Protein AF-A0AAE1IEG6-F1 (afdb_monomer)

Structure (mmCIF, N/CA/C/O backbone):
data_AF-A0AAE1IEG6-F1
#
_entry.id   AF-A0AAE1IEG6-F1
#
loop_
_atom_site.group_PDB
_atom_site.id
_atom_site.type_symbol
_atom_site.label_atom_id
_atom_site.label_alt_id
_atom_site.label_comp_id
_atom_site.label_asym_id
_atom_site.label_entity_id
_atom_site.label_seq_id
_atom_site.pdbx_PDB_ins_code
_atom_site.Cartn_x
_atom_site.Cartn_y
_atom_site.Cartn_z
_atom_site.occupancy
_atom_site.B_iso_or_equiv
_atom_site.auth_seq_id
_atom_site.auth_comp_id
_atom_site.auth_asym_id
_atom_site.auth_atom_id
_atom_site.pdbx_PDB_model_num
ATOM 1 N N . MET A 1 1 ? 1.706 -19.273 -23.062 1.00 29.86 1 MET A N 1
ATOM 2 C CA . MET A 1 1 ? 1.154 -17.900 -23.143 1.00 29.86 1 MET A CA 1
ATOM 3 C C . MET A 1 1 ? 0.291 -17.670 -21.914 1.00 29.86 1 MET A C 1
ATOM 5 O O . MET A 1 1 ? -0.529 -18.532 -21.633 1.00 29.86 1 MET A O 1
ATOM 9 N N . ALA A 1 2 ? 0.470 -16.570 -21.180 1.00 29.22 2 ALA A N 1
ATOM 10 C CA . ALA A 1 2 ? -0.435 -16.214 -20.084 1.00 29.22 2 ALA A CA 1
ATOM 11 C C . ALA A 1 2 ? -1.690 -15.516 -20.638 1.00 29.22 2 ALA A C 1
ATOM 13 O O . ALA A 1 2 ? -1.585 -14.702 -21.557 1.00 29.22 2 ALA A O 1
ATOM 14 N N . SER A 1 3 ? -2.866 -15.821 -20.089 1.00 35.81 3 SER A N 1
ATOM 15 C CA . SER A 1 3 ? -4.126 -15.178 -20.478 1.00 35.81 3 SER A CA 1
ATOM 16 C C . SER A 1 3 ? -4.113 -13.690 -20.125 1.00 35.81 3 SER A C 1
ATOM 18 O O . SER A 1 3 ? -3.861 -13.324 -18.975 1.00 35.81 3 SER A O 1
ATOM 20 N N . VAL A 1 4 ? -4.424 -12.825 -21.092 1.00 52.47 4 VAL A N 1
ATOM 21 C CA . VAL A 1 4 ? -4.579 -11.386 -20.839 1.00 52.47 4 VAL A CA 1
ATOM 22 C C . VAL A 1 4 ? -5.872 -11.174 -20.045 1.00 52.47 4 VAL A C 1
ATOM 24 O O . VAL A 1 4 ? -6.937 -11.530 -20.551 1.00 52.47 4 VAL A O 1
ATOM 27 N N . PRO A 1 5 ? -5.823 -10.617 -18.819 1.00 53.06 5 PRO A N 1
ATOM 28 C CA . PRO A 1 5 ? -7.037 -10.371 -18.054 1.00 53.06 5 PRO A CA 1
ATOM 29 C C . PRO A 1 5 ? -7.931 -9.381 -18.809 1.00 53.06 5 PRO A C 1
ATOM 31 O O . PRO A 1 5 ? -7.462 -8.340 -19.271 1.00 53.06 5 PRO A O 1
ATOM 34 N N . ASN A 1 6 ? -9.220 -9.708 -18.899 1.00 66.62 6 ASN A N 1
ATOM 35 C CA . ASN A 1 6 ? -10.271 -8.899 -19.524 1.00 66.62 6 ASN A CA 1
ATOM 36 C C . ASN A 1 6 ? -10.152 -8.726 -21.058 1.00 66.62 6 ASN A C 1
ATOM 38 O O . ASN A 1 6 ? -10.526 -7.683 -21.597 1.00 66.62 6 ASN A O 1
ATOM 42 N N . LEU A 1 7 ? -9.676 -9.745 -21.785 1.00 83.25 7 LEU A N 1
ATOM 43 C CA . LEU A 1 7 ? -9.949 -9.901 -23.223 1.00 83.25 7 LEU A CA 1
ATOM 44 C C . LEU A 1 7 ? -10.845 -11.143 -23.443 1.00 83.25 7 LEU A C 1
ATOM 46 O O . LEU A 1 7 ? -10.491 -12.210 -22.941 1.00 83.25 7 LEU A O 1
ATOM 50 N N . PRO A 1 8 ? -11.986 -11.047 -24.160 1.00 87.00 8 PRO A N 1
ATOM 51 C CA . PRO A 1 8 ? -12.824 -12.213 -24.461 1.00 87.00 8 PRO A CA 1
ATOM 52 C C . PRO A 1 8 ? -12.090 -13.260 -25.312 1.00 87.00 8 PRO A C 1
ATOM 54 O O . PRO A 1 8 ? -11.322 -12.901 -26.200 1.00 87.00 8 PRO A O 1
ATOM 57 N N . SER A 1 9 ? -12.376 -14.548 -25.091 1.00 87.56 9 SER A N 1
ATOM 58 C CA . SER A 1 9 ? -11.694 -15.705 -25.712 1.00 87.56 9 SER A CA 1
ATOM 59 C C . SER A 1 9 ? -11.723 -15.749 -27.247 1.00 87.56 9 SER A C 1
ATOM 61 O O . SER A 1 9 ? -10.818 -16.332 -27.854 1.00 87.56 9 SER A O 1
ATOM 63 N N . ARG A 1 10 ? -12.736 -15.109 -27.846 1.00 93.44 10 ARG A N 1
ATOM 64 C CA . ARG A 1 10 ? -12.896 -14.848 -29.286 1.00 93.44 10 ARG A CA 1
ATOM 65 C C . ARG A 1 10 ? -11.737 -14.042 -29.884 1.00 93.44 10 ARG A C 1
ATOM 67 O O . ARG A 1 10 ? -11.406 -14.219 -31.051 1.00 93.44 10 ARG A O 1
ATOM 74 N N . TYR A 1 11 ? -11.103 -13.170 -29.101 1.00 95.06 11 TYR A N 1
ATOM 75 C CA . TYR A 1 11 ? -10.057 -12.266 -29.577 1.00 95.06 11 TYR A CA 1
ATOM 76 C C . TYR A 1 11 ? -8.661 -12.706 -29.127 1.00 95.06 11 TYR A C 1
ATOM 78 O O . TYR A 1 11 ? -8.469 -13.214 -28.022 1.00 95.06 11 TYR A O 1
ATOM 86 N N . GLU A 1 12 ? -7.655 -12.452 -29.961 1.00 95.19 12 GLU A N 1
ATOM 87 C CA . GLU A 1 12 ? -6.259 -12.798 -29.687 1.00 95.19 12 GLU A CA 1
ATOM 88 C C . GLU A 1 12 ? -5.316 -11.633 -29.997 1.00 95.19 12 GLU A C 1
ATOM 90 O O . GLU A 1 12 ? -5.406 -11.030 -31.063 1.00 95.19 12 GLU A O 1
ATOM 95 N N . ILE A 1 13 ? -4.386 -11.333 -29.086 1.00 95.88 13 ILE A N 1
ATOM 96 C CA . ILE A 1 13 ? -3.317 -10.353 -29.321 1.00 95.88 13 ILE A CA 1
ATOM 97 C C . ILE A 1 13 ? -2.107 -11.069 -29.927 1.00 95.88 13 ILE A C 1
ATOM 99 O O . ILE A 1 13 ? -1.586 -12.010 -29.330 1.00 95.88 13 ILE A O 1
ATOM 103 N N . ARG A 1 14 ? -1.642 -10.596 -31.087 1.00 94.56 14 ARG A N 1
ATOM 104 C CA . ARG A 1 14 ? -0.445 -11.087 -31.793 1.00 94.56 14 ARG A CA 1
ATOM 105 C C . ARG A 1 14 ? 0.434 -9.912 -32.247 1.00 94.56 14 ARG A C 1
ATOM 107 O O . ARG A 1 14 ? -0.078 -8.800 -32.388 1.00 94.56 14 ARG A O 1
ATOM 114 N N . PRO A 1 15 ? 1.733 -10.124 -32.520 1.00 96.31 15 PRO A N 1
ATOM 115 C CA . PRO A 1 15 ? 2.526 -9.181 -33.305 1.00 96.31 15 PRO A CA 1
ATOM 116 C C . PRO A 1 15 ? 1.891 -8.909 -34.673 1.00 96.31 15 PRO A C 1
ATOM 118 O O . PRO A 1 15 ? 1.233 -9.781 -35.246 1.00 96.31 15 PRO A O 1
ATOM 121 N N . LEU A 1 16 ? 2.103 -7.707 -35.206 1.00 96.81 16 LEU A N 1
ATOM 122 C CA . LEU A 1 16 ? 1.866 -7.444 -36.624 1.00 96.81 16 LEU A CA 1
ATOM 123 C C . LEU A 1 16 ? 3.064 -7.915 -37.464 1.00 96.81 16 LEU A C 1
ATOM 125 O O . LEU A 1 16 ? 4.169 -8.101 -36.965 1.00 96.81 16 LEU A O 1
ATOM 129 N N . GLU A 1 17 ? 2.815 -8.123 -38.753 1.00 95.19 17 GLU A N 1
ATOM 130 C CA . GLU A 1 17 ? 3.762 -8.631 -39.749 1.00 95.19 17 GLU A CA 1
ATOM 131 C C . GLU A 1 17 ? 3.598 -7.781 -41.020 1.00 95.19 17 GLU A C 1
ATOM 133 O O . GLU A 1 17 ? 2.505 -7.237 -41.211 1.00 95.19 17 GLU A O 1
ATOM 138 N N . PRO A 1 18 ? 4.589 -7.696 -41.929 1.00 95.00 18 PRO A N 1
ATOM 139 C CA . PRO A 1 18 ? 4.486 -6.871 -43.141 1.00 95.00 18 PRO A CA 1
ATOM 140 C C . PRO A 1 18 ? 3.245 -7.148 -44.011 1.00 95.00 18 PRO A C 1
ATOM 142 O O . PRO A 1 18 ? 2.694 -6.238 -44.627 1.00 95.00 18 PRO A O 1
ATOM 145 N N . LYS A 1 19 ? 2.724 -8.384 -44.001 1.00 93.88 19 LYS A N 1
ATOM 146 C CA . LYS A 1 19 ? 1.475 -8.756 -44.697 1.00 93.88 19 LYS A CA 1
ATOM 147 C C . LYS A 1 19 ? 0.211 -8.068 -44.146 1.00 93.88 19 LYS A C 1
ATOM 149 O O . LYS A 1 19 ? -0.809 -8.060 -44.821 1.00 93.88 19 LYS A O 1
ATOM 154 N N . HIS A 1 20 ? 0.269 -7.504 -42.936 1.00 96.12 20 HIS A N 1
ATOM 155 C CA . HIS A 1 20 ? -0.834 -6.798 -42.275 1.00 96.12 20 HIS A CA 1
ATOM 156 C C . HIS A 1 20 ? -0.795 -5.270 -42.495 1.00 96.12 20 HIS A C 1
ATOM 158 O O . HIS A 1 20 ? -1.678 -4.565 -42.000 1.00 96.12 20 HIS A O 1
ATOM 164 N N . CYS A 1 21 ? 0.210 -4.730 -43.201 1.00 95.81 21 CYS A N 1
ATOM 165 C CA . CYS A 1 21 ? 0.416 -3.282 -43.323 1.00 95.81 21 CYS A CA 1
ATOM 166 C C . CYS A 1 21 ? -0.772 -2.549 -43.961 1.00 95.81 21 CYS A C 1
ATOM 168 O O . CYS A 1 21 ? -1.201 -1.527 -43.434 1.00 95.81 21 CYS A O 1
ATOM 170 N N . ASN A 1 22 ? -1.359 -3.083 -45.035 1.00 95.12 22 ASN A N 1
ATOM 171 C CA . ASN A 1 22 ? -2.544 -2.500 -45.681 1.00 95.12 22 ASN A CA 1
ATOM 172 C C . ASN A 1 22 ? -3.789 -2.515 -44.769 1.00 95.12 22 ASN A C 1
ATOM 174 O O . ASN A 1 22 ? -4.547 -1.548 -44.742 1.00 95.12 22 ASN A O 1
ATOM 178 N N . TRP A 1 23 ? -3.983 -3.569 -43.970 1.00 96.75 23 TRP A N 1
ATOM 179 C CA . TRP A 1 23 ? -5.069 -3.645 -42.987 1.00 96.75 23 TRP A CA 1
ATOM 180 C C . TRP A 1 23 ? -4.882 -2.599 -41.879 1.00 96.75 23 TRP A C 1
ATOM 182 O O . TRP A 1 23 ? -5.824 -1.887 -41.533 1.00 96.75 23 TRP A O 1
ATOM 192 N N . ALA A 1 24 ? -3.660 -2.457 -41.354 1.00 96.88 24 ALA A N 1
ATOM 193 C CA . ALA A 1 24 ? -3.331 -1.458 -40.339 1.00 96.88 24 ALA A CA 1
ATOM 194 C C . ALA A 1 24 ? -3.448 -0.015 -40.873 1.00 96.88 24 ALA A C 1
ATOM 196 O O . ALA A 1 24 ? -4.012 0.837 -40.186 1.00 96.88 24 ALA A O 1
ATOM 197 N N . GLN A 1 25 ? -2.999 0.247 -42.109 1.00 95.62 25 GLN A N 1
ATOM 198 C CA . GLN A 1 25 ? -3.192 1.529 -42.801 1.00 95.62 25 GLN A CA 1
ATOM 199 C C . GLN A 1 25 ? -4.682 1.885 -42.895 1.00 95.62 25 GLN A C 1
ATOM 201 O O . GLN A 1 25 ? -5.059 2.978 -42.480 1.00 95.62 25 GLN A O 1
ATOM 206 N N . ALA A 1 26 ? -5.535 0.960 -43.351 1.00 95.94 26 ALA A N 1
ATOM 207 C CA . ALA A 1 26 ? -6.974 1.192 -43.488 1.00 95.94 26 ALA A CA 1
ATOM 208 C C . ALA A 1 26 ? -7.667 1.478 -42.140 1.00 95.94 26 ALA A C 1
ATOM 210 O O . ALA A 1 26 ? -8.420 2.447 -42.028 1.00 95.94 26 ALA A O 1
ATOM 211 N N . ILE A 1 27 ? -7.375 0.689 -41.093 1.00 96.12 27 ILE A N 1
ATOM 212 C CA . ILE A 1 27 ? -7.939 0.902 -39.746 1.00 96.12 27 ILE A CA 1
ATOM 213 C C . ILE A 1 27 ? -7.546 2.289 -39.205 1.00 96.12 27 ILE A C 1
ATOM 215 O O . ILE A 1 27 ? -8.402 3.024 -38.712 1.00 96.12 27 ILE A O 1
ATOM 219 N N . VAL A 1 28 ? -6.267 2.669 -39.301 1.00 94.31 28 VAL A N 1
ATOM 220 C CA . VAL A 1 28 ? -5.771 3.950 -38.764 1.00 94.31 28 VAL A CA 1
ATOM 221 C C . VAL A 1 28 ? -6.214 5.141 -39.631 1.00 94.31 28 VAL A C 1
ATOM 223 O O . VAL A 1 28 ? -6.480 6.216 -39.094 1.00 94.31 28 VAL A O 1
ATOM 226 N N . ALA A 1 29 ? -6.376 4.961 -40.947 1.00 93.56 29 ALA A N 1
ATOM 227 C CA . ALA A 1 29 ? -6.903 5.987 -41.846 1.00 93.56 29 ALA A CA 1
ATOM 228 C C . ALA A 1 29 ? -8.386 6.294 -41.577 1.00 93.56 29 ALA A C 1
ATOM 230 O O . ALA A 1 29 ? -8.730 7.463 -41.411 1.00 93.56 29 ALA A O 1
ATOM 231 N N . LEU A 1 30 ? -9.254 5.278 -41.437 1.00 93.25 30 LEU A N 1
ATOM 232 C CA . LEU A 1 30 ? -10.647 5.513 -41.022 1.00 93.25 30 LEU A CA 1
ATOM 233 C C . LEU A 1 30 ? -10.712 6.203 -39.657 1.00 93.25 30 LEU A C 1
ATOM 235 O O . LEU A 1 30 ? -11.498 7.128 -39.471 1.00 93.25 30 LEU A O 1
ATOM 239 N N . SER A 1 31 ? -9.864 5.797 -38.714 1.00 90.38 31 SER A N 1
ATOM 240 C CA . SER A 1 31 ? -9.868 6.369 -37.369 1.00 90.38 31 SER A CA 1
ATOM 241 C C . SER A 1 31 ? -9.497 7.856 -37.356 1.00 90.38 31 SER A C 1
ATOM 243 O O . SER A 1 31 ? -10.182 8.664 -36.729 1.00 90.38 31 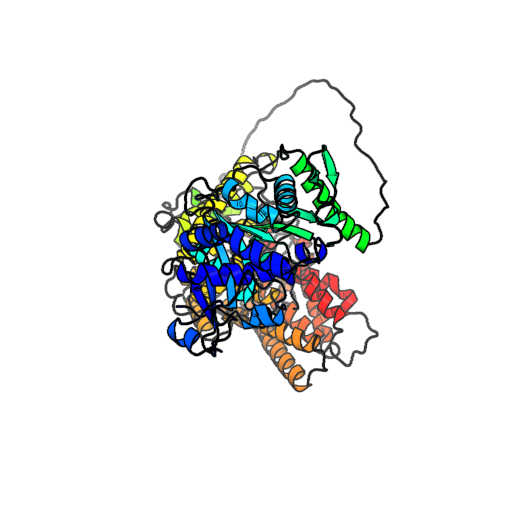SER A O 1
ATOM 245 N N . ASN A 1 32 ? -8.480 8.248 -38.128 1.00 88.25 32 ASN A N 1
ATOM 246 C CA . ASN A 1 32 ? -8.034 9.640 -38.223 1.00 88.25 32 ASN A CA 1
ATOM 247 C C . ASN A 1 32 ? -8.845 10.519 -39.191 1.00 88.25 32 ASN A C 1
ATOM 249 O O . ASN A 1 32 ? -8.627 11.728 -39.196 1.00 88.25 32 ASN A O 1
ATOM 253 N N . VAL A 1 33 ? -9.763 9.965 -39.993 1.00 90.38 33 VAL A N 1
ATOM 254 C CA . VAL A 1 33 ? -10.585 10.751 -40.940 1.00 90.38 33 VAL A CA 1
ATOM 255 C C . VAL A 1 33 ? -12.078 10.742 -40.597 1.00 90.38 33 VAL A C 1
ATOM 257 O O . VAL A 1 33 ? -12.733 11.763 -40.789 1.00 90.38 33 VAL A O 1
ATOM 260 N N . TYR A 1 34 ? -12.615 9.664 -40.016 1.00 88.50 34 TYR A N 1
ATOM 261 C CA . TYR A 1 34 ? -14.043 9.529 -39.677 1.00 88.50 34 TYR A CA 1
ATOM 262 C C . TYR A 1 34 ? -14.365 9.494 -38.175 1.00 88.50 34 TYR A C 1
ATOM 264 O O . TYR A 1 34 ? -15.471 9.875 -37.801 1.00 88.50 34 TYR A O 1
ATOM 272 N N . GLN A 1 35 ? -13.461 9.001 -37.318 1.00 82.12 35 GLN A N 1
ATOM 273 C CA . GLN A 1 35 ? -13.770 8.734 -35.897 1.00 82.12 35 GLN A CA 1
ATOM 274 C C . GLN A 1 35 ? -13.221 9.793 -34.925 1.00 82.12 35 GLN A C 1
ATOM 276 O O . GLN A 1 35 ? -13.626 9.842 -33.765 1.00 82.12 35 GLN A O 1
ATOM 281 N N . THR A 1 36 ? -12.263 10.613 -35.359 1.00 80.19 36 THR A N 1
ATOM 282 C CA . THR A 1 36 ? -11.552 11.558 -34.489 1.00 80.19 36 THR A CA 1
ATOM 283 C C . THR A 1 36 ? -12.326 12.860 -34.279 1.00 80.19 36 THR A C 1
ATOM 285 O O . THR A 1 36 ? -12.831 13.477 -35.212 1.00 80.19 36 THR A O 1
ATOM 288 N N . THR A 1 37 ? -12.337 13.353 -33.042 1.00 80.06 37 THR A N 1
ATOM 289 C CA . THR A 1 37 ? -12.859 14.684 -32.687 1.00 80.06 37 THR A CA 1
ATOM 290 C C . THR A 1 37 ? -11.991 15.836 -33.208 1.00 80.06 37 THR A C 1
ATOM 292 O O . THR A 1 37 ? -12.409 16.990 -33.119 1.00 80.06 37 THR A O 1
ATOM 295 N N . VAL A 1 38 ? -10.799 15.542 -33.750 1.00 84.00 38 VAL A N 1
ATOM 296 C CA . VAL A 1 38 ? -9.866 16.518 -34.334 1.00 84.00 38 VAL A CA 1
ATOM 297 C C . VAL A 1 38 ? -10.085 16.632 -35.847 1.00 84.00 38 VAL A C 1
ATOM 299 O O . VAL A 1 38 ? -10.897 17.438 -36.292 1.00 84.00 38 VAL A O 1
ATOM 302 N N . TRP A 1 39 ? -9.406 15.810 -36.654 1.00 84.38 39 TRP A N 1
ATOM 303 C CA . TRP A 1 39 ? -9.286 15.992 -38.109 1.00 84.38 39 TRP A CA 1
ATOM 304 C C . TRP A 1 39 ? -10.575 15.784 -38.919 1.00 84.38 39 TRP A C 1
ATOM 306 O O . TRP A 1 39 ? -10.620 16.203 -40.076 1.00 84.38 39 TRP A O 1
ATOM 316 N N . THR A 1 40 ? -11.618 15.192 -38.330 1.00 84.69 40 THR A N 1
ATOM 317 C CA . THR A 1 40 ? -12.973 15.132 -38.907 1.00 84.69 40 THR A CA 1
ATOM 318 C C . THR A 1 40 ? -13.751 16.428 -38.652 1.00 84.69 40 THR A C 1
ATOM 320 O O . THR A 1 40 ? -14.535 16.853 -39.492 1.00 84.69 40 THR A O 1
ATOM 323 N N . ALA A 1 41 ? -13.519 17.097 -37.517 1.00 83.38 41 ALA A N 1
ATOM 324 C CA . ALA A 1 41 ? -14.168 18.366 -37.186 1.00 83.38 41 ALA A CA 1
ATOM 325 C C . ALA A 1 41 ? -13.464 19.567 -37.838 1.00 83.38 41 ALA A C 1
ATOM 327 O O . ALA A 1 41 ? -14.136 20.474 -38.317 1.00 83.38 41 ALA A O 1
ATOM 328 N N . SER A 1 42 ? -12.127 19.567 -37.887 1.00 82.50 42 SER A N 1
ATOM 329 C CA . SER A 1 42 ? -11.319 20.611 -38.546 1.00 82.50 42 SER A CA 1
ATOM 330 C C . SER A 1 42 ? -11.430 20.588 -40.076 1.00 82.50 42 SER A C 1
ATOM 332 O O . SER A 1 42 ? -11.177 21.590 -40.734 1.00 82.50 42 SER A O 1
ATOM 334 N N . CYS A 1 43 ? -11.777 19.434 -40.649 1.00 85.00 43 CYS A N 1
ATOM 335 C CA . CYS A 1 43 ? -11.998 19.251 -42.077 1.00 85.00 43 CYS A CA 1
ATOM 336 C C . CYS A 1 43 ? -13.074 18.160 -42.256 1.00 85.00 43 CYS A C 1
ATOM 338 O O . CYS A 1 43 ? -12.745 16.972 -42.206 1.00 85.00 43 CYS A O 1
ATOM 340 N N . PRO A 1 44 ? -14.359 18.533 -42.410 1.00 83.38 44 PRO A N 1
ATOM 341 C CA . PRO A 1 44 ? -15.464 17.580 -42.559 1.00 83.38 44 PRO A CA 1
ATOM 342 C C . PRO A 1 44 ? -15.687 17.120 -44.011 1.00 83.38 44 PRO A C 1
ATOM 344 O O . PRO A 1 44 ? -16.543 16.276 -44.269 1.00 83.38 44 PRO A O 1
ATOM 347 N N . GLU A 1 45 ? -14.940 17.680 -44.962 1.00 86.00 45 GLU A N 1
ATOM 348 C CA . GLU A 1 45 ? -15.123 17.491 -46.402 1.00 86.00 45 GLU A CA 1
ATOM 349 C C . GLU A 1 45 ? -14.248 16.356 -46.969 1.00 86.00 45 GLU A C 1
ATOM 351 O O . GLU A 1 45 ? -13.232 15.964 -46.381 1.00 86.00 45 GLU A O 1
ATOM 356 N N . GLU A 1 46 ? -14.682 15.822 -48.119 1.00 87.56 46 GLU A N 1
ATOM 357 C CA . GLU A 1 46 ? -14.005 14.789 -48.924 1.00 87.56 46 GLU A CA 1
ATOM 358 C C . GLU A 1 46 ? -13.491 13.569 -48.121 1.00 87.56 46 GLU A C 1
ATOM 360 O O . GLU A 1 46 ? -12.412 13.037 -48.387 1.00 87.56 46 GLU A O 1
ATOM 365 N N . LEU A 1 47 ? -14.251 13.109 -47.116 1.00 90.25 47 LEU A N 1
ATOM 366 C CA . LEU A 1 47 ? -13.785 12.110 -46.139 1.00 90.25 47 LEU A CA 1
ATOM 367 C C . LEU A 1 47 ? -13.321 10.778 -46.764 1.00 90.25 47 LEU A C 1
ATOM 369 O O . LEU A 1 47 ? -12.309 10.236 -46.324 1.00 90.25 47 LEU A O 1
ATOM 373 N N . THR A 1 48 ? -13.988 10.266 -47.805 1.00 92.50 48 THR A N 1
ATOM 374 C CA . THR A 1 48 ? -13.591 9.015 -48.488 1.00 92.50 48 THR A CA 1
ATOM 375 C C . THR A 1 48 ? -12.257 9.182 -49.219 1.00 92.50 48 THR A C 1
ATOM 377 O O . THR A 1 48 ? -11.292 8.474 -48.922 1.00 92.50 48 THR A O 1
ATOM 380 N N . ARG A 1 49 ? -12.150 10.201 -50.084 1.00 91.69 49 ARG A N 1
ATOM 381 C CA . ARG A 1 49 ? -10.897 10.608 -50.744 1.00 91.69 49 ARG A CA 1
ATOM 382 C C . ARG A 1 49 ? -9.764 10.810 -49.738 1.00 91.69 49 ARG A C 1
ATOM 384 O O . ARG A 1 49 ? -8.650 10.327 -49.946 1.00 91.69 49 ARG A O 1
ATOM 391 N N . ARG A 1 50 ? -10.022 11.513 -48.631 1.00 90.81 50 ARG A N 1
ATOM 392 C CA . ARG A 1 50 ? -9.021 11.738 -47.580 1.00 90.81 50 ARG A CA 1
ATOM 393 C C . ARG A 1 50 ? -8.642 10.453 -46.857 1.00 90.81 50 ARG A C 1
ATOM 395 O O . ARG A 1 50 ? -7.458 10.279 -46.592 1.00 90.81 50 ARG A O 1
ATOM 402 N N . ALA A 1 51 ? -9.566 9.527 -46.607 1.00 92.75 51 ALA A N 1
ATOM 403 C CA . ALA A 1 51 ? -9.229 8.212 -46.064 1.00 92.75 51 ALA A CA 1
ATOM 404 C C . ALA A 1 51 ? -8.281 7.443 -47.003 1.00 92.75 51 ALA A C 1
ATOM 406 O O . ALA A 1 51 ? -7.278 6.905 -46.532 1.00 92.75 51 ALA A O 1
ATOM 407 N N . TYR A 1 52 ? -8.506 7.475 -48.322 1.00 94.69 52 TYR A N 1
ATOM 408 C CA . TYR A 1 52 ? -7.581 6.894 -49.305 1.00 94.69 52 TYR A CA 1
ATOM 409 C C . TYR A 1 52 ? -6.224 7.620 -49.347 1.00 94.69 52 TYR A C 1
ATOM 411 O O . TYR A 1 52 ? -5.179 6.967 -49.272 1.00 94.69 52 TYR A O 1
ATOM 419 N N . LYS A 1 53 ? -6.209 8.963 -49.378 1.00 92.44 53 LYS A N 1
ATOM 420 C CA . LYS A 1 53 ? -4.974 9.773 -49.350 1.00 92.44 53 LYS A CA 1
ATOM 421 C C . LYS A 1 53 ? -4.147 9.497 -48.087 1.00 92.44 53 LYS A C 1
ATOM 423 O O . LYS A 1 53 ? -2.942 9.264 -48.181 1.00 92.44 53 LYS A O 1
ATOM 428 N N . VAL A 1 54 ? -4.781 9.464 -46.913 1.00 91.25 54 VAL A N 1
ATOM 429 C CA . VAL A 1 54 ? -4.139 9.126 -45.630 1.00 91.25 54 VAL A CA 1
ATOM 430 C C . VAL A 1 54 ? -3.621 7.687 -45.652 1.00 91.25 54 VAL A C 1
ATOM 432 O O . VAL A 1 54 ? -2.447 7.472 -45.376 1.00 91.25 54 VAL A O 1
ATOM 435 N N . CYS A 1 55 ? -4.436 6.708 -46.053 1.00 93.81 55 CYS A N 1
ATOM 436 C CA . CYS A 1 55 ? -4.033 5.300 -46.138 1.00 93.81 55 CYS A CA 1
ATOM 437 C C . CYS A 1 55 ? -2.784 5.090 -47.013 1.00 93.81 55 CYS A C 1
ATOM 439 O O . CYS A 1 55 ? -1.863 4.384 -46.606 1.00 93.81 55 CYS A O 1
ATOM 441 N N . LYS A 1 56 ? -2.727 5.744 -48.183 1.00 93.19 56 LYS A N 1
ATOM 442 C CA . LYS A 1 56 ? -1.594 5.681 -49.120 1.00 93.19 56 LYS A CA 1
ATOM 443 C C . LYS A 1 56 ? -0.350 6.404 -48.587 1.00 93.19 56 LYS A C 1
ATOM 445 O O . LYS A 1 56 ? 0.735 5.831 -48.574 1.00 93.19 56 LYS A O 1
ATOM 450 N N . SER A 1 57 ? -0.502 7.648 -48.132 1.00 91.94 57 SER A N 1
ATOM 451 C CA . SER A 1 57 ? 0.606 8.486 -47.630 1.00 91.94 57 SER A CA 1
ATOM 452 C C . SER A 1 57 ? 1.257 7.943 -46.349 1.00 91.94 57 SER A C 1
ATOM 454 O O . SER A 1 57 ? 2.466 8.047 -46.162 1.00 91.94 57 SER A O 1
ATOM 456 N N . MET A 1 58 ? 0.478 7.292 -45.485 1.00 90.56 58 MET A N 1
ATOM 457 C CA . MET A 1 58 ? 0.929 6.724 -44.211 1.00 90.56 58 MET A CA 1
ATOM 458 C C . MET A 1 58 ? 1.633 5.359 -44.365 1.00 90.56 58 MET A C 1
ATOM 460 O O . MET A 1 58 ? 2.006 4.737 -43.367 1.00 90.56 58 MET A O 1
ATOM 464 N N . ALA A 1 59 ? 1.838 4.876 -45.597 1.00 92.31 59 ALA A N 1
ATOM 465 C CA . ALA A 1 59 ? 2.433 3.569 -45.858 1.00 92.31 59 ALA A CA 1
ATOM 466 C C . ALA A 1 59 ? 3.837 3.411 -45.252 1.00 92.31 59 ALA A C 1
ATOM 468 O O . ALA A 1 59 ? 4.110 2.375 -44.646 1.00 92.31 59 ALA A O 1
ATOM 469 N N . TYR A 1 60 ? 4.695 4.440 -45.336 1.00 94.44 60 TYR A N 1
ATOM 470 C CA . TYR A 1 60 ? 6.017 4.416 -44.696 1.00 94.44 60 TYR A CA 1
ATOM 471 C C . TYR A 1 60 ? 5.914 4.275 -43.171 1.00 94.44 60 TYR A C 1
ATOM 473 O O . TYR A 1 60 ? 6.556 3.394 -42.604 1.00 94.44 60 TYR A O 1
ATOM 481 N N . LEU A 1 61 ? 5.076 5.093 -42.522 1.00 94.31 61 LEU A N 1
ATOM 482 C CA . LEU A 1 61 ? 4.894 5.066 -41.069 1.00 94.31 61 LEU A CA 1
ATOM 483 C C . LEU A 1 61 ? 4.468 3.671 -40.590 1.00 94.31 61 LEU A C 1
ATOM 485 O O . LEU A 1 61 ? 5.110 3.095 -39.716 1.00 94.31 61 LEU A O 1
ATOM 489 N N . ILE A 1 62 ? 3.425 3.096 -41.195 1.00 95.69 62 ILE A N 1
ATOM 490 C CA . ILE A 1 62 ? 2.917 1.776 -40.793 1.00 95.69 62 ILE A CA 1
ATOM 491 C C . ILE A 1 62 ? 3.941 0.663 -41.062 1.00 95.69 62 ILE A C 1
ATOM 493 O O . ILE A 1 62 ? 4.085 -0.226 -40.223 1.00 95.69 62 ILE A O 1
ATOM 497 N N . GLN A 1 63 ? 4.677 0.726 -42.179 1.00 96.12 63 GLN A N 1
ATOM 498 C CA . GLN A 1 63 ? 5.732 -0.238 -42.500 1.00 96.12 63 GLN A CA 1
ATOM 499 C C . GLN A 1 63 ? 6.859 -0.193 -41.453 1.00 96.12 63 GLN A C 1
ATOM 501 O O . GLN A 1 63 ? 7.128 -1.211 -40.820 1.00 96.12 63 GLN A O 1
ATOM 506 N N . HIS A 1 64 ? 7.428 0.991 -41.189 1.00 95.69 64 HIS A N 1
ATOM 507 C CA . HIS A 1 64 ? 8.510 1.208 -40.212 1.00 95.69 64 HIS A CA 1
ATOM 508 C C . HIS A 1 64 ? 8.122 0.702 -38.815 1.00 95.69 64 HIS A C 1
ATOM 510 O O . HIS A 1 64 ? 8.892 0.027 -38.136 1.00 95.69 64 HIS A O 1
ATOM 516 N N . GLN A 1 65 ? 6.881 0.958 -38.391 1.00 96.62 65 GLN A N 1
ATOM 517 C CA . GLN A 1 65 ? 6.372 0.498 -37.095 1.00 96.62 65 GLN A CA 1
ATOM 518 C C . GLN A 1 65 ? 6.161 -1.022 -37.006 1.00 96.62 65 GLN A C 1
ATOM 520 O O . GLN A 1 65 ? 6.226 -1.591 -35.913 1.00 96.62 65 GLN A O 1
ATOM 525 N N . ILE A 1 66 ? 5.898 -1.700 -38.122 1.00 96.38 66 ILE A N 1
ATOM 526 C CA . ILE A 1 66 ? 5.763 -3.161 -38.158 1.00 96.38 66 ILE A CA 1
ATOM 527 C C . ILE A 1 66 ? 7.139 -3.827 -38.246 1.00 96.38 66 ILE A C 1
ATOM 529 O O . ILE A 1 66 ? 7.403 -4.759 -37.489 1.00 96.38 66 ILE A O 1
ATOM 533 N N . GLU A 1 67 ? 8.037 -3.307 -39.084 1.00 95.38 67 GLU A N 1
ATOM 534 C CA . GLU A 1 67 ? 9.419 -3.788 -39.232 1.00 95.38 67 GLU A CA 1
ATOM 535 C C . GLU A 1 67 ? 10.237 -3.630 -37.944 1.00 95.38 67 GLU A C 1
ATOM 537 O O . GLU A 1 67 ? 11.018 -4.516 -37.605 1.00 95.38 67 GLU A O 1
ATOM 542 N N . SER A 1 68 ? 9.967 -2.587 -37.150 1.00 93.38 68 SER A N 1
ATOM 543 C CA . SER A 1 68 ? 10.539 -2.416 -35.808 1.00 93.38 68 SER A CA 1
ATOM 544 C C . SER A 1 68 ? 10.163 -3.555 -34.830 1.00 93.38 68 SER A C 1
ATOM 546 O O . SER A 1 68 ? 10.793 -3.711 -33.790 1.00 93.38 68 SER A O 1
ATOM 548 N N . GLY A 1 69 ? 9.162 -4.397 -35.126 1.00 93.62 69 GLY A N 1
ATOM 549 C CA . GLY A 1 69 ? 8.878 -5.613 -34.345 1.00 93.62 69 GLY A CA 1
ATOM 550 C C . GLY A 1 69 ? 8.226 -5.375 -32.974 1.00 93.62 69 GLY A C 1
ATOM 551 O O . GLY A 1 69 ? 8.262 -6.249 -32.094 1.00 93.62 69 GLY A O 1
ATOM 552 N N . HIS A 1 70 ? 7.629 -4.196 -32.773 1.00 94.31 70 HIS A N 1
ATOM 553 C CA . HIS A 1 70 ? 6.936 -3.804 -31.538 1.00 94.31 70 HIS A CA 1
ATOM 554 C C . HIS A 1 70 ? 5.436 -3.528 -31.712 1.00 94.31 70 HIS A C 1
ATOM 556 O O . HIS A 1 70 ? 4.721 -3.461 -30.711 1.00 94.31 70 HIS A O 1
ATOM 562 N N . SER A 1 71 ? 4.941 -3.415 -32.947 1.00 97.31 71 SER A N 1
ATOM 563 C CA . SER A 1 71 ? 3.512 -3.226 -33.217 1.00 97.31 71 SER A CA 1
ATOM 564 C C . SER A 1 71 ? 2.692 -4.497 -32.969 1.00 97.31 71 SER A C 1
ATOM 566 O O . SER A 1 71 ? 3.089 -5.600 -33.351 1.00 97.31 71 SER A O 1
ATOM 568 N N . LEU A 1 72 ? 1.520 -4.333 -32.353 1.00 97.56 72 LEU A N 1
ATOM 569 C CA . LEU A 1 72 ? 0.610 -5.419 -31.974 1.00 97.56 72 LEU A CA 1
ATOM 570 C C . LEU A 1 72 ? -0.774 -5.240 -32.609 1.00 97.56 72 LEU A C 1
ATOM 572 O O . LEU A 1 72 ? -1.255 -4.118 -32.772 1.00 97.56 72 LEU A O 1
ATOM 576 N N . GLY A 1 73 ? -1.437 -6.354 -32.913 1.00 97.06 73 GLY A N 1
ATOM 577 C CA . GLY A 1 73 ? -2.807 -6.404 -33.412 1.00 97.06 73 GLY A CA 1
ATOM 578 C C . GLY A 1 73 ? -3.693 -7.316 -32.568 1.00 97.06 73 GLY A C 1
ATOM 579 O O . GLY A 1 73 ? -3.226 -8.317 -32.026 1.00 97.06 73 GLY A O 1
ATOM 580 N N . VAL A 1 74 ? -4.980 -6.981 -32.478 1.00 97.69 74 VAL A N 1
ATOM 581 C CA . VAL A 1 74 ? -6.032 -7.879 -31.987 1.00 97.69 74 VAL A CA 1
ATOM 582 C C . VAL A 1 74 ? -6.725 -8.498 -33.189 1.00 97.69 74 VAL A C 1
ATOM 584 O O . VAL A 1 74 ? -7.223 -7.773 -34.050 1.00 97.69 74 VAL A O 1
ATOM 587 N N . PHE A 1 75 ? -6.790 -9.821 -33.218 1.00 97.12 75 PHE A N 1
ATOM 588 C CA . PHE A 1 75 ? -7.451 -10.604 -34.253 1.00 97.12 75 PHE A CA 1
ATOM 589 C C . PHE A 1 75 ? -8.708 -11.264 -33.688 1.00 97.12 75 PHE A C 1
ATOM 591 O O . PHE A 1 75 ? -8.684 -11.773 -32.567 1.00 97.12 75 PHE A O 1
ATOM 598 N N . ASP A 1 76 ? -9.790 -11.270 -34.460 1.00 96.38 76 ASP A N 1
ATOM 599 C CA . ASP A 1 76 ? -10.977 -12.078 -34.191 1.00 96.38 76 ASP A CA 1
ATOM 600 C C . ASP A 1 76 ? -10.759 -13.506 -34.726 1.00 96.38 76 ASP A C 1
ATOM 602 O O . ASP A 1 76 ? -10.394 -13.698 -35.887 1.00 96.38 76 ASP A O 1
ATOM 606 N N . ARG A 1 77 ? -10.928 -14.511 -33.859 1.00 94.31 77 ARG A N 1
ATOM 607 C CA . ARG A 1 77 ? -10.796 -15.943 -34.184 1.00 94.31 77 ARG A CA 1
ATOM 608 C C . ARG A 1 77 ? -12.053 -16.525 -34.826 1.00 94.31 77 ARG A C 1
ATOM 610 O O . ARG A 1 77 ? -11.980 -17.577 -35.448 1.00 94.31 77 ARG A O 1
ATOM 617 N N . GLU A 1 78 ? -13.181 -15.848 -34.661 1.00 95.19 78 GLU A N 1
ATOM 618 C CA . GLU A 1 78 ? -14.510 -16.224 -35.144 1.00 95.19 78 GLU A CA 1
ATOM 619 C C . GLU A 1 78 ? -14.945 -15.242 -36.253 1.00 95.19 78 GLU A C 1
ATOM 621 O O . GLU A 1 78 ? -16.105 -14.827 -36.332 1.00 95.19 78 GLU A O 1
ATOM 626 N N . TYR A 1 79 ? -13.984 -14.796 -37.073 1.00 95.25 79 TYR A N 1
ATOM 627 C CA . TYR A 1 79 ? -14.232 -13.886 -38.186 1.00 95.25 79 TYR A CA 1
ATOM 628 C C . TYR A 1 79 ? -14.796 -14.638 -39.395 1.00 95.25 79 TYR A C 1
ATOM 630 O O . TYR A 1 79 ? -14.109 -15.455 -40.010 1.00 95.25 79 TYR A O 1
ATOM 638 N N . GLU A 1 80 ? -16.034 -14.326 -39.760 1.00 95.44 80 GLU A N 1
ATOM 639 C CA . GLU A 1 80 ? -16.672 -14.841 -40.969 1.00 95.44 80 GLU A CA 1
ATOM 640 C C . GLU A 1 80 ? -16.286 -13.963 -42.167 1.00 95.44 80 GLU A C 1
ATOM 642 O O . GLU A 1 80 ? -16.644 -12.785 -42.237 1.00 95.44 80 GLU A O 1
ATOM 647 N N . PHE A 1 81 ? -15.530 -14.534 -43.109 1.00 96.19 81 PHE A N 1
ATOM 648 C CA . PHE A 1 81 ? -15.167 -13.855 -44.353 1.00 96.19 81 PHE A CA 1
ATOM 649 C C . PHE A 1 81 ? -16.393 -13.650 -45.242 1.00 96.19 81 PHE A C 1
ATOM 651 O O . PHE A 1 81 ? -17.158 -14.579 -45.500 1.00 96.19 81 PHE A O 1
ATOM 658 N N . LYS A 1 82 ? -16.542 -12.437 -45.770 1.00 94.56 82 LYS A N 1
ATOM 659 C CA . LYS A 1 82 ? -17.699 -12.036 -46.582 1.00 94.56 82 LYS A CA 1
ATOM 660 C C . LYS A 1 82 ? -17.595 -12.479 -48.035 1.00 94.56 82 LYS A C 1
ATOM 662 O O . LYS A 1 82 ? -18.613 -12.565 -48.719 1.00 94.56 82 LYS A O 1
ATOM 667 N N . ARG A 1 83 ? -16.372 -12.686 -48.530 1.00 94.62 83 ARG A N 1
ATOM 668 C CA . ARG A 1 83 ? -16.088 -13.042 -49.926 1.00 94.62 83 ARG A CA 1
ATOM 669 C C . ARG A 1 83 ? -15.251 -14.325 -50.012 1.00 94.62 83 ARG A C 1
ATOM 671 O O . ARG A 1 83 ? -14.291 -14.452 -49.246 1.00 94.62 83 ARG A O 1
ATOM 678 N N . PRO A 1 84 ? -15.544 -15.255 -50.943 1.00 92.75 84 PRO A N 1
ATOM 679 C CA . PRO A 1 84 ? -14.765 -16.484 -51.117 1.00 92.75 84 PRO A CA 1
ATOM 680 C C . PRO A 1 84 ? -13.268 -16.236 -51.340 1.00 92.75 84 PRO A C 1
ATOM 682 O O . PRO A 1 84 ? -12.429 -16.961 -50.811 1.00 92.75 84 PRO A O 1
ATOM 685 N N . GLU A 1 85 ? -12.915 -15.176 -52.066 1.00 93.25 85 GLU A N 1
ATOM 686 C CA . GLU A 1 85 ? -11.532 -14.788 -52.338 1.00 93.25 85 GLU A CA 1
ATOM 687 C C . GLU A 1 85 ? -10.779 -14.453 -51.043 1.00 93.25 85 GLU A C 1
ATOM 689 O O . GLU A 1 85 ? -9.620 -14.839 -50.887 1.00 93.25 85 GLU A O 1
ATOM 694 N N . SER A 1 86 ? -11.444 -13.813 -50.078 1.00 94.06 86 SER A N 1
ATOM 695 C CA . SER A 1 86 ? -10.860 -13.476 -48.774 1.00 94.06 86 SER A CA 1
ATOM 696 C C . SER A 1 86 ? -10.532 -14.717 -47.950 1.00 94.06 86 SER A C 1
ATOM 698 O O . SER A 1 86 ? -9.527 -14.716 -47.245 1.00 94.06 86 SER A O 1
ATOM 700 N N . VAL A 1 87 ? -11.317 -15.796 -48.074 1.00 90.94 87 VAL A N 1
ATOM 701 C CA . VAL A 1 87 ? -10.996 -17.089 -47.444 1.00 90.94 87 VAL A CA 1
ATOM 702 C C . VAL A 1 87 ? -9.655 -17.605 -47.974 1.00 90.94 87 VAL A C 1
ATOM 704 O O . VAL A 1 87 ? -8.803 -18.020 -47.193 1.00 90.94 87 VAL A O 1
ATOM 707 N N . THR A 1 88 ? -9.428 -17.518 -49.291 1.00 88.19 88 THR A N 1
ATOM 708 C CA . THR A 1 88 ? -8.185 -18.008 -49.921 1.00 88.19 88 THR A CA 1
ATOM 709 C C . THR A 1 88 ? -6.939 -17.209 -49.531 1.00 88.19 88 THR A C 1
ATOM 711 O O . THR A 1 88 ? -5.846 -17.771 -49.497 1.00 88.19 88 THR A O 1
ATOM 714 N N . THR A 1 89 ? -7.084 -15.923 -49.189 1.00 87.69 89 THR A N 1
ATOM 715 C CA . THR A 1 89 ? -5.976 -15.057 -48.746 1.00 87.69 89 THR A CA 1
ATOM 716 C C . THR A 1 89 ? -5.896 -14.878 -47.225 1.00 87.69 89 THR A C 1
ATOM 718 O O . THR A 1 89 ? -5.045 -14.127 -46.751 1.00 87.69 89 THR A O 1
ATOM 721 N N . SER A 1 90 ? -6.759 -15.545 -46.448 1.00 89.88 90 SER A N 1
ATOM 722 C CA . SER A 1 90 ? -6.954 -15.315 -45.002 1.00 89.88 90 SER A CA 1
ATOM 723 C C . SER A 1 90 ? -7.285 -13.853 -44.634 1.00 89.88 90 SER A C 1
ATOM 725 O O . SER A 1 90 ? -6.944 -13.373 -43.551 1.00 89.88 90 SER A O 1
ATOM 727 N N . GLY A 1 91 ? -7.968 -13.148 -45.538 1.00 94.38 91 GLY A N 1
ATOM 728 C CA . GLY A 1 91 ? -8.407 -11.758 -45.419 1.00 94.38 91 GLY A CA 1
ATOM 729 C C . GLY A 1 91 ? -7.888 -10.863 -46.544 1.00 94.38 91 GLY A C 1
ATOM 730 O O . GLY A 1 91 ? -6.814 -11.100 -47.102 1.00 94.38 91 GLY A O 1
ATOM 731 N N . ARG A 1 92 ? -8.647 -9.821 -46.900 1.00 95.25 92 ARG A N 1
ATOM 732 C CA . ARG A 1 92 ? -8.280 -8.859 -47.950 1.00 95.25 92 ARG A CA 1
ATOM 733 C C . ARG A 1 92 ? -8.967 -7.502 -47.765 1.00 95.25 92 ARG A C 1
ATOM 735 O O . ARG A 1 92 ? -10.119 -7.412 -47.354 1.00 95.25 92 ARG A O 1
ATOM 742 N N . LEU A 1 93 ? -8.236 -6.436 -48.092 1.00 95.88 93 LEU A N 1
ATOM 743 C CA . LEU A 1 93 ? -8.778 -5.085 -48.240 1.00 95.88 93 LEU A CA 1
ATOM 744 C C . LEU A 1 93 ? -9.256 -4.899 -49.690 1.00 95.88 93 LEU A C 1
ATOM 746 O O . LEU A 1 93 ? -8.496 -5.174 -50.619 1.00 95.88 93 LEU A O 1
ATOM 750 N N . TYR A 1 94 ? -10.489 -4.426 -49.869 1.00 95.44 94 TYR A N 1
ATOM 751 C CA . TYR A 1 94 ? -11.114 -4.154 -51.174 1.00 95.44 94 TYR A CA 1
ATOM 752 C C . TYR A 1 94 ? -11.457 -2.670 -51.358 1.00 95.44 94 TYR A C 1
ATOM 754 O O . TYR A 1 94 ? -12.501 -2.342 -51.920 1.00 95.44 94 TYR A O 1
ATOM 762 N N . TRP A 1 95 ? -10.623 -1.779 -50.822 1.00 94.88 95 TRP A N 1
ATOM 763 C CA . TRP A 1 95 ? -10.710 -0.354 -51.132 1.00 94.88 95 TRP A CA 1
ATOM 764 C C . TRP A 1 95 ? -10.210 -0.116 -52.552 1.00 94.88 95 TRP A C 1
ATOM 766 O O . TRP A 1 95 ? -9.139 -0.599 -52.919 1.00 94.88 95 TRP A O 1
ATOM 776 N N . ASP A 1 96 ? -10.992 0.640 -53.310 1.00 92.38 96 ASP A N 1
ATOM 777 C CA . ASP A 1 96 ? -10.629 1.168 -54.615 1.00 92.38 96 ASP A CA 1
ATOM 778 C C . ASP A 1 96 ? -10.422 2.674 -54.447 1.00 92.38 96 ASP A C 1
ATOM 780 O O . ASP A 1 96 ? -11.282 3.339 -53.878 1.00 92.38 96 ASP A O 1
ATOM 784 N N . ALA A 1 97 ? -9.269 3.199 -54.857 1.00 88.44 97 ALA A N 1
ATOM 785 C CA . ALA A 1 97 ? -8.950 4.611 -54.656 1.00 88.44 97 ALA A CA 1
ATOM 786 C C . ALA A 1 97 ? -9.647 5.529 -55.674 1.00 88.44 97 ALA A C 1
ATOM 788 O O . ALA A 1 97 ? -9.709 6.734 -55.435 1.00 88.44 97 ALA A O 1
ATOM 789 N N . ASP A 1 98 ? -10.163 4.961 -56.770 1.00 90.38 98 ASP A N 1
ATOM 790 C CA . ASP A 1 98 ? -10.771 5.710 -57.870 1.00 90.38 98 ASP A CA 1
ATOM 791 C C . ASP A 1 98 ? -12.291 5.930 -57.664 1.00 90.38 98 ASP A C 1
ATOM 793 O O . ASP A 1 98 ? -12.883 6.795 -58.311 1.00 90.38 98 ASP A O 1
ATOM 797 N N . ASP A 1 99 ? -12.927 5.218 -56.719 1.00 91.25 99 ASP A N 1
ATOM 798 C CA . ASP A 1 99 ? -14.315 5.458 -56.283 1.00 91.25 99 ASP A CA 1
ATOM 799 C C . ASP A 1 99 ? -14.364 6.298 -54.994 1.00 91.25 99 ASP A C 1
ATOM 801 O O . ASP A 1 99 ? -14.550 5.807 -53.880 1.00 91.25 99 ASP A O 1
ATOM 805 N N . GLU A 1 100 ? -14.238 7.616 -55.138 1.00 90.75 100 GLU A N 1
ATOM 806 C CA . GLU A 1 100 ? -14.364 8.553 -54.013 1.00 90.75 100 GLU A CA 1
ATOM 807 C C . GLU A 1 100 ? -15.802 8.644 -53.439 1.00 90.75 100 GLU A C 1
ATOM 809 O O . GLU A 1 100 ? -16.014 9.331 -52.437 1.00 90.75 100 GLU A O 1
ATOM 814 N N . THR A 1 101 ? -16.799 7.961 -54.028 1.00 89.56 101 THR A N 1
ATOM 815 C CA . THR A 1 101 ? -18.218 8.044 -53.619 1.00 89.56 101 THR A CA 1
ATOM 816 C C . THR A 1 101 ? -18.618 7.035 -52.535 1.00 89.56 101 THR A C 1
ATOM 818 O O . THR A 1 101 ? -19.698 7.148 -51.945 1.00 89.56 101 THR A O 1
ATOM 821 N N . VAL A 1 102 ? -17.750 6.062 -52.230 1.00 92.25 102 VAL A N 1
ATOM 822 C CA . VAL A 1 102 ? -18.009 4.980 -51.266 1.00 92.25 102 VAL A CA 1
ATOM 823 C C . VAL A 1 102 ? -18.340 5.533 -49.874 1.00 92.25 102 VAL A C 1
ATOM 825 O O . VAL A 1 102 ? -17.573 6.291 -49.282 1.00 92.25 102 VAL A O 1
ATOM 828 N N . SER A 1 103 ? -19.470 5.107 -49.300 1.00 91.75 103 SER A N 1
ATOM 829 C CA . SER A 1 103 ? -19.886 5.501 -47.947 1.00 91.75 103 SER A CA 1
ATOM 830 C C . SER A 1 103 ? -19.046 4.833 -46.849 1.00 91.75 103 SER A C 1
ATOM 832 O O . SER A 1 103 ? -18.538 3.726 -47.023 1.00 91.75 103 SER A O 1
ATOM 834 N N . PHE A 1 104 ? -18.964 5.448 -45.662 1.00 90.81 104 PHE A N 1
ATOM 835 C CA . PHE A 1 104 ? -18.211 4.913 -44.513 1.00 90.81 104 PHE A CA 1
ATOM 836 C C . PHE A 1 104 ? -18.564 3.453 -44.169 1.00 90.81 104 PHE A C 1
ATOM 838 O O . PHE A 1 104 ? -17.682 2.619 -43.969 1.00 90.81 104 PHE A O 1
ATOM 845 N N . THR A 1 105 ? -19.856 3.109 -44.176 1.00 91.06 105 THR A N 1
ATOM 846 C CA . THR A 1 105 ? -20.327 1.732 -43.961 1.00 91.06 105 THR A CA 1
ATOM 847 C C . THR A 1 105 ? -19.811 0.775 -45.036 1.00 91.06 105 THR A C 1
ATOM 849 O O . THR A 1 105 ? -19.509 -0.376 -44.730 1.00 91.06 105 THR A O 1
ATOM 852 N N . LYS A 1 106 ? -19.661 1.233 -46.286 1.00 92.62 106 LYS A N 1
ATOM 853 C CA . LYS A 1 106 ? -19.140 0.421 -47.390 1.00 92.62 106 LYS A CA 1
ATOM 854 C C . LYS A 1 106 ? -17.603 0.341 -47.397 1.00 92.62 106 LYS A C 1
ATOM 856 O O . LYS A 1 106 ? -17.076 -0.711 -47.754 1.00 92.62 106 LYS A O 1
ATOM 861 N N . LEU A 1 107 ? -16.895 1.353 -46.884 1.00 94.12 107 LEU A N 1
ATOM 862 C CA . LEU A 1 107 ? -15.456 1.273 -46.581 1.00 94.12 107 LEU A CA 1
ATOM 863 C C . LEU A 1 107 ? -15.164 0.214 -45.508 1.00 94.12 107 LEU A C 1
ATOM 865 O O . LEU A 1 107 ? -14.268 -0.610 -45.689 1.00 94.12 107 LEU A O 1
ATOM 869 N N . LEU A 1 108 ? -15.947 0.193 -44.422 1.00 93.44 108 LEU A N 1
ATOM 870 C CA . LEU A 1 108 ? -15.902 -0.872 -43.409 1.00 93.44 108 LEU A CA 1
ATOM 871 C C . LEU A 1 108 ? -16.329 -2.228 -43.992 1.00 93.44 108 LEU A C 1
ATOM 873 O O . LEU A 1 108 ? -15.812 -3.274 -43.591 1.00 93.44 108 LEU A O 1
ATOM 877 N N . ASP A 1 109 ? -17.247 -2.233 -44.964 1.00 92.19 109 ASP A N 1
ATOM 878 C CA . ASP A 1 109 ? -17.663 -3.465 -45.622 1.00 92.19 109 ASP A CA 1
ATOM 879 C C . ASP A 1 109 ? -16.521 -4.117 -46.420 1.00 92.19 109 ASP A C 1
ATOM 881 O O . ASP A 1 109 ? -16.282 -5.317 -46.290 1.00 92.19 109 ASP A O 1
ATOM 885 N N . GLN A 1 110 ? -15.776 -3.302 -47.173 1.00 95.19 110 GLN A N 1
ATOM 886 C CA . GLN A 1 110 ? -14.592 -3.670 -47.957 1.00 95.19 110 GLN A CA 1
ATOM 887 C C . GLN A 1 110 ? -13.371 -4.100 -47.109 1.00 95.19 110 GLN A C 1
ATOM 889 O O . GLN A 1 110 ? -12.381 -4.575 -47.670 1.00 95.19 110 GLN A O 1
ATOM 894 N N . MET A 1 111 ? -13.412 -3.954 -45.780 1.00 96.44 111 MET A N 1
ATOM 895 C CA . MET A 1 111 ? -12.387 -4.448 -44.851 1.00 96.44 111 MET A CA 1
ATOM 896 C C . MET A 1 111 ? -12.722 -5.882 -44.406 1.00 96.44 111 MET A C 1
ATOM 898 O O . MET A 1 111 ? -13.203 -6.107 -43.292 1.00 96.44 111 MET A O 1
ATOM 902 N N . ASP A 1 112 ? -12.496 -6.852 -45.291 1.00 97.12 112 ASP A N 1
ATOM 903 C CA . ASP A 1 112 ? -12.862 -8.265 -45.111 1.00 97.12 112 ASP A CA 1
ATOM 904 C C . ASP A 1 112 ? -11.664 -9.080 -44.585 1.00 97.12 112 ASP A C 1
ATOM 906 O O . ASP A 1 112 ? -11.014 -9.833 -45.313 1.00 97.12 112 ASP A O 1
ATOM 910 N N . PHE A 1 113 ? -11.293 -8.836 -43.324 1.00 97.38 113 PHE A N 1
ATOM 911 C CA . PHE A 1 113 ? -10.132 -9.433 -42.653 1.00 97.38 113 PHE A CA 1
ATOM 912 C C . PHE A 1 113 ? -10.279 -9.450 -41.116 1.00 97.38 113 PHE A C 1
ATOM 914 O O . PHE A 1 113 ? -10.909 -8.548 -40.555 1.00 97.38 113 PHE A O 1
ATOM 921 N N . PRO A 1 114 ? -9.636 -10.408 -40.413 1.00 97.00 114 PRO A N 1
ATOM 922 C CA . PRO A 1 114 ? -9.833 -10.641 -38.975 1.00 97.00 114 PRO A CA 1
ATOM 923 C C . PRO A 1 114 ? -9.159 -9.632 -38.029 1.00 97.00 114 PRO A C 1
ATOM 925 O O . PRO A 1 114 ? -9.343 -9.729 -36.819 1.00 97.00 114 PRO A O 1
ATOM 928 N N . LEU A 1 115 ? -8.353 -8.683 -38.519 1.00 97.62 115 LEU A N 1
ATOM 929 C CA . LEU A 1 115 ? -7.699 -7.671 -37.676 1.00 97.62 115 LEU A CA 1
ATOM 930 C C . LEU A 1 115 ? -8.710 -6.599 -37.217 1.00 97.62 115 LEU A C 1
ATOM 932 O O . LEU A 1 115 ? -9.255 -5.870 -38.047 1.00 97.62 115 LEU A O 1
ATOM 936 N N . VAL A 1 116 ? -8.940 -6.484 -35.901 1.00 95.81 116 VAL A N 1
ATOM 937 C CA . VAL A 1 116 ? -9.978 -5.606 -35.311 1.00 95.81 116 VAL A CA 1
ATOM 938 C C . VAL A 1 116 ? -9.448 -4.377 -34.576 1.00 95.81 116 VAL A C 1
ATOM 940 O O . VAL A 1 116 ? -10.149 -3.371 -34.478 1.00 95.81 116 VAL A O 1
ATOM 943 N N . SER A 1 117 ? -8.221 -4.428 -34.062 1.00 96.44 117 SER A N 1
ATOM 944 C CA . SER A 1 117 ? -7.587 -3.313 -33.348 1.00 96.44 117 SER A CA 1
ATOM 945 C C . SER A 1 117 ? -6.077 -3.364 -33.538 1.00 96.44 117 SER A C 1
ATOM 947 O O . SER A 1 117 ? -5.509 -4.453 -33.612 1.00 96.44 117 SER A O 1
ATOM 949 N N . VAL A 1 118 ? -5.424 -2.207 -33.616 1.00 97.25 118 VAL A N 1
ATOM 950 C CA . VAL A 1 118 ? -3.969 -2.091 -33.802 1.00 97.25 118 VAL A CA 1
ATOM 951 C C . VAL A 1 118 ? -3.357 -1.149 -32.779 1.00 97.25 118 VAL A C 1
ATOM 953 O O . VAL A 1 118 ? -3.946 -0.124 -32.448 1.00 97.25 118 VAL A O 1
ATOM 956 N N . ALA A 1 119 ? -2.154 -1.472 -32.311 1.00 96.50 119 ALA A N 1
ATOM 957 C CA . ALA A 1 119 ? -1.301 -0.605 -31.512 1.00 96.50 119 ALA A CA 1
ATOM 958 C C . ALA A 1 119 ? 0.066 -0.522 -32.196 1.00 96.50 119 ALA A C 1
ATOM 960 O O . ALA A 1 119 ? 0.883 -1.439 -32.102 1.00 96.50 119 ALA A O 1
ATOM 961 N N . MET A 1 120 ? 0.274 0.576 -32.920 1.00 96.75 120 MET A N 1
ATOM 962 C CA . MET A 1 120 ? 1.449 0.800 -33.754 1.00 96.75 120 MET A CA 1
ATOM 963 C C . MET A 1 120 ? 2.556 1.444 -32.919 1.00 96.75 120 MET A C 1
ATOM 965 O O . MET A 1 120 ? 2.356 2.528 -32.354 1.00 96.75 120 MET A O 1
ATOM 969 N N . ALA A 1 121 ? 3.719 0.798 -32.854 1.00 96.12 121 ALA A N 1
ATOM 970 C CA . ALA A 1 121 ? 4.847 1.220 -32.032 1.00 96.12 121 ALA A CA 1
ATOM 971 C C . ALA A 1 121 ? 6.206 0.883 -32.671 1.00 96.12 121 ALA A C 1
ATOM 973 O O . ALA A 1 121 ? 6.339 -0.156 -33.311 1.00 96.12 121 ALA A O 1
ATOM 974 N N . TYR A 1 122 ? 7.203 1.747 -32.469 1.00 95.62 122 TYR A N 1
ATOM 975 C CA . TYR A 1 122 ? 8.580 1.587 -32.960 1.00 95.62 122 TYR A CA 1
ATOM 976 C C . TYR A 1 122 ? 9.608 2.002 -31.900 1.00 95.62 122 TYR A C 1
ATOM 978 O O . TYR A 1 122 ? 9.286 2.777 -31.000 1.00 95.62 122 TYR A O 1
ATOM 986 N N . ASP A 1 123 ? 10.835 1.493 -31.983 1.00 95.12 123 ASP A N 1
ATOM 987 C CA . ASP A 1 123 ? 11.956 1.958 -31.156 1.00 95.12 123 ASP A CA 1
ATOM 988 C C . ASP A 1 123 ? 12.389 3.367 -31.590 1.00 95.12 123 ASP A C 1
ATOM 990 O O . ASP A 1 123 ? 12.720 3.591 -32.750 1.00 95.12 123 ASP A O 1
ATOM 994 N N . SER A 1 124 ? 12.417 4.329 -30.665 1.00 93.50 124 SER A N 1
ATOM 995 C CA . SER A 1 124 ? 12.778 5.718 -30.966 1.00 93.50 124 SER A CA 1
ATOM 996 C C . SER A 1 124 ? 14.262 5.930 -31.266 1.00 93.50 124 SER A C 1
ATOM 998 O O . SER A 1 124 ? 14.648 7.064 -31.555 1.00 93.50 124 SER A O 1
ATOM 1000 N N . PHE A 1 125 ? 15.101 4.903 -31.124 1.00 92.56 125 PHE A N 1
ATOM 1001 C CA . PHE A 1 125 ? 16.474 4.939 -31.617 1.00 92.56 125 PHE A CA 1
ATOM 1002 C C . PHE A 1 125 ? 16.530 4.813 -33.149 1.00 92.56 125 PHE A C 1
ATOM 1004 O O . PHE A 1 125 ? 17.351 5.473 -33.782 1.00 92.56 125 PHE A O 1
ATOM 1011 N N . ASP A 1 126 ? 15.612 4.045 -33.743 1.00 92.50 126 ASP A N 1
ATOM 1012 C CA . ASP A 1 126 ? 15.397 3.971 -35.191 1.00 92.50 126 ASP A CA 1
ATOM 1013 C C . ASP A 1 126 ? 14.311 4.982 -35.600 1.00 92.50 126 ASP A C 1
ATOM 1015 O O . ASP A 1 126 ? 13.125 4.671 -35.755 1.00 92.50 126 ASP A O 1
ATOM 1019 N N . ALA A 1 127 ? 14.715 6.251 -35.648 1.00 89.62 127 ALA A N 1
ATOM 1020 C CA . ALA A 1 127 ? 13.809 7.378 -35.824 1.00 89.62 127 ALA A CA 1
ATOM 1021 C C . ALA A 1 127 ? 13.221 7.466 -37.246 1.00 89.62 127 ALA A C 1
ATOM 1023 O O . ALA A 1 127 ? 13.908 7.270 -38.246 1.00 89.62 127 ALA A O 1
ATOM 1024 N N . LEU A 1 128 ? 11.946 7.858 -37.330 1.00 90.88 128 LEU A N 1
ATOM 1025 C CA . LEU A 1 128 ? 11.260 8.106 -38.600 1.00 90.88 128 LEU A CA 1
ATOM 1026 C C . LEU A 1 128 ? 11.942 9.229 -39.400 1.00 90.88 128 LEU A C 1
ATOM 1028 O O . LEU A 1 128 ? 12.210 10.300 -38.854 1.00 90.88 128 LEU A O 1
ATOM 1032 N N . ASN A 1 129 ? 12.125 9.027 -40.708 1.00 89.88 129 ASN A N 1
ATOM 1033 C CA . ASN A 1 129 ? 12.543 10.090 -41.626 1.00 89.88 129 ASN A CA 1
ATOM 1034 C C . ASN A 1 129 ? 11.385 11.110 -41.812 1.00 89.88 129 ASN A C 1
ATOM 1036 O O . ASN A 1 129 ? 10.332 10.714 -42.322 1.00 89.88 129 ASN A O 1
ATOM 1040 N N . PRO A 1 130 ? 11.558 12.406 -41.465 1.00 85.62 130 PRO A N 1
ATOM 1041 C CA . PRO A 1 130 ? 10.505 13.419 -41.593 1.00 85.62 130 PRO A CA 1
ATOM 1042 C C . PRO A 1 130 ? 10.069 13.718 -43.034 1.00 85.62 130 PRO A C 1
ATOM 1044 O O . PRO A 1 130 ? 8.888 13.959 -43.273 1.00 85.62 130 PRO A O 1
ATOM 1047 N N . GLU A 1 131 ? 10.986 13.669 -44.005 1.00 88.62 131 GLU A N 1
ATOM 1048 C CA . GLU A 1 131 ? 10.702 13.931 -45.426 1.00 88.62 131 GLU A CA 1
ATOM 1049 C C . GLU A 1 131 ? 9.676 12.924 -45.958 1.00 88.62 131 GLU A C 1
ATOM 1051 O O . GLU A 1 131 ? 8.725 13.278 -46.652 1.00 88.62 131 GLU A O 1
ATOM 1056 N N . ARG A 1 132 ? 9.802 11.661 -45.530 1.00 90.75 132 ARG A N 1
ATOM 1057 C CA . ARG A 1 132 ? 8.884 10.564 -45.873 1.00 90.75 132 ARG A CA 1
ATOM 1058 C C . ARG A 1 132 ? 7.535 10.624 -45.137 1.00 90.75 132 ARG A C 1
ATOM 1060 O O . ARG A 1 132 ? 6.715 9.726 -45.319 1.00 90.75 132 ARG A O 1
ATOM 1067 N N . LEU A 1 133 ? 7.296 11.647 -44.311 1.00 88.25 133 LEU A N 1
ATOM 1068 C CA . LEU A 1 133 ? 6.017 11.912 -43.637 1.00 88.25 133 LEU A CA 1
ATOM 1069 C C . LEU A 1 133 ? 5.287 13.150 -44.193 1.00 88.25 133 LEU A C 1
ATOM 1071 O O . LEU A 1 133 ? 4.141 13.388 -43.806 1.00 88.25 133 LEU A O 1
ATOM 1075 N N . MET A 1 134 ? 5.906 13.911 -45.105 1.00 86.81 134 MET A N 1
ATOM 1076 C CA . MET A 1 134 ? 5.350 15.141 -45.695 1.00 86.81 134 MET A CA 1
ATOM 1077 C C . MET A 1 134 ? 3.946 14.922 -46.281 1.00 86.81 134 MET A C 1
ATOM 1079 O O . MET A 1 134 ? 3.000 15.612 -45.897 1.00 86.81 134 MET A O 1
ATOM 1083 N N . ASP A 1 135 ? 3.778 13.897 -47.123 1.00 86.88 135 ASP A N 1
ATOM 1084 C CA . ASP A 1 135 ? 2.490 13.553 -47.747 1.00 86.88 135 ASP A CA 1
ATOM 1085 C C . ASP A 1 135 ? 1.394 13.235 -46.719 1.00 86.88 135 ASP A C 1
ATOM 1087 O O . ASP A 1 135 ? 0.224 13.557 -46.933 1.00 86.88 135 ASP A O 1
ATOM 1091 N N . MET A 1 136 ? 1.765 12.619 -45.590 1.00 86.38 136 MET A N 1
ATOM 1092 C CA . MET A 1 136 ? 0.836 12.269 -44.514 1.00 86.38 136 MET A CA 1
ATOM 1093 C C . MET A 1 136 ? 0.413 13.515 -43.728 1.00 86.38 136 MET A C 1
ATOM 1095 O O . MET A 1 136 ? -0.770 13.686 -43.432 1.00 86.38 136 MET A O 1
ATOM 1099 N N . MET A 1 137 ? 1.348 14.430 -43.448 1.00 84.56 137 MET A N 1
ATOM 1100 C CA . MET A 1 137 ? 1.026 15.727 -42.841 1.00 84.56 137 MET A CA 1
ATOM 1101 C C . MET A 1 137 ? 0.137 16.580 -43.762 1.00 84.56 137 MET A C 1
ATOM 1103 O O . MET A 1 137 ? -0.777 17.242 -43.279 1.00 84.56 137 MET A O 1
ATOM 1107 N N . ALA A 1 138 ? 0.328 16.494 -45.083 1.00 83.94 138 ALA A N 1
ATOM 1108 C CA . ALA A 1 138 ? -0.533 17.118 -46.091 1.00 83.94 138 ALA A CA 1
ATOM 1109 C C . ALA A 1 138 ? -1.861 16.363 -46.352 1.00 83.94 138 ALA A C 1
ATOM 1111 O O . ALA A 1 138 ? -2.720 16.843 -47.101 1.00 83.94 138 ALA A O 1
ATOM 1112 N N . ALA A 1 139 ? -2.050 15.170 -45.779 1.00 86.12 139 ALA A N 1
ATOM 1113 C CA . ALA A 1 139 ? -3.305 14.412 -45.813 1.00 86.12 139 ALA A CA 1
ATOM 1114 C C . ALA A 1 139 ? -4.144 14.586 -44.528 1.00 86.12 139 ALA A C 1
ATOM 1116 O O . ALA A 1 139 ? -5.366 14.425 -44.565 1.00 86.12 139 ALA A O 1
ATOM 1117 N N . LEU A 1 140 ? -3.507 14.979 -43.418 1.00 85.69 140 LEU A N 1
ATOM 1118 C CA . LEU A 1 140 ? -4.136 15.331 -42.141 1.00 85.69 140 LEU A CA 1
ATOM 1119 C C . LEU A 1 140 ? -3.870 16.815 -41.798 1.00 85.69 140 LEU A C 1
ATOM 1121 O O . LEU A 1 140 ? -2.945 17.106 -41.034 1.00 85.69 140 LEU A O 1
ATOM 1125 N N . PRO A 1 141 ? -4.664 17.767 -42.335 1.00 80.56 141 PRO A N 1
ATOM 1126 C CA . PRO A 1 141 ? -4.488 19.198 -42.084 1.00 80.56 141 PRO A CA 1
ATOM 1127 C C . PRO A 1 141 ? -4.342 19.528 -40.594 1.00 80.56 141 PRO A C 1
ATOM 1129 O O . PRO A 1 141 ? -5.102 19.051 -39.754 1.00 80.56 141 PRO A O 1
ATOM 1132 N N . GLY A 1 142 ? -3.325 20.316 -40.249 1.00 85.50 142 GLY A N 1
ATOM 1133 C CA . GLY A 1 142 ? -3.025 20.656 -38.858 1.00 85.50 142 GLY A CA 1
ATOM 1134 C C . GLY A 1 142 ? -2.335 19.562 -38.032 1.00 85.50 142 GLY A C 1
ATOM 1135 O O . GLY A 1 142 ? -1.974 19.851 -36.896 1.00 85.50 142 GLY A O 1
ATOM 1136 N N . PHE A 1 143 ? -2.076 18.352 -38.552 1.00 87.31 143 PHE A N 1
ATOM 1137 C CA . PHE A 1 143 ? -1.291 17.326 -37.839 1.00 87.31 143 PHE A CA 1
ATOM 1138 C C . PHE A 1 143 ? 0.121 17.823 -37.495 1.00 87.31 143 PHE A C 1
ATOM 1140 O O . PHE A 1 143 ? 0.531 17.748 -36.338 1.00 87.31 143 PHE A O 1
ATOM 1147 N N . GLY A 1 144 ? 0.843 18.378 -38.476 1.00 87.88 144 GLY A N 1
ATOM 1148 C CA . GLY A 1 144 ? 2.175 18.963 -38.271 1.00 87.88 144 GLY A CA 1
ATOM 1149 C C . GLY A 1 144 ? 2.170 20.052 -37.186 1.00 87.88 144 GLY A C 1
ATOM 1150 O O . GLY A 1 144 ? 2.860 19.889 -36.180 1.00 87.88 144 GLY A O 1
ATOM 1151 N N . PRO A 1 145 ? 1.331 21.100 -37.312 1.00 90.25 145 PRO A N 1
ATOM 1152 C CA . PRO A 1 145 ? 1.118 22.105 -36.268 1.00 90.25 145 PRO A CA 1
ATOM 1153 C C . PRO A 1 145 ? 0.719 21.538 -34.896 1.00 90.25 145 PRO A C 1
ATOM 1155 O O . PRO A 1 145 ? 1.226 22.008 -33.882 1.00 90.25 145 PRO A O 1
ATOM 1158 N N . ALA A 1 146 ? -0.124 20.500 -34.828 1.00 88.81 146 ALA A N 1
ATOM 1159 C CA . ALA A 1 146 ? -0.504 19.855 -33.568 1.00 88.81 146 ALA A CA 1
ATOM 1160 C C . ALA A 1 146 ? 0.689 19.171 -32.881 1.00 88.81 146 ALA A C 1
ATOM 1162 O O . ALA A 1 146 ? 0.913 19.367 -31.686 1.00 88.81 146 ALA A O 1
ATOM 1163 N N . MET A 1 147 ? 1.475 18.392 -33.631 1.00 88.62 147 MET A N 1
ATOM 1164 C CA . MET A 1 147 ? 2.672 17.727 -33.106 1.00 88.62 147 MET A CA 1
ATOM 1165 C C . MET A 1 147 ? 3.769 18.740 -32.757 1.00 88.62 147 MET A C 1
ATOM 1167 O O . MET A 1 147 ? 4.423 18.605 -31.723 1.00 88.62 147 MET A O 1
ATOM 1171 N N . GLY A 1 148 ? 3.922 19.796 -33.562 1.00 89.12 148 GLY A N 1
ATOM 1172 C CA . GLY A 1 148 ? 4.805 20.928 -33.288 1.00 89.12 148 GLY A CA 1
ATOM 1173 C C . GLY A 1 148 ? 4.429 21.653 -31.995 1.00 89.12 148 GLY A C 1
ATOM 1174 O O . GLY A 1 148 ? 5.288 21.856 -31.141 1.00 89.12 148 GLY A O 1
ATOM 1175 N N . ALA A 1 149 ? 3.145 21.951 -31.786 1.00 90.62 149 ALA A N 1
ATOM 1176 C CA . ALA A 1 149 ? 2.643 22.563 -30.557 1.00 90.62 149 ALA A CA 1
ATOM 1177 C C . ALA A 1 149 ? 2.809 21.644 -29.330 1.00 90.62 149 ALA A C 1
ATOM 1179 O O . ALA A 1 149 ? 3.269 22.106 -28.285 1.00 90.62 149 ALA A O 1
ATOM 1180 N N . LEU A 1 150 ? 2.538 20.336 -29.451 1.00 88.81 150 LEU A N 1
ATOM 1181 C CA . LEU A 1 150 ? 2.830 19.360 -28.389 1.00 88.81 150 LEU A CA 1
ATOM 1182 C C . LEU A 1 150 ? 4.332 19.290 -28.068 1.00 88.81 150 LEU A C 1
ATOM 1184 O O . LEU A 1 150 ? 4.699 19.107 -26.906 1.00 88.81 150 LEU A O 1
ATOM 1188 N N . GLN A 1 151 ? 5.208 19.439 -29.065 1.00 88.19 151 GLN A N 1
ATOM 1189 C CA . GLN A 1 151 ? 6.661 19.420 -28.885 1.00 88.19 151 GLN A CA 1
ATOM 1190 C C . GLN A 1 151 ? 7.222 20.753 -28.358 1.00 88.19 151 GLN A C 1
ATOM 1192 O O . GLN A 1 151 ? 8.188 20.729 -27.600 1.00 88.19 151 GLN A O 1
ATOM 1197 N N . ALA A 1 152 ? 6.614 21.894 -28.681 1.00 88.81 152 ALA A N 1
ATOM 1198 C CA . ALA A 1 152 ? 6.949 23.195 -28.097 1.00 88.81 152 ALA A CA 1
ATOM 1199 C C . ALA A 1 152 ? 6.481 23.304 -26.631 1.00 88.81 152 ALA A C 1
ATOM 1201 O O . ALA A 1 152 ? 7.159 23.899 -25.793 1.00 88.81 152 ALA A O 1
ATOM 1202 N N . ALA A 1 153 ? 5.352 22.672 -26.298 1.00 88.62 153 ALA A N 1
ATOM 1203 C CA . ALA A 1 153 ? 4.860 22.549 -24.928 1.00 88.62 153 ALA A CA 1
ATOM 1204 C C . ALA A 1 153 ? 5.647 21.528 -24.073 1.00 88.62 153 ALA A C 1
ATOM 1206 O O . ALA A 1 153 ? 5.566 21.588 -22.847 1.00 88.62 153 ALA A O 1
ATOM 1207 N N . ASP A 1 154 ? 6.444 20.634 -24.674 1.00 87.25 154 ASP A N 1
ATOM 1208 C CA . ASP A 1 154 ? 7.247 19.625 -23.961 1.00 87.25 154 ASP A CA 1
ATOM 1209 C C . ASP A 1 154 ? 8.458 20.276 -23.270 1.00 87.25 154 ASP A C 1
ATOM 1211 O O . ASP A 1 154 ? 9.534 20.420 -23.845 1.00 87.25 154 ASP A O 1
ATOM 1215 N N . GLN A 1 155 ? 8.281 20.674 -22.008 1.00 85.56 155 GLN A N 1
ATOM 1216 C CA . GLN A 1 155 ? 9.314 21.344 -21.206 1.00 85.56 155 GLN A CA 1
ATOM 1217 C C . GLN A 1 155 ? 10.413 20.397 -20.670 1.00 85.56 155 GLN A C 1
ATOM 1219 O O . GLN A 1 155 ? 11.174 20.786 -19.779 1.00 85.56 155 GLN A O 1
ATOM 1224 N N . ARG A 1 156 ? 10.504 19.140 -21.134 1.00 84.88 156 ARG A N 1
ATOM 1225 C CA . ARG A 1 156 ? 11.569 18.217 -20.704 1.00 84.88 156 ARG A CA 1
ATOM 1226 C C . ARG A 1 156 ? 12.884 18.529 -21.415 1.00 84.88 156 ARG A C 1
ATOM 1228 O O . ARG A 1 156 ? 12.924 18.746 -22.622 1.00 84.88 156 ARG A O 1
ATOM 1235 N N . ASN A 1 157 ? 13.994 18.431 -20.683 1.00 83.94 157 ASN A N 1
ATOM 1236 C CA . ASN A 1 157 ? 15.320 18.378 -21.302 1.00 83.94 157 ASN A CA 1
ATOM 1237 C C . ASN A 1 157 ? 15.494 17.080 -22.128 1.00 83.94 157 ASN A C 1
ATOM 1239 O O . ASN A 1 157 ? 14.717 16.136 -21.999 1.00 83.94 157 ASN A O 1
ATOM 1243 N N . ASN A 1 158 ? 16.532 16.998 -22.963 1.00 83.62 158 ASN A N 1
ATOM 1244 C CA . ASN A 1 158 ? 16.721 15.866 -23.882 1.00 83.62 158 ASN A CA 1
ATOM 1245 C C . ASN A 1 158 ? 17.037 14.504 -23.213 1.00 83.62 158 ASN A C 1
ATOM 1247 O O . ASN A 1 158 ? 17.103 13.509 -23.929 1.00 83.62 158 ASN A O 1
ATOM 1251 N N . SER A 1 159 ? 17.218 14.419 -21.885 1.00 77.69 159 SER A N 1
ATOM 1252 C CA . SER A 1 159 ? 17.706 13.199 -21.204 1.00 77.69 159 SER A CA 1
ATOM 1253 C C . SER A 1 159 ? 16.787 11.976 -21.307 1.00 77.69 159 SER A C 1
ATOM 1255 O O . SER A 1 159 ? 17.255 10.850 -21.156 1.00 77.69 159 SER A O 1
ATOM 1257 N N . TRP A 1 160 ? 15.493 12.167 -21.587 1.00 81.94 160 TRP A N 1
ATOM 1258 C CA . TRP A 1 160 ? 14.553 11.051 -21.723 1.00 81.94 160 TRP A CA 1
ATOM 1259 C C . TRP A 1 160 ? 14.734 10.267 -23.029 1.00 81.94 160 TRP A C 1
ATOM 1261 O O . TRP A 1 160 ? 14.416 9.077 -23.051 1.00 81.94 160 TRP A O 1
ATOM 1271 N N . LYS A 1 161 ? 15.250 10.902 -24.093 1.00 87.06 161 LYS A N 1
ATOM 1272 C CA . LYS A 1 161 ? 15.372 10.336 -25.450 1.00 87.06 161 LYS A CA 1
ATOM 1273 C C . LYS A 1 161 ? 16.284 9.102 -25.486 1.00 87.06 161 LYS A C 1
ATOM 1275 O O . LYS A 1 161 ? 17.190 8.961 -24.665 1.00 87.06 161 LYS A O 1
ATOM 1280 N N . ALA A 1 162 ? 16.047 8.202 -26.439 1.00 87.94 162 ALA A N 1
ATOM 1281 C CA . ALA A 1 162 ? 16.906 7.038 -26.642 1.00 87.94 162 ALA A CA 1
ATOM 1282 C C . ALA A 1 162 ? 18.324 7.460 -27.074 1.00 87.94 162 ALA A C 1
ATOM 1284 O O . ALA A 1 162 ? 18.489 8.271 -27.982 1.00 87.94 162 ALA A O 1
ATOM 1285 N N . THR A 1 163 ? 19.343 6.885 -26.433 1.00 89.88 163 THR A N 1
ATOM 1286 C CA . THR A 1 163 ? 20.766 6.985 -26.823 1.00 89.88 163 THR A CA 1
ATOM 1287 C C . THR A 1 163 ? 21.308 5.675 -27.407 1.00 89.88 163 THR A C 1
ATOM 1289 O O . THR A 1 163 ? 22.491 5.569 -27.716 1.00 89.88 163 THR A O 1
ATOM 1292 N N . GLY A 1 164 ? 20.442 4.671 -27.532 1.00 88.25 164 GLY A N 1
ATOM 1293 C CA . GLY A 1 164 ? 20.707 3.322 -28.020 1.00 88.25 164 GLY A CA 1
ATOM 1294 C C . GLY A 1 164 ? 19.386 2.562 -28.150 1.00 88.25 164 GLY A C 1
ATOM 1295 O O . GLY A 1 164 ? 18.382 2.979 -27.564 1.00 88.25 164 GLY A O 1
ATOM 1296 N N . ALA A 1 165 ? 19.394 1.462 -28.901 1.00 89.62 165 ALA A N 1
ATOM 1297 C CA . ALA A 1 165 ? 18.221 0.611 -29.102 1.00 89.62 165 ALA A CA 1
ATOM 1298 C C . ALA A 1 165 ? 17.690 0.009 -27.785 1.00 89.62 165 ALA A C 1
ATOM 1300 O O . ALA A 1 165 ? 18.411 -0.106 -26.790 1.00 89.62 165 ALA A O 1
ATOM 1301 N N . GLY A 1 166 ? 16.414 -0.372 -27.780 1.00 84.81 166 GLY A N 1
ATOM 1302 C CA . GLY A 1 166 ? 15.709 -0.960 -26.642 1.00 84.81 166 GLY A CA 1
ATOM 1303 C C . GLY A 1 166 ? 15.367 0.025 -25.520 1.00 84.81 166 GLY A C 1
ATOM 1304 O O . GLY A 1 166 ? 14.890 -0.400 -24.474 1.00 84.81 166 GLY A O 1
ATOM 1305 N N . GLN A 1 167 ? 15.624 1.330 -25.683 1.00 86.62 167 GLN A N 1
ATOM 1306 C CA . GLN A 1 167 ? 15.480 2.298 -24.589 1.00 86.62 167 GLN A CA 1
ATOM 1307 C C . GLN A 1 167 ? 14.083 2.921 -24.496 1.00 86.62 167 GLN A C 1
ATOM 1309 O O . GLN A 1 167 ? 13.475 2.900 -23.423 1.00 86.62 167 GLN A O 1
ATOM 1314 N N . VAL A 1 168 ? 13.580 3.518 -25.581 1.00 90.06 168 VAL A N 1
ATOM 1315 C CA . VAL A 1 168 ? 12.313 4.269 -25.578 1.00 90.06 168 VAL A CA 1
ATOM 1316 C C . VAL A 1 168 ? 11.476 3.858 -26.774 1.00 90.06 168 VAL A C 1
ATOM 1318 O O . VAL A 1 168 ? 11.918 3.963 -27.909 1.00 90.06 168 VAL A O 1
ATOM 1321 N N . LEU A 1 169 ? 10.254 3.407 -26.520 1.00 94.31 169 LEU A N 1
ATOM 1322 C CA . LEU A 1 169 ? 9.311 3.020 -27.559 1.00 94.31 169 LEU A CA 1
ATOM 1323 C C . LEU A 1 169 ? 8.426 4.225 -27.894 1.00 94.31 169 LEU A C 1
ATOM 1325 O O . LEU A 1 169 ? 7.924 4.879 -26.987 1.00 94.31 169 LEU A O 1
ATOM 1329 N N . PHE A 1 170 ? 8.200 4.541 -29.162 1.00 94.12 170 PHE A N 1
ATOM 1330 C CA . PHE A 1 170 ? 7.219 5.546 -29.575 1.00 94.12 170 PHE A CA 1
ATOM 1331 C C . PHE A 1 170 ? 5.970 4.831 -30.088 1.00 94.12 170 PHE A C 1
ATOM 1333 O O . PHE A 1 170 ? 6.014 4.085 -31.067 1.00 94.12 170 PHE A O 1
ATOM 1340 N N . ARG A 1 171 ? 4.834 5.059 -29.425 1.00 90.81 171 ARG A N 1
ATOM 1341 C CA . ARG A 1 171 ? 3.512 4.613 -29.870 1.00 90.81 171 ARG A CA 1
ATOM 1342 C C . ARG A 1 171 ? 2.924 5.752 -30.713 1.00 90.81 171 ARG A C 1
ATOM 1344 O O . ARG A 1 171 ? 2.449 6.743 -30.166 1.00 90.81 171 ARG A O 1
ATOM 1351 N N . ALA A 1 172 ? 2.877 5.584 -32.036 1.00 80.12 172 ALA A N 1
ATOM 1352 C CA . ALA A 1 172 ? 2.309 6.604 -32.931 1.00 80.12 172 ALA A CA 1
ATOM 1353 C C . ALA A 1 172 ? 0.787 6.471 -33.144 1.00 80.12 172 ALA A C 1
ATOM 1355 O O . ALA A 1 172 ? 0.107 7.482 -33.281 1.00 80.12 172 ALA A O 1
ATOM 1356 N N . ALA A 1 173 ? 0.220 5.254 -33.130 1.00 81.69 173 ALA A N 1
ATOM 1357 C CA . ALA A 1 173 ? -1.215 5.060 -33.376 1.00 81.69 173 ALA A CA 1
ATOM 1358 C C . ALA A 1 173 ? -1.850 3.939 -32.537 1.00 81.69 173 ALA A C 1
ATOM 1360 O O . ALA A 1 173 ? -1.236 2.914 -32.233 1.00 81.69 173 ALA A O 1
ATOM 1361 N N . THR A 1 174 ? -3.127 4.113 -32.192 1.00 86.88 174 THR A N 1
ATOM 1362 C CA . THR A 1 174 ? -4.020 3.016 -31.792 1.00 86.88 174 THR A CA 1
ATOM 1363 C C . THR A 1 174 ? -5.405 3.304 -32.324 1.00 86.88 174 THR A C 1
ATOM 1365 O O . THR A 1 174 ? -5.943 4.378 -32.063 1.00 86.88 174 THR A O 1
ATOM 1368 N N . SER A 1 175 ? -5.974 2.329 -33.018 1.00 93.12 175 SER A N 1
ATOM 1369 C CA . SER A 1 175 ? -7.274 2.443 -33.670 1.00 93.12 175 SER A CA 1
ATOM 1370 C C . SER A 1 175 ? -7.988 1.100 -33.589 1.00 93.12 175 SER A C 1
ATOM 1372 O O . SER A 1 175 ? -7.356 0.047 -33.690 1.00 93.12 175 SER A O 1
ATOM 1374 N N . THR A 1 176 ? -9.300 1.135 -33.375 1.00 93.50 176 THR A N 1
ATOM 1375 C CA . THR A 1 176 ? -10.165 -0.051 -33.330 1.00 93.50 176 THR A CA 1
ATOM 1376 C C . THR A 1 176 ? -11.248 0.125 -34.384 1.00 93.50 176 THR A C 1
ATOM 1378 O O . THR A 1 176 ? -11.771 1.226 -34.553 1.00 93.50 176 THR A O 1
ATOM 1381 N N . ARG A 1 177 ? -11.567 -0.944 -35.117 1.00 92.56 177 ARG A N 1
ATOM 1382 C CA . ARG A 1 177 ? -12.684 -0.955 -36.068 1.00 92.56 177 ARG A CA 1
ATOM 1383 C C . ARG A 1 177 ? -13.979 -0.584 -35.338 1.00 92.56 177 ARG A C 1
ATOM 1385 O O . ARG A 1 177 ? -14.202 -1.061 -34.227 1.00 92.56 177 ARG A O 1
ATOM 1392 N N . HIS A 1 178 ? -14.801 0.267 -35.947 1.00 86.88 178 HIS A N 1
ATOM 1393 C CA . HIS A 1 178 ? -15.951 0.914 -35.301 1.00 86.88 178 HIS A CA 1
ATOM 1394 C C . HIS A 1 178 ? -16.912 -0.092 -34.643 1.00 86.88 178 HIS A C 1
ATOM 1396 O O . HIS A 1 178 ? -17.295 0.027 -33.482 1.00 86.88 178 HIS A O 1
ATOM 1402 N N . GLU A 1 179 ? -17.201 -1.175 -35.357 1.00 88.44 179 GLU A N 1
ATOM 1403 C CA . GLU A 1 179 ? -18.050 -2.290 -34.947 1.00 88.44 179 GLU A CA 1
ATOM 1404 C C . GLU A 1 179 ? -17.449 -3.167 -33.818 1.00 88.44 179 GLU A C 1
ATOM 1406 O O . GLU A 1 179 ? -18.088 -4.103 -33.327 1.00 88.44 179 GLU A O 1
ATOM 1411 N N . TYR A 1 180 ? -16.239 -2.844 -33.345 1.00 89.94 180 TYR A N 1
ATOM 1412 C CA . TYR A 1 180 ? -15.550 -3.455 -32.201 1.00 89.94 180 TYR A CA 1
ATOM 1413 C C . TYR A 1 180 ? -15.270 -2.472 -31.046 1.00 89.94 180 TYR A C 1
ATOM 1415 O O . TYR A 1 180 ? -14.684 -2.867 -30.033 1.00 89.94 180 TYR A O 1
ATOM 1423 N N . GLU A 1 181 ? -15.711 -1.216 -31.147 1.00 88.31 181 GLU A N 1
ATOM 1424 C CA . GLU A 1 181 ? -15.588 -0.224 -30.074 1.00 88.31 181 GLU A CA 1
ATOM 1425 C C . GLU A 1 181 ? -16.495 -0.547 -28.867 1.00 88.31 181 GLU A C 1
ATOM 1427 O O . GLU A 1 181 ? -17.313 -1.467 -28.892 1.00 88.31 181 GLU A O 1
ATOM 1432 N N . GLY A 1 182 ? -16.279 0.136 -27.737 1.00 85.44 182 GLY A N 1
ATOM 1433 C CA . GLY A 1 182 ? -16.969 -0.124 -26.460 1.00 85.44 182 GLY A CA 1
ATOM 1434 C C . GLY A 1 182 ? -16.564 -1.425 -25.741 1.00 85.44 182 GLY A C 1
ATOM 1435 O O . GLY A 1 182 ? -16.547 -1.466 -24.514 1.00 85.44 182 GLY A O 1
ATOM 1436 N N . LYS A 1 183 ? -16.131 -2.463 -26.469 1.00 88.00 183 LYS A N 1
ATOM 1437 C CA . LYS A 1 183 ? -15.806 -3.820 -25.971 1.00 88.00 183 LYS A CA 1
ATOM 1438 C C . LYS A 1 183 ? -14.512 -3.927 -25.131 1.00 88.00 183 LYS A C 1
ATOM 1440 O O . LYS A 1 183 ? -13.993 -5.021 -24.936 1.00 88.00 183 LYS A O 1
ATOM 1445 N N . GLY A 1 184 ? -13.926 -2.811 -24.689 1.00 88.88 184 GLY A N 1
ATOM 1446 C CA . GLY A 1 184 ? -12.686 -2.770 -23.890 1.00 88.88 184 GLY A CA 1
ATOM 1447 C C . GLY A 1 184 ? -11.384 -3.162 -24.616 1.00 88.88 184 GLY A C 1
ATOM 1448 O O . GLY A 1 184 ? -10.303 -2.961 -24.064 1.00 88.88 184 GLY A O 1
ATOM 1449 N N . ILE A 1 185 ? -11.463 -3.654 -25.859 1.00 92.62 185 ILE A N 1
ATOM 1450 C CA . ILE A 1 185 ? -10.355 -4.236 -26.641 1.00 92.62 185 ILE A CA 1
ATOM 1451 C C . ILE A 1 185 ? -9.106 -3.337 -26.671 1.00 92.62 185 ILE A C 1
ATOM 1453 O O . ILE A 1 185 ? -8.003 -3.808 -26.393 1.00 92.62 185 ILE A O 1
ATOM 1457 N N . MET A 1 186 ? -9.278 -2.034 -26.927 1.00 92.31 186 MET A N 1
ATOM 1458 C CA . MET A 1 186 ? -8.186 -1.050 -26.956 1.00 92.31 186 MET A CA 1
ATOM 1459 C C . MET A 1 186 ? -7.402 -0.987 -25.633 1.00 92.31 186 MET A C 1
ATOM 1461 O O . MET A 1 186 ? -6.172 -0.935 -25.646 1.00 92.31 186 MET A O 1
ATOM 1465 N N . LYS A 1 187 ? -8.097 -1.061 -24.488 1.00 92.50 187 LYS A N 1
ATOM 1466 C CA . LYS A 1 187 ? -7.478 -1.046 -23.154 1.00 92.50 187 LYS A CA 1
ATOM 1467 C C . LYS A 1 187 ? -6.649 -2.308 -22.923 1.00 92.50 187 LYS A C 1
ATOM 1469 O O . LYS A 1 187 ? -5.493 -2.214 -22.517 1.00 92.50 187 LYS A O 1
ATOM 1474 N N . SER A 1 188 ? -7.202 -3.476 -23.245 1.00 92.38 188 SER A N 1
ATOM 1475 C CA . SER A 1 188 ? -6.508 -4.762 -23.099 1.00 92.38 188 SER A CA 1
ATOM 1476 C C . SER A 1 188 ? -5.285 -4.870 -24.023 1.00 92.38 188 SER A C 1
ATOM 1478 O O . SER A 1 188 ? -4.245 -5.374 -23.597 1.00 92.38 188 SER A O 1
ATOM 1480 N N . LEU A 1 189 ? -5.356 -4.319 -25.243 1.00 94.31 189 LEU A N 1
ATOM 1481 C CA . LEU A 1 189 ? -4.217 -4.212 -26.163 1.00 94.31 189 LEU A CA 1
ATOM 1482 C C . LEU A 1 189 ? -3.128 -3.260 -25.637 1.00 94.31 189 LEU A C 1
ATOM 1484 O O . LEU A 1 189 ? -1.956 -3.633 -25.615 1.00 94.31 189 LEU A O 1
ATOM 1488 N N . ALA A 1 190 ? -3.499 -2.067 -25.158 1.00 92.38 190 ALA A N 1
ATOM 1489 C CA . ALA A 1 190 ? -2.554 -1.107 -24.583 1.00 92.38 190 ALA A CA 1
ATOM 1490 C C . ALA A 1 190 ? -1.841 -1.678 -23.342 1.00 92.38 190 ALA A C 1
ATOM 1492 O O . ALA A 1 190 ? -0.615 -1.632 -23.253 1.00 92.38 190 ALA A O 1
ATOM 1493 N N . HIS A 1 191 ? -2.587 -2.305 -22.426 1.00 92.56 191 HIS A N 1
ATOM 1494 C CA . HIS A 1 191 ? -2.033 -2.966 -21.239 1.00 92.56 191 HIS A CA 1
ATOM 1495 C C . HIS A 1 191 ? -1.082 -4.124 -21.600 1.00 92.56 191 HIS A C 1
ATOM 1497 O O . HIS A 1 191 ? -0.105 -4.366 -20.888 1.00 92.56 191 HIS A O 1
ATOM 1503 N N . HIS A 1 192 ? -1.347 -4.847 -22.695 1.00 92.44 192 HIS A N 1
ATOM 1504 C CA . HIS A 1 192 ? -0.441 -5.880 -23.198 1.00 92.44 192 HIS A CA 1
ATOM 1505 C C . HIS A 1 192 ? 0.835 -5.263 -23.791 1.00 92.44 192 HIS A C 1
ATOM 1507 O O . HIS A 1 192 ? 1.928 -5.708 -23.447 1.00 92.44 192 HIS A O 1
ATOM 1513 N N . LEU A 1 193 ? 0.723 -4.210 -24.61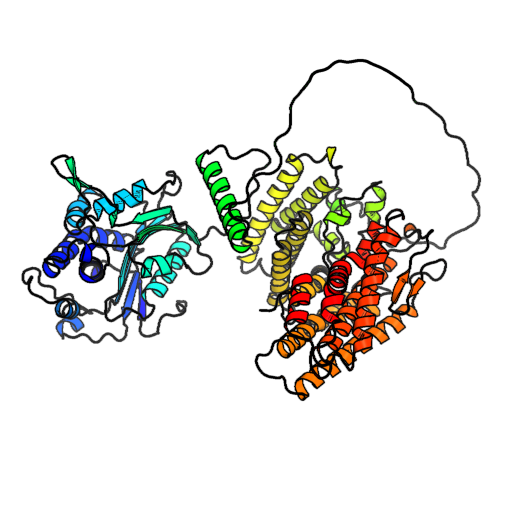4 1.00 93.00 193 LEU A N 1
ATOM 1514 C CA . LEU A 1 193 ? 1.878 -3.495 -25.173 1.00 93.00 193 LEU A CA 1
ATOM 1515 C C . LEU A 1 193 ? 2.812 -2.983 -24.066 1.00 93.00 193 LEU A C 1
ATOM 1517 O O . LEU A 1 193 ? 4.016 -3.207 -24.143 1.00 93.00 193 LEU A O 1
ATOM 1521 N N . MET A 1 194 ? 2.257 -2.369 -23.014 1.00 91.19 194 MET A N 1
ATOM 1522 C CA . MET A 1 194 ? 3.011 -1.891 -21.846 1.00 91.19 194 MET A CA 1
ATOM 1523 C C . MET A 1 194 ? 3.870 -3.002 -21.222 1.00 91.19 194 MET A C 1
ATOM 1525 O O . MET A 1 194 ? 5.075 -2.832 -21.028 1.00 91.19 194 MET A O 1
ATOM 1529 N N . ARG A 1 195 ? 3.267 -4.170 -20.965 1.00 87.75 195 ARG A N 1
ATOM 1530 C CA . ARG A 1 195 ? 3.945 -5.341 -20.382 1.00 87.75 195 ARG A CA 1
ATOM 1531 C C . ARG A 1 195 ? 5.011 -5.919 -21.311 1.00 87.75 195 ARG A C 1
ATOM 1533 O O . ARG A 1 195 ? 6.113 -6.208 -20.856 1.00 87.75 195 ARG A O 1
ATOM 1540 N N . THR A 1 196 ? 4.712 -6.045 -22.601 1.00 89.25 196 THR A N 1
ATOM 1541 C CA . THR A 1 196 ? 5.640 -6.609 -23.591 1.00 89.25 196 THR A CA 1
ATOM 1542 C C . THR A 1 196 ? 6.814 -5.670 -23.885 1.00 89.25 196 THR A C 1
ATOM 1544 O O . THR A 1 196 ? 7.932 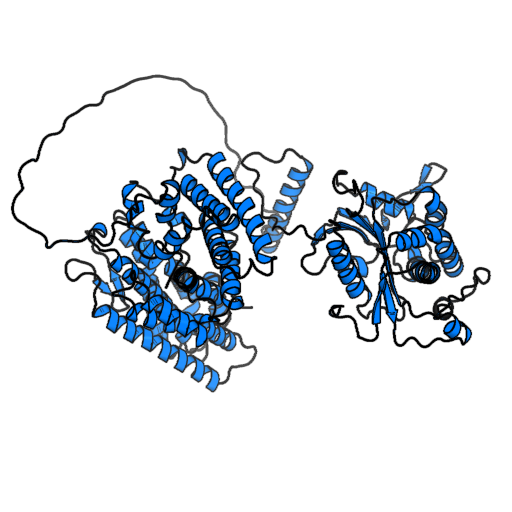-6.143 -24.064 1.00 89.25 196 THR A O 1
ATOM 1547 N N . ALA A 1 197 ? 6.611 -4.350 -23.869 1.00 87.94 197 ALA A N 1
ATOM 1548 C CA . ALA A 1 197 ? 7.693 -3.370 -23.974 1.00 87.94 197 ALA A CA 1
ATOM 1549 C C . ALA A 1 197 ? 8.622 -3.416 -22.748 1.00 87.94 197 ALA A C 1
ATOM 1551 O O . ALA A 1 197 ? 9.838 -3.510 -22.911 1.00 87.94 197 ALA A O 1
ATOM 1552 N N . ALA A 1 198 ? 8.059 -3.450 -21.534 1.00 83.69 198 ALA A N 1
ATOM 1553 C CA . ALA A 1 198 ? 8.832 -3.602 -20.299 1.00 83.69 198 ALA A CA 1
ATOM 1554 C C . ALA A 1 198 ? 9.656 -4.904 -20.291 1.00 83.69 198 ALA A C 1
ATOM 1556 O O . ALA A 1 198 ? 10.847 -4.883 -19.993 1.00 83.69 198 ALA A O 1
ATOM 1557 N N . ALA A 1 199 ? 9.052 -6.028 -20.698 1.00 81.94 199 ALA A N 1
ATOM 1558 C CA . ALA A 1 199 ? 9.734 -7.320 -20.809 1.00 81.94 199 ALA A CA 1
ATOM 1559 C C . ALA A 1 199 ? 10.828 -7.353 -21.899 1.00 81.94 199 ALA A C 1
ATOM 1561 O O . ALA A 1 199 ? 11.756 -8.152 -21.804 1.00 81.94 199 ALA A O 1
ATOM 1562 N N . LYS A 1 200 ? 10.748 -6.478 -22.913 1.00 83.50 200 LYS A N 1
ATOM 1563 C CA . LYS A 1 200 ? 11.807 -6.250 -23.913 1.00 83.50 200 LYS A CA 1
ATOM 1564 C C . LYS A 1 200 ? 12.860 -5.207 -23.476 1.00 83.50 200 LYS A C 1
ATOM 1566 O O . LYS A 1 200 ? 13.743 -4.897 -24.266 1.00 83.50 200 LYS A O 1
ATOM 1571 N N . GLY A 1 201 ? 12.789 -4.676 -22.250 1.00 81.38 201 GLY A N 1
ATOM 1572 C CA . GLY A 1 201 ? 13.796 -3.771 -21.672 1.00 81.38 201 GLY A CA 1
ATOM 1573 C C . GLY A 1 201 ? 13.538 -2.266 -21.834 1.00 81.38 201 GLY A C 1
ATOM 1574 O O . GLY A 1 201 ? 14.331 -1.465 -21.339 1.00 81.38 201 GLY A O 1
ATOM 1575 N N . PHE A 1 202 ? 12.431 -1.857 -22.464 1.00 84.38 202 PHE A N 1
ATOM 1576 C CA . PHE A 1 202 ? 12.125 -0.439 -22.684 1.00 84.38 202 PHE A CA 1
ATOM 1577 C C . PHE A 1 202 ? 11.799 0.275 -21.371 1.00 84.38 202 PHE A C 1
ATOM 1579 O O . PHE A 1 202 ? 10.820 -0.063 -20.704 1.00 84.38 202 PHE A O 1
ATOM 1586 N N . ARG A 1 203 ? 12.572 1.318 -21.032 1.00 84.88 203 ARG A N 1
ATOM 1587 C CA . ARG A 1 203 ? 12.341 2.142 -19.828 1.00 84.88 203 ARG A CA 1
ATOM 1588 C C . ARG A 1 203 ? 11.107 3.043 -19.949 1.00 84.88 203 ARG A C 1
ATOM 1590 O O . ARG A 1 203 ? 10.490 3.386 -18.944 1.00 84.88 203 ARG A O 1
ATOM 1597 N N . ALA A 1 204 ? 10.728 3.429 -21.167 1.00 86.62 204 ALA A N 1
ATOM 1598 C CA . ALA A 1 204 ? 9.587 4.306 -21.412 1.00 86.62 204 ALA A CA 1
ATOM 1599 C C . ALA A 1 204 ? 8.897 4.021 -22.751 1.00 86.62 204 ALA A C 1
ATOM 1601 O O . ALA A 1 204 ? 9.531 3.586 -23.713 1.00 86.62 204 ALA A O 1
ATOM 1602 N N . ILE A 1 205 ? 7.604 4.339 -22.810 1.00 92.75 205 ILE A N 1
ATOM 1603 C CA . ILE A 1 205 ? 6.795 4.415 -24.024 1.00 92.75 205 ILE A CA 1
ATOM 1604 C C . ILE A 1 205 ? 6.279 5.855 -24.143 1.00 92.75 205 ILE A C 1
ATOM 1606 O O . ILE A 1 205 ? 5.537 6.323 -23.285 1.00 92.75 205 ILE A O 1
ATOM 1610 N N . GLN A 1 206 ? 6.671 6.574 -25.188 1.00 92.25 206 GLN A N 1
ATOM 1611 C CA . GLN A 1 206 ? 6.156 7.902 -25.515 1.00 92.25 206 GLN A CA 1
ATOM 1612 C C . GLN A 1 206 ? 4.873 7.757 -26.346 1.00 92.25 206 GLN A C 1
ATOM 1614 O O . GLN A 1 206 ? 4.841 6.971 -27.295 1.00 92.25 206 GLN A O 1
ATOM 1619 N N . ILE A 1 207 ? 3.820 8.490 -25.979 1.00 92.62 207 ILE A N 1
ATOM 1620 C CA . ILE A 1 207 ? 2.545 8.530 -26.699 1.00 92.62 207 ILE A CA 1
ATOM 1621 C C . ILE A 1 207 ? 1.992 9.959 -26.781 1.00 92.62 207 ILE A C 1
ATOM 1623 O O . ILE A 1 207 ? 1.991 10.726 -25.813 1.00 92.62 207 ILE A O 1
ATOM 1627 N N . GLU A 1 208 ? 1.446 10.279 -27.949 1.00 90.81 208 GLU A N 1
ATOM 1628 C CA . GLU A 1 208 ? 0.598 11.435 -28.195 1.00 90.81 208 GLU A CA 1
ATOM 1629 C C . GLU A 1 208 ? -0.876 10.977 -28.231 1.00 90.81 208 GLU A C 1
ATOM 1631 O O . GLU A 1 208 ? -1.278 10.102 -29.011 1.00 90.81 208 GLU A O 1
ATOM 1636 N N . CYS A 1 209 ? -1.690 11.535 -27.332 1.00 89.44 209 CYS A N 1
ATOM 1637 C CA . CYS A 1 209 ? -3.098 11.191 -27.141 1.00 89.44 209 CYS A CA 1
ATOM 1638 C C . CYS A 1 209 ? -3.981 12.305 -27.717 1.00 89.44 209 CYS A C 1
ATOM 1640 O O . CYS A 1 209 ? -3.951 13.441 -27.241 1.00 89.44 209 CYS A O 1
ATOM 1642 N N . VAL A 1 210 ? -4.780 11.968 -28.732 1.00 86.62 210 VAL A N 1
ATOM 1643 C CA . VAL A 1 210 ? -5.642 12.914 -29.472 1.00 86.62 210 VAL A CA 1
ATOM 1644 C C . VAL A 1 210 ? -7.142 12.639 -29.309 1.00 86.62 210 VAL A C 1
ATOM 1646 O O . VAL A 1 210 ? -7.955 13.286 -29.958 1.00 86.62 210 VAL A O 1
ATOM 1649 N N . SER A 1 211 ? -7.522 11.688 -28.450 1.00 87.38 211 SER A N 1
ATOM 1650 C CA . SER A 1 211 ? -8.920 11.374 -28.134 1.00 87.38 211 SER A CA 1
ATOM 1651 C C . SER A 1 211 ? -9.084 10.968 -26.670 1.00 87.38 211 SER A C 1
ATOM 1653 O O . SER A 1 211 ? -8.226 10.288 -26.099 1.00 87.38 211 SER A O 1
ATOM 1655 N N . ASP A 1 212 ? -10.206 11.357 -26.063 1.00 88.50 212 ASP A N 1
ATOM 1656 C CA . ASP A 1 212 ? -10.451 11.200 -24.622 1.00 88.50 212 ASP A CA 1
ATOM 1657 C C . ASP A 1 212 ? -10.395 9.742 -24.149 1.00 88.50 212 ASP A C 1
ATOM 1659 O O . ASP A 1 212 ? -9.915 9.468 -23.051 1.00 88.50 212 ASP A O 1
ATOM 1663 N N . ALA A 1 213 ? -10.809 8.785 -24.986 1.00 87.50 213 ALA A N 1
ATOM 1664 C CA . ALA A 1 213 ? -10.730 7.360 -24.667 1.00 87.50 213 ALA A CA 1
ATOM 1665 C C . ALA A 1 213 ? -9.276 6.869 -24.531 1.00 87.50 213 ALA A C 1
ATOM 1667 O O . ALA A 1 213 ? -8.958 6.118 -23.605 1.00 87.50 213 ALA A O 1
ATOM 1668 N N . VAL A 1 214 ? -8.379 7.313 -25.422 1.00 88.50 214 VAL A N 1
ATOM 1669 C CA . VAL A 1 214 ? -6.943 7.000 -25.345 1.00 88.50 214 VAL A CA 1
ATOM 1670 C C . VAL A 1 214 ? -6.323 7.723 -24.151 1.00 88.50 214 VAL A C 1
ATOM 1672 O O . VAL A 1 214 ? -5.662 7.080 -23.338 1.00 88.50 214 VAL A O 1
ATOM 1675 N N . THR A 1 215 ? -6.607 9.019 -23.985 1.00 89.88 215 THR A N 1
ATOM 1676 C CA . THR A 1 215 ? -6.161 9.811 -22.828 1.00 89.88 215 THR A CA 1
ATOM 1677 C C . THR A 1 215 ? -6.565 9.149 -21.511 1.00 89.88 215 THR A C 1
ATOM 1679 O O . THR A 1 215 ? -5.724 8.995 -20.631 1.00 89.88 215 THR A O 1
ATOM 1682 N N . HIS A 1 216 ? -7.813 8.690 -21.376 1.00 89.81 216 HIS A N 1
ATOM 1683 C CA . HIS A 1 216 ? -8.305 8.022 -20.172 1.00 89.81 216 HIS A CA 1
ATOM 1684 C C . HIS A 1 216 ? -7.561 6.712 -19.884 1.00 89.81 216 HIS A C 1
ATOM 1686 O O . HIS A 1 216 ? -7.157 6.496 -18.743 1.00 89.81 216 HIS A O 1
ATOM 1692 N N . VAL A 1 217 ? -7.355 5.849 -20.888 1.00 89.25 217 VAL A N 1
ATOM 1693 C CA . VAL A 1 217 ? -6.641 4.572 -20.703 1.00 89.25 217 VAL A CA 1
ATOM 1694 C C . VAL A 1 217 ? -5.187 4.795 -20.294 1.00 89.25 217 VAL A C 1
ATOM 1696 O O . VAL A 1 217 ? -4.730 4.171 -19.341 1.00 89.25 217 VAL A O 1
ATOM 1699 N N . TRP A 1 218 ? -4.474 5.697 -20.968 1.00 89.56 218 TRP A N 1
ATOM 1700 C CA . TRP A 1 218 ? -3.053 5.933 -20.698 1.00 89.56 218 TRP A CA 1
ATOM 1701 C C . TRP A 1 218 ? -2.823 6.802 -19.447 1.00 89.56 218 TRP A C 1
ATOM 1703 O O . TRP A 1 218 ? -1.789 6.666 -18.805 1.00 89.56 218 TRP A O 1
ATOM 1713 N N . SER A 1 219 ? -3.821 7.587 -19.016 1.00 85.38 219 SER A N 1
ATOM 1714 C CA . SER A 1 219 ? -3.839 8.258 -17.700 1.00 85.38 219 SER A CA 1
ATOM 1715 C C . SER A 1 219 ? -4.088 7.309 -16.520 1.00 85.38 219 SER A C 1
ATOM 1717 O O . SER A 1 219 ? -3.759 7.657 -15.390 1.00 85.38 219 SER A O 1
ATOM 1719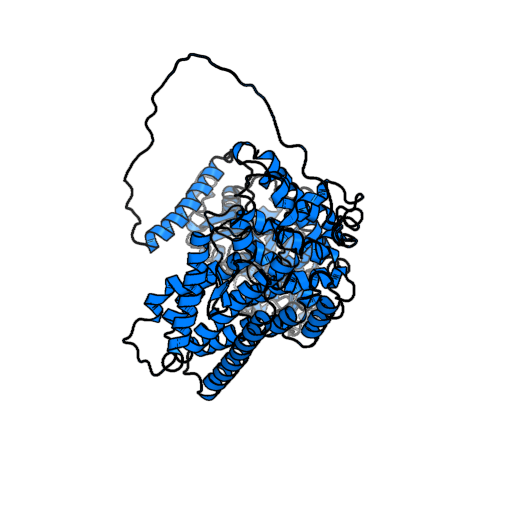 N N . HIS A 1 220 ? -4.667 6.124 -16.756 1.00 85.00 220 HIS A N 1
ATOM 1720 C CA . HIS A 1 220 ? -4.999 5.139 -15.714 1.00 85.00 220 HIS A CA 1
ATOM 1721 C C . HIS A 1 220 ? -4.393 3.758 -16.033 1.00 85.00 220 HIS A C 1
ATOM 1723 O O . HIS A 1 220 ? -5.133 2.778 -16.211 1.00 85.00 220 HIS A O 1
ATOM 1729 N N . PRO A 1 221 ? -3.054 3.669 -16.136 1.00 84.12 221 PRO A N 1
ATOM 1730 C CA . PRO A 1 221 ? -2.361 2.435 -16.475 1.00 84.12 221 PRO A CA 1
ATOM 1731 C C . PRO A 1 221 ? -2.453 1.399 -15.339 1.00 84.12 221 PRO A C 1
ATOM 1733 O O . PRO A 1 221 ? -2.693 1.755 -14.183 1.00 84.12 221 PRO A O 1
ATOM 1736 N N . PRO A 1 222 ? -2.254 0.102 -15.629 1.00 80.38 222 PRO A N 1
ATOM 1737 C CA . PRO A 1 222 ? -2.212 -0.930 -14.600 1.00 80.38 222 PRO A CA 1
ATOM 1738 C C . PRO A 1 222 ? -0.886 -0.874 -13.828 1.00 80.38 222 PRO A C 1
ATOM 1740 O O . PRO A 1 222 ? 0.154 -0.568 -14.406 1.00 80.38 222 PRO A O 1
ATOM 1743 N N . GLU A 1 223 ? -0.874 -1.286 -12.560 1.00 67.50 223 GLU A N 1
ATOM 1744 C CA . GLU A 1 223 ? 0.387 -1.512 -11.838 1.00 67.50 223 GLU A CA 1
ATOM 1745 C C . GLU A 1 223 ? 1.299 -2.512 -12.600 1.00 67.50 223 GLU A C 1
ATOM 1747 O O . GLU A 1 223 ? 0.795 -3.476 -13.195 1.00 67.50 223 GLU A O 1
ATOM 1752 N N . PRO A 1 224 ? 2.634 -2.304 -12.620 1.00 68.81 224 PRO A N 1
ATOM 1753 C CA . PRO A 1 224 ? 3.384 -1.255 -11.916 1.00 68.81 224 PRO A CA 1
ATOM 1754 C C . PRO A 1 224 ? 3.448 0.108 -12.635 1.00 68.81 224 PRO A C 1
ATOM 1756 O O . PRO A 1 224 ? 4.034 1.047 -12.101 1.00 68.81 224 PRO A O 1
ATOM 1759 N N . PHE A 1 225 ? 2.916 0.232 -13.850 1.00 77.31 225 PHE A N 1
ATOM 1760 C CA . PHE A 1 225 ? 3.144 1.368 -14.750 1.00 77.31 225 PHE A CA 1
ATOM 1761 C C . PHE A 1 225 ? 2.634 2.705 -14.181 1.00 77.31 225 PHE A C 1
ATOM 1763 O O . PHE A 1 225 ? 1.678 2.745 -13.412 1.00 77.31 225 PHE A O 1
ATOM 1770 N N . HIS A 1 226 ? 3.271 3.811 -14.574 1.00 76.00 226 HIS A N 1
ATOM 1771 C CA . HIS A 1 226 ? 2.812 5.174 -14.279 1.00 76.00 226 HIS A CA 1
ATOM 1772 C C . HIS A 1 226 ? 2.997 6.076 -15.507 1.00 76.00 226 HIS A C 1
ATOM 1774 O O . HIS A 1 226 ? 3.765 5.741 -16.414 1.00 76.00 226 HIS A O 1
ATOM 1780 N N . THR A 1 227 ? 2.283 7.200 -15.553 1.00 79.19 227 THR A N 1
ATOM 1781 C CA . THR A 1 227 ? 2.435 8.218 -16.601 1.00 79.19 227 THR A CA 1
ATOM 1782 C C . THR A 1 227 ? 2.565 9.601 -15.985 1.00 79.19 227 THR A C 1
ATOM 1784 O O . THR A 1 227 ? 1.935 9.888 -14.968 1.00 79.19 227 THR A O 1
ATOM 1787 N N . ASP A 1 228 ? 3.315 10.468 -16.656 1.00 74.81 228 ASP A N 1
ATOM 1788 C CA . ASP A 1 228 ? 3.300 11.909 -16.414 1.00 74.81 228 ASP A CA 1
ATOM 1789 C C . ASP A 1 228 ? 2.531 12.617 -17.533 1.00 74.81 228 ASP A C 1
ATOM 1791 O O . ASP A 1 228 ? 2.528 12.169 -18.682 1.00 74.81 228 ASP A O 1
ATOM 1795 N N . LEU A 1 229 ? 1.916 13.757 -17.220 1.00 81.81 229 LEU A N 1
ATOM 1796 C CA . LEU A 1 229 ? 1.453 14.698 -18.236 1.00 81.81 229 LEU A CA 1
ATOM 1797 C C . LEU A 1 229 ? 2.592 15.673 -18.560 1.00 81.81 229 LEU A C 1
ATOM 1799 O O . LEU A 1 229 ? 2.993 16.467 -17.710 1.00 81.81 229 LEU A O 1
ATOM 1803 N N . VAL A 1 230 ? 3.108 15.606 -19.788 1.00 83.94 230 VAL A N 1
ATOM 1804 C CA . VAL A 1 230 ? 4.256 16.405 -20.242 1.00 83.94 230 VAL A CA 1
ATOM 1805 C C . VAL A 1 230 ? 3.836 17.629 -21.048 1.00 83.94 230 VAL A C 1
ATOM 1807 O O . VAL A 1 230 ? 4.340 18.719 -20.786 1.00 83.94 230 VAL A O 1
ATOM 1810 N N . SER A 1 231 ? 2.909 17.455 -21.992 1.00 89.00 231 SER A N 1
ATOM 1811 C CA . SER A 1 231 ? 2.352 18.550 -22.792 1.00 89.00 231 SER A CA 1
ATOM 1812 C C . SER A 1 231 ? 0.835 18.445 -22.812 1.00 89.00 231 SER A C 1
ATOM 1814 O O . SER A 1 231 ? 0.299 17.366 -23.056 1.00 89.00 231 SER A O 1
ATOM 1816 N N . GLU A 1 232 ? 0.148 19.565 -22.621 1.00 92.62 232 GLU A N 1
ATOM 1817 C CA . GLU A 1 232 ? -1.289 19.717 -22.858 1.00 92.62 232 GLU A CA 1
ATOM 1818 C C . GLU A 1 232 ? -1.483 20.916 -23.786 1.00 92.62 232 GLU A C 1
ATOM 1820 O O . GLU A 1 232 ? -0.960 21.997 -23.513 1.00 92.62 232 GLU A O 1
ATOM 1825 N N . ILE A 1 233 ? -2.232 20.728 -24.873 1.00 92.81 233 ILE A N 1
ATOM 1826 C CA . ILE A 1 233 ? -2.678 21.812 -25.755 1.00 92.81 233 ILE A CA 1
ATOM 1827 C C . ILE A 1 233 ? -4.174 21.668 -26.048 1.00 92.81 233 ILE A C 1
ATOM 1829 O O . ILE A 1 233 ? -4.732 20.571 -26.053 1.00 92.81 233 ILE A O 1
ATOM 1833 N N . ASN A 1 234 ? -4.824 22.791 -26.323 1.00 91.50 234 ASN A N 1
ATOM 1834 C CA . ASN A 1 234 ? -6.190 22.858 -26.831 1.00 91.50 234 ASN A CA 1
ATOM 1835 C C . ASN A 1 234 ? -6.131 23.009 -28.355 1.00 91.50 234 ASN A C 1
ATOM 1837 O O . ASN A 1 234 ? -5.449 23.908 -28.847 1.00 91.50 234 ASN A O 1
ATOM 1841 N N . SER A 1 235 ? -6.844 22.172 -29.112 1.00 90.31 235 SER A N 1
ATOM 1842 C CA . SER A 1 235 ? -6.842 22.250 -30.580 1.00 90.31 235 SER A CA 1
ATOM 1843 C C . SER A 1 235 ? -7.290 23.617 -31.107 1.00 90.31 235 SER A C 1
ATOM 1845 O O . SER A 1 235 ? -6.745 24.092 -32.098 1.00 90.31 235 SER A O 1
ATOM 1847 N N . MET A 1 236 ? -8.207 24.304 -30.415 1.00 91.56 236 MET A N 1
ATOM 1848 C CA . MET A 1 236 ? -8.661 25.652 -30.797 1.00 91.56 236 MET A CA 1
ATOM 1849 C C . MET A 1 236 ? -7.552 26.717 -30.778 1.00 91.56 236 MET A C 1
ATOM 1851 O O . MET A 1 236 ? -7.723 27.768 -31.403 1.00 91.56 236 MET A O 1
ATOM 1855 N N . ASP A 1 237 ? -6.446 26.461 -30.077 1.00 91.56 237 ASP A N 1
ATOM 1856 C CA . ASP A 1 237 ? -5.364 27.420 -29.837 1.00 91.56 237 ASP A CA 1
ATOM 1857 C C . ASP A 1 237 ? -4.088 27.079 -30.633 1.00 91.56 237 ASP A C 1
ATOM 1859 O O . ASP A 1 237 ? -3.110 27.821 -30.580 1.00 91.56 237 ASP A O 1
ATOM 1863 N N . VAL A 1 238 ? -4.096 25.982 -31.405 1.00 91.00 238 VAL A N 1
ATOM 1864 C CA . VAL A 1 238 ? -2.999 25.627 -32.319 1.00 91.00 238 VAL A CA 1
ATOM 1865 C C . VAL A 1 238 ? -2.968 26.607 -33.486 1.00 91.00 238 VAL A C 1
ATOM 1867 O O . VAL A 1 238 ? -3.946 26.733 -34.222 1.00 91.00 238 VAL A O 1
ATOM 1870 N N . MET A 1 239 ? -1.825 27.268 -33.651 1.00 90.88 239 MET A N 1
ATOM 1871 C CA . MET A 1 239 ? -1.547 28.248 -34.700 1.00 90.88 239 MET A CA 1
ATOM 1872 C C . MET A 1 239 ? -0.592 27.655 -35.742 1.00 90.88 239 MET A C 1
ATOM 1874 O O . MET A 1 239 ? 0.253 26.820 -35.418 1.00 90.88 239 MET A O 1
ATOM 1878 N N . ALA A 1 240 ? -0.736 28.089 -36.989 1.00 87.81 240 ALA A N 1
ATOM 1879 C CA . ALA A 1 240 ? 0.188 27.831 -38.087 1.00 87.81 240 ALA A CA 1
ATOM 1880 C C . ALA A 1 240 ? 0.295 29.083 -38.963 1.00 87.81 240 ALA A C 1
ATOM 1882 O O . ALA A 1 240 ? -0.625 29.896 -38.985 1.00 87.81 240 ALA A O 1
ATOM 1883 N N . GLU A 1 241 ? 1.400 29.230 -39.683 1.00 88.31 241 GLU A N 1
ATOM 1884 C CA . GLU A 1 241 ? 1.599 30.287 -40.677 1.00 88.31 241 GLU A CA 1
ATOM 1885 C C . GLU A 1 241 ? 1.431 29.692 -42.080 1.00 88.31 241 GLU A C 1
ATOM 1887 O O . GLU A 1 241 ? 1.724 28.512 -42.297 1.00 88.31 241 GLU A O 1
ATOM 1892 N N . ASP A 1 242 ? 0.891 30.477 -43.010 1.00 83.06 242 ASP A N 1
ATOM 1893 C CA . ASP A 1 242 ? 0.846 30.131 -44.433 1.00 83.06 242 ASP A CA 1
ATOM 1894 C C . ASP A 1 242 ? 2.077 30.670 -45.190 1.00 83.06 242 ASP A C 1
ATOM 1896 O O . ASP A 1 242 ? 2.968 31.290 -44.609 1.00 83.06 242 ASP A O 1
ATOM 1900 N N . GLU A 1 243 ? 2.135 30.447 -46.505 1.00 80.69 243 GLU A N 1
ATOM 1901 C CA . GLU A 1 243 ? 3.247 30.893 -47.362 1.00 80.69 243 GLU A CA 1
ATOM 1902 C C . GLU A 1 243 ? 3.404 32.429 -47.432 1.00 80.69 243 GLU A C 1
ATOM 1904 O O . GLU A 1 243 ? 4.438 32.917 -47.885 1.00 80.69 243 GLU A O 1
ATOM 1909 N N . SER A 1 244 ? 2.416 33.202 -46.958 1.00 80.94 244 SER A N 1
ATOM 1910 C CA . SER A 1 244 ? 2.496 34.665 -46.821 1.00 80.94 244 SER A CA 1
ATOM 1911 C C . SER A 1 244 ? 2.975 35.128 -45.436 1.00 80.94 244 SER A C 1
ATOM 1913 O O . SER A 1 244 ? 3.157 36.327 -45.222 1.00 80.94 244 SER A O 1
ATOM 1915 N N . GLY A 1 245 ? 3.164 34.201 -44.489 1.00 79.19 245 GLY A N 1
ATOM 1916 C CA . GLY A 1 245 ? 3.405 34.498 -43.074 1.00 79.19 245 GLY A CA 1
ATOM 1917 C C . GLY A 1 245 ? 2.135 34.870 -42.296 1.00 79.19 245 GLY A C 1
ATOM 1918 O O . GLY A 1 245 ? 2.225 35.329 -41.156 1.00 79.19 245 GLY A O 1
ATOM 1919 N N . SER A 1 246 ? 0.945 34.689 -42.879 1.00 87.38 246 SER A N 1
ATOM 1920 C CA . SER A 1 246 ? -0.320 34.990 -42.203 1.00 87.38 246 SER A CA 1
ATOM 1921 C C . SER A 1 246 ? -0.692 33.858 -41.248 1.00 87.38 246 SER A C 1
ATOM 1923 O O . SER A 1 246 ? -0.742 32.687 -41.630 1.00 87.38 246 SER A O 1
ATOM 1925 N N . THR A 1 247 ? -0.957 34.189 -39.982 1.00 90.31 247 THR A N 1
ATOM 1926 C CA . THR A 1 247 ? -1.240 33.176 -38.958 1.00 90.31 247 THR A CA 1
ATOM 1927 C C . THR A 1 247 ? -2.712 32.757 -38.940 1.00 90.31 247 THR A C 1
ATOM 1929 O O . THR A 1 247 ? -3.610 33.580 -38.759 1.00 90.31 247 THR A O 1
ATOM 1932 N N . TYR A 1 248 ? -2.961 31.454 -39.048 1.00 90.19 248 TYR A N 1
ATOM 1933 C CA . TYR A 1 248 ? -4.281 30.827 -39.010 1.00 90.19 248 TYR A CA 1
ATOM 1934 C C . TYR A 1 248 ? -4.334 29.685 -37.980 1.00 90.19 248 TYR A C 1
ATOM 1936 O O . TYR A 1 248 ? -3.331 29.323 -37.363 1.00 90.19 248 TYR A O 1
ATOM 1944 N N . TYR A 1 249 ? -5.527 29.126 -37.755 1.00 91.88 249 TYR A N 1
ATOM 1945 C CA . TYR A 1 249 ? -5.778 28.113 -36.722 1.00 91.88 249 TYR A CA 1
ATOM 1946 C C . TYR A 1 249 ? -6.267 26.791 -37.345 1.00 91.88 249 TYR A C 1
ATOM 1948 O O . TYR A 1 249 ? -7.480 26.559 -37.389 1.00 91.88 249 TYR A O 1
ATOM 1956 N N . PRO A 1 250 ? -5.362 25.913 -37.827 1.00 88.44 250 PRO A N 1
ATOM 1957 C CA . PRO A 1 250 ? -5.685 24.774 -38.702 1.00 88.44 250 PRO A CA 1
ATOM 1958 C C . PRO A 1 250 ? -6.613 23.705 -38.110 1.00 88.44 250 PRO A C 1
ATOM 1960 O O . PRO A 1 250 ? -7.056 22.825 -38.841 1.00 88.44 250 PRO A O 1
ATOM 1963 N N . LEU A 1 251 ? -6.880 23.730 -36.799 1.00 89.62 251 LEU A N 1
ATOM 1964 C CA . LEU A 1 251 ? -7.712 22.725 -36.134 1.00 89.62 251 LEU A CA 1
ATOM 1965 C C . LEU A 1 251 ? -9.115 23.220 -35.746 1.00 89.62 251 LEU A C 1
ATOM 1967 O O . LEU A 1 251 ? -9.938 22.412 -35.312 1.00 89.62 251 LEU A O 1
ATOM 1971 N N . ARG A 1 252 ? -9.436 24.513 -35.884 1.00 91.19 252 ARG A N 1
ATOM 1972 C CA . ARG A 1 252 ? -10.792 25.007 -35.569 1.00 91.19 252 ARG A CA 1
ATOM 1973 C C . ARG A 1 252 ? -11.814 24.398 -36.546 1.00 91.19 252 ARG A C 1
ATOM 1975 O O . ARG A 1 252 ? -11.476 24.234 -37.712 1.00 91.19 252 ARG A O 1
ATOM 1982 N N . PRO A 1 253 ? -13.051 24.078 -36.116 1.00 89.50 253 PRO A N 1
ATOM 1983 C CA . PRO A 1 253 ? -13.659 24.303 -34.800 1.00 89.50 253 PRO A CA 1
ATOM 1984 C C . PRO A 1 253 ? -13.499 23.140 -33.793 1.00 89.50 253 PRO A C 1
ATOM 1986 O O . PRO A 1 253 ? -14.271 23.076 -32.834 1.00 89.50 253 PRO A O 1
ATOM 1989 N N . ALA A 1 254 ? -12.552 22.210 -33.981 1.00 86.75 254 ALA A N 1
ATOM 1990 C CA . ALA A 1 254 ? -12.370 21.075 -33.072 1.00 86.75 254 ALA A CA 1
ATOM 1991 C C . ALA A 1 254 ? -12.052 21.539 -31.639 1.00 86.75 254 ALA A C 1
ATOM 1993 O O . ALA A 1 254 ? -11.111 22.305 -31.422 1.00 86.75 254 ALA A O 1
ATOM 1994 N N . LYS A 1 255 ? -12.805 21.038 -30.651 1.00 87.44 255 LYS A N 1
ATOM 1995 C CA . LYS A 1 255 ? -12.663 21.362 -29.216 1.00 87.44 255 LYS A CA 1
ATOM 1996 C C . LYS A 1 255 ? -12.101 20.174 -28.431 1.00 87.44 255 LYS A C 1
ATOM 1998 O O . LYS A 1 255 ? -12.738 19.679 -27.507 1.00 87.44 255 LYS A O 1
ATOM 2003 N N . GLN A 1 256 ? -10.921 19.708 -28.824 1.00 88.38 256 GLN A N 1
ATOM 2004 C CA . GLN A 1 256 ? -10.240 18.568 -28.221 1.00 88.38 256 GLN A CA 1
ATOM 2005 C C . GLN A 1 256 ? -9.026 19.043 -27.414 1.00 88.38 256 GLN A C 1
ATOM 2007 O O . GLN A 1 256 ? -8.293 19.943 -27.830 1.00 88.38 256 GLN A O 1
ATOM 2012 N N . ARG A 1 257 ? -8.775 18.408 -26.266 1.00 90.31 257 ARG A N 1
ATOM 2013 C CA . ARG A 1 257 ? -7.476 18.518 -25.592 1.00 90.31 257 ARG A CA 1
ATOM 2014 C C . ARG A 1 257 ? -6.556 17.421 -26.111 1.00 90.31 257 ARG A C 1
ATOM 2016 O O . ARG A 1 257 ? -6.938 16.250 -26.123 1.00 90.31 257 ARG A O 1
ATOM 2023 N N . LEU A 1 258 ? -5.381 17.817 -26.584 1.00 87.50 258 LEU A N 1
ATOM 2024 C CA . LEU A 1 258 ? -4.341 16.919 -27.070 1.00 87.50 258 LEU A CA 1
ATOM 2025 C C . LEU A 1 258 ? -3.239 16.858 -26.017 1.00 87.50 258 LEU A C 1
ATOM 2027 O O . LEU A 1 258 ? -2.863 17.877 -25.431 1.00 87.50 258 LEU A O 1
ATOM 2031 N N . TYR A 1 259 ? -2.713 15.658 -25.802 1.00 87.81 259 TYR A N 1
ATOM 2032 C CA . TYR A 1 259 ? -1.799 15.370 -24.707 1.00 87.81 259 TYR A CA 1
ATOM 2033 C C . TYR A 1 259 ? -0.537 14.661 -25.184 1.00 87.81 259 TYR A C 1
ATOM 2035 O O . TYR A 1 259 ? -0.587 13.812 -26.072 1.00 87.81 259 TYR A O 1
ATOM 2043 N N . LYS A 1 260 ? 0.586 14.956 -24.529 1.00 86.19 260 LYS A N 1
ATOM 2044 C CA . LYS A 1 260 ? 1.844 14.220 -24.661 1.00 86.19 260 LYS A CA 1
ATOM 2045 C C . LYS A 1 260 ? 2.177 13.556 -23.331 1.00 86.19 260 LYS A C 1
ATOM 2047 O O . LYS A 1 260 ? 2.262 14.240 -22.309 1.00 86.19 260 LYS A O 1
ATOM 2052 N N . MET A 1 261 ? 2.358 12.238 -23.347 1.00 80.12 261 MET A N 1
ATOM 2053 C CA . MET A 1 261 ? 2.485 11.414 -22.142 1.00 80.12 261 MET A CA 1
ATOM 2054 C C . MET A 1 261 ? 3.610 10.374 -22.305 1.00 80.12 261 MET A C 1
ATOM 2056 O O . MET A 1 261 ? 3.538 9.534 -23.200 1.00 80.12 261 MET A O 1
ATOM 2060 N N . PRO A 1 262 ? 4.669 10.396 -21.477 1.00 72.50 262 PRO A N 1
ATOM 2061 C CA . PRO A 1 262 ? 5.533 9.242 -21.278 1.00 72.50 262 PRO A CA 1
ATOM 2062 C C . PRO A 1 262 ? 4.870 8.253 -20.313 1.00 72.50 262 PRO A C 1
ATOM 2064 O O . PRO A 1 262 ? 4.798 8.482 -19.106 1.00 72.50 262 PRO A O 1
ATOM 2067 N N . GLN A 1 263 ? 4.458 7.110 -20.843 1.00 61.66 263 GLN A N 1
ATOM 2068 C CA . GLN A 1 263 ? 4.112 5.936 -20.059 1.00 61.66 263 GLN A CA 1
ATOM 2069 C C . GLN A 1 263 ? 5.396 5.202 -19.682 1.00 61.66 263 GLN A C 1
ATOM 2071 O O . GLN A 1 263 ? 6.023 4.550 -20.518 1.00 61.66 263 GLN A O 1
ATOM 2076 N N . GLN A 1 264 ? 5.803 5.283 -18.423 1.00 57.56 264 GLN A N 1
ATOM 2077 C CA . GLN A 1 264 ? 7.028 4.631 -17.979 1.00 57.56 264 GLN A CA 1
ATOM 2078 C C . GLN A 1 264 ? 6.722 3.200 -17.528 1.00 57.56 264 GLN A C 1
ATOM 2080 O O . GLN A 1 264 ? 5.840 2.955 -16.694 1.00 57.56 264 GLN A O 1
ATOM 2085 N N . ALA A 1 265 ? 7.468 2.245 -18.094 1.00 36.28 265 ALA A N 1
ATOM 2086 C CA . ALA A 1 265 ? 7.613 0.917 -17.520 1.00 36.28 265 ALA A CA 1
ATOM 2087 C C . ALA A 1 265 ? 8.322 1.123 -16.190 1.00 36.28 265 ALA A C 1
ATOM 2089 O O . ALA A 1 265 ? 9.513 1.422 -16.154 1.00 36.28 265 ALA A O 1
ATOM 2090 N N . SER A 1 266 ? 7.537 1.140 -15.115 1.00 34.72 266 SER A N 1
ATOM 2091 C CA . SER A 1 266 ? 7.932 1.928 -13.960 1.00 34.72 266 SER A CA 1
ATOM 2092 C C . SER A 1 266 ? 9.236 1.420 -13.366 1.00 34.72 266 SER A C 1
ATOM 2094 O O . SER A 1 266 ? 9.280 0.327 -12.801 1.00 34.72 266 SER A O 1
ATOM 2096 N N . THR A 1 267 ? 10.249 2.287 -13.346 1.00 32.47 267 THR A N 1
ATOM 2097 C CA . THR A 1 267 ? 11.390 2.209 -12.428 1.00 32.47 267 THR A CA 1
ATOM 2098 C C . THR A 1 267 ? 10.921 2.506 -10.997 1.00 32.47 267 THR A C 1
ATOM 2100 O O . THR A 1 267 ? 11.470 3.356 -10.303 1.00 32.47 267 THR A O 1
ATOM 2103 N N . LYS A 1 268 ? 9.877 1.785 -10.554 1.00 29.14 268 LYS A N 1
ATOM 2104 C CA . LYS A 1 268 ? 9.328 1.736 -9.196 1.00 29.14 268 LYS A CA 1
ATOM 2105 C C . LYS A 1 268 ? 10.276 0.910 -8.318 1.00 29.14 268 LYS A C 1
ATOM 2107 O O . LYS A 1 268 ? 9.887 -0.060 -7.681 1.00 29.14 268 LYS A O 1
ATOM 2112 N N . SER A 1 269 ? 11.530 1.342 -8.220 1.00 27.41 269 SER A N 1
ATOM 2113 C CA . SER A 1 269 ? 11.994 1.640 -6.869 1.00 27.41 269 SER A CA 1
ATOM 2114 C C . SER A 1 269 ? 11.107 2.777 -6.372 1.00 27.41 269 SER A C 1
ATOM 2116 O O . SER A 1 269 ? 10.977 3.771 -7.086 1.00 27.41 269 SER A O 1
ATOM 2118 N N . PHE A 1 270 ? 10.457 2.621 -5.218 1.00 25.72 270 PHE A N 1
ATOM 2119 C CA . PHE A 1 270 ? 9.583 3.652 -4.648 1.00 25.72 270 PHE A CA 1
ATOM 2120 C C . PHE A 1 270 ? 10.274 5.024 -4.691 1.00 25.72 270 PHE A C 1
ATOM 2122 O O . PHE A 1 270 ? 11.310 5.219 -4.052 1.00 25.72 270 PHE A O 1
ATOM 2129 N N . SER A 1 271 ? 9.705 5.976 -5.434 1.00 23.88 271 SER A N 1
ATOM 2130 C CA . SER A 1 271 ? 10.141 7.370 -5.398 1.00 23.88 271 SER A CA 1
ATOM 2131 C C . SER A 1 271 ? 9.550 8.031 -4.155 1.00 23.88 271 SER A C 1
ATOM 2133 O O . SER A 1 271 ? 8.511 8.689 -4.218 1.00 23.88 271 SER A O 1
ATOM 2135 N N . PHE A 1 272 ? 10.214 7.802 -3.023 1.00 26.36 272 PHE A N 1
ATOM 2136 C CA . PHE A 1 272 ? 10.041 8.580 -1.798 1.00 26.36 272 PHE A CA 1
ATOM 2137 C C . PHE A 1 272 ? 10.145 10.087 -2.076 1.00 26.36 272 PHE A C 1
ATOM 2139 O O . PHE A 1 272 ? 10.784 10.514 -3.044 1.00 26.36 272 PHE A O 1
ATOM 2146 N N . VAL A 1 273 ? 9.607 10.901 -1.165 1.00 24.55 273 VAL A N 1
ATOM 2147 C CA . VAL A 1 273 ? 9.964 12.323 -1.078 1.00 24.55 273 VAL A CA 1
ATOM 2148 C C . VAL A 1 273 ? 11.459 12.423 -0.760 1.00 24.55 273 VAL A C 1
ATOM 2150 O O . VAL A 1 273 ? 11.876 12.260 0.385 1.00 24.55 273 VAL A O 1
ATOM 2153 N N . ASN A 1 274 ? 12.287 12.662 -1.780 1.00 25.09 274 ASN A N 1
ATOM 2154 C CA . ASN A 1 274 ? 13.727 12.808 -1.591 1.00 25.09 274 ASN A CA 1
ATOM 2155 C C . ASN A 1 274 ? 14.033 14.235 -1.113 1.00 25.09 274 ASN A C 1
ATOM 2157 O O . ASN A 1 274 ? 14.071 15.184 -1.895 1.00 25.09 274 ASN A O 1
ATOM 2161 N N . TYR A 1 275 ? 14.213 14.390 0.197 1.00 31.03 275 TYR A N 1
ATOM 2162 C CA . TYR A 1 275 ? 14.718 15.622 0.792 1.00 31.03 275 TYR A CA 1
ATOM 2163 C C . TYR A 1 275 ? 16.227 15.736 0.518 1.00 31.03 275 TYR A C 1
ATOM 2165 O O . TYR A 1 275 ? 17.046 15.183 1.251 1.00 31.03 275 TYR A O 1
ATOM 2173 N N . ASP A 1 276 ? 16.602 16.471 -0.533 1.00 26.66 276 ASP A N 1
ATOM 2174 C CA . ASP A 1 276 ? 17.999 16.705 -0.954 1.00 26.66 276 ASP A CA 1
ATOM 2175 C C . ASP A 1 276 ? 18.781 17.671 -0.023 1.00 26.66 276 ASP A C 1
ATOM 2177 O O . ASP A 1 276 ? 19.687 18.396 -0.442 1.00 26.66 276 ASP A O 1
ATOM 2181 N N . GLY A 1 277 ? 18.454 17.683 1.272 1.00 37.22 277 GLY A N 1
ATOM 2182 C CA . GLY A 1 277 ? 19.124 18.493 2.284 1.00 37.22 277 GLY A CA 1
ATOM 2183 C C . GLY A 1 277 ? 18.697 19.973 2.318 1.00 37.22 277 GLY A C 1
ATOM 2184 O O . GLY A 1 277 ? 17.661 20.358 1.776 1.00 37.22 277 GLY A O 1
ATOM 2185 N N . PRO A 1 278 ? 19.477 20.835 2.999 1.00 34.66 278 PRO A N 1
ATOM 2186 C CA . PRO A 1 278 ? 19.009 22.149 3.455 1.00 34.66 278 PRO A CA 1
ATOM 2187 C C . PRO A 1 278 ? 19.004 23.268 2.398 1.00 34.66 278 PRO A C 1
ATOM 2189 O O . PRO A 1 278 ? 18.648 24.398 2.727 1.00 34.66 278 PRO A O 1
ATOM 2192 N N . ASN A 1 279 ? 19.393 23.002 1.146 1.00 38.34 279 ASN A N 1
ATOM 2193 C CA . ASN A 1 279 ? 19.529 24.035 0.113 1.00 38.34 279 ASN A CA 1
ATOM 2194 C C . ASN A 1 279 ? 18.385 23.985 -0.910 1.00 38.34 279 ASN A C 1
ATOM 2196 O O . ASN A 1 279 ? 18.149 22.970 -1.558 1.00 38.34 279 ASN A O 1
ATOM 2200 N N . LEU A 1 280 ? 17.695 25.117 -1.090 1.00 40.62 280 LEU A N 1
ATOM 2201 C CA . LEU A 1 280 ? 16.585 25.251 -2.038 1.00 40.62 280 LEU A CA 1
ATOM 2202 C C . LEU A 1 280 ? 17.019 24.977 -3.486 1.00 40.62 280 LEU A C 1
ATOM 2204 O O . LEU A 1 280 ? 17.998 25.549 -3.965 1.00 40.62 280 LEU A O 1
ATOM 2208 N N . ALA A 1 281 ? 16.214 24.183 -4.203 1.00 40.81 281 ALA A N 1
ATOM 2209 C CA . ALA A 1 281 ? 16.419 23.847 -5.612 1.00 40.81 281 ALA A CA 1
ATOM 2210 C C . ALA A 1 281 ? 16.744 25.086 -6.469 1.00 40.81 281 ALA A C 1
ATOM 2212 O O . ALA A 1 281 ? 16.054 26.109 -6.395 1.00 40.81 281 ALA A O 1
ATOM 2213 N N . THR A 1 282 ? 17.792 24.984 -7.289 1.00 39.09 282 THR A N 1
ATOM 2214 C CA . THR A 1 282 ? 18.381 26.090 -8.069 1.00 39.09 282 THR A CA 1
ATOM 2215 C C . THR A 1 282 ? 17.485 26.587 -9.207 1.00 39.09 282 THR A C 1
ATOM 2217 O O . THR A 1 282 ? 17.511 27.779 -9.524 1.00 39.09 282 THR A O 1
ATOM 2220 N N . ASP A 1 283 ? 16.635 25.721 -9.754 1.00 42.69 283 ASP A N 1
ATOM 2221 C CA . ASP A 1 283 ? 15.708 26.016 -10.848 1.00 42.69 283 ASP A CA 1
ATOM 2222 C C . ASP A 1 283 ? 14.531 26.922 -10.404 1.00 42.69 283 ASP A C 1
ATOM 2224 O O . ASP A 1 283 ? 13.809 26.659 -9.435 1.00 42.69 283 ASP A O 1
ATOM 2228 N N . ALA A 1 284 ? 14.319 28.019 -11.140 1.00 39.84 284 ALA A N 1
ATOM 2229 C CA . ALA A 1 284 ? 13.266 28.994 -10.862 1.00 39.84 284 ALA A CA 1
ATOM 2230 C C . ALA A 1 284 ? 11.846 28.508 -11.220 1.00 39.84 284 ALA A C 1
ATOM 2232 O O . ALA A 1 284 ? 10.897 28.880 -10.524 1.00 39.84 284 ALA A O 1
ATOM 2233 N N . GLN A 1 285 ? 11.679 27.673 -12.253 1.00 40.91 285 GLN A N 1
ATOM 2234 C CA . GLN A 1 285 ? 10.407 27.013 -12.557 1.00 40.91 285 GLN A CA 1
ATOM 2235 C C . GLN A 1 285 ? 10.066 25.950 -11.511 1.00 40.91 285 GLN A C 1
ATOM 2237 O O . GLN A 1 285 ? 8.910 25.880 -11.102 1.00 40.91 285 GLN A O 1
ATOM 2242 N N . VAL A 1 286 ? 11.037 25.173 -11.024 1.00 41.31 286 VAL A N 1
ATOM 2243 C CA . VAL A 1 286 ? 10.819 24.200 -9.936 1.00 41.31 286 VAL A CA 1
ATOM 2244 C C . VAL A 1 286 ? 10.356 24.926 -8.674 1.00 41.31 286 VAL A C 1
ATOM 2246 O O . VAL A 1 286 ? 9.307 24.587 -8.127 1.00 41.31 286 VAL A O 1
ATOM 2249 N N . ARG A 1 287 ? 11.024 26.020 -8.275 1.00 47.22 287 ARG A N 1
ATOM 2250 C CA . ARG A 1 287 ? 10.540 26.882 -7.176 1.00 47.22 287 ARG A CA 1
ATOM 2251 C C . ARG A 1 287 ? 9.147 27.471 -7.449 1.00 47.22 287 ARG A C 1
ATOM 2253 O O . ARG A 1 287 ? 8.372 27.637 -6.506 1.00 47.22 287 ARG A O 1
ATOM 2260 N N . ARG A 1 288 ? 8.795 27.772 -8.707 1.00 40.59 288 ARG A N 1
ATOM 2261 C CA . ARG A 1 288 ? 7.453 28.254 -9.094 1.00 40.59 288 ARG A CA 1
ATOM 2262 C C . ARG A 1 288 ? 6.394 27.150 -8.988 1.00 40.59 288 ARG A C 1
ATOM 2264 O O . ARG A 1 288 ? 5.347 27.420 -8.409 1.00 40.59 288 ARG A O 1
ATOM 2271 N N . ARG A 1 289 ? 6.677 25.921 -9.441 1.00 40.84 289 ARG A N 1
ATOM 2272 C CA . ARG A 1 289 ? 5.779 24.754 -9.324 1.00 40.84 289 ARG A CA 1
ATOM 2273 C C . ARG A 1 289 ? 5.592 24.318 -7.875 1.00 40.84 289 ARG A C 1
ATOM 2275 O O . ARG A 1 289 ? 4.453 24.135 -7.472 1.00 40.84 289 ARG A O 1
ATOM 2282 N N . ILE A 1 290 ? 6.659 24.243 -7.073 1.00 42.53 290 ILE A N 1
ATOM 2283 C CA . ILE A 1 290 ? 6.570 23.941 -5.631 1.00 42.53 290 ILE A CA 1
ATOM 2284 C C . ILE A 1 290 ? 5.656 24.960 -4.938 1.00 42.53 290 ILE A C 1
ATOM 2286 O O . ILE A 1 290 ? 4.721 24.577 -4.236 1.00 42.53 290 ILE A O 1
ATOM 2290 N N . ARG A 1 291 ? 5.852 26.263 -5.199 1.00 43.12 291 ARG A N 1
ATOM 2291 C CA . ARG A 1 291 ? 4.966 27.317 -4.677 1.00 43.12 291 ARG A CA 1
ATOM 2292 C C . ARG A 1 291 ? 3.537 27.187 -5.201 1.00 43.12 291 ARG A C 1
ATOM 2294 O O . ARG A 1 291 ? 2.615 27.319 -4.409 1.00 43.12 291 ARG A O 1
ATOM 2301 N N . GLN A 1 292 ? 3.331 26.924 -6.492 1.00 43.34 292 GLN A N 1
ATOM 2302 C CA . GLN A 1 292 ? 1.995 26.786 -7.082 1.00 43.34 292 GLN A CA 1
ATOM 2303 C C . GLN A 1 292 ? 1.242 25.557 -6.565 1.00 43.34 292 GLN A C 1
ATOM 2305 O O . GLN A 1 292 ? 0.058 25.684 -6.280 1.00 43.34 292 GLN A O 1
ATOM 2310 N N . GLN A 1 293 ? 1.898 24.409 -6.386 1.00 40.97 293 GLN A N 1
ATOM 2311 C CA . GLN A 1 293 ? 1.271 23.194 -5.863 1.00 40.97 293 GLN A CA 1
ATOM 2312 C C . GLN A 1 293 ? 0.953 23.342 -4.368 1.00 40.97 293 GLN A C 1
ATOM 2314 O O . GLN A 1 293 ? -0.205 23.207 -3.979 1.00 40.97 293 GLN A O 1
ATOM 2319 N N . ALA A 1 294 ? 1.918 23.783 -3.550 1.00 38.81 294 ALA A N 1
ATOM 2320 C CA . ALA A 1 294 ? 1.670 24.087 -2.138 1.00 38.81 294 ALA A CA 1
ATOM 2321 C C . ALA A 1 294 ? 0.563 25.148 -1.957 1.00 38.81 294 ALA A C 1
ATOM 2323 O O . ALA A 1 294 ? -0.280 25.030 -1.064 1.00 38.81 294 ALA A O 1
ATOM 2324 N N . MET A 1 295 ? 0.509 26.162 -2.831 1.00 38.59 295 MET A N 1
ATOM 2325 C CA . MET A 1 295 ? -0.576 27.147 -2.847 1.00 38.59 295 MET A CA 1
ATOM 2326 C C . MET A 1 295 ? -1.904 26.577 -3.345 1.00 38.59 295 MET A C 1
ATOM 2328 O O . MET A 1 295 ? -2.929 26.999 -2.828 1.00 38.59 295 MET A O 1
ATOM 2332 N N . LYS A 1 296 ? -1.923 25.642 -4.302 1.00 45.72 296 LYS A N 1
ATOM 2333 C CA . LYS A 1 296 ? -3.137 25.010 -4.851 1.00 45.72 296 LYS A CA 1
ATOM 2334 C C . LYS A 1 296 ? -3.848 24.167 -3.798 1.00 45.72 296 LYS A C 1
ATOM 2336 O O . LYS A 1 296 ? -5.057 24.321 -3.611 1.00 45.72 296 LYS A O 1
ATOM 2341 N N . ASP A 1 297 ? -3.107 23.349 -3.063 1.00 43.78 297 ASP A N 1
ATOM 2342 C CA . ASP A 1 297 ? -3.687 22.470 -2.045 1.00 43.78 297 ASP A CA 1
ATOM 2343 C C . ASP A 1 297 ? -4.117 23.290 -0.819 1.00 43.78 297 ASP A C 1
ATOM 2345 O O . ASP A 1 297 ? -5.246 23.166 -0.338 1.00 43.78 297 ASP A O 1
ATOM 2349 N N . THR A 1 298 ? -3.296 24.267 -0.414 1.00 40.81 298 THR A N 1
ATOM 2350 C CA . THR A 1 298 ? -3.652 25.246 0.628 1.00 40.81 298 THR A CA 1
ATOM 2351 C C . THR A 1 298 ? -4.852 26.119 0.225 1.00 40.81 298 THR A C 1
ATOM 2353 O O . THR A 1 298 ? -5.708 26.417 1.057 1.00 40.81 298 THR A O 1
ATOM 2356 N N . ALA A 1 299 ? -4.965 26.528 -1.043 1.00 44.75 299 ALA A N 1
ATOM 2357 C CA . ALA A 1 299 ? -6.112 27.271 -1.569 1.00 44.75 299 ALA A CA 1
ATOM 2358 C C . ALA A 1 299 ? -7.386 26.424 -1.557 1.00 44.75 299 ALA A C 1
ATOM 2360 O O . ALA A 1 299 ? -8.439 26.918 -1.157 1.00 44.75 299 ALA A O 1
ATOM 2361 N N . THR A 1 300 ? -7.286 25.155 -1.951 1.00 48.22 300 THR A N 1
ATOM 2362 C CA . THR A 1 300 ? -8.406 24.208 -1.959 1.00 48.22 300 THR A CA 1
ATOM 2363 C C . THR A 1 300 ? -8.907 23.962 -0.535 1.00 48.22 300 THR A C 1
ATOM 2365 O O . THR A 1 300 ? -10.094 24.151 -0.269 1.00 48.22 300 THR A O 1
ATOM 2368 N N . ALA A 1 301 ? -8.001 23.706 0.415 1.00 44.47 301 ALA A N 1
ATOM 2369 C CA . ALA A 1 301 ? -8.333 23.582 1.834 1.00 44.47 301 ALA A CA 1
ATOM 2370 C C . ALA A 1 301 ? -8.940 24.873 2.425 1.00 44.47 301 ALA A C 1
ATOM 2372 O O . ALA A 1 301 ? -9.881 24.809 3.214 1.00 44.47 301 ALA A O 1
ATOM 2373 N N . ARG A 1 302 ? -8.458 26.061 2.030 1.00 48.28 302 ARG A N 1
ATOM 2374 C CA . ARG A 1 302 ? -9.033 27.353 2.463 1.00 48.28 302 ARG A CA 1
ATOM 2375 C C . ARG A 1 302 ? -10.415 27.625 1.862 1.00 48.28 302 ARG A C 1
ATOM 2377 O O . ARG A 1 302 ? -11.245 28.221 2.542 1.00 48.28 302 ARG A O 1
ATOM 2384 N N . ARG A 1 303 ? -10.690 27.175 0.631 1.00 56.59 303 ARG A N 1
ATOM 2385 C CA . ARG A 1 303 ? -12.036 27.234 0.024 1.00 56.59 303 ARG A CA 1
ATOM 2386 C C . ARG A 1 303 ? -13.003 26.301 0.749 1.00 56.59 303 ARG A C 1
ATOM 2388 O O . ARG A 1 303 ? -14.088 26.737 1.108 1.00 56.59 303 ARG A O 1
ATOM 2395 N N . GLN A 1 304 ? -12.575 25.076 1.055 1.00 54.78 304 GLN A N 1
ATOM 2396 C CA . GLN A 1 304 ? -13.357 24.101 1.831 1.00 54.78 304 GLN A CA 1
ATOM 2397 C C . GLN A 1 304 ? -13.676 24.566 3.266 1.00 54.78 304 GLN A C 1
ATOM 2399 O O . GLN A 1 304 ? -14.664 24.117 3.836 1.00 54.78 304 GLN A O 1
ATOM 2404 N N . ARG A 1 305 ? -12.870 25.469 3.847 1.00 57.28 305 ARG A N 1
ATOM 2405 C CA . ARG A 1 305 ? -13.081 26.046 5.193 1.00 57.28 305 ARG A CA 1
ATOM 2406 C C . ARG A 1 305 ? -13.766 27.423 5.203 1.00 57.28 305 ARG A C 1
ATOM 2408 O O . ARG A 1 305 ? -14.041 27.940 6.276 1.00 57.28 305 ARG A O 1
ATOM 2415 N N . GLY A 1 306 ? -14.026 28.038 4.045 1.00 50.06 306 GLY A N 1
ATOM 2416 C CA . GLY A 1 306 ? -14.640 29.375 3.958 1.00 50.06 306 GLY A CA 1
ATOM 2417 C C . GLY A 1 306 ? -13.708 30.566 4.260 1.00 50.06 306 GLY A C 1
ATOM 2418 O O . GLY A 1 306 ? -14.175 31.698 4.378 1.00 50.06 306 GLY A O 1
ATOM 2419 N N . ASP A 1 307 ? -12.391 30.348 4.351 1.00 45.53 307 ASP A N 1
ATOM 2420 C CA . ASP A 1 307 ? -11.387 31.385 4.667 1.00 45.53 307 ASP A CA 1
ATOM 2421 C C . ASP A 1 307 ? -10.594 31.881 3.443 1.00 45.53 307 ASP A C 1
ATOM 2423 O O . ASP A 1 307 ? -9.651 32.671 3.558 1.00 45.53 307 ASP A O 1
ATOM 2427 N N . TYR A 1 308 ? -10.958 31.428 2.243 1.00 45.91 308 TYR A N 1
ATOM 2428 C CA . TYR A 1 308 ? -10.296 31.828 1.003 1.00 45.91 308 TYR A CA 1
ATOM 2429 C C . TYR A 1 308 ? -10.506 33.324 0.704 1.00 45.91 308 TYR A C 1
ATOM 2431 O O . TYR A 1 308 ? -11.586 33.741 0.299 1.00 45.91 308 TYR A O 1
ATOM 2439 N N . GLY A 1 309 ? -9.448 34.120 0.891 1.00 48.06 309 GLY A N 1
ATOM 2440 C CA . GLY A 1 309 ? -9.435 35.576 0.689 1.00 48.06 309 GLY A CA 1
ATOM 2441 C C . GLY A 1 309 ? -9.039 36.378 1.934 1.00 48.06 309 GLY A C 1
ATOM 2442 O O . GLY A 1 309 ? -8.579 37.510 1.810 1.00 48.06 309 GLY A O 1
ATOM 2443 N N . LYS A 1 310 ? -9.125 35.792 3.137 1.00 46.84 310 LYS A N 1
ATOM 2444 C CA . LYS A 1 310 ? -8.749 36.459 4.396 1.00 46.84 310 LYS A CA 1
ATOM 2445 C C . LYS A 1 310 ? -7.225 36.448 4.582 1.00 46.84 310 LYS A C 1
ATOM 2447 O O . LYS A 1 310 ? -6.691 35.540 5.217 1.00 46.84 310 LYS A O 1
ATOM 2452 N N . HIS A 1 311 ? -6.499 37.401 3.994 1.00 33.22 311 HIS A N 1
ATOM 2453 C CA . HIS A 1 311 ? -5.034 37.525 4.123 1.00 33.22 311 HIS A CA 1
ATOM 2454 C C . HIS A 1 311 ? -4.600 38.936 4.537 1.00 33.22 311 HIS A C 1
ATOM 2456 O O . HIS A 1 311 ? -4.289 39.760 3.685 1.00 33.22 311 HIS A O 1
ATOM 2462 N N . ASN A 1 312 ? -4.544 39.181 5.852 1.00 34.34 312 ASN A N 1
ATOM 2463 C CA . ASN A 1 312 ? -3.465 39.937 6.505 1.00 34.34 312 ASN A CA 1
ATOM 2464 C C . ASN A 1 312 ? -3.682 40.017 8.024 1.00 34.34 312 ASN A C 1
ATOM 2466 O O . ASN A 1 312 ? -4.569 40.727 8.485 1.00 34.34 312 ASN A O 1
ATOM 2470 N N . MET A 1 313 ? -2.808 39.375 8.803 1.00 31.97 313 MET A N 1
ATOM 2471 C CA . MET A 1 313 ? -2.409 39.875 10.122 1.00 31.97 313 MET A CA 1
ATOM 2472 C C . MET A 1 313 ? -0.983 39.414 10.458 1.00 31.97 313 MET A C 1
ATOM 2474 O O . MET A 1 313 ? -0.726 38.221 10.569 1.00 31.97 313 MET A O 1
ATOM 2478 N N . ARG A 1 314 ? -0.109 40.406 10.693 1.00 28.80 314 ARG A N 1
ATOM 2479 C CA . ARG A 1 314 ? 1.141 40.343 11.482 1.00 28.80 314 ARG A CA 1
ATOM 2480 C C . ARG A 1 314 ? 2.368 39.639 10.863 1.00 28.80 314 ARG A C 1
ATOM 2482 O O . ARG A 1 314 ? 2.844 38.634 11.363 1.00 28.80 314 ARG A O 1
ATOM 2489 N N . GLN A 1 315 ? 2.908 40.326 9.849 1.00 28.69 315 GLN A N 1
ATOM 2490 C CA . GLN A 1 315 ? 4.268 40.920 9.822 1.00 28.69 315 GLN A CA 1
ATOM 2491 C C . GLN A 1 315 ? 5.548 40.048 9.819 1.00 28.69 315 GLN A C 1
ATOM 2493 O O . GLN A 1 315 ? 5.630 38.956 10.363 1.00 28.69 315 GLN A O 1
ATOM 2498 N N . TYR A 1 316 ? 6.581 40.633 9.199 1.00 26.47 316 TYR A N 1
ATOM 2499 C CA . TYR A 1 316 ? 7.978 40.183 9.150 1.00 26.47 316 TYR A CA 1
ATOM 2500 C C . TYR A 1 316 ? 8.818 40.805 10.291 1.00 26.47 316 TYR A C 1
ATOM 2502 O O . TYR A 1 316 ? 8.404 41.824 10.849 1.00 26.47 316 TYR A O 1
ATOM 2510 N N . PRO A 1 317 ? 9.996 40.240 10.632 1.00 26.03 317 PRO A N 1
ATOM 2511 C CA . PRO A 1 317 ? 10.866 40.766 11.686 1.00 26.03 317 PRO A CA 1
ATOM 2512 C C . PRO A 1 317 ? 11.583 42.069 11.293 1.00 26.03 317 PRO A C 1
ATOM 2514 O O . PRO A 1 317 ? 11.932 42.281 10.132 1.00 26.03 317 PRO A O 1
ATOM 2517 N N . MET A 1 318 ? 11.863 42.905 12.295 1.00 29.02 318 MET A N 1
ATOM 2518 C CA . MET A 1 318 ? 12.722 44.090 12.183 1.00 29.02 318 MET A CA 1
ATOM 2519 C C . MET A 1 318 ? 14.182 43.720 12.478 1.00 29.02 318 MET A C 1
ATOM 2521 O O . MET A 1 318 ? 14.459 43.084 13.493 1.00 29.02 318 MET A O 1
ATOM 2525 N N . PHE A 1 319 ? 15.117 44.157 11.631 1.00 28.97 319 PHE A N 1
ATOM 2526 C CA . PHE A 1 319 ? 16.562 44.036 11.870 1.00 28.97 319 PHE A CA 1
ATOM 2527 C C . PHE A 1 319 ? 17.134 45.327 12.470 1.00 28.97 319 PHE A C 1
ATOM 2529 O O . PHE A 1 319 ? 16.930 46.401 11.907 1.00 28.97 319 PHE A O 1
ATOM 2536 N N . VAL A 1 320 ? 17.923 45.204 13.544 1.00 26.89 320 VAL A N 1
ATOM 2537 C CA . VAL A 1 320 ? 18.856 46.229 14.055 1.00 26.89 320 VAL A CA 1
ATOM 2538 C C . VAL A 1 320 ? 20.097 45.524 14.636 1.00 26.89 320 VAL A C 1
ATOM 2540 O O . VAL A 1 320 ? 19.994 44.418 15.160 1.00 26.89 320 VAL A O 1
ATOM 2543 N N . GLY A 1 321 ? 21.265 46.164 14.556 1.00 24.58 321 GLY A N 1
ATOM 2544 C CA . GLY A 1 321 ? 22.515 45.825 15.261 1.00 24.58 321 GLY A CA 1
ATOM 2545 C C . GLY A 1 321 ? 23.454 47.049 15.239 1.00 24.58 321 GLY A C 1
ATOM 2546 O O . GLY A 1 321 ? 22.965 48.122 14.875 1.00 24.58 321 GLY A O 1
ATOM 2547 N N . PRO A 1 322 ? 24.780 46.935 15.495 1.00 34.06 322 PRO A N 1
ATOM 2548 C CA . PRO A 1 322 ? 25.528 45.768 16.004 1.00 34.06 322 PRO A CA 1
ATOM 2549 C C . PRO A 1 322 ? 26.646 46.065 17.063 1.00 34.06 322 PRO A C 1
ATOM 2551 O O . PRO A 1 322 ? 27.370 47.046 16.926 1.00 34.06 322 PRO A O 1
ATOM 2554 N N . LYS A 1 323 ? 26.940 45.098 17.968 1.00 29.00 323 LYS A N 1
ATOM 2555 C CA . LYS A 1 323 ? 28.210 44.960 18.766 1.00 29.00 323 LYS A CA 1
ATOM 2556 C C . LYS A 1 323 ? 28.545 46.109 19.778 1.00 29.00 323 LYS A C 1
ATOM 2558 O O . LYS A 1 323 ? 27.775 47.065 19.806 1.00 29.00 323 LYS A O 1
ATOM 2563 N N . PRO A 1 324 ? 29.637 46.070 20.607 1.00 35.19 324 PRO A N 1
ATOM 2564 C CA . PRO A 1 324 ? 30.690 45.036 20.831 1.00 35.19 324 PRO A CA 1
ATOM 2565 C C . PRO A 1 324 ? 31.100 44.667 22.309 1.00 35.19 324 PRO A C 1
ATOM 2567 O O . PRO A 1 324 ? 31.060 45.518 23.183 1.00 35.19 324 PRO A O 1
ATOM 2570 N N . LEU A 1 325 ? 31.682 43.456 22.478 1.00 24.41 325 LEU A N 1
ATOM 2571 C CA . LEU A 1 325 ? 32.889 43.056 23.280 1.00 24.41 325 LEU A CA 1
ATOM 2572 C C . LEU A 1 325 ? 32.999 43.114 24.843 1.00 24.41 325 LEU A C 1
ATOM 2574 O O . LEU A 1 325 ? 32.406 43.963 25.494 1.00 24.41 325 LEU A O 1
ATOM 2578 N N . LEU A 1 326 ? 33.924 42.252 25.336 1.00 24.55 326 LEU A N 1
ATOM 2579 C CA . LEU A 1 326 ? 34.624 42.134 26.650 1.00 24.55 326 LEU A CA 1
ATOM 2580 C C . LEU A 1 326 ? 33.841 41.533 27.852 1.00 24.55 326 LEU A C 1
ATOM 2582 O O . LEU A 1 326 ? 32.646 41.793 27.960 1.00 24.55 326 LEU A O 1
ATOM 2586 N N . ASP A 1 327 ? 34.410 40.761 28.805 1.00 24.44 327 ASP A N 1
ATOM 2587 C CA . ASP A 1 327 ? 35.688 39.986 28.932 1.00 24.44 327 ASP A CA 1
ATOM 2588 C C . ASP A 1 327 ? 35.562 38.928 30.092 1.00 24.44 327 ASP A C 1
ATOM 2590 O O . ASP A 1 327 ? 34.442 38.693 30.549 1.00 24.44 327 ASP A O 1
ATOM 2594 N N . ASP A 1 328 ? 36.674 38.283 30.507 1.00 25.48 328 ASP A N 1
ATOM 2595 C CA . ASP A 1 328 ? 36.912 37.239 31.558 1.00 25.48 328 ASP A CA 1
ATOM 2596 C C . ASP A 1 328 ? 36.187 37.426 32.936 1.00 25.48 328 ASP A C 1
ATOM 2598 O O . ASP A 1 328 ? 35.636 38.490 33.211 1.00 25.48 328 ASP A O 1
ATOM 2602 N N . ASP A 1 329 ? 36.129 36.496 33.914 1.00 25.55 329 ASP A N 1
ATOM 2603 C CA . ASP A 1 329 ? 36.817 35.206 34.225 1.00 25.55 329 ASP A CA 1
ATOM 2604 C C . ASP A 1 329 ? 35.860 34.323 35.130 1.00 25.55 329 ASP A C 1
ATOM 2606 O O . ASP A 1 329 ? 34.666 34.631 35.157 1.00 25.55 329 ASP A O 1
ATOM 2610 N N . SER A 1 330 ? 36.158 33.252 35.905 1.00 25.95 330 SER A N 1
ATOM 2611 C CA . SER A 1 330 ? 37.383 32.520 36.313 1.00 25.95 330 SER A CA 1
ATOM 2612 C C . SER A 1 330 ? 37.138 31.051 36.764 1.00 25.95 330 SER A C 1
ATOM 2614 O O . SER A 1 330 ? 36.012 30.648 37.048 1.00 25.95 330 SER A O 1
ATOM 2616 N N . GLU A 1 331 ? 38.249 30.304 36.902 1.00 26.72 331 GLU A N 1
ATOM 2617 C CA . GLU A 1 331 ? 38.539 29.209 37.870 1.00 26.72 331 GLU A CA 1
ATOM 2618 C C . GLU A 1 331 ? 37.777 27.853 37.892 1.00 26.72 331 GLU A C 1
ATOM 2620 O O . GLU A 1 331 ? 36.705 27.636 37.331 1.00 26.72 331 GLU A O 1
ATOM 2625 N N . ALA A 1 332 ? 38.447 26.878 38.526 1.00 25.34 332 ALA A N 1
ATOM 2626 C CA . ALA A 1 332 ? 38.090 25.468 38.714 1.00 25.34 332 ALA A CA 1
ATOM 2627 C C . ALA A 1 332 ? 38.859 24.911 39.942 1.00 25.34 332 ALA A C 1
ATOM 2629 O O . ALA A 1 332 ? 39.601 25.667 40.566 1.00 25.34 332 ALA A O 1
ATOM 2630 N N . LEU A 1 333 ? 38.782 23.590 40.199 1.00 25.66 333 LEU A N 1
ATOM 2631 C CA . LEU A 1 333 ? 39.467 22.862 41.297 1.00 25.66 333 LEU A CA 1
ATOM 2632 C C . LEU A 1 333 ? 38.820 23.116 42.695 1.00 25.66 333 LEU A C 1
ATOM 2634 O O . LEU A 1 333 ? 38.235 24.166 42.926 1.00 25.66 333 LEU A O 1
ATOM 2638 N N . ASP A 1 334 ? 38.840 22.201 43.674 1.00 25.08 334 ASP A N 1
ATOM 2639 C CA . ASP A 1 334 ? 39.139 20.762 43.603 1.00 25.08 334 ASP A CA 1
ATOM 2640 C C . ASP A 1 334 ? 38.552 19.950 44.782 1.00 25.08 334 ASP A C 1
ATOM 2642 O O . ASP A 1 334 ? 37.992 20.497 45.733 1.00 25.08 334 ASP A O 1
ATOM 2646 N N . ASP A 1 335 ? 38.841 18.647 44.715 1.00 24.19 335 ASP A N 1
ATOM 2647 C CA . ASP A 1 335 ? 39.187 17.742 45.827 1.00 24.19 335 ASP A CA 1
ATOM 2648 C C . ASP A 1 335 ? 38.125 16.749 46.339 1.00 24.19 335 ASP A C 1
ATOM 2650 O O . ASP A 1 335 ? 36.914 16.979 46.358 1.00 24.19 335 ASP A O 1
ATOM 2654 N N . ALA A 1 336 ? 38.625 15.570 46.719 1.00 26.28 336 ALA A N 1
ATOM 2655 C CA . ALA A 1 336 ? 37.865 14.363 46.982 1.00 26.28 336 ALA A CA 1
ATOM 2656 C C . ALA A 1 336 ? 38.385 13.616 48.220 1.00 26.28 336 ALA A C 1
ATOM 2658 O O . ALA A 1 336 ? 39.334 12.833 48.170 1.00 26.28 336 ALA A O 1
ATOM 2659 N N . SER A 1 337 ? 37.659 13.751 49.328 1.00 24.67 337 SER A N 1
ATOM 2660 C CA . SER A 1 337 ? 37.687 12.798 50.439 1.00 24.67 337 SER A CA 1
ATOM 2661 C C . SER A 1 337 ? 36.296 12.772 51.096 1.00 24.67 337 SER A C 1
ATOM 2663 O O . SER A 1 337 ? 35.585 13.770 51.078 1.00 24.67 337 SER A O 1
ATOM 2665 N N . SER A 1 338 ? 35.786 11.669 51.641 1.00 24.59 338 SER A N 1
ATOM 2666 C CA . SER A 1 338 ? 36.336 10.319 51.830 1.00 24.59 338 SER A CA 1
ATOM 2667 C C . SER A 1 338 ? 35.184 9.301 51.867 1.00 24.59 338 SER A C 1
ATOM 2669 O O . SER A 1 338 ? 34.034 9.708 52.012 1.00 24.59 338 SER A O 1
ATOM 2671 N N . LEU A 1 339 ? 35.489 7.999 51.753 1.00 24.98 339 LEU A N 1
ATOM 2672 C CA . LEU A 1 339 ? 34.844 6.889 52.488 1.00 24.98 339 LEU A CA 1
ATOM 2673 C C . LEU A 1 339 ? 35.414 5.543 52.007 1.00 24.98 339 LEU A C 1
ATOM 2675 O O . LEU A 1 339 ? 34.818 4.831 51.200 1.00 24.98 339 LEU A O 1
ATOM 2679 N N . ASP A 1 340 ? 36.594 5.201 52.521 1.00 27.77 340 ASP A N 1
ATOM 2680 C CA . ASP A 1 340 ? 37.007 3.798 52.624 1.00 27.77 340 ASP A CA 1
ATOM 2681 C C . ASP A 1 340 ? 36.414 3.202 53.924 1.00 27.77 340 ASP A C 1
ATOM 2683 O O . ASP A 1 340 ? 35.933 3.939 54.784 1.00 27.77 340 ASP A O 1
ATOM 2687 N N . GLN A 1 341 ? 36.482 1.880 54.089 1.00 29.27 341 GLN A N 1
ATOM 2688 C CA . GLN A 1 341 ? 35.972 1.094 55.223 1.00 29.27 341 GLN A CA 1
ATOM 2689 C C . GLN A 1 341 ? 34.441 0.952 55.342 1.00 29.27 341 GLN A C 1
ATOM 2691 O O . GLN A 1 341 ? 33.811 1.479 56.257 1.00 29.27 341 GLN A O 1
ATOM 2696 N N . LEU A 1 342 ? 33.866 0.036 54.552 1.00 27.14 342 LEU A N 1
ATOM 2697 C CA . LEU A 1 342 ? 32.852 -0.887 55.097 1.00 27.14 342 LEU A CA 1
ATOM 2698 C C . LEU A 1 342 ? 32.836 -2.242 54.364 1.00 27.14 342 LEU A C 1
ATOM 2700 O O . LEU A 1 342 ? 31.859 -2.652 53.742 1.00 27.14 342 LEU A O 1
ATOM 2704 N N . GLN A 1 343 ? 33.961 -2.959 54.433 1.00 29.89 343 GLN A N 1
ATOM 2705 C CA . GLN A 1 343 ? 34.128 -4.274 53.812 1.00 29.89 343 GLN A CA 1
ATOM 2706 C C . GLN A 1 343 ? 34.219 -5.387 54.867 1.00 29.89 343 GLN A C 1
ATOM 2708 O O . GLN A 1 343 ? 35.291 -5.593 55.436 1.00 29.89 343 GLN A O 1
ATOM 2713 N N . ARG A 1 344 ? 33.130 -6.154 55.070 1.00 25.81 344 ARG A N 1
ATOM 2714 C CA . ARG A 1 344 ? 33.156 -7.597 55.419 1.00 25.81 344 ARG A CA 1
ATOM 2715 C C . ARG A 1 344 ? 31.760 -8.239 55.494 1.00 25.81 344 ARG A C 1
ATOM 2717 O O . ARG A 1 344 ? 30.808 -7.632 55.958 1.00 25.81 344 ARG A O 1
ATOM 2724 N N . PHE A 1 345 ? 31.708 -9.509 55.084 1.00 29.25 345 PHE A N 1
ATOM 2725 C CA . PHE A 1 345 ? 30.645 -10.498 55.327 1.00 29.25 345 PHE A CA 1
ATOM 2726 C C . PHE A 1 345 ? 29.207 -10.187 54.873 1.00 29.25 345 PHE A C 1
ATOM 2728 O O . PHE A 1 345 ? 28.275 -10.177 55.667 1.00 29.25 345 PHE A O 1
ATOM 2735 N N . TYR A 1 346 ? 29.011 -10.191 53.553 1.00 25.48 346 TYR A N 1
ATOM 2736 C CA . TYR A 1 346 ? 28.047 -11.126 52.959 1.00 25.48 346 TYR A CA 1
ATOM 2737 C C . TYR A 1 346 ? 28.736 -11.872 51.810 1.00 25.48 346 TYR A C 1
ATOM 2739 O O . TYR A 1 346 ? 29.323 -11.240 50.935 1.00 25.48 346 TYR A O 1
ATOM 2747 N N . GLN A 1 347 ? 28.679 -13.207 51.807 1.00 27.97 347 GLN A N 1
ATOM 2748 C CA . GLN A 1 347 ? 28.923 -13.997 50.598 1.00 27.97 347 GLN A CA 1
ATOM 2749 C C . GLN A 1 347 ? 27.575 -14.184 49.894 1.00 27.97 347 GLN A C 1
ATOM 2751 O O . GLN A 1 347 ? 26.694 -14.829 50.466 1.00 27.97 347 GLN A O 1
ATOM 2756 N N . PRO A 1 348 ? 27.379 -13.661 48.673 1.00 25.52 348 PRO A N 1
ATOM 2757 C CA . PRO A 1 348 ? 26.293 -14.124 47.826 1.00 25.52 348 PRO A CA 1
ATOM 2758 C C . PRO A 1 348 ? 26.528 -15.601 47.461 1.00 25.52 348 PRO A C 1
ATOM 2760 O O . PRO A 1 348 ? 27.688 -16.016 47.348 1.00 25.52 348 PRO A O 1
ATOM 2763 N N . PRO A 1 349 ? 25.474 -16.395 47.195 1.00 26.39 349 PRO A N 1
ATOM 2764 C CA . PRO A 1 349 ? 25.648 -17.615 46.412 1.00 26.39 349 PRO A CA 1
ATOM 2765 C C . PRO A 1 349 ? 26.274 -17.259 45.056 1.00 26.39 349 PRO A C 1
ATOM 2767 O O . PRO A 1 349 ? 26.157 -16.123 44.588 1.00 26.39 349 PRO A O 1
ATOM 2770 N N . SER A 1 350 ? 26.929 -18.222 44.406 1.00 28.25 350 SER A N 1
ATOM 2771 C CA . SER A 1 350 ? 27.593 -18.018 43.117 1.00 28.25 350 SER A CA 1
ATOM 2772 C C . SER A 1 350 ? 26.592 -17.691 42.003 1.00 28.25 350 SER A C 1
ATOM 2774 O O . SER A 1 350 ? 26.156 -18.557 41.243 1.00 28.25 350 SER A O 1
ATOM 2776 N N . LEU A 1 351 ? 26.276 -16.397 41.878 1.00 27.30 351 LEU A N 1
ATOM 2777 C CA . LEU A 1 351 ? 25.623 -15.785 40.728 1.00 27.30 351 LEU A CA 1
ATOM 2778 C C . LEU A 1 351 ? 26.533 -15.936 39.506 1.00 27.30 351 LEU A C 1
ATOM 2780 O O . LEU A 1 351 ? 27.270 -15.035 39.107 1.00 27.30 351 LEU A O 1
ATOM 2784 N N . SER A 1 352 ? 26.443 -17.117 38.908 1.00 27.08 352 SER A N 1
ATOM 2785 C CA . SER A 1 352 ? 26.802 -17.406 37.529 1.00 27.08 352 SER A CA 1
ATOM 2786 C C . SER A 1 352 ? 25.904 -16.553 36.633 1.00 27.08 352 SER A C 1
ATOM 2788 O O . SER A 1 352 ? 24.856 -16.996 36.180 1.00 27.08 352 SER A O 1
ATOM 2790 N N . MET A 1 353 ? 26.293 -15.285 36.461 1.00 25.41 353 MET A N 1
ATOM 2791 C CA . MET A 1 353 ? 25.587 -14.254 35.697 1.00 25.41 353 MET A CA 1
ATOM 2792 C C . MET A 1 353 ? 25.161 -14.786 34.316 1.00 25.41 353 MET A C 1
ATOM 2794 O O . MET A 1 353 ? 26.005 -14.854 33.422 1.00 25.41 353 MET A O 1
ATOM 2798 N N . PRO A 1 354 ? 23.867 -15.093 34.080 1.00 27.70 354 PRO A N 1
ATOM 2799 C CA . PRO A 1 354 ? 23.421 -15.631 32.790 1.00 27.70 354 PRO A CA 1
ATOM 2800 C C . PRO A 1 354 ? 23.392 -14.565 31.683 1.00 27.70 354 PRO A C 1
ATOM 2802 O O . PRO A 1 354 ? 23.138 -14.868 30.523 1.00 27.70 354 PRO A O 1
ATOM 2805 N N . PHE A 1 355 ? 23.632 -13.302 32.051 1.00 32.91 355 PHE A N 1
ATOM 2806 C CA . PHE A 1 355 ? 23.455 -12.117 31.213 1.00 32.91 355 PHE A CA 1
ATOM 2807 C C . PHE A 1 355 ? 24.774 -11.376 30.957 1.00 32.91 355 PHE A C 1
ATOM 2809 O O . PHE A 1 355 ? 24.820 -10.151 30.882 1.00 32.91 355 PHE A O 1
ATOM 2816 N N . ALA A 1 356 ? 25.855 -12.134 30.766 1.00 28.72 356 ALA A N 1
ATOM 2817 C CA . ALA A 1 356 ? 27.112 -11.635 30.216 1.00 28.72 356 ALA A CA 1
ATOM 2818 C C . ALA A 1 356 ? 27.106 -11.646 28.670 1.00 28.72 356 ALA A C 1
ATOM 2820 O O . ALA A 1 356 ? 28.051 -12.110 28.046 1.00 28.72 356 ALA A O 1
ATOM 2821 N N . PHE A 1 357 ? 26.059 -11.095 28.036 1.00 37.88 357 PHE A N 1
ATOM 2822 C CA . PHE A 1 357 ? 26.022 -10.864 26.579 1.00 37.88 357 PHE A CA 1
ATOM 2823 C C . PHE A 1 357 ? 26.634 -9.510 26.169 1.00 37.88 357 PHE A C 1
ATOM 2825 O O . PHE A 1 357 ? 26.226 -8.870 25.201 1.00 37.88 357 PHE A O 1
ATOM 2832 N N . GLN A 1 358 ? 27.714 -9.125 26.854 1.00 38.03 358 GLN A N 1
ATOM 2833 C CA . GLN A 1 358 ? 28.899 -8.734 26.098 1.00 38.03 358 GLN A CA 1
ATOM 2834 C C . GLN A 1 358 ? 29.535 -10.028 25.579 1.00 38.03 358 GLN A C 1
ATOM 2836 O O . GLN A 1 358 ? 30.437 -10.569 26.212 1.00 38.03 358 GLN A O 1
ATOM 2841 N N . ASP A 1 359 ? 29.069 -10.522 24.431 1.00 39.41 359 ASP A N 1
ATOM 2842 C CA . ASP A 1 359 ? 29.930 -11.391 23.631 1.00 39.41 359 ASP A CA 1
ATOM 2843 C C . ASP A 1 359 ? 31.162 -10.545 23.254 1.00 39.41 359 ASP A C 1
ATOM 2845 O O . ASP A 1 359 ? 30.994 -9.539 22.553 1.00 39.41 359 ASP A O 1
ATOM 2849 N N . PRO A 1 360 ? 32.384 -10.883 23.713 1.00 41.81 360 PRO A N 1
ATOM 2850 C CA . PRO A 1 360 ? 33.575 -10.104 23.387 1.00 41.81 360 PRO A CA 1
ATOM 2851 C C . PRO A 1 360 ? 33.889 -10.126 21.883 1.00 41.81 360 PRO A C 1
ATOM 2853 O O . PRO A 1 360 ? 34.682 -9.304 21.423 1.00 41.81 360 PRO A O 1
ATOM 2856 N N . MET A 1 361 ? 33.278 -11.040 21.118 1.00 42.88 361 MET A N 1
ATOM 2857 C CA . MET A 1 361 ? 33.372 -11.108 19.662 1.00 42.88 361 MET A CA 1
ATOM 2858 C C . MET A 1 361 ? 32.328 -10.241 18.943 1.00 42.88 361 MET A C 1
ATOM 2860 O O . MET A 1 361 ? 32.535 -9.961 17.762 1.00 42.88 361 MET A O 1
ATOM 2864 N N . MET A 1 362 ? 31.252 -9.764 19.596 1.00 48.38 362 MET A N 1
ATOM 2865 C CA . MET A 1 362 ? 30.263 -8.891 18.944 1.00 48.38 362 MET A CA 1
ATOM 2866 C C . MET A 1 362 ? 30.935 -7.564 18.545 1.00 48.38 362 MET A C 1
ATOM 2868 O O . MET A 1 362 ? 31.305 -6.773 19.420 1.00 48.38 362 MET A O 1
ATOM 2872 N N . PRO A 1 363 ? 31.073 -7.248 17.240 1.00 60.25 363 PRO A N 1
ATOM 2873 C CA . PRO A 1 363 ? 31.820 -6.062 16.839 1.00 60.25 363 PRO A CA 1
ATOM 2874 C C . PRO A 1 363 ? 31.135 -4.784 17.333 1.00 60.25 363 PRO A C 1
ATOM 2876 O O . PRO A 1 363 ? 29.926 -4.619 17.168 1.00 60.25 363 PRO A O 1
ATOM 2879 N N . LYS A 1 364 ? 31.913 -3.847 17.897 1.00 64.25 364 LYS A N 1
ATOM 2880 C CA . LYS A 1 364 ? 31.410 -2.647 18.606 1.00 64.25 364 LYS A CA 1
ATOM 2881 C C . LYS A 1 364 ? 30.351 -1.839 17.840 1.00 64.25 364 LYS A C 1
ATOM 2883 O O . LYS A 1 364 ? 29.532 -1.185 18.468 1.00 64.25 364 LYS A O 1
ATOM 2888 N N . GLN A 1 365 ? 30.342 -1.890 16.508 1.00 65.25 365 GLN A N 1
ATOM 2889 C CA . GLN A 1 365 ? 29.329 -1.247 15.664 1.00 65.25 365 GLN A CA 1
ATOM 2890 C C . GLN A 1 365 ? 27.893 -1.762 15.890 1.00 65.25 365 GLN A C 1
ATOM 2892 O O . GLN A 1 365 ? 26.955 -0.978 15.776 1.00 65.25 365 GLN A O 1
ATOM 2897 N N . PHE A 1 366 ? 27.707 -3.043 16.231 1.00 69.25 366 PHE A N 1
ATOM 2898 C CA . PHE A 1 366 ? 26.382 -3.648 16.421 1.00 69.25 366 PHE A CA 1
ATOM 2899 C C . PHE A 1 366 ? 25.784 -3.371 17.802 1.00 69.25 366 PHE A C 1
ATOM 2901 O O . PHE A 1 366 ? 24.570 -3.469 17.953 1.00 69.25 366 PHE A O 1
ATOM 2908 N N . SER A 1 367 ? 26.588 -2.973 18.796 1.00 65.25 367 SER A N 1
ATOM 2909 C CA . SER A 1 367 ? 26.086 -2.701 20.152 1.00 65.25 367 SER A CA 1
ATOM 2910 C C . SER A 1 367 ? 25.040 -1.583 20.180 1.00 65.25 367 SER A C 1
ATOM 2912 O O . SER A 1 367 ? 24.166 -1.590 21.041 1.00 65.25 367 SER A O 1
ATOM 2914 N N . VAL A 1 368 ? 25.053 -0.668 19.199 1.00 65.56 368 VAL A N 1
ATOM 2915 C CA . VAL A 1 368 ? 24.031 0.380 19.075 1.00 65.56 368 VAL A CA 1
ATOM 2916 C C . VAL A 1 368 ? 22.636 -0.183 18.767 1.00 65.56 368 VAL A C 1
ATOM 2918 O O . VAL A 1 368 ? 21.647 0.442 19.140 1.00 65.56 368 VAL A O 1
ATOM 2921 N N . LEU A 1 369 ? 22.537 -1.370 18.151 1.00 66.88 369 LEU A N 1
ATOM 2922 C CA . LEU A 1 369 ? 21.260 -2.060 17.925 1.00 66.88 369 LEU A CA 1
ATOM 2923 C C . LEU A 1 369 ? 20.621 -2.507 19.245 1.00 66.88 369 LEU A C 1
ATOM 2925 O O . LEU A 1 369 ? 19.403 -2.579 19.324 1.00 66.88 369 LEU A O 1
ATOM 2929 N N . LEU A 1 370 ? 21.413 -2.729 20.301 1.00 60.25 370 LEU A N 1
ATOM 2930 C CA . LEU A 1 370 ? 20.909 -3.027 21.647 1.00 60.25 370 LEU A CA 1
ATOM 2931 C C . LEU A 1 370 ? 20.287 -1.802 22.344 1.00 60.25 370 LEU A C 1
ATOM 2933 O O . LEU A 1 370 ? 19.841 -1.929 23.476 1.00 60.25 370 LEU A O 1
ATOM 2937 N N . ASN A 1 371 ? 20.240 -0.634 21.686 1.00 54.03 371 ASN A N 1
ATOM 2938 C CA . ASN A 1 371 ? 19.409 0.503 22.100 1.00 54.03 371 ASN A CA 1
ATOM 2939 C C . ASN A 1 371 ? 18.002 0.463 21.468 1.00 54.03 371 ASN A C 1
ATOM 2941 O O . ASN A 1 371 ? 17.157 1.290 21.808 1.00 54.03 371 ASN A O 1
ATOM 2945 N N . LEU A 1 372 ? 17.741 -0.448 20.520 1.00 57.56 372 LEU A N 1
ATOM 2946 C CA . LEU A 1 372 ? 16.414 -0.615 19.934 1.00 57.56 372 LEU A CA 1
ATOM 2947 C C . LEU A 1 372 ? 15.469 -1.243 20.944 1.00 57.56 372 LEU A C 1
ATOM 2949 O O . LEU A 1 372 ? 15.763 -2.288 21.528 1.00 57.56 372 LEU A O 1
ATOM 2953 N N . MET A 1 373 ? 14.276 -0.666 21.052 1.00 50.91 373 MET A N 1
ATOM 2954 C CA . MET A 1 373 ? 13.169 -1.365 21.685 1.00 50.91 373 MET A CA 1
ATOM 2955 C C . MET A 1 373 ? 12.996 -2.778 21.131 1.00 50.91 373 MET A C 1
ATOM 2957 O O . MET A 1 373 ? 13.219 -3.014 19.940 1.00 50.91 373 MET A O 1
ATOM 2961 N N . PRO A 1 374 ? 12.432 -3.683 21.940 1.00 50.19 374 PRO A N 1
ATOM 2962 C CA . PRO A 1 374 ? 11.634 -4.764 21.413 1.00 50.19 374 PRO A CA 1
ATOM 2963 C C . PRO A 1 374 ? 10.451 -4.172 20.625 1.00 50.19 374 PRO A C 1
ATOM 2965 O O . PRO A 1 374 ? 9.349 -3.998 21.147 1.00 50.19 374 PRO A O 1
ATOM 2968 N N . LEU A 1 375 ? 10.664 -3.955 19.323 1.00 42.41 375 LEU A N 1
ATOM 2969 C CA . LEU A 1 375 ? 9.616 -3.973 18.289 1.00 42.41 375 LEU A CA 1
ATOM 2970 C C . LEU A 1 375 ? 9.023 -5.389 18.120 1.00 42.41 375 LEU A C 1
ATOM 2972 O O . LEU A 1 375 ? 8.313 -5.673 17.162 1.00 42.41 375 LEU A O 1
ATOM 2976 N N . THR A 1 376 ? 9.388 -6.293 19.031 1.00 48.03 376 THR A N 1
ATOM 2977 C CA . THR A 1 376 ? 9.491 -7.720 18.824 1.00 48.03 376 THR A CA 1
ATOM 2978 C C . THR A 1 376 ? 8.825 -8.457 19.991 1.00 48.03 376 THR A C 1
ATOM 2980 O O . THR A 1 376 ? 9.420 -8.589 21.062 1.00 48.03 376 THR A O 1
ATOM 2983 N N . GLY A 1 377 ? 7.578 -8.908 19.816 1.00 57.62 377 GLY A N 1
ATOM 2984 C CA . GLY A 1 377 ? 6.864 -9.704 20.826 1.00 57.62 377 GLY A CA 1
ATOM 2985 C C . GLY A 1 377 ? 5.383 -9.357 21.009 1.00 57.62 377 GLY A C 1
ATOM 2986 O O . GLY A 1 377 ? 4.668 -9.028 20.066 1.00 57.62 377 GLY A O 1
ATOM 2987 N N . LEU A 1 378 ? 4.921 -9.430 22.264 1.00 51.09 378 LEU A N 1
ATOM 2988 C CA . LEU A 1 378 ? 3.521 -9.315 22.728 1.00 51.09 378 LEU A CA 1
ATOM 2989 C C . LEU A 1 378 ? 2.841 -7.944 22.520 1.00 51.09 378 LEU A C 1
ATOM 2991 O O . LEU A 1 378 ? 1.798 -7.677 23.103 1.00 51.09 378 LEU A O 1
ATOM 2995 N N . ARG A 1 379 ? 3.444 -7.060 21.729 1.00 60.34 379 ARG A N 1
ATOM 2996 C CA . ARG A 1 379 ? 3.302 -5.605 21.811 1.00 60.34 379 ARG A CA 1
ATOM 2997 C C . ARG A 1 379 ? 2.465 -5.041 20.663 1.00 60.34 379 ARG A C 1
ATOM 2999 O O . ARG A 1 379 ? 2.875 -5.122 19.513 1.00 60.34 379 ARG A O 1
ATOM 3006 N N . LEU A 1 380 ? 1.309 -4.454 20.969 1.00 49.31 380 LEU A N 1
ATOM 3007 C CA . LEU A 1 380 ? 0.421 -3.862 19.957 1.00 49.31 380 LEU A CA 1
ATOM 3008 C C . LEU A 1 380 ? 0.955 -2.554 19.374 1.00 49.31 380 LEU A C 1
ATOM 3010 O O . LEU A 1 380 ? 0.806 -2.304 18.185 1.00 49.31 380 LEU A O 1
ATOM 3014 N N . GLY A 1 381 ? 1.500 -1.682 20.215 1.00 48.66 381 GLY A N 1
ATOM 3015 C CA . GLY A 1 381 ? 1.849 -0.329 19.797 1.00 48.66 381 GLY A CA 1
ATOM 3016 C C . GLY A 1 381 ? 3.302 -0.216 19.364 1.00 48.66 381 GLY A C 1
ATOM 3017 O O . GLY A 1 381 ? 4.202 -0.615 20.105 1.00 48.66 381 GLY A O 1
ATOM 3018 N N . VAL A 1 382 ? 3.535 0.450 18.234 1.00 45.06 382 VAL A N 1
ATOM 3019 C CA . VAL A 1 382 ? 4.785 1.191 18.062 1.00 45.06 382 VAL A CA 1
ATOM 3020 C C . VAL A 1 382 ? 4.687 2.424 18.951 1.00 45.06 382 VAL A C 1
ATOM 3022 O O . VAL A 1 382 ? 4.015 3.395 18.617 1.00 45.06 382 VAL A O 1
ATOM 3025 N N . GLY A 1 383 ? 5.354 2.371 20.104 1.00 44.94 383 GLY A N 1
ATOM 3026 C CA . GLY A 1 383 ? 5.787 3.600 20.755 1.00 44.94 383 GLY A CA 1
ATOM 3027 C C . GLY A 1 383 ? 6.772 4.275 19.809 1.00 44.94 383 GLY A C 1
ATOM 3028 O O . GLY A 1 383 ? 7.779 3.657 19.457 1.00 44.94 383 GLY A O 1
ATOM 3029 N N . THR A 1 384 ? 6.450 5.483 19.342 1.00 43.59 384 THR A N 1
ATOM 3030 C CA . THR A 1 384 ? 7.240 6.210 18.340 1.00 43.59 384 THR A CA 1
ATOM 3031 C C . THR A 1 384 ? 8.699 6.239 18.780 1.00 43.59 384 THR A C 1
ATOM 3033 O O . THR A 1 384 ? 8.994 6.721 19.875 1.00 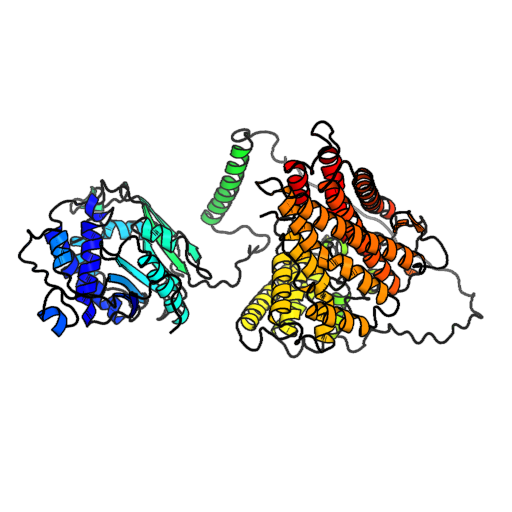43.59 384 THR A O 1
ATOM 3036 N N . LEU A 1 385 ? 9.618 5.691 17.972 1.00 42.12 385 LEU A N 1
ATOM 3037 C CA . LEU A 1 385 ? 10.986 5.437 18.447 1.00 42.12 385 LEU A CA 1
ATOM 3038 C C . LEU A 1 385 ? 11.723 6.736 18.819 1.00 42.12 385 LEU A C 1
ATOM 3040 O O . LEU A 1 385 ? 12.632 6.700 19.645 1.00 42.12 385 LEU A O 1
ATOM 3044 N N . SER A 1 386 ? 11.267 7.885 18.306 1.00 37.66 386 SER A N 1
ATOM 3045 C CA . SER A 1 386 ? 11.627 9.230 18.772 1.00 37.66 386 SER A CA 1
ATOM 3046 C C . SER A 1 386 ? 11.592 9.385 20.302 1.00 37.66 386 SER A C 1
ATOM 3048 O O . SER A 1 386 ? 12.543 9.915 20.870 1.00 37.66 386 SER A O 1
ATOM 3050 N N . HIS A 1 387 ? 10.594 8.850 21.012 1.00 40.31 387 HIS A N 1
ATOM 3051 C CA . HIS A 1 387 ? 10.500 8.969 22.478 1.00 40.31 387 HIS A CA 1
ATOM 3052 C C . HIS A 1 387 ? 11.621 8.256 23.267 1.00 40.31 387 HIS A C 1
ATOM 3054 O O . HIS A 1 387 ? 11.704 8.420 24.480 1.00 40.31 387 HIS A O 1
ATOM 3060 N N . TYR A 1 388 ? 12.511 7.508 22.607 1.00 44.47 388 TYR A N 1
ATOM 3061 C CA . TYR A 1 388 ? 13.705 6.887 23.206 1.00 44.47 388 TYR A CA 1
ATOM 3062 C C . TYR A 1 388 ? 15.007 7.631 22.850 1.00 44.47 388 TYR A C 1
ATOM 3064 O O . TYR A 1 388 ? 16.101 7.200 23.214 1.00 44.47 388 TYR A O 1
ATOM 3072 N N . LEU A 1 389 ? 14.899 8.724 22.089 1.00 42.94 389 LEU A N 1
ATOM 3073 C CA . LEU A 1 389 ? 16.013 9.427 21.441 1.00 42.94 389 LEU A CA 1
ATOM 3074 C C . LEU A 1 389 ? 16.094 10.913 21.823 1.00 42.94 389 LEU A C 1
ATOM 3076 O O . LEU A 1 389 ? 17.082 11.572 21.498 1.00 42.94 389 LEU A O 1
ATOM 3080 N N . TYR A 1 390 ? 15.060 11.421 22.497 1.00 36.84 390 TYR A N 1
ATOM 3081 C CA . TYR A 1 390 ? 14.937 12.811 22.943 1.00 36.84 390 TYR A CA 1
ATOM 3082 C C . TYR A 1 390 ? 15.144 13.003 24.458 1.00 36.84 390 TYR A C 1
ATOM 3084 O O . TYR A 1 390 ? 15.286 14.137 24.897 1.00 36.84 390 TYR A O 1
ATOM 3092 N N . GLU A 1 391 ? 15.252 11.931 25.256 1.00 44.19 391 GLU A N 1
ATOM 3093 C CA . GLU A 1 391 ? 15.547 12.024 26.700 1.00 44.19 391 GLU A CA 1
ATOM 3094 C C . GLU A 1 391 ? 16.806 11.228 27.111 1.00 44.19 391 GLU A C 1
ATOM 3096 O O . GLU A 1 391 ? 16.720 10.045 27.450 1.00 44.19 391 GLU A O 1
ATOM 3101 N N . PRO A 1 392 ? 17.999 11.858 27.097 1.00 45.66 392 PRO A N 1
ATOM 3102 C CA . PRO A 1 392 ? 19.214 11.280 27.668 1.00 45.66 392 PRO A CA 1
ATOM 3103 C C . PRO A 1 392 ? 19.909 12.213 28.679 1.00 45.66 392 PRO A C 1
ATOM 3105 O O . PRO A 1 392 ? 20.308 13.324 28.338 1.00 45.66 392 PRO A O 1
ATOM 3108 N N . THR A 1 393 ? 20.198 11.724 29.893 1.00 39.47 393 THR A N 1
ATOM 3109 C CA . THR A 1 393 ? 21.186 12.382 30.780 1.00 39.47 393 THR A CA 1
ATOM 3110 C C . THR A 1 393 ? 22.534 11.658 30.827 1.00 39.47 393 THR A C 1
ATOM 3112 O O . THR A 1 393 ? 23.558 12.336 30.885 1.00 39.47 393 THR A O 1
ATOM 3115 N N . GLN A 1 394 ? 22.592 10.316 30.743 1.00 40.34 394 GLN A N 1
ATOM 3116 C CA . GLN A 1 394 ? 23.867 9.573 30.695 1.00 40.34 394 GLN A CA 1
ATOM 3117 C C . GLN A 1 394 ? 23.863 8.328 29.775 1.00 40.34 394 GLN A C 1
ATOM 3119 O O . GLN A 1 394 ? 22.827 7.687 29.602 1.00 40.34 394 GLN A O 1
ATOM 3124 N N . PRO A 1 395 ? 25.022 7.912 29.207 1.00 37.78 395 PRO A N 1
ATOM 3125 C CA . PRO A 1 395 ? 25.067 6.820 28.223 1.00 37.78 395 PRO A CA 1
ATOM 3126 C C . PRO A 1 395 ? 24.900 5.397 28.774 1.00 37.78 395 PRO A C 1
ATOM 3128 O O . PRO A 1 395 ? 24.624 4.489 27.994 1.00 37.78 395 PRO A O 1
ATOM 3131 N N . LYS A 1 396 ? 25.103 5.171 30.080 1.00 39.25 396 LYS A N 1
ATOM 3132 C CA . LYS A 1 396 ? 25.066 3.820 30.678 1.00 39.25 396 LYS A CA 1
ATOM 3133 C C . LYS A 1 396 ? 23.647 3.249 30.741 1.00 39.25 396 LYS A C 1
ATOM 3135 O O . LYS A 1 396 ? 23.458 2.058 30.512 1.00 39.25 396 LYS A O 1
ATOM 3140 N N . ASP A 1 397 ? 22.662 4.109 30.973 1.00 42.34 397 ASP A N 1
ATOM 3141 C CA . ASP A 1 397 ? 21.268 3.714 31.200 1.00 42.34 397 ASP A CA 1
ATOM 3142 C C . ASP A 1 397 ? 20.599 3.189 29.912 1.00 42.34 397 ASP A C 1
ATOM 3144 O O . ASP A 1 397 ? 19.741 2.305 29.956 1.00 42.34 397 ASP A O 1
ATOM 3148 N N . ARG A 1 398 ? 21.116 3.612 28.745 1.00 44.38 398 ARG A N 1
ATOM 3149 C CA . ARG A 1 398 ? 20.754 3.103 27.407 1.00 44.38 398 ARG A CA 1
ATOM 3150 C C . ARG A 1 398 ? 20.886 1.577 27.297 1.00 44.38 398 ARG A C 1
ATOM 3152 O O . ARG A 1 398 ? 20.078 0.930 26.640 1.00 44.38 398 ARG A O 1
ATOM 3159 N N . ILE A 1 399 ? 21.913 1.009 27.939 1.00 41.56 399 ILE A N 1
ATOM 3160 C CA . ILE A 1 399 ? 22.385 -0.361 27.688 1.00 41.56 399 ILE A CA 1
ATOM 3161 C C . ILE A 1 399 ? 21.485 -1.419 28.335 1.00 41.56 399 ILE A C 1
ATOM 3163 O O . ILE A 1 399 ? 21.428 -2.534 27.828 1.00 41.56 399 ILE A O 1
ATOM 3167 N N . ILE A 1 400 ? 20.793 -1.102 29.436 1.00 43.06 400 ILE A N 1
ATOM 3168 C CA . ILE A 1 400 ? 19.966 -2.060 30.199 1.00 43.06 400 ILE A CA 1
ATOM 3169 C C . ILE A 1 400 ? 18.529 -2.108 29.647 1.00 43.06 400 ILE A C 1
ATOM 3171 O O . ILE A 1 400 ? 17.929 -3.177 29.528 1.00 43.06 400 ILE A O 1
ATOM 3175 N N . ALA A 1 401 ? 18.001 -0.946 29.256 1.00 41.84 401 ALA A N 1
ATOM 3176 C CA . ALA A 1 401 ? 16.618 -0.708 28.836 1.00 41.84 401 ALA A CA 1
ATOM 3177 C C . ALA A 1 401 ? 16.089 -1.614 27.707 1.00 41.84 401 ALA A C 1
ATOM 3179 O O . ALA A 1 401 ? 14.896 -1.927 27.657 1.00 41.84 401 ALA A O 1
ATOM 3180 N N . ALA A 1 402 ? 16.965 -1.984 26.775 1.00 44.91 402 ALA A N 1
ATOM 3181 C CA . ALA A 1 402 ? 16.619 -2.545 25.471 1.00 44.91 402 ALA A CA 1
ATOM 3182 C C . ALA A 1 402 ? 17.214 -3.951 25.243 1.00 44.91 402 ALA A C 1
ATOM 3184 O O . ALA A 1 402 ? 17.346 -4.414 24.114 1.00 44.91 402 ALA A O 1
ATOM 3185 N N . GLN A 1 403 ? 17.546 -4.664 26.325 1.00 46.44 403 GLN A N 1
ATOM 3186 C CA . GLN A 1 403 ? 18.135 -6.004 26.244 1.00 46.44 403 GLN A CA 1
ATOM 3187 C C . GLN A 1 403 ? 17.099 -7.101 25.946 1.00 46.44 403 GLN A C 1
ATOM 3189 O O . GLN A 1 403 ? 17.248 -7.866 25.000 1.00 46.44 403 GLN A O 1
ATOM 3194 N N . VAL A 1 404 ? 16.037 -7.189 26.748 1.00 46.34 404 VAL A N 1
ATOM 3195 C CA . VAL A 1 404 ? 15.442 -8.494 27.106 1.00 46.34 404 VAL A CA 1
ATOM 3196 C C . VAL A 1 404 ? 14.819 -9.286 25.951 1.00 46.34 404 VAL A C 1
ATOM 3198 O O . VAL A 1 404 ? 14.954 -10.500 25.933 1.00 46.34 404 VAL A O 1
ATOM 3201 N N . SER A 1 405 ? 14.135 -8.638 25.001 1.00 44.91 405 SER A N 1
ATOM 3202 C CA . SER A 1 405 ? 13.386 -9.329 23.923 1.00 44.91 405 SER A CA 1
ATOM 3203 C C . SER A 1 405 ? 13.848 -8.984 22.504 1.00 44.91 405 SER A C 1
ATOM 3205 O O . SER A 1 405 ? 13.612 -9.763 21.584 1.00 44.91 405 SER A O 1
ATOM 3207 N N . SER A 1 406 ? 14.555 -7.870 22.309 1.00 51.34 406 SER A N 1
ATOM 3208 C CA . SER A 1 406 ? 15.233 -7.548 21.047 1.00 51.34 406 SER A CA 1
ATOM 3209 C C . SER A 1 406 ? 16.545 -8.337 20.886 1.00 51.34 406 SER A C 1
ATOM 3211 O O . SER A 1 406 ? 16.912 -8.664 19.757 1.00 51.34 406 SER A O 1
ATOM 3213 N N . GLN A 1 407 ? 17.220 -8.734 21.980 1.00 56.44 407 GLN A N 1
ATOM 3214 C CA . GLN A 1 407 ? 18.470 -9.514 21.929 1.00 56.44 407 GLN A CA 1
ATOM 3215 C C . GLN A 1 407 ? 18.377 -10.789 21.083 1.00 56.44 407 GLN A C 1
ATOM 3217 O O . GLN A 1 407 ? 19.274 -11.013 20.273 1.00 56.44 407 GLN A O 1
ATOM 3222 N N . ARG A 1 408 ? 17.326 -11.615 21.234 1.00 66.44 408 ARG A N 1
ATOM 3223 C CA . ARG A 1 408 ? 17.265 -12.925 20.553 1.00 66.44 408 ARG A CA 1
ATOM 3224 C C . ARG A 1 408 ? 17.186 -12.799 19.032 1.00 66.44 408 ARG A C 1
ATOM 3226 O O . ARG A 1 408 ? 17.749 -13.635 18.343 1.00 66.44 408 ARG A O 1
ATOM 3233 N N . LEU A 1 409 ? 16.543 -11.759 18.495 1.00 70.62 409 LEU A N 1
ATOM 3234 C CA . LEU A 1 409 ? 16.571 -11.504 17.052 1.00 70.62 409 LEU A CA 1
ATOM 3235 C C . LEU A 1 409 ? 17.905 -10.872 16.620 1.00 70.62 409 LEU A C 1
ATOM 3237 O O . LEU A 1 409 ? 18.506 -11.294 15.632 1.00 70.62 409 LEU A O 1
ATOM 3241 N N . LEU A 1 410 ? 18.380 -9.867 17.360 1.00 70.25 410 LEU A N 1
ATOM 3242 C CA . LEU A 1 410 ? 19.573 -9.103 16.988 1.00 70.25 410 LEU A CA 1
ATOM 3243 C C . LEU A 1 410 ? 20.871 -9.927 17.070 1.00 70.25 410 LEU A C 1
ATOM 3245 O O . LEU A 1 410 ? 21.793 -9.670 16.297 1.00 70.25 410 LEU A O 1
ATOM 3249 N N . SER A 1 411 ? 20.950 -10.943 17.937 1.00 72.94 411 SER A N 1
ATOM 3250 C CA . SER A 1 411 ? 22.115 -11.837 18.052 1.00 72.94 411 SER A CA 1
ATOM 3251 C C . SER A 1 411 ? 22.361 -12.688 16.799 1.00 72.94 411 SER A C 1
ATOM 3253 O O . SER A 1 411 ? 23.503 -13.051 16.519 1.00 72.94 411 SER A O 1
ATOM 3255 N N . PHE A 1 412 ? 21.330 -12.955 15.991 1.00 78.81 412 PHE A N 1
ATOM 3256 C CA . PHE A 1 412 ? 21.462 -13.688 14.728 1.00 78.81 412 PHE A CA 1
ATOM 3257 C C . PHE A 1 412 ? 21.998 -12.839 13.562 1.00 78.81 412 PHE A C 1
ATOM 3259 O O . PHE A 1 412 ? 22.336 -13.404 12.518 1.00 78.81 412 PHE A O 1
ATOM 3266 N N . ILE A 1 413 ? 22.085 -11.509 13.712 1.00 82.19 413 ILE A N 1
ATOM 3267 C CA . ILE A 1 413 ? 22.487 -10.589 12.636 1.00 82.19 413 ILE A CA 1
ATOM 3268 C C . ILE A 1 413 ? 24.007 -10.600 12.369 1.00 82.19 413 ILE A C 1
ATOM 3270 O O . ILE A 1 413 ? 24.374 -10.741 11.198 1.00 82.19 413 ILE A O 1
ATOM 3274 N N . PRO A 1 414 ? 24.920 -10.493 13.364 1.00 81.44 414 PRO A N 1
ATOM 3275 C CA . PRO A 1 414 ? 26.364 -10.429 13.103 1.00 81.44 414 PRO A CA 1
ATOM 3276 C C . PRO A 1 414 ? 26.906 -11.618 12.298 1.00 81.44 414 PRO A C 1
ATOM 3278 O O . PRO A 1 414 ? 27.689 -11.419 11.370 1.00 81.44 414 PRO A O 1
ATOM 3281 N N . SER A 1 415 ? 26.425 -12.835 12.576 1.00 79.69 415 SER A N 1
ATOM 3282 C CA . SER A 1 415 ? 26.812 -14.064 11.863 1.00 79.69 415 SER A CA 1
ATOM 3283 C C . SER A 1 415 ? 26.330 -14.128 10.407 1.00 79.69 415 SER A C 1
ATOM 3285 O O . SER A 1 415 ? 26.797 -14.966 9.642 1.00 79.69 415 SER A O 1
ATOM 3287 N N . ARG A 1 416 ? 25.427 -13.229 9.993 1.00 84.31 416 ARG A N 1
ATOM 3288 C CA . ARG A 1 416 ? 24.856 -13.157 8.635 1.00 84.31 416 ARG A CA 1
ATOM 3289 C C . ARG A 1 416 ? 25.252 -11.893 7.876 1.00 84.31 416 ARG A C 1
ATOM 3291 O O . ARG A 1 416 ? 25.341 -11.923 6.650 1.00 84.31 416 ARG A O 1
ATOM 3298 N N . TYR A 1 417 ? 25.560 -10.808 8.584 1.00 80.44 417 TYR A N 1
ATOM 3299 C CA . TYR A 1 417 ? 26.027 -9.525 8.041 1.00 80.44 417 TYR A CA 1
ATOM 3300 C C . TYR A 1 417 ? 27.246 -9.671 7.106 1.00 80.44 417 TYR A C 1
ATOM 3302 O O . TYR A 1 417 ? 27.365 -8.973 6.093 1.00 80.44 417 TYR A O 1
ATOM 3310 N N . GLY A 1 418 ? 28.140 -10.619 7.408 1.00 74.44 418 GLY A N 1
ATOM 3311 C CA . GLY A 1 418 ? 29.277 -10.965 6.551 1.00 74.44 418 GLY A CA 1
ATOM 3312 C C . GLY A 1 418 ? 28.879 -11.574 5.199 1.00 74.44 418 GLY A C 1
ATOM 3313 O O . GLY A 1 418 ? 29.569 -11.337 4.211 1.00 74.44 418 GLY A O 1
ATOM 3314 N N . HIS A 1 419 ? 27.745 -12.273 5.121 1.00 80.44 419 HIS A N 1
ATOM 3315 C CA . HIS A 1 419 ? 27.415 -13.180 4.015 1.00 80.44 419 HIS A CA 1
ATOM 3316 C C . HIS A 1 419 ? 26.217 -12.732 3.164 1.00 80.44 419 HIS A C 1
ATOM 3318 O O . HIS A 1 419 ? 26.179 -13.041 1.977 1.00 80.44 419 HIS A O 1
ATOM 3324 N N . VAL A 1 420 ? 25.267 -11.972 3.725 1.00 87.00 420 VAL A N 1
ATOM 3325 C CA . VAL A 1 420 ? 24.055 -11.526 3.014 1.00 87.00 420 VAL A CA 1
ATOM 3326 C C . VAL A 1 420 ? 24.055 -10.006 2.839 1.00 87.00 420 VAL A C 1
ATOM 3328 O O . VAL A 1 420 ? 23.909 -9.248 3.798 1.00 87.00 420 VAL A O 1
ATOM 3331 N N . SER A 1 421 ? 24.204 -9.553 1.591 1.00 86.62 421 SER A N 1
ATOM 3332 C CA . SER A 1 421 ? 24.321 -8.135 1.208 1.00 86.62 421 SER A CA 1
ATOM 3333 C C . SER A 1 421 ? 23.099 -7.293 1.593 1.00 86.62 421 SER A C 1
ATOM 3335 O O . SER A 1 421 ? 23.252 -6.194 2.122 1.00 86.62 421 SER A O 1
ATOM 3337 N N . LEU A 1 422 ? 21.894 -7.833 1.391 1.00 88.25 422 LEU A N 1
ATOM 3338 C CA . LEU A 1 422 ? 20.629 -7.232 1.818 1.00 88.25 422 LEU A CA 1
ATOM 3339 C C . LEU A 1 422 ? 20.620 -6.961 3.329 1.00 88.25 422 LEU A C 1
ATOM 3341 O O . LEU A 1 422 ? 20.471 -5.813 3.753 1.00 88.25 422 LEU A O 1
ATOM 3345 N N . LEU A 1 423 ? 20.845 -8.001 4.138 1.00 86.88 423 LEU A N 1
ATOM 3346 C CA . LEU A 1 423 ? 20.853 -7.874 5.593 1.00 86.88 423 LEU A CA 1
ATOM 3347 C C . LEU A 1 423 ? 21.944 -6.905 6.060 1.00 86.88 423 LEU A C 1
ATOM 3349 O O . LEU A 1 423 ? 21.694 -6.100 6.955 1.00 86.88 423 LEU A O 1
ATOM 3353 N N . ARG A 1 424 ? 23.120 -6.917 5.416 1.00 87.56 424 ARG A N 1
ATOM 3354 C CA . ARG A 1 424 ? 24.198 -5.955 5.676 1.00 87.56 424 ARG A CA 1
ATOM 3355 C C . ARG A 1 424 ? 23.720 -4.514 5.500 1.00 87.56 424 ARG A C 1
ATOM 3357 O O . ARG A 1 424 ? 23.838 -3.725 6.429 1.00 87.56 424 ARG A O 1
ATOM 3364 N N . HIS A 1 425 ? 23.127 -4.183 4.352 1.00 86.94 425 HIS A N 1
ATOM 3365 C CA . HIS A 1 425 ? 22.666 -2.822 4.065 1.00 86.94 425 HIS A CA 1
ATOM 3366 C C . HIS A 1 425 ? 21.522 -2.368 4.980 1.00 86.94 425 HIS A C 1
ATOM 3368 O O . HIS A 1 425 ? 21.545 -1.229 5.448 1.00 86.94 425 HIS A O 1
ATOM 3374 N N . ALA A 1 426 ? 20.557 -3.245 5.278 1.00 88.62 426 ALA A N 1
ATOM 3375 C CA . ALA A 1 426 ? 19.490 -2.949 6.236 1.00 88.62 426 ALA A CA 1
ATOM 3376 C C . ALA A 1 426 ? 20.047 -2.722 7.655 1.00 88.62 426 ALA A C 1
ATOM 3378 O O . ALA A 1 426 ? 19.623 -1.806 8.357 1.00 88.62 426 ALA A O 1
ATOM 3379 N N . THR A 1 427 ? 21.063 -3.493 8.049 1.00 86.94 427 THR A N 1
ATOM 3380 C CA . THR A 1 427 ? 21.744 -3.329 9.341 1.00 86.94 427 THR A CA 1
ATOM 3381 C C . THR A 1 427 ? 22.544 -2.026 9.403 1.00 86.94 427 THR A C 1
ATOM 3383 O O . THR A 1 427 ? 22.397 -1.272 10.363 1.00 86.94 427 THR A O 1
ATOM 3386 N N . ASP A 1 428 ? 23.341 -1.713 8.373 1.00 86.12 428 ASP A N 1
ATOM 3387 C CA . ASP A 1 428 ? 24.108 -0.460 8.287 1.00 86.12 428 ASP A CA 1
ATOM 3388 C C . ASP A 1 428 ? 23.201 0.774 8.404 1.00 86.12 428 ASP A C 1
ATOM 3390 O O . ASP A 1 428 ? 23.555 1.764 9.043 1.00 86.12 428 ASP A O 1
ATOM 3394 N N . CYS A 1 429 ? 22.031 0.707 7.764 1.00 86.06 429 CYS A N 1
ATOM 3395 C CA . CYS A 1 429 ? 21.016 1.750 7.735 1.00 86.06 429 CYS A CA 1
ATOM 3396 C C . CYS A 1 429 ? 20.494 2.073 9.143 1.00 86.06 429 CYS A C 1
ATOM 3398 O O . CYS A 1 429 ? 20.562 3.227 9.578 1.00 86.06 429 CYS A O 1
ATOM 3400 N N . VAL A 1 430 ? 20.062 1.049 9.885 1.00 82.31 430 VAL A N 1
ATOM 3401 C CA . VAL A 1 430 ? 19.579 1.201 11.264 1.00 82.31 430 VAL A CA 1
ATOM 3402 C C . VAL A 1 430 ? 20.713 1.631 12.204 1.00 82.31 430 VAL A C 1
ATOM 3404 O O . VAL A 1 430 ? 20.526 2.561 12.987 1.00 82.31 430 VAL A O 1
ATOM 3407 N N . ILE A 1 431 ? 21.915 1.047 12.083 1.00 82.00 431 ILE A N 1
ATOM 3408 C CA . ILE A 1 431 ? 23.106 1.456 12.854 1.00 82.00 431 ILE A CA 1
ATOM 3409 C C . ILE A 1 431 ? 23.418 2.943 12.638 1.00 82.00 431 ILE A C 1
ATOM 3411 O O . ILE A 1 431 ? 23.594 3.675 13.611 1.00 82.00 431 ILE A O 1
ATOM 3415 N N . ALA A 1 432 ? 23.466 3.409 11.388 1.00 83.56 432 ALA A N 1
ATOM 3416 C CA . ALA A 1 432 ? 23.785 4.798 11.066 1.00 83.56 432 ALA A CA 1
ATOM 3417 C C . ALA A 1 432 ? 22.721 5.777 11.591 1.00 83.56 432 ALA A C 1
ATOM 3419 O O . ALA A 1 432 ? 23.079 6.815 12.150 1.00 83.56 432 ALA A O 1
ATOM 3420 N N . LYS A 1 433 ? 21.428 5.438 11.470 1.00 80.38 433 LYS A N 1
ATOM 3421 C CA . LYS A 1 433 ? 20.335 6.283 11.976 1.00 80.38 433 LYS A CA 1
ATOM 3422 C C . LYS A 1 433 ? 20.364 6.380 13.501 1.00 80.38 433 LYS A C 1
ATOM 3424 O O . LYS A 1 433 ? 20.296 7.481 14.041 1.00 80.38 433 LYS A O 1
ATOM 3429 N N . LEU A 1 434 ? 20.560 5.256 14.197 1.00 75.31 434 LEU A N 1
ATOM 3430 C CA . LEU A 1 434 ? 20.717 5.238 15.654 1.00 75.31 434 LEU A CA 1
ATOM 3431 C C . LEU A 1 434 ? 21.959 6.005 16.116 1.00 75.31 434 LEU A C 1
ATOM 3433 O O . LEU A 1 434 ? 21.885 6.704 17.121 1.00 75.31 434 LEU A O 1
ATOM 3437 N N . GLN A 1 435 ? 23.085 5.911 15.402 1.00 76.50 435 GLN A N 1
ATOM 3438 C CA . GLN A 1 435 ? 24.300 6.676 15.710 1.00 76.50 435 GLN A CA 1
ATOM 3439 C C . GLN A 1 435 ? 24.077 8.188 15.578 1.00 76.50 435 GLN A C 1
ATOM 3441 O O . GLN A 1 435 ? 24.492 8.926 16.466 1.00 76.50 435 GLN A O 1
ATOM 3446 N N . TYR A 1 436 ? 23.386 8.639 14.525 1.00 76.31 436 TYR A N 1
ATOM 3447 C CA . TYR A 1 436 ? 23.006 10.044 14.343 1.00 76.31 436 TYR A CA 1
ATOM 3448 C C . TYR A 1 436 ? 22.080 10.535 15.469 1.00 76.31 436 TYR A C 1
ATOM 3450 O O . TYR A 1 436 ? 22.390 11.501 16.160 1.00 76.31 436 TYR A O 1
ATOM 3458 N N . LEU A 1 437 ? 20.988 9.815 15.734 1.00 71.06 437 LEU A N 1
ATOM 3459 C CA . LEU A 1 437 ? 20.028 10.173 16.786 1.00 71.06 437 LEU A CA 1
ATOM 3460 C C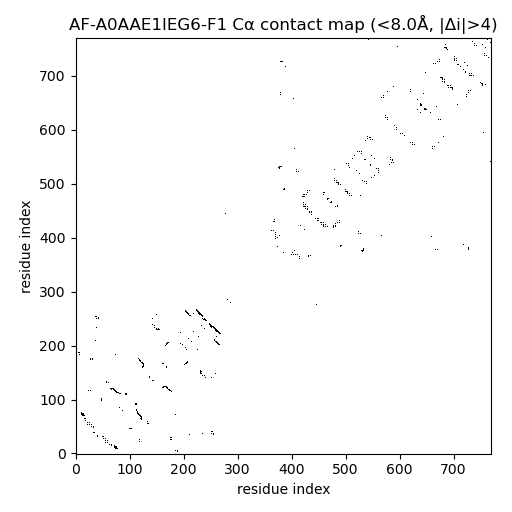 . LEU A 1 437 ? 20.629 10.067 18.202 1.00 71.06 437 LEU A C 1
ATOM 3462 O O . LEU A 1 437 ? 20.134 10.695 19.135 1.00 71.06 437 LEU A O 1
ATOM 3466 N N . SER A 1 438 ? 21.717 9.307 18.371 1.00 70.00 438 SER A N 1
ATOM 3467 C CA . SER A 1 438 ? 22.442 9.175 19.641 1.00 70.00 438 SER A CA 1
ATOM 3468 C C . SER A 1 438 ? 23.300 10.383 20.020 1.00 70.00 438 SER A C 1
ATOM 3470 O O . SER A 1 438 ? 23.776 10.412 21.158 1.00 70.00 438 SER A O 1
ATOM 3472 N N . GLN A 1 439 ? 23.501 11.328 19.097 1.00 70.62 439 GLN A N 1
ATOM 3473 C CA . GLN A 1 439 ? 24.174 12.613 19.311 1.00 70.62 439 GLN A CA 1
ATOM 3474 C C . GLN A 1 439 ? 23.209 13.631 19.940 1.00 70.62 439 GLN A C 1
ATOM 3476 O O . GLN A 1 439 ? 21.992 13.525 19.743 1.00 70.62 439 GLN A O 1
ATOM 3481 N N . ARG A 1 440 ? 23.745 14.624 20.669 1.00 67.88 440 ARG A N 1
ATOM 3482 C CA . ARG A 1 440 ? 22.955 15.777 21.132 1.00 67.88 440 ARG A CA 1
ATOM 3483 C C . ARG A 1 440 ? 22.441 16.582 19.942 1.00 67.88 440 ARG A C 1
ATOM 3485 O O . ARG A 1 440 ? 22.997 16.493 18.850 1.00 67.88 440 ARG A O 1
ATOM 3492 N N . GLU A 1 441 ? 21.401 17.382 20.140 1.00 65.69 441 GLU A N 1
ATOM 3493 C CA . GLU A 1 441 ? 20.810 18.161 19.047 1.00 65.69 441 GLU A CA 1
ATOM 3494 C C . GLU A 1 441 ? 21.763 19.204 18.458 1.00 65.69 441 GLU A C 1
ATOM 3496 O O . GLU A 1 441 ? 21.744 19.404 17.246 1.00 65.69 441 GLU A O 1
ATOM 3501 N N . GLU A 1 442 ? 22.669 19.773 19.257 1.00 71.44 442 GLU A N 1
ATOM 3502 C CA . GLU A 1 442 ? 23.711 20.680 18.762 1.00 71.44 442 GLU A CA 1
ATOM 3503 C C . GLU A 1 442 ? 24.771 19.949 17.911 1.00 71.44 442 GLU A C 1
ATOM 3505 O O . GLU A 1 442 ? 25.318 20.519 16.967 1.00 71.44 442 GLU A O 1
ATOM 3510 N N . ASP A 1 443 ? 25.028 18.667 18.204 1.00 70.25 443 ASP A N 1
ATOM 3511 C CA . ASP A 1 443 ? 26.031 17.825 17.533 1.00 70.25 443 ASP A CA 1
ATOM 3512 C C . ASP A 1 443 ? 25.510 17.162 16.233 1.00 70.25 443 ASP A C 1
ATOM 3514 O O . ASP A 1 443 ? 26.296 16.645 15.426 1.00 70.25 443 ASP A O 1
ATOM 3518 N N . ARG A 1 444 ? 24.184 17.133 16.017 1.00 76.69 444 ARG A N 1
ATOM 3519 C CA . ARG A 1 444 ? 23.495 16.390 14.938 1.00 76.69 444 ARG A CA 1
ATOM 3520 C C . ARG A 1 444 ? 23.739 16.989 13.543 1.00 76.69 444 ARG A C 1
ATOM 3522 O O . ARG A 1 444 ? 22.872 17.616 12.936 1.00 76.69 444 ARG A O 1
ATOM 3529 N N . SER A 1 445 ? 24.907 16.720 12.958 1.00 75.94 445 SER A N 1
ATOM 3530 C CA . SER A 1 445 ? 25.237 17.197 11.605 1.00 75.94 445 SER A CA 1
ATOM 3531 C C . SER A 1 445 ? 24.355 16.566 10.498 1.00 75.94 445 SER A C 1
ATOM 3533 O O . SER A 1 445 ? 24.182 15.342 10.482 1.00 75.94 445 SER A O 1
ATOM 3535 N N . PRO A 1 446 ? 23.900 17.329 9.477 1.00 73.12 446 PRO A N 1
ATOM 3536 C CA . PRO A 1 446 ? 23.135 16.786 8.340 1.00 73.12 446 PRO A CA 1
ATOM 3537 C C . PRO A 1 446 ? 23.860 15.692 7.536 1.00 73.12 446 PRO A C 1
ATOM 3539 O O . PRO A 1 446 ? 23.232 14.885 6.854 1.00 73.12 446 PRO A O 1
ATOM 3542 N N . LYS A 1 447 ? 25.197 15.632 7.626 1.00 68.25 447 LYS A N 1
ATOM 3543 C CA . LYS A 1 447 ? 26.019 14.580 7.002 1.00 68.25 447 LYS A CA 1
ATOM 3544 C C . LYS A 1 447 ? 25.792 13.203 7.644 1.00 68.25 447 LYS A C 1
ATOM 3546 O O . LYS A 1 447 ? 25.935 12.194 6.957 1.00 68.25 447 LYS A O 1
ATOM 3551 N N . GLY A 1 448 ? 25.451 13.160 8.935 1.00 65.06 448 GLY A N 1
ATOM 3552 C CA . GLY A 1 448 ? 25.144 11.921 9.654 1.00 65.06 448 GLY A CA 1
ATOM 3553 C C . GLY A 1 448 ? 23.852 11.278 9.155 1.00 65.06 448 GLY A C 1
ATOM 3554 O O . GLY A 1 448 ? 23.845 10.097 8.808 1.00 65.06 448 GLY A O 1
ATOM 3555 N N . ASP A 1 449 ? 22.791 12.075 9.025 1.00 74.75 449 ASP A N 1
ATOM 3556 C CA . ASP A 1 449 ? 21.490 11.584 8.566 1.00 74.75 449 ASP A CA 1
ATOM 3557 C C . ASP A 1 449 ? 21.499 11.207 7.076 1.00 74.75 449 ASP A C 1
ATOM 3559 O O . ASP A 1 449 ? 21.026 10.135 6.691 1.00 74.75 449 ASP A O 1
ATOM 3563 N N . LEU A 1 450 ? 22.172 12.009 6.237 1.00 74.44 450 LEU A N 1
ATOM 3564 C CA . LEU A 1 450 ? 22.395 11.681 4.825 1.00 74.44 450 LEU A CA 1
ATOM 3565 C C . LEU A 1 450 ? 23.103 10.326 4.653 1.00 74.44 450 LEU A C 1
ATOM 3567 O O . LEU A 1 450 ? 22.733 9.546 3.774 1.00 74.44 450 LEU A O 1
ATOM 3571 N N . LYS A 1 451 ? 24.080 9.994 5.510 1.00 76.31 451 LYS A N 1
ATOM 3572 C CA . LYS A 1 451 ? 24.728 8.673 5.498 1.00 76.31 451 LYS A CA 1
ATOM 3573 C C . LYS A 1 451 ? 23.713 7.557 5.774 1.00 76.31 451 LYS A C 1
ATOM 3575 O O . LYS A 1 451 ? 23.730 6.544 5.076 1.00 76.31 451 LYS A O 1
ATOM 3580 N N . ALA A 1 452 ? 22.823 7.733 6.751 1.00 77.00 452 ALA A N 1
ATOM 3581 C CA . ALA A 1 452 ? 21.794 6.745 7.074 1.00 77.00 452 ALA A CA 1
ATOM 3582 C C . ALA A 1 452 ? 20.812 6.533 5.904 1.00 77.00 452 ALA A C 1
ATOM 3584 O O . ALA A 1 452 ? 20.550 5.388 5.525 1.00 77.00 452 ALA A O 1
ATOM 3585 N N . LEU A 1 453 ? 20.379 7.617 5.249 1.00 78.56 453 LEU A N 1
ATOM 3586 C CA . LEU A 1 453 ? 19.561 7.585 4.028 1.00 78.56 453 LEU A CA 1
ATOM 3587 C C . LEU A 1 453 ? 20.281 6.908 2.843 1.00 78.56 453 LEU A C 1
ATOM 3589 O O . LEU A 1 453 ? 19.668 6.142 2.098 1.00 78.56 453 LEU A O 1
ATOM 3593 N N . MET A 1 454 ? 21.596 7.100 2.683 1.00 77.44 454 MET A N 1
ATOM 3594 C CA . MET A 1 454 ? 22.383 6.393 1.659 1.00 77.44 454 MET A CA 1
ATOM 3595 C C . MET A 1 454 ? 22.455 4.877 1.898 1.00 77.44 454 MET A C 1
ATOM 3597 O O . MET A 1 454 ? 22.482 4.111 0.932 1.00 77.44 454 MET A O 1
ATOM 3601 N N . HIS A 1 455 ? 22.489 4.420 3.154 1.00 78.44 455 HIS A N 1
ATOM 3602 C CA . HIS A 1 455 ? 22.381 2.990 3.465 1.00 78.44 455 HIS A CA 1
ATOM 3603 C C . HIS A 1 455 ? 20.940 2.482 3.281 1.00 78.44 455 HIS A C 1
ATOM 3605 O O . HIS A 1 455 ? 20.764 1.404 2.714 1.00 78.44 455 HIS A O 1
ATOM 3611 N N . TYR A 1 456 ? 19.921 3.276 3.637 1.00 82.25 456 TYR A N 1
ATOM 3612 C CA . TYR A 1 456 ? 18.507 2.961 3.384 1.00 82.25 456 TYR A CA 1
ATOM 3613 C C . TYR A 1 456 ? 18.228 2.717 1.898 1.00 82.25 456 TYR A C 1
ATOM 3615 O O . TYR A 1 456 ? 17.694 1.675 1.525 1.00 82.25 456 TYR A O 1
ATOM 3623 N N . GLN A 1 457 ? 18.687 3.616 1.022 1.00 78.75 457 GLN A N 1
ATOM 3624 C CA . GLN A 1 457 ? 18.491 3.480 -0.423 1.00 78.75 457 GLN A CA 1
ATOM 3625 C C . GLN A 1 457 ? 19.154 2.208 -0.990 1.00 78.75 457 GLN A C 1
ATOM 3627 O O . GLN A 1 457 ? 18.619 1.590 -1.912 1.00 78.75 457 GLN A O 1
ATOM 3632 N N . LYS A 1 458 ? 20.306 1.787 -0.444 1.00 78.81 458 LYS A N 1
ATOM 3633 C CA . LYS A 1 458 ? 20.960 0.517 -0.812 1.00 78.81 458 LYS A CA 1
ATOM 3634 C C . LYS A 1 458 ? 20.175 -0.692 -0.307 1.00 78.81 458 LYS A C 1
ATOM 3636 O O . LYS A 1 458 ? 20.037 -1.667 -1.041 1.00 78.81 458 LYS A O 1
ATOM 3641 N N . ALA A 1 459 ? 19.650 -0.620 0.913 1.00 81.19 459 ALA A N 1
ATOM 3642 C CA . ALA A 1 459 ? 18.868 -1.685 1.524 1.00 81.19 459 ALA A CA 1
ATOM 3643 C C . ALA A 1 459 ? 17.524 -1.899 0.813 1.00 81.19 459 ALA A C 1
ATOM 3645 O O . ALA A 1 459 ? 17.215 -3.032 0.463 1.00 81.19 459 ALA A O 1
ATOM 3646 N N . LEU A 1 460 ? 16.785 -0.826 0.498 1.00 78.81 460 LEU A N 1
ATOM 3647 C CA . LEU A 1 460 ? 15.568 -0.884 -0.321 1.00 78.81 460 LEU A CA 1
ATOM 3648 C C . LEU A 1 460 ? 15.833 -1.510 -1.694 1.00 78.81 460 LEU A C 1
ATOM 3650 O O . LEU A 1 460 ? 15.104 -2.406 -2.112 1.00 78.81 460 LEU A O 1
ATOM 3654 N N . LYS A 1 461 ? 16.901 -1.081 -2.385 1.00 75.81 461 LYS A N 1
ATOM 3655 C CA . LYS A 1 461 ? 17.294 -1.661 -3.679 1.00 75.81 461 LYS A CA 1
ATOM 3656 C C . LYS A 1 461 ? 17.604 -3.153 -3.547 1.00 75.81 461 LYS A C 1
ATOM 3658 O O . LYS A 1 461 ? 17.094 -3.939 -4.339 1.00 75.81 461 LYS A O 1
ATOM 3663 N N . ALA A 1 462 ? 18.389 -3.560 -2.549 1.00 79.75 462 ALA A N 1
ATOM 3664 C CA . ALA A 1 462 ? 18.700 -4.971 -2.315 1.00 79.75 462 ALA A CA 1
ATOM 3665 C C . ALA A 1 462 ? 17.452 -5.796 -1.940 1.00 79.75 462 ALA A C 1
ATOM 3667 O O . ALA A 1 462 ? 17.303 -6.917 -2.423 1.00 79.75 462 ALA A O 1
ATOM 3668 N N . LEU A 1 463 ? 16.532 -5.232 -1.148 1.00 82.50 463 LEU A N 1
ATOM 3669 C CA . LEU A 1 463 ? 15.285 -5.894 -0.765 1.00 82.50 463 LEU A CA 1
ATOM 3670 C C . LEU A 1 463 ? 14.393 -6.101 -1.988 1.00 82.50 463 LEU A C 1
ATOM 3672 O O . LEU A 1 463 ? 13.873 -7.191 -2.186 1.00 82.50 463 LEU A O 1
ATOM 3676 N N . GLN A 1 464 ? 14.269 -5.089 -2.848 1.00 77.06 464 GLN A N 1
ATOM 3677 C CA . GLN A 1 464 ? 13.501 -5.196 -4.083 1.00 77.06 464 GLN A CA 1
ATOM 3678 C C . GLN A 1 464 ? 14.020 -6.307 -5.007 1.00 77.06 464 GLN A C 1
ATOM 3680 O O . GLN A 1 464 ? 13.210 -7.010 -5.599 1.00 77.06 464 GLN A O 1
ATOM 3685 N N . HIS A 1 465 ? 15.339 -6.502 -5.109 1.00 70.69 465 HIS A N 1
ATOM 3686 C CA . HIS A 1 465 ? 15.893 -7.619 -5.884 1.00 70.69 465 HIS A CA 1
ATOM 3687 C C . HIS A 1 465 ? 15.576 -8.967 -5.218 1.00 70.69 465 HIS A C 1
ATOM 3689 O O . HIS A 1 465 ? 15.107 -9.877 -5.893 1.00 70.69 465 HIS A O 1
ATOM 3695 N N . ALA A 1 466 ? 15.751 -9.084 -3.896 1.00 77.50 466 ALA A N 1
ATOM 3696 C CA . ALA A 1 466 ? 15.449 -10.317 -3.168 1.00 77.50 466 ALA A CA 1
ATOM 3697 C C . ALA A 1 466 ? 13.958 -10.700 -3.212 1.00 77.50 466 ALA A C 1
ATOM 3699 O O . ALA A 1 466 ? 13.636 -11.878 -3.270 1.00 77.50 466 ALA A O 1
ATOM 3700 N N . LEU A 1 467 ? 13.042 -9.727 -3.224 1.00 72.12 467 LEU A N 1
ATOM 3701 C CA . LEU A 1 467 ? 11.595 -9.961 -3.335 1.00 72.12 467 LEU A CA 1
ATOM 3702 C C . LEU A 1 467 ? 11.127 -10.345 -4.749 1.00 72.12 467 LEU A C 1
ATOM 3704 O O . LEU A 1 467 ? 9.987 -10.778 -4.904 1.00 72.12 467 LEU A O 1
ATOM 3708 N N . LEU A 1 468 ? 11.970 -10.161 -5.769 1.00 72.38 468 LEU A N 1
ATOM 3709 C CA . LEU A 1 468 ? 11.688 -10.527 -7.162 1.00 72.38 468 LEU A CA 1
ATOM 3710 C C . LEU A 1 468 ? 12.377 -11.834 -7.591 1.00 72.38 468 LEU A C 1
ATOM 3712 O O . LEU A 1 468 ? 12.045 -12.370 -8.645 1.00 72.38 468 LEU A O 1
ATOM 3716 N N . ASP A 1 469 ? 13.314 -12.347 -6.792 1.00 75.00 469 ASP A N 1
ATOM 3717 C CA . ASP A 1 469 ? 13.974 -13.633 -7.014 1.00 75.00 469 ASP A CA 1
ATOM 3718 C C . ASP A 1 469 ? 13.196 -14.765 -6.320 1.00 75.00 469 ASP A C 1
ATOM 3720 O O . ASP A 1 469 ? 12.931 -14.710 -5.117 1.00 75.00 469 ASP A O 1
ATOM 3724 N N . GLU A 1 470 ? 12.859 -15.815 -7.078 1.00 73.94 470 GLU A N 1
ATOM 3725 C CA . GLU A 1 470 ? 12.042 -16.962 -6.642 1.00 73.94 470 GLU A CA 1
ATOM 3726 C C . GLU A 1 470 ? 12.616 -17.742 -5.441 1.00 73.94 470 GLU A C 1
ATOM 3728 O O . GLU A 1 470 ? 11.886 -18.502 -4.801 1.00 73.94 470 GLU A O 1
ATOM 3733 N N . ARG A 1 471 ? 13.905 -17.567 -5.122 1.00 78.56 471 ARG A N 1
ATOM 3734 C CA . ARG A 1 471 ? 14.641 -18.271 -4.060 1.00 78.56 471 ARG A CA 1
ATOM 3735 C C . ARG A 1 471 ? 15.033 -17.357 -2.903 1.00 78.56 471 ARG A C 1
ATOM 3737 O O . ARG A 1 471 ? 15.131 -17.834 -1.773 1.00 78.56 471 ARG A O 1
ATOM 3744 N N . GLU A 1 472 ? 15.273 -16.071 -3.153 1.00 81.56 472 GLU A N 1
ATOM 3745 C CA . GLU A 1 472 ? 15.626 -15.112 -2.098 1.00 81.56 472 GLU A CA 1
ATOM 3746 C C . GLU A 1 472 ? 14.399 -14.582 -1.331 1.00 81.56 472 GLU A C 1
ATOM 3748 O O . GLU A 1 472 ? 14.519 -14.322 -0.130 1.00 81.56 472 GLU A O 1
ATOM 3753 N N . TRP A 1 473 ? 13.216 -14.462 -1.957 1.00 84.62 473 TRP A N 1
ATOM 3754 C CA . TRP A 1 473 ? 12.047 -13.816 -1.323 1.00 84.62 473 TRP A CA 1
ATOM 3755 C C . TRP A 1 473 ? 11.609 -14.513 -0.029 1.00 84.62 473 TRP A C 1
ATOM 3757 O O . TRP A 1 473 ? 11.241 -13.862 0.950 1.00 84.62 473 TRP A O 1
ATOM 3767 N N . ALA A 1 474 ? 11.690 -15.846 -0.018 1.00 81.31 474 ALA A N 1
ATOM 3768 C CA . ALA A 1 474 ? 11.248 -16.690 1.082 1.00 81.31 474 ALA A CA 1
ATOM 3769 C C . ALA A 1 474 ? 12.256 -16.761 2.239 1.00 81.31 474 ALA A C 1
ATOM 3771 O O . ALA A 1 474 ? 11.913 -17.300 3.289 1.00 81.31 474 ALA A O 1
ATOM 3772 N N . LYS A 1 475 ? 13.491 -16.255 2.093 1.00 90.50 475 LYS A N 1
ATOM 3773 C CA . LYS A 1 475 ? 14.557 -16.440 3.096 1.00 90.50 475 LYS A CA 1
ATOM 3774 C C . LYS A 1 475 ? 14.325 -15.648 4.386 1.00 90.50 475 LYS A C 1
ATOM 3776 O O . LYS A 1 475 ? 13.780 -14.541 4.345 1.00 90.50 475 LYS A O 1
ATOM 3781 N N . PRO A 1 476 ? 14.771 -16.166 5.548 1.00 91.06 476 PRO A N 1
ATOM 3782 C CA . PRO A 1 476 ? 14.615 -15.456 6.813 1.00 91.06 476 PRO A CA 1
ATOM 3783 C C . PRO A 1 476 ? 15.425 -14.156 6.858 1.00 91.06 476 PRO A C 1
ATOM 3785 O O . PRO A 1 476 ? 14.989 -13.194 7.479 1.00 91.06 476 PRO A O 1
ATOM 3788 N N . GLU A 1 477 ? 16.538 -14.054 6.130 1.00 92.88 477 GLU A N 1
ATOM 3789 C CA . GLU A 1 477 ? 17.293 -12.805 5.998 1.00 92.88 477 GLU A CA 1
ATOM 3790 C C . GLU A 1 477 ? 16.528 -11.719 5.221 1.00 92.88 477 GLU A C 1
ATOM 3792 O O . GLU A 1 477 ? 16.676 -10.538 5.534 1.00 92.88 477 GLU A O 1
ATOM 3797 N N . THR A 1 478 ? 15.667 -12.098 4.270 1.00 90.31 478 THR A N 1
ATOM 3798 C CA . THR A 1 478 ? 14.795 -11.174 3.522 1.00 90.31 478 THR A CA 1
ATOM 3799 C C . THR A 1 478 ? 13.663 -10.650 4.409 1.00 90.31 478 THR A C 1
ATOM 3801 O O . THR A 1 478 ? 13.401 -9.443 4.437 1.00 90.31 478 THR A O 1
ATOM 3804 N N . LEU A 1 479 ? 13.050 -11.522 5.220 1.00 89.06 479 LEU A N 1
ATOM 3805 C CA . LEU A 1 479 ? 12.093 -11.117 6.258 1.00 89.06 479 LEU A CA 1
ATOM 3806 C C . LEU A 1 479 ? 12.757 -10.211 7.312 1.00 89.06 479 LEU A C 1
ATOM 3808 O O . LEU A 1 479 ? 12.227 -9.146 7.624 1.00 89.06 479 LEU A O 1
ATOM 3812 N N . CYS A 1 480 ? 13.945 -10.584 7.796 1.00 89.00 480 CYS A N 1
ATOM 3813 C CA . CYS A 1 480 ? 14.725 -9.810 8.762 1.00 89.00 480 CYS A CA 1
ATOM 3814 C C . CYS A 1 480 ? 15.053 -8.407 8.236 1.00 89.00 480 CYS A C 1
ATOM 3816 O O . CYS A 1 480 ? 14.800 -7.415 8.915 1.00 89.00 480 CYS A O 1
ATOM 3818 N N . ALA A 1 481 ? 15.543 -8.299 6.999 1.00 90.19 481 ALA A N 1
ATOM 3819 C CA . ALA A 1 481 ? 15.818 -7.008 6.380 1.00 90.19 481 ALA A CA 1
ATOM 3820 C C . ALA A 1 481 ? 14.546 -6.169 6.171 1.00 90.19 481 ALA A C 1
ATOM 3822 O O . ALA A 1 481 ? 14.583 -4.960 6.385 1.00 90.19 481 ALA A O 1
ATOM 3823 N N . THR A 1 482 ? 13.411 -6.791 5.828 1.00 87.81 482 THR A N 1
ATOM 3824 C CA . THR A 1 482 ? 12.115 -6.090 5.735 1.00 87.81 482 THR A CA 1
ATOM 3825 C C . THR A 1 482 ? 11.692 -5.517 7.090 1.00 87.81 482 THR A C 1
ATOM 3827 O O . THR A 1 482 ? 11.267 -4.365 7.163 1.00 87.81 482 THR A O 1
ATOM 3830 N N . GLN A 1 483 ? 11.855 -6.283 8.174 1.00 83.75 483 GLN A N 1
ATOM 3831 C CA . GLN A 1 483 ? 11.593 -5.806 9.534 1.00 83.75 483 GLN A CA 1
ATOM 3832 C C . GLN A 1 483 ? 12.535 -4.656 9.917 1.00 83.75 483 GLN A C 1
ATOM 3834 O O . GLN A 1 483 ? 12.050 -3.609 10.338 1.00 83.75 483 GLN A O 1
ATOM 3839 N N . LEU A 1 484 ? 13.852 -4.804 9.707 1.00 82.81 484 LEU A N 1
ATOM 3840 C CA . LEU A 1 484 ? 14.861 -3.769 9.987 1.00 82.81 484 LEU A CA 1
ATOM 3841 C C . LEU A 1 484 ? 14.566 -2.436 9.277 1.00 82.81 484 LEU A C 1
ATOM 3843 O O . LEU A 1 484 ? 14.798 -1.376 9.853 1.00 82.81 484 LEU A O 1
ATOM 3847 N N . LEU A 1 485 ? 14.032 -2.459 8.054 1.00 83.56 485 LEU A N 1
ATOM 3848 C CA . LEU A 1 485 ? 13.688 -1.228 7.337 1.00 83.56 485 LEU A CA 1
ATOM 3849 C C . LEU A 1 485 ? 12.428 -0.549 7.897 1.00 83.56 485 LEU A C 1
ATOM 3851 O O . LEU A 1 485 ? 12.406 0.676 8.001 1.00 83.56 485 LEU A O 1
ATOM 3855 N N . GLY A 1 486 ? 11.456 -1.316 8.401 1.00 77.06 486 GLY A N 1
ATOM 3856 C CA . GLY A 1 486 ? 10.358 -0.767 9.207 1.00 77.06 486 GLY A CA 1
ATOM 3857 C C . GLY A 1 486 ? 10.836 -0.087 10.501 1.00 77.06 486 GLY A C 1
ATOM 3858 O O . GLY A 1 486 ? 10.265 0.924 10.908 1.00 77.06 486 GLY A O 1
ATOM 3859 N N . ILE A 1 487 ? 11.929 -0.574 11.113 1.00 76.25 487 ILE A N 1
ATOM 3860 C CA . ILE A 1 487 ? 12.587 0.114 12.241 1.00 76.25 487 ILE A CA 1
ATOM 3861 C C . ILE A 1 487 ? 13.140 1.469 11.791 1.00 76.25 487 ILE A C 1
ATOM 3863 O O . ILE A 1 487 ? 12.931 2.470 12.470 1.00 76.25 487 ILE A O 1
ATOM 3867 N N . PHE A 1 488 ? 13.841 1.520 10.653 1.00 77.81 488 PHE A N 1
ATOM 3868 C CA . PHE A 1 488 ? 14.414 2.764 10.135 1.00 77.81 488 PHE A CA 1
ATOM 3869 C C . PHE A 1 488 ? 13.344 3.826 9.841 1.00 77.81 488 PHE A C 1
ATOM 3871 O O . PHE A 1 488 ? 13.528 4.985 10.203 1.00 77.81 488 PHE A O 1
ATOM 3878 N N . GLU A 1 489 ? 12.205 3.446 9.258 1.00 75.44 489 GLU A N 1
ATOM 3879 C CA . GLU A 1 489 ? 11.083 4.370 9.044 1.00 75.44 489 GLU A CA 1
ATOM 3880 C C . GLU A 1 489 ? 10.495 4.881 10.369 1.00 75.44 489 GLU A C 1
ATOM 3882 O O . GLU A 1 489 ? 10.333 6.090 10.547 1.00 75.44 489 GLU A O 1
ATOM 3887 N N . ALA A 1 490 ? 10.292 3.997 11.353 1.00 71.50 490 ALA A N 1
ATOM 3888 C CA . ALA A 1 490 ? 9.847 4.382 12.696 1.00 71.50 490 ALA A CA 1
ATOM 3889 C C . ALA A 1 490 ? 10.876 5.241 13.475 1.00 71.50 490 ALA A C 1
ATOM 3891 O O . ALA A 1 490 ? 10.494 5.948 14.409 1.00 71.50 490 ALA A O 1
ATOM 3892 N N . LEU A 1 491 ? 12.162 5.213 13.091 1.00 71.19 491 LEU A N 1
ATOM 3893 C CA . LEU A 1 491 ? 13.226 6.109 13.577 1.00 71.19 491 LEU A CA 1
ATOM 3894 C C . LEU A 1 491 ? 13.284 7.459 12.833 1.00 71.19 491 LEU A C 1
ATOM 3896 O O . LEU A 1 491 ? 13.961 8.372 13.309 1.00 71.19 491 LEU A O 1
ATOM 3900 N N . ASN A 1 492 ? 12.632 7.598 11.673 1.00 67.19 492 ASN A N 1
ATOM 3901 C CA . ASN A 1 492 ? 12.553 8.867 10.936 1.00 67.19 492 ASN A CA 1
ATOM 3902 C C . ASN A 1 492 ? 11.367 9.726 11.385 1.00 67.19 492 ASN A C 1
ATOM 3904 O O . ASN A 1 492 ? 11.516 10.940 11.460 1.00 67.19 492 ASN A O 1
ATOM 3908 N N . GLY A 1 493 ? 10.232 9.103 11.722 1.00 54.94 493 GLY A N 1
ATOM 3909 C CA . GLY A 1 493 ? 9.155 9.748 12.479 1.00 54.94 493 GLY A CA 1
ATOM 3910 C C . GLY A 1 493 ? 8.469 10.937 11.797 1.00 54.94 493 GLY A C 1
ATOM 3911 O O . GLY A 1 493 ? 8.226 11.941 12.462 1.00 54.94 493 GLY A O 1
ATOM 3912 N N . ASP A 1 494 ? 8.141 10.843 10.503 1.00 50.97 494 ASP A N 1
ATOM 3913 C CA . ASP A 1 494 ? 7.261 11.835 9.868 1.00 50.97 494 ASP A CA 1
ATOM 3914 C C . ASP A 1 494 ? 5.830 11.689 10.419 1.00 50.97 494 ASP A C 1
ATOM 3916 O O . ASP A 1 494 ? 5.193 10.648 10.263 1.00 50.97 494 ASP A O 1
ATOM 3920 N N . GLU A 1 495 ? 5.317 12.739 11.064 1.00 41.69 495 GLU A N 1
ATOM 3921 C CA . GLU A 1 495 ? 3.984 12.771 11.684 1.00 41.69 495 GLU A CA 1
ATOM 3922 C C . GLU A 1 495 ? 2.816 12.660 10.681 1.00 41.69 495 GLU A C 1
ATOM 3924 O O . GLU A 1 495 ? 1.653 12.663 11.094 1.00 41.69 495 GLU A O 1
ATOM 3929 N N . ARG A 1 496 ? 3.086 12.637 9.367 1.00 40.69 496 ARG A N 1
ATOM 3930 C CA . ARG A 1 496 ? 2.060 12.736 8.313 1.00 40.69 496 ARG A CA 1
ATOM 3931 C C . ARG A 1 496 ? 1.882 11.485 7.464 1.00 40.69 496 ARG A C 1
ATOM 3933 O O . ARG A 1 496 ? 0.849 11.379 6.805 1.00 40.69 496 ARG A O 1
ATOM 3940 N N . GLU A 1 497 ? 2.831 10.551 7.483 1.00 48.38 497 GLU A N 1
ATOM 3941 C CA . GLU A 1 497 ? 2.747 9.305 6.715 1.00 48.38 497 GLU A CA 1
ATOM 3942 C C . GLU A 1 497 ? 3.203 8.094 7.541 1.00 48.38 497 GLU A C 1
ATOM 3944 O O . GLU A 1 497 ? 4.376 7.964 7.893 1.00 48.38 497 GLU A O 1
ATOM 3949 N N . ASP A 1 498 ? 2.286 7.140 7.750 1.00 59.16 498 ASP A N 1
ATOM 3950 C CA . ASP A 1 498 ? 2.539 5.814 8.338 1.00 59.16 498 ASP A CA 1
ATOM 3951 C C . ASP A 1 498 ? 3.365 4.900 7.401 1.00 59.16 498 ASP A C 1
ATOM 3953 O O . ASP A 1 498 ? 3.002 3.759 7.112 1.00 59.16 498 ASP A O 1
ATOM 3957 N N . SER A 1 499 ? 4.490 5.404 6.894 1.00 62.66 499 SER A N 1
ATOM 3958 C CA . SER A 1 499 ? 5.491 4.687 6.091 1.00 62.66 499 SER A CA 1
ATOM 3959 C C . SER A 1 499 ? 5.799 3.309 6.689 1.00 62.66 499 SER A C 1
ATOM 3961 O O . SER A 1 499 ? 5.474 2.292 6.074 1.00 62.66 499 SER A O 1
ATOM 3963 N N . TRP A 1 500 ? 6.221 3.286 7.957 1.00 68.38 500 TRP A N 1
ATOM 3964 C CA . TRP A 1 500 ? 6.538 2.083 8.739 1.00 68.38 500 TRP A CA 1
ATOM 3965 C C . TRP A 1 500 ? 5.437 1.002 8.729 1.00 68.38 500 TRP A C 1
ATOM 3967 O O . TRP A 1 500 ? 5.737 -0.196 8.754 1.00 68.38 500 TRP A O 1
ATOM 3977 N N . MET A 1 501 ? 4.157 1.392 8.647 1.00 69.94 501 MET A N 1
ATOM 3978 C CA . MET A 1 501 ? 3.021 0.463 8.583 1.00 69.94 501 MET A CA 1
ATOM 3979 C C . MET A 1 501 ? 3.023 -0.353 7.284 1.00 69.94 501 MET A C 1
ATOM 3981 O O . MET A 1 501 ? 2.577 -1.503 7.270 1.00 69.94 501 MET A O 1
ATOM 3985 N N . HIS A 1 502 ? 3.556 0.207 6.196 1.00 73.31 502 HIS A N 1
ATOM 3986 C CA . HIS A 1 502 ? 3.706 -0.477 4.913 1.00 73.31 502 HIS A CA 1
ATOM 3987 C C . HIS A 1 502 ? 4.801 -1.546 4.985 1.00 73.31 502 HIS A C 1
ATOM 3989 O O . HIS A 1 502 ? 4.590 -2.652 4.482 1.00 73.31 502 HIS A O 1
ATOM 3995 N N . HIS A 1 503 ? 5.919 -1.283 5.674 1.00 75.06 503 HIS A N 1
ATOM 3996 C CA . HIS A 1 503 ? 6.919 -2.317 5.956 1.00 75.06 503 HIS A CA 1
ATOM 3997 C C . HIS A 1 503 ? 6.385 -3.396 6.909 1.00 75.06 503 HIS A C 1
ATOM 3999 O O . HIS A 1 503 ? 6.592 -4.582 6.645 1.00 75.06 503 HIS A O 1
ATOM 4005 N N . VAL A 1 504 ? 5.615 -3.036 7.943 1.00 75.94 504 VAL A N 1
ATOM 4006 C CA . VAL A 1 504 ? 4.955 -4.012 8.833 1.00 75.94 504 VAL A CA 1
ATOM 4007 C C . VAL A 1 504 ? 3.957 -4.896 8.075 1.00 75.94 504 VAL A C 1
ATOM 4009 O O . VAL A 1 504 ? 4.014 -6.120 8.205 1.00 75.94 504 VAL A O 1
ATOM 4012 N N . GLY A 1 505 ? 3.093 -4.313 7.237 1.00 76.50 505 GLY A N 1
ATOM 4013 C CA . GLY A 1 505 ? 2.149 -5.045 6.380 1.00 76.50 505 GLY A CA 1
ATOM 4014 C C . GLY A 1 505 ? 2.813 -5.797 5.215 1.00 76.50 505 GLY A C 1
ATOM 4015 O O . GLY A 1 505 ? 2.252 -6.755 4.681 1.00 76.50 505 GLY A O 1
ATOM 4016 N N . GLY A 1 506 ? 4.020 -5.398 4.809 1.00 78.31 506 GLY A N 1
ATOM 4017 C CA . GLY A 1 506 ? 4.882 -6.149 3.894 1.00 78.31 506 GLY A CA 1
ATOM 4018 C C . GLY A 1 506 ? 5.450 -7.401 4.559 1.00 78.31 506 GLY A C 1
ATOM 4019 O O . GLY A 1 506 ? 5.235 -8.506 4.069 1.00 78.31 506 GLY A O 1
ATOM 4020 N N . ALA A 1 507 ? 6.093 -7.244 5.717 1.00 84.56 507 ALA A N 1
ATOM 4021 C CA . ALA A 1 507 ? 6.625 -8.352 6.506 1.00 84.56 507 ALA A CA 1
ATOM 4022 C C . ALA A 1 507 ? 5.526 -9.317 6.993 1.00 84.56 507 ALA A C 1
ATOM 4024 O O . ALA A 1 507 ? 5.746 -10.523 6.998 1.00 84.56 507 ALA A O 1
ATOM 4025 N N . ALA A 1 508 ? 4.322 -8.824 7.309 1.00 83.19 508 ALA A N 1
ATOM 4026 C CA . ALA A 1 508 ? 3.181 -9.672 7.666 1.00 83.19 508 ALA A CA 1
ATOM 4027 C C . ALA A 1 508 ? 2.775 -10.595 6.505 1.00 83.19 508 ALA A C 1
ATOM 4029 O O . ALA A 1 508 ? 2.646 -11.801 6.701 1.00 83.19 508 ALA A O 1
ATOM 4030 N N . ARG A 1 509 ? 2.682 -10.057 5.280 1.00 83.25 509 ARG A N 1
ATOM 4031 C CA . ARG A 1 509 ? 2.422 -10.854 4.069 1.00 83.25 509 ARG A CA 1
ATOM 4032 C C . ARG A 1 509 ? 3.575 -11.794 3.709 1.00 83.25 509 ARG A C 1
ATOM 4034 O O . ARG A 1 509 ? 3.318 -12.851 3.152 1.00 83.25 509 ARG A O 1
ATOM 4041 N N . LEU A 1 510 ? 4.827 -11.454 4.032 1.00 82.88 510 LEU A N 1
ATOM 4042 C CA . LEU A 1 510 ? 5.963 -12.376 3.869 1.00 82.88 510 LEU A CA 1
ATOM 4043 C C . LEU A 1 510 ? 5.908 -13.546 4.856 1.00 82.88 510 LEU A C 1
ATOM 4045 O O . LEU A 1 510 ? 6.217 -14.669 4.467 1.00 82.88 510 LEU A O 1
ATOM 4049 N N . VAL A 1 511 ? 5.501 -13.307 6.107 1.00 85.75 511 VAL A N 1
ATOM 4050 C CA . VAL A 1 511 ? 5.231 -14.382 7.074 1.00 85.75 511 VAL A CA 1
ATOM 4051 C C . VAL A 1 511 ? 4.113 -15.278 6.540 1.00 85.75 511 VAL A C 1
ATOM 4053 O O . VAL A 1 511 ? 4.330 -16.474 6.373 1.00 85.75 511 VAL A O 1
ATOM 4056 N N . GLU A 1 512 ? 2.966 -14.697 6.189 1.00 85.88 512 GLU A N 1
ATOM 4057 C CA . GLU A 1 512 ? 1.799 -15.411 5.659 1.00 85.88 512 GLU A CA 1
ATOM 4058 C C . GLU A 1 512 ? 2.137 -16.250 4.411 1.00 85.88 512 GLU A C 1
ATOM 4060 O O . GLU A 1 512 ? 1.875 -17.451 4.389 1.00 85.88 512 GLU A O 1
ATOM 4065 N N . ALA A 1 513 ? 2.803 -15.655 3.412 1.00 83.12 513 ALA A N 1
ATOM 4066 C CA . ALA A 1 513 ? 3.161 -16.313 2.153 1.00 83.12 513 ALA A CA 1
ATOM 4067 C C . ALA A 1 513 ? 4.244 -17.399 2.292 1.00 83.12 513 ALA A C 1
ATOM 4069 O O . ALA A 1 513 ? 4.256 -18.343 1.504 1.00 83.12 513 ALA A O 1
ATOM 4070 N N . ARG A 1 514 ? 5.137 -17.305 3.291 1.00 86.12 514 ARG A N 1
ATOM 4071 C CA . ARG A 1 514 ? 6.054 -18.403 3.655 1.00 86.12 514 ARG A CA 1
ATOM 4072 C C . ARG A 1 514 ? 5.302 -19.606 4.239 1.00 86.12 514 ARG A C 1
ATOM 4074 O O . ARG A 1 514 ? 5.741 -20.739 4.067 1.00 86.12 514 ARG A O 1
ATOM 4081 N N . GLY A 1 515 ? 4.181 -19.369 4.921 1.00 83.88 515 GLY A N 1
ATOM 4082 C CA . GLY A 1 515 ? 3.406 -20.396 5.613 1.00 83.88 515 GLY A CA 1
ATOM 4083 C C . GLY A 1 515 ? 4.057 -20.885 6.915 1.00 83.88 515 GLY A C 1
ATOM 4084 O O . GLY A 1 515 ? 5.267 -20.783 7.119 1.00 83.88 515 GLY A O 1
ATOM 4085 N N . ALA A 1 516 ? 3.243 -21.448 7.812 1.00 91.62 516 ALA A N 1
ATOM 4086 C CA . ALA A 1 516 ? 3.669 -21.824 9.166 1.00 91.62 516 ALA A CA 1
ATOM 4087 C C . ALA A 1 516 ? 4.813 -22.860 9.193 1.00 91.62 516 ALA A C 1
ATOM 4089 O O . ALA A 1 516 ? 5.674 -22.811 10.065 1.00 91.62 516 ALA A O 1
ATOM 4090 N N . HIS A 1 517 ? 4.862 -23.752 8.198 1.00 88.62 517 HIS A N 1
ATOM 4091 C CA . HIS A 1 517 ? 5.882 -24.800 8.051 1.00 88.62 517 HIS A CA 1
ATOM 4092 C C . HIS A 1 517 ? 7.311 -24.287 7.779 1.00 88.62 517 HIS A C 1
ATOM 4094 O O . HIS A 1 517 ? 8.252 -25.079 7.783 1.00 88.62 517 HIS A O 1
ATOM 4100 N N . MET A 1 518 ? 7.483 -22.983 7.541 1.00 84.94 518 MET A N 1
ATOM 4101 C CA . MET A 1 518 ? 8.775 -22.326 7.319 1.00 84.94 518 MET A CA 1
ATOM 4102 C C . MET A 1 518 ? 9.270 -21.588 8.575 1.00 84.94 518 MET A C 1
ATOM 4104 O O . MET A 1 518 ? 9.966 -20.589 8.455 1.00 84.94 518 MET A O 1
ATOM 4108 N N . PHE A 1 519 ? 8.892 -22.004 9.786 1.00 91.06 519 PHE A N 1
ATOM 4109 C CA . PHE A 1 519 ? 9.272 -21.313 11.030 1.00 91.06 519 PHE A CA 1
ATOM 4110 C C . PHE A 1 519 ? 9.873 -22.264 12.071 1.00 91.06 519 PHE A C 1
ATOM 4112 O O . PHE A 1 519 ? 9.480 -22.289 13.235 1.00 91.06 519 PHE A O 1
ATOM 4119 N N . ASN A 1 520 ? 10.855 -23.052 11.626 1.00 89.31 520 ASN A N 1
ATOM 4120 C CA . ASN A 1 520 ? 11.382 -24.195 12.376 1.00 89.31 520 ASN A CA 1
ATOM 4121 C C . ASN A 1 520 ? 12.674 -23.861 13.142 1.00 89.31 520 ASN A C 1
ATOM 4123 O O . ASN A 1 520 ? 12.908 -24.402 14.223 1.00 89.31 520 ASN A O 1
ATOM 4127 N N . THR A 1 521 ? 13.521 -22.978 12.596 1.00 89.56 521 THR A N 1
ATOM 4128 C CA . THR A 1 521 ? 14.799 -22.594 13.225 1.00 89.56 521 THR A CA 1
ATOM 4129 C C . THR A 1 521 ? 14.615 -21.525 14.305 1.00 89.56 521 THR A C 1
ATOM 4131 O O . THR A 1 521 ? 13.681 -20.727 14.242 1.00 89.56 521 THR A O 1
ATOM 4134 N N . GLU A 1 522 ? 15.541 -21.431 15.267 1.00 85.81 522 GLU A N 1
ATOM 4135 C CA . GLU A 1 522 ? 15.494 -20.382 16.301 1.00 85.81 522 GLU A CA 1
ATOM 4136 C C . GLU A 1 522 ? 15.473 -18.957 15.728 1.00 85.81 522 GLU A C 1
ATOM 4138 O O . GLU A 1 522 ? 14.794 -18.087 16.269 1.00 85.81 522 GLU A O 1
ATOM 4143 N N . PHE A 1 523 ? 16.189 -18.711 14.625 1.00 85.88 523 PHE A N 1
ATOM 4144 C CA . PHE A 1 523 ? 16.198 -17.406 13.957 1.00 85.88 523 PHE A CA 1
ATOM 4145 C C . PHE A 1 523 ? 14.823 -17.073 13.375 1.00 85.88 523 PHE A C 1
ATOM 4147 O O . PHE A 1 523 ? 14.337 -15.957 13.530 1.00 85.88 523 PHE A O 1
ATOM 4154 N N . GLU A 1 524 ? 14.160 -18.049 12.759 1.00 89.06 524 GLU A N 1
ATOM 4155 C CA . GLU A 1 524 ? 12.814 -17.882 12.214 1.00 89.06 524 GLU A CA 1
ATOM 4156 C C . GLU A 1 524 ? 11.769 -17.729 13.314 1.00 89.06 524 GLU A C 1
ATOM 4158 O O . GLU A 1 524 ? 10.921 -16.844 13.231 1.00 89.06 524 GLU A O 1
ATOM 4163 N N . LYS A 1 525 ? 11.872 -18.517 14.385 1.00 87.00 525 LYS A N 1
ATOM 4164 C CA . LYS A 1 525 ? 11.029 -18.378 15.574 1.00 87.00 525 LYS A CA 1
ATOM 4165 C C . LYS A 1 525 ? 11.218 -17.004 16.223 1.00 87.00 525 LYS A C 1
ATOM 4167 O O . LYS A 1 525 ? 10.224 -16.365 16.548 1.00 87.00 525 LYS A O 1
ATOM 4172 N N . ALA A 1 526 ? 12.443 -16.479 16.308 1.00 81.38 526 ALA A N 1
ATOM 4173 C CA . ALA A 1 526 ? 12.706 -15.113 16.770 1.00 81.38 526 ALA A CA 1
ATOM 4174 C C . ALA A 1 526 ? 12.122 -14.037 15.826 1.00 81.38 526 ALA A C 1
ATOM 4176 O O . ALA A 1 526 ? 11.481 -13.101 16.302 1.00 81.38 526 ALA A O 1
ATOM 4177 N N . LEU A 1 527 ? 12.269 -14.187 14.501 1.00 84.25 527 LEU A N 1
ATOM 4178 C CA . LEU A 1 527 ? 11.651 -13.313 13.484 1.00 84.25 527 LEU A CA 1
ATOM 4179 C C . LEU A 1 527 ? 10.117 -13.320 13.540 1.00 84.25 527 LEU A C 1
ATOM 4181 O O . LEU A 1 527 ? 9.474 -12.305 13.264 1.00 84.25 527 LEU A O 1
ATOM 4185 N N . PHE A 1 528 ? 9.528 -14.462 13.882 1.00 86.62 528 PHE A N 1
ATOM 4186 C CA . PHE A 1 528 ? 8.088 -14.647 13.974 1.00 86.62 528 PHE A CA 1
ATOM 4187 C C . PHE A 1 528 ? 7.522 -14.103 15.286 1.00 86.62 528 PHE A C 1
ATOM 4189 O O . PHE A 1 528 ? 6.613 -13.276 15.246 1.00 86.62 528 PHE A O 1
ATOM 4196 N N . LEU A 1 529 ? 8.115 -14.466 16.433 1.00 81.69 529 LEU A N 1
ATOM 4197 C CA . LEU A 1 529 ? 7.832 -13.860 17.742 1.00 81.69 529 LEU A CA 1
ATOM 4198 C C . LEU A 1 529 ? 7.906 -12.337 17.668 1.00 81.69 529 LEU A C 1
ATOM 4200 O O . LEU A 1 529 ? 7.058 -11.645 18.233 1.00 81.69 529 LEU A O 1
ATOM 4204 N N . ALA A 1 530 ? 8.896 -11.825 16.931 1.00 76.50 530 ALA A N 1
ATOM 4205 C CA . ALA A 1 530 ? 9.035 -10.409 16.679 1.00 76.50 530 ALA A CA 1
ATOM 4206 C C . ALA A 1 530 ? 7.795 -9.806 16.000 1.00 76.50 530 ALA A C 1
ATOM 4208 O O . ALA A 1 530 ? 7.298 -8.771 16.441 1.00 76.50 530 ALA A O 1
ATOM 4209 N N . HIS A 1 531 ? 7.261 -10.465 14.971 1.00 81.00 531 HIS A N 1
ATOM 4210 C CA . HIS A 1 531 ? 6.227 -9.886 14.114 1.00 81.00 531 HIS A CA 1
ATOM 4211 C C . HIS A 1 531 ? 4.785 -10.023 14.617 1.00 81.00 531 HIS A C 1
ATOM 4213 O O . HIS A 1 531 ? 3.905 -9.381 14.043 1.00 81.00 531 HIS A O 1
ATOM 4219 N N . ILE A 1 532 ? 4.510 -10.814 15.664 1.00 84.19 532 ILE A N 1
ATOM 4220 C CA . ILE A 1 532 ? 3.135 -11.065 16.153 1.00 84.19 532 ILE A CA 1
ATOM 4221 C C . ILE A 1 532 ? 2.402 -9.755 16.478 1.00 84.19 532 ILE A C 1
ATOM 4223 O O . ILE A 1 532 ? 1.352 -9.474 15.901 1.00 84.19 532 ILE A O 1
ATOM 4227 N N . GLY A 1 533 ? 2.961 -8.938 17.374 1.00 79.81 533 GLY A N 1
ATOM 4228 C CA . GLY A 1 533 ? 2.371 -7.664 17.792 1.00 79.81 533 GLY A CA 1
ATOM 4229 C C . GLY A 1 533 ? 2.108 -6.690 16.630 1.00 79.81 533 GLY A C 1
ATOM 4230 O O . GLY A 1 533 ? 0.950 -6.308 16.419 1.00 79.81 533 GLY A O 1
ATOM 4231 N N . PRO A 1 534 ? 3.129 -6.361 15.811 1.00 79.25 534 PRO A N 1
ATOM 4232 C CA . PRO A 1 534 ? 2.970 -5.552 14.601 1.00 79.25 534 PRO A CA 1
ATOM 4233 C C . PRO A 1 534 ? 1.937 -6.106 13.601 1.00 79.25 534 PRO A C 1
ATOM 4235 O O . PRO A 1 534 ? 1.171 -5.335 13.023 1.00 79.25 534 PRO A O 1
ATOM 4238 N N . THR A 1 535 ? 1.852 -7.430 13.426 1.00 84.50 535 THR A N 1
ATOM 4239 C CA . THR A 1 535 ? 0.859 -8.074 12.540 1.00 84.50 535 THR A CA 1
ATOM 4240 C C . THR A 1 535 ? -0.569 -7.866 13.043 1.00 84.50 535 THR A C 1
ATOM 4242 O O . THR A 1 535 ? -1.442 -7.467 12.269 1.00 84.50 535 THR A O 1
ATOM 4245 N N . VAL A 1 536 ? -0.815 -8.077 14.342 1.00 86.44 536 VAL A N 1
ATOM 4246 C CA . VAL A 1 536 ? -2.135 -7.842 14.953 1.00 86.44 536 VAL A CA 1
ATOM 4247 C C . VAL A 1 536 ? -2.521 -6.363 14.861 1.00 86.44 536 VAL A C 1
ATOM 4249 O O . VAL A 1 536 ? -3.677 -6.058 14.570 1.00 86.44 536 VAL A O 1
ATOM 4252 N N . MET A 1 537 ? -1.569 -5.441 15.039 1.00 80.12 537 MET A N 1
ATOM 4253 C CA . MET A 1 537 ? -1.813 -4.002 14.891 1.00 80.12 537 MET A CA 1
ATOM 4254 C C . MET A 1 537 ? -2.146 -3.602 13.448 1.00 80.12 537 MET A C 1
ATOM 4256 O O . MET A 1 537 ? -3.089 -2.845 13.215 1.00 80.12 537 MET A O 1
ATOM 4260 N N . SER A 1 538 ? -1.435 -4.159 12.466 1.00 81.19 538 SER A N 1
ATOM 4261 C CA . SER A 1 538 ? -1.734 -3.915 11.053 1.00 81.19 538 SER A CA 1
ATOM 4262 C C . SER A 1 538 ? -3.142 -4.402 10.686 1.00 81.19 538 SER A C 1
ATOM 4264 O O . SER A 1 538 ? -3.895 -3.662 10.053 1.00 81.19 538 SER A O 1
ATOM 4266 N N . ALA A 1 539 ? -3.552 -5.585 11.160 1.00 87.44 539 ALA A N 1
ATOM 4267 C CA . ALA A 1 539 ? -4.916 -6.089 10.981 1.00 87.44 539 ALA A CA 1
ATOM 4268 C C . ALA A 1 539 ? -5.968 -5.208 11.691 1.00 87.44 539 ALA A C 1
ATOM 4270 O O . ALA A 1 539 ? -6.996 -4.851 11.107 1.00 87.44 539 ALA A O 1
ATOM 4271 N N . PHE A 1 540 ? -5.683 -4.789 12.932 1.00 87.88 540 PHE A N 1
ATOM 4272 C CA . PHE A 1 540 ? -6.540 -3.909 13.732 1.00 87.88 540 PHE A CA 1
ATOM 4273 C C . PHE A 1 540 ? -6.842 -2.586 13.016 1.00 87.88 540 PHE A C 1
ATOM 4275 O O . PHE A 1 540 ? -8.015 -2.241 12.848 1.00 87.88 540 PHE A O 1
ATOM 4282 N N . LEU A 1 541 ? -5.802 -1.868 12.571 1.00 84.62 541 LEU A N 1
ATOM 4283 C CA . LEU A 1 541 ? -5.928 -0.552 11.933 1.00 84.62 541 LEU A CA 1
ATOM 4284 C C . LEU A 1 541 ? -6.512 -0.631 10.520 1.00 84.62 541 LEU A C 1
ATOM 4286 O O . LEU A 1 541 ? -7.236 0.276 10.116 1.00 84.62 541 LEU A O 1
ATOM 4290 N N . ASN A 1 542 ? -6.250 -1.713 9.779 1.00 84.62 542 ASN A N 1
ATOM 4291 C CA . ASN A 1 542 ? -6.777 -1.923 8.427 1.00 84.62 542 ASN A CA 1
ATOM 4292 C C . ASN A 1 542 ? -8.132 -2.662 8.389 1.00 84.62 542 ASN A C 1
ATOM 4294 O O . ASN A 1 542 ? -8.511 -3.155 7.332 1.00 84.62 542 ASN A O 1
ATOM 4298 N N . ASN A 1 543 ? -8.866 -2.754 9.507 1.00 91.62 543 ASN A N 1
ATOM 4299 C CA . ASN A 1 543 ? -10.206 -3.366 9.576 1.00 91.62 543 ASN A CA 1
ATOM 4300 C C . ASN A 1 543 ? -10.279 -4.814 9.032 1.00 91.62 543 ASN A C 1
ATOM 4302 O O . ASN A 1 543 ? -11.273 -5.219 8.429 1.00 91.62 543 ASN A O 1
ATOM 4306 N N . THR A 1 544 ? -9.228 -5.610 9.243 1.00 92.00 544 THR A N 1
ATOM 4307 C CA . THR A 1 544 ? -9.095 -6.981 8.717 1.00 92.00 544 THR A CA 1
ATOM 4308 C C . THR A 1 544 ? -8.991 -8.023 9.842 1.00 92.00 544 THR A C 1
ATOM 4310 O O . THR A 1 544 ? -8.612 -7.681 10.963 1.00 92.00 544 THR A O 1
ATOM 4313 N N . PRO A 1 545 ? -9.360 -9.300 9.601 1.00 91.94 545 PRO A N 1
ATOM 4314 C CA . PRO A 1 545 ? -9.016 -10.408 10.499 1.00 91.94 545 PRO A CA 1
ATOM 4315 C C . PRO A 1 545 ? -7.495 -10.612 10.560 1.00 91.94 545 PRO A C 1
ATOM 4317 O O . PRO A 1 545 ? -6.779 -10.148 9.673 1.00 91.94 545 PRO A O 1
ATOM 4320 N N . CYS A 1 546 ? -6.992 -11.332 11.564 1.00 91.81 546 CYS A N 1
ATOM 4321 C CA . CYS A 1 546 ? -5.565 -11.646 11.649 1.00 91.81 546 CYS A CA 1
ATOM 4322 C C . CYS A 1 546 ? -5.315 -13.112 11.265 1.00 91.81 546 CYS A C 1
ATOM 4324 O O . CYS A 1 546 ? -5.862 -14.008 11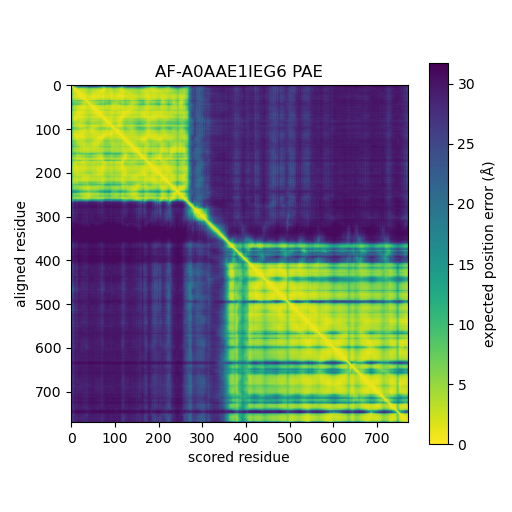.902 1.00 91.81 546 CYS A O 1
ATOM 4326 N N . PHE A 1 547 ? -4.459 -13.387 10.271 1.00 91.38 547 PHE A N 1
ATOM 4327 C CA . PHE A 1 547 ? -4.139 -14.770 9.864 1.00 91.38 547 PHE A CA 1
ATOM 4328 C C . PHE A 1 547 ? -3.539 -15.603 11.014 1.00 91.38 547 PHE A C 1
ATOM 4330 O O . PHE A 1 547 ? -3.706 -16.819 11.075 1.00 91.38 547 PHE A O 1
ATOM 4337 N N . LEU A 1 548 ? -2.915 -14.943 11.998 1.00 93.00 548 LEU A N 1
ATOM 4338 C CA . LEU A 1 548 ? -2.395 -15.573 13.214 1.00 93.00 548 LEU A CA 1
ATOM 4339 C C . LEU A 1 548 ? -3.485 -16.233 14.086 1.00 93.00 548 LEU A C 1
ATOM 4341 O O . LEU A 1 548 ? -3.145 -16.952 15.024 1.00 93.00 548 LEU A O 1
ATOM 4345 N N . GLU A 1 549 ? -4.776 -16.007 13.815 1.00 91.94 549 GLU A N 1
ATOM 4346 C CA . GLU A 1 549 ? -5.896 -16.703 14.469 1.00 91.94 549 GLU A CA 1
ATOM 4347 C C . GLU A 1 549 ? -5.999 -18.192 14.075 1.00 91.94 549 GLU A C 1
ATOM 4349 O O . GLU A 1 549 ? -6.637 -18.970 14.788 1.00 91.94 549 GLU A O 1
ATOM 4354 N N . GLU A 1 550 ? -5.382 -18.618 12.968 1.00 91.75 550 GLU A N 1
ATOM 4355 C CA . GLU A 1 550 ? -5.446 -20.006 12.495 1.00 91.75 550 GLU A CA 1
ATOM 4356 C C . GLU A 1 550 ? -4.639 -20.980 13.367 1.00 91.75 550 GLU A C 1
ATOM 4358 O O . GLU A 1 550 ? -3.581 -20.657 13.913 1.00 91.75 550 GLU A O 1
ATOM 4363 N N . SER A 1 551 ? -5.092 -22.236 13.427 1.00 93.31 551 SER A N 1
ATOM 4364 C CA . SER A 1 551 ? -4.481 -23.298 14.239 1.00 93.31 551 SER A CA 1
ATOM 4365 C C . SER A 1 551 ? -3.000 -23.551 13.930 1.00 93.31 551 SER A C 1
ATOM 4367 O O . SER A 1 551 ? -2.238 -23.826 14.860 1.00 93.31 551 SER A O 1
ATOM 4369 N N . GLN A 1 552 ? -2.588 -23.423 12.662 1.00 93.56 552 GLN A N 1
ATOM 4370 C CA . GLN A 1 552 ? -1.196 -23.583 12.228 1.00 93.56 552 GLN A CA 1
ATOM 4371 C C . GLN A 1 552 ? -0.280 -22.501 12.816 1.00 93.56 552 GLN A C 1
ATOM 4373 O O . GLN A 1 552 ? 0.751 -22.812 13.409 1.00 93.56 552 GLN A O 1
ATOM 4378 N N . TRP A 1 553 ? -0.692 -21.234 12.757 1.00 93.88 553 TRP A N 1
ATOM 4379 C CA . TRP A 1 553 ? 0.072 -20.121 13.316 1.00 93.88 553 TRP A CA 1
ATOM 4380 C C . TRP A 1 553 ? 0.062 -20.158 14.841 1.00 93.88 553 TRP A C 1
ATOM 4382 O O . TRP A 1 553 ? 1.107 -20.013 15.469 1.00 93.88 553 TRP A O 1
ATOM 4392 N N . GLN A 1 554 ? -1.082 -20.485 15.445 1.00 92.31 554 GLN A N 1
ATOM 4393 C CA . GLN A 1 554 ? -1.195 -20.732 16.883 1.00 92.31 554 GLN A CA 1
ATOM 4394 C C . GLN A 1 554 ? -0.272 -21.863 17.383 1.00 92.31 554 GLN A C 1
ATOM 4396 O O . GLN A 1 554 ? 0.108 -21.851 18.554 1.00 92.31 554 GLN A O 1
ATOM 4401 N N . ALA A 1 555 ? 0.113 -22.830 16.539 1.00 91.75 555 ALA A N 1
ATOM 4402 C CA . ALA A 1 555 ? 1.112 -23.843 16.892 1.00 91.75 555 ALA A CA 1
ATOM 4403 C C . ALA A 1 555 ? 2.528 -23.249 16.960 1.00 91.75 555 ALA A C 1
ATOM 4405 O O . ALA A 1 555 ? 3.153 -23.340 18.017 1.00 91.75 555 ALA A O 1
ATOM 4406 N N . VAL A 1 556 ? 2.973 -22.549 15.908 1.00 91.56 556 VAL A N 1
ATOM 4407 C CA . VAL A 1 556 ? 4.282 -21.860 15.871 1.00 91.56 556 VAL A CA 1
ATOM 4408 C C . VAL A 1 556 ? 4.415 -20.858 17.028 1.00 91.56 556 VAL A C 1
ATOM 4410 O O . VAL A 1 556 ? 5.460 -20.778 17.668 1.00 91.56 556 VAL A O 1
ATOM 4413 N N . ILE A 1 557 ? 3.334 -20.141 17.364 1.00 89.38 557 ILE A N 1
ATOM 4414 C CA . ILE A 1 557 ? 3.262 -19.213 18.508 1.00 89.38 557 ILE A CA 1
ATOM 4415 C C . ILE A 1 557 ? 3.567 -19.922 19.840 1.00 89.38 557 ILE A C 1
ATOM 4417 O O . ILE A 1 557 ? 4.325 -19.398 20.660 1.00 89.38 557 ILE A O 1
ATOM 4421 N N . ARG A 1 558 ? 2.991 -21.113 20.068 1.00 89.25 558 ARG A N 1
ATOM 4422 C CA . ARG A 1 558 ? 3.231 -21.907 21.287 1.00 89.25 558 ARG A CA 1
ATOM 4423 C C . ARG A 1 558 ? 4.651 -22.456 21.337 1.00 89.25 558 ARG A C 1
ATOM 4425 O O . ARG A 1 558 ? 5.304 -22.341 22.370 1.00 89.25 558 ARG A O 1
ATOM 4432 N N . GLU A 1 559 ? 5.119 -23.027 20.232 1.00 89.56 559 GLU A N 1
ATOM 4433 C CA . GLU A 1 559 ? 6.453 -23.617 20.107 1.00 89.56 559 GLU A CA 1
ATOM 4434 C C . GLU A 1 559 ? 7.547 -22.571 20.351 1.00 89.56 559 GLU A C 1
ATOM 4436 O O . GLU A 1 559 ? 8.388 -22.743 21.233 1.00 89.56 559 GLU A O 1
ATOM 4441 N N . ALA A 1 560 ? 7.465 -21.426 19.669 1.00 86.00 560 ALA A N 1
ATOM 4442 C CA . ALA A 1 560 ? 8.464 -20.372 19.768 1.00 86.00 560 ALA A CA 1
ATOM 4443 C C . ALA A 1 560 ? 8.574 -19.770 21.185 1.00 86.00 560 ALA A C 1
ATOM 4445 O O . ALA A 1 560 ? 9.687 -19.502 21.633 1.00 86.00 560 ALA A O 1
ATOM 4446 N N . VAL A 1 561 ? 7.465 -19.613 21.928 1.00 83.31 561 VAL A N 1
ATOM 4447 C CA . VAL A 1 561 ? 7.513 -19.205 23.352 1.00 83.31 561 VAL A CA 1
ATOM 4448 C C . VAL A 1 561 ? 7.986 -20.326 24.266 1.00 83.31 561 VAL A C 1
ATOM 4450 O O . VAL A 1 561 ? 8.715 -20.056 25.221 1.00 83.31 561 VAL A O 1
ATOM 4453 N N . SER A 1 562 ? 7.618 -21.578 23.991 1.00 83.00 562 SER A N 1
ATOM 4454 C CA . SER A 1 562 ? 8.131 -22.725 24.745 1.00 83.00 562 SER A CA 1
ATOM 4455 C C . SER A 1 562 ? 9.660 -22.796 24.663 1.00 83.00 562 SER A C 1
ATOM 4457 O O . SER A 1 562 ? 10.319 -23.028 25.676 1.00 83.00 562 SER A O 1
ATOM 4459 N N . GLU A 1 563 ? 10.228 -22.478 23.502 1.00 80.75 563 GLU A N 1
ATOM 4460 C CA . GLU A 1 563 ? 11.671 -22.391 23.254 1.00 80.75 563 GLU A CA 1
ATOM 4461 C C . GLU A 1 563 ? 12.317 -21.060 23.674 1.00 80.75 563 GLU A C 1
ATOM 4463 O O . GLU A 1 563 ? 13.538 -20.936 23.598 1.00 80.75 563 GLU A O 1
ATOM 4468 N N . ASP A 1 564 ? 11.559 -20.046 24.106 1.00 74.88 564 ASP A N 1
ATOM 4469 C CA . ASP A 1 564 ? 12.149 -18.751 24.457 1.00 74.88 564 ASP A CA 1
ATOM 4470 C C . ASP A 1 564 ? 12.639 -18.694 25.909 1.00 74.88 564 ASP A C 1
ATOM 4472 O O . ASP A 1 564 ? 11.872 -18.812 26.868 1.00 74.88 564 ASP A O 1
ATOM 4476 N N . THR A 1 565 ? 13.945 -18.512 26.085 1.00 70.94 565 THR A N 1
ATOM 4477 C CA . THR A 1 565 ? 14.596 -18.425 27.399 1.00 70.94 565 THR A CA 1
ATOM 4478 C C . THR A 1 565 ? 14.387 -17.067 28.075 1.00 70.94 565 THR A C 1
ATOM 4480 O O . THR A 1 565 ? 14.390 -16.996 29.306 1.00 70.94 565 THR A O 1
ATOM 4483 N N . THR A 1 566 ? 14.115 -15.999 27.317 1.00 66.56 566 THR A N 1
ATOM 4484 C CA . THR A 1 566 ? 13.847 -14.651 27.857 1.00 66.56 566 THR A CA 1
ATOM 4485 C C . THR A 1 566 ? 12.485 -14.579 28.555 1.00 66.56 566 THR A C 1
ATOM 4487 O O . THR A 1 566 ? 12.289 -13.789 29.478 1.00 66.56 566 THR A O 1
ATOM 4490 N N . LEU A 1 567 ? 11.562 -15.467 28.170 1.00 68.50 567 LEU A N 1
ATOM 4491 C CA . LEU A 1 567 ? 10.211 -15.579 28.720 1.00 68.50 567 LEU A CA 1
ATOM 4492 C C . LEU A 1 567 ? 10.078 -16.615 29.848 1.00 68.50 567 LEU A C 1
ATOM 4494 O O . LEU A 1 567 ? 8.954 -16.910 30.232 1.00 68.50 567 LEU A O 1
ATOM 4498 N N . THR A 1 568 ? 11.168 -17.185 30.381 1.00 67.56 568 THR A N 1
ATOM 4499 C CA . THR A 1 568 ? 11.150 -18.382 31.262 1.00 67.56 568 THR A CA 1
ATOM 4500 C C . THR A 1 568 ? 10.075 -18.382 32.363 1.00 67.56 568 THR A C 1
ATOM 4502 O O . THR A 1 568 ? 9.354 -19.369 32.480 1.00 67.56 568 THR A O 1
ATOM 4505 N N . ASN A 1 569 ? 9.896 -17.285 33.107 1.00 70.00 569 ASN A N 1
ATOM 4506 C CA . ASN A 1 569 ? 8.888 -17.192 34.182 1.00 70.00 569 ASN A CA 1
ATOM 4507 C C . ASN A 1 569 ? 7.487 -16.763 33.691 1.00 70.00 569 ASN A C 1
ATOM 4509 O O . ASN A 1 569 ? 6.521 -16.779 34.455 1.00 70.00 569 ASN A O 1
ATOM 4513 N N . ASP A 1 570 ? 7.376 -16.338 32.432 1.00 77.62 570 ASP A N 1
ATOM 4514 C CA . ASP A 1 570 ? 6.289 -15.515 31.890 1.00 77.62 570 ASP A CA 1
ATOM 4515 C C . ASP A 1 570 ? 5.497 -16.211 30.763 1.00 77.62 570 ASP A C 1
ATOM 4517 O O . ASP A 1 570 ? 4.459 -15.698 30.342 1.00 77.62 570 ASP A O 1
ATOM 4521 N N . LYS A 1 571 ? 5.945 -17.390 30.298 1.00 82.19 571 LYS A N 1
ATOM 4522 C CA . LYS A 1 571 ? 5.394 -18.130 29.139 1.00 82.19 571 LYS A CA 1
ATOM 4523 C C . LYS A 1 571 ? 3.876 -18.292 29.174 1.00 82.19 571 LYS A C 1
ATOM 4525 O O . LYS A 1 571 ? 3.199 -17.975 28.200 1.00 82.19 571 LYS A O 1
ATOM 4530 N N . GLU A 1 572 ? 3.330 -18.744 30.299 1.00 84.44 572 GLU A N 1
ATOM 4531 C CA . GLU A 1 572 ? 1.887 -18.969 30.458 1.00 84.44 572 GLU A CA 1
ATOM 4532 C C . GLU A 1 572 ? 1.090 -17.662 30.350 1.00 84.44 572 GLU A C 1
ATOM 4534 O O . GLU A 1 572 ? 0.067 -17.601 29.667 1.00 84.44 572 GLU A O 1
ATOM 4539 N N . PHE A 1 573 ? 1.600 -16.587 30.957 1.00 85.12 573 PHE A N 1
ATOM 4540 C CA . PHE A 1 573 ? 0.993 -15.257 30.919 1.00 85.12 573 PHE A CA 1
ATOM 4541 C C . PHE A 1 573 ? 1.042 -14.663 29.505 1.00 85.12 573 PHE A C 1
ATOM 4543 O O . PHE A 1 573 ? 0.069 -14.043 29.075 1.00 85.12 573 PHE A O 1
ATOM 4550 N N . ALA A 1 574 ? 2.130 -14.893 28.766 1.00 83.25 574 ALA A N 1
ATOM 4551 C CA . ALA A 1 574 ? 2.264 -14.509 27.364 1.00 83.25 574 ALA A CA 1
ATOM 4552 C C . ALA A 1 574 ? 1.246 -15.233 26.465 1.00 83.25 574 ALA A C 1
ATOM 4554 O O . ALA A 1 574 ? 0.457 -14.584 25.774 1.00 83.25 574 ALA A O 1
ATOM 4555 N N . LEU A 1 575 ? 1.205 -16.568 26.526 1.00 85.00 575 LEU A N 1
ATOM 4556 C CA . LEU A 1 575 ? 0.301 -17.389 25.714 1.00 85.00 575 LEU A CA 1
ATOM 4557 C C . LEU A 1 575 ? -1.178 -17.097 26.016 1.00 85.00 575 LEU A C 1
ATOM 4559 O O . LEU A 1 575 ? -1.979 -16.933 25.093 1.00 85.00 575 LEU A O 1
ATOM 4563 N N . ALA A 1 576 ? -1.541 -16.972 27.297 1.00 85.19 576 ALA A N 1
ATOM 4564 C CA . ALA A 1 576 ? -2.909 -16.669 27.709 1.00 85.19 576 ALA A CA 1
ATOM 4565 C C . ALA A 1 576 ? -3.368 -15.267 27.265 1.00 85.19 576 ALA A C 1
ATOM 4567 O O . ALA A 1 576 ? -4.528 -15.095 26.881 1.00 85.19 576 ALA A O 1
ATOM 4568 N N . LEU A 1 577 ? -2.472 -14.269 27.268 1.00 85.12 577 LEU A N 1
ATOM 4569 C CA . LEU A 1 577 ? -2.804 -12.925 26.793 1.00 85.12 577 LEU A CA 1
ATOM 4570 C C . LEU A 1 577 ? -2.937 -12.870 25.266 1.00 85.12 577 LEU A C 1
ATOM 4572 O O . LEU A 1 577 ? -3.850 -12.217 24.761 1.00 85.12 577 LEU A O 1
ATOM 4576 N N . TRP A 1 578 ? -2.085 -13.584 24.523 1.00 83.38 578 TRP A N 1
ATOM 4577 C CA . TRP A 1 578 ? -2.129 -13.604 23.058 1.00 83.38 578 TRP A CA 1
ATOM 4578 C C . TRP A 1 578 ? -3.437 -14.130 22.474 1.00 83.38 578 TRP A C 1
ATOM 4580 O O . TRP A 1 578 ? -3.908 -13.567 21.489 1.00 83.38 578 TRP A O 1
ATOM 4590 N N . GLY A 1 579 ? -4.076 -15.131 23.087 1.00 76.38 579 GLY A N 1
ATOM 4591 C CA . GLY A 1 579 ? -5.418 -15.558 22.664 1.00 76.38 579 GLY A CA 1
ATOM 4592 C C . GLY A 1 579 ? -6.454 -14.427 22.773 1.00 76.38 579 GLY A C 1
ATOM 4593 O O . GLY A 1 579 ? -7.322 -14.270 21.919 1.00 76.38 579 GLY A O 1
ATOM 4594 N N . GLY A 1 580 ? -6.324 -13.562 23.785 1.00 79.19 580 GLY A N 1
ATOM 4595 C CA . GLY A 1 580 ? -7.118 -12.336 23.910 1.00 79.19 580 GLY A CA 1
ATOM 4596 C C . GLY A 1 580 ? -6.689 -11.200 22.967 1.00 79.19 580 GLY A C 1
ATOM 4597 O O . GLY A 1 580 ? -7.467 -10.261 22.771 1.00 79.19 580 GLY A O 1
ATOM 4598 N N . LEU A 1 581 ? -5.483 -11.275 22.399 1.00 85.88 581 LEU A N 1
ATOM 4599 C CA . LEU A 1 581 ? -4.874 -10.263 21.535 1.00 85.88 581 LEU A CA 1
ATOM 4600 C C . LEU A 1 581 ? -5.211 -10.487 20.059 1.00 85.88 581 LEU A C 1
ATOM 4602 O O . LEU A 1 581 ? -5.726 -9.595 19.390 1.00 85.88 581 LEU A O 1
ATOM 4606 N N . ILE A 1 582 ? -4.923 -11.692 19.571 1.00 90.94 582 ILE A N 1
ATOM 4607 C CA . ILE A 1 582 ? -4.889 -12.037 18.148 1.00 90.94 582 ILE A CA 1
ATOM 4608 C C . ILE A 1 582 ? -6.304 -12.118 17.557 1.00 90.94 582 ILE A C 1
ATOM 4610 O O . ILE A 1 582 ? -6.503 -11.753 16.406 1.00 90.94 582 ILE A O 1
ATOM 4614 N N . GLU A 1 583 ? -7.307 -12.474 18.367 1.00 90.75 583 GLU A N 1
ATOM 4615 C CA . GLU A 1 583 ? -8.725 -12.452 17.969 1.00 90.75 583 GLU A CA 1
ATOM 4616 C C . GLU A 1 583 ? -9.352 -11.042 17.959 1.00 90.75 583 GLU A C 1
ATOM 4618 O O . GLU A 1 583 ? -10.477 -10.853 17.488 1.00 90.75 583 GLU A O 1
ATOM 4623 N N . MET A 1 584 ? -8.659 -10.026 18.491 1.00 92.00 584 MET A N 1
ATOM 4624 C CA . MET A 1 584 ? -9.217 -8.677 18.633 1.00 92.00 584 MET A CA 1
ATOM 4625 C C . MET A 1 584 ? -9.591 -8.013 17.290 1.00 92.00 584 MET A C 1
ATOM 4627 O O . MET A 1 584 ? -10.685 -7.444 17.232 1.00 92.00 584 MET A O 1
ATOM 4631 N N . PRO A 1 585 ? -8.782 -8.085 16.208 1.00 94.19 585 PRO A N 1
ATOM 4632 C CA . PRO A 1 585 ? -9.117 -7.450 14.933 1.00 94.19 585 PRO A CA 1
ATOM 4633 C C . PRO A 1 585 ? -10.415 -7.989 14.318 1.00 94.19 585 PRO A C 1
ATOM 4635 O O . PRO A 1 585 ? -11.265 -7.196 13.910 1.00 94.19 585 PRO A O 1
ATOM 4638 N N . ARG A 1 586 ? -10.637 -9.315 14.339 1.00 95.12 586 ARG A N 1
ATOM 4639 C CA . ARG A 1 586 ? -11.883 -9.941 13.858 1.00 95.12 586 ARG A CA 1
ATOM 4640 C C . ARG A 1 586 ? -13.099 -9.553 14.698 1.00 95.12 586 ARG A C 1
ATOM 4642 O O . ARG A 1 586 ? -14.161 -9.302 14.129 1.00 95.12 586 ARG A O 1
ATOM 4649 N N . LEU A 1 587 ? -12.964 -9.480 16.025 1.00 95.94 587 LEU A N 1
ATOM 4650 C CA . LEU A 1 587 ? -14.053 -9.032 16.903 1.00 95.94 587 LEU A CA 1
ATOM 4651 C C . LEU A 1 587 ? -14.420 -7.565 16.624 1.00 95.94 587 LEU A C 1
ATOM 4653 O O . LEU A 1 587 ? -15.590 -7.263 16.412 1.00 95.94 587 LEU A O 1
ATOM 4657 N N . PHE A 1 588 ? -13.428 -6.674 16.513 1.00 96.38 588 PHE A N 1
ATOM 4658 C CA . PHE A 1 588 ? -13.651 -5.262 16.175 1.00 96.38 588 PHE A CA 1
ATOM 4659 C C . PHE A 1 588 ? -14.264 -5.109 14.770 1.00 96.38 588 PHE A C 1
ATOM 4661 O O . PHE A 1 588 ? -15.191 -4.319 14.586 1.00 96.38 588 PHE A O 1
ATOM 4668 N N . LYS A 1 589 ? -13.803 -5.891 13.781 1.00 96.50 589 LYS A N 1
ATOM 4669 C CA . LYS A 1 589 ? -14.367 -5.922 12.421 1.00 96.50 589 LYS A CA 1
ATOM 4670 C C . LYS A 1 589 ? -15.850 -6.302 12.440 1.00 96.50 589 LYS A C 1
ATOM 4672 O O . LYS A 1 589 ? -16.658 -5.522 11.949 1.00 96.50 589 LYS A O 1
ATOM 4677 N N . ARG A 1 590 ? -16.223 -7.401 13.107 1.00 96.06 590 ARG A N 1
ATOM 4678 C CA . ARG A 1 590 ? -17.632 -7.810 13.264 1.00 96.06 590 ARG A CA 1
ATOM 4679 C C . ARG A 1 590 ? -18.485 -6.741 13.947 1.00 96.06 590 ARG A C 1
ATOM 4681 O O . ARG A 1 590 ? -19.560 -6.415 13.454 1.00 96.06 590 ARG A O 1
ATOM 4688 N N . THR A 1 591 ? -17.999 -6.139 15.034 1.00 96.62 591 THR A N 1
ATOM 4689 C CA . THR A 1 591 ? -18.703 -5.024 15.691 1.00 96.62 591 THR A CA 1
ATOM 4690 C C . THR A 1 591 ? -18.858 -3.817 14.754 1.00 96.62 591 THR A C 1
ATOM 4692 O O . THR A 1 591 ? -19.906 -3.179 14.752 1.00 96.62 591 THR A O 1
ATOM 4695 N N . THR A 1 592 ? -17.857 -3.529 13.912 1.00 95.94 592 THR A N 1
ATOM 4696 C CA . THR A 1 592 ? -17.909 -2.467 12.886 1.00 95.94 592 THR A CA 1
ATOM 4697 C C . THR A 1 592 ? -18.963 -2.768 11.818 1.00 95.94 592 THR A C 1
ATOM 4699 O O . THR A 1 592 ? -19.729 -1.880 11.450 1.00 95.94 592 THR A O 1
ATOM 4702 N N . GLU A 1 593 ? -19.026 -4.012 11.341 1.00 94.81 593 GLU A N 1
ATOM 4703 C CA . GLU A 1 593 ? -19.990 -4.471 10.336 1.00 94.81 593 GLU A CA 1
ATOM 4704 C C . GLU A 1 593 ? -21.430 -4.361 10.852 1.00 94.81 593 GLU A C 1
ATOM 4706 O O . GLU A 1 593 ? -22.267 -3.753 10.186 1.00 94.81 593 GLU A O 1
ATOM 4711 N N . LEU A 1 594 ? -21.699 -4.849 12.068 1.00 93.88 594 LEU A N 1
ATOM 4712 C CA . LEU A 1 594 ? -23.021 -4.777 12.700 1.00 93.88 594 LEU A CA 1
ATOM 4713 C C . LEU A 1 594 ? -23.454 -3.326 12.962 1.00 93.88 594 LEU A C 1
ATOM 4715 O O . LEU A 1 594 ? -24.551 -2.936 12.566 1.00 93.88 594 LEU A O 1
ATOM 4719 N N . LEU A 1 595 ? -22.580 -2.503 13.555 1.00 92.69 595 LEU A N 1
ATOM 4720 C CA . LEU A 1 595 ? -22.885 -1.099 13.856 1.00 92.69 595 LEU A CA 1
ATOM 4721 C C . LEU A 1 595 ? -23.140 -0.256 12.609 1.00 92.69 595 LEU A C 1
ATOM 4723 O O . LEU A 1 595 ? -23.941 0.676 12.647 1.00 92.69 595 LEU A O 1
ATOM 4727 N N . LEU A 1 596 ? -22.434 -0.522 11.510 1.00 92.62 596 LEU A N 1
ATOM 4728 C CA . LEU A 1 596 ? -22.506 0.326 10.321 1.00 92.62 596 LEU A CA 1
ATOM 4729 C C . LEU A 1 596 ? -23.461 -0.203 9.246 1.00 92.62 596 LEU A C 1
ATOM 4731 O O . LEU A 1 596 ? -23.900 0.612 8.427 1.00 92.62 596 LEU A O 1
ATOM 4735 N N . SER A 1 597 ? -23.854 -1.482 9.315 1.00 90.44 597 SER A N 1
ATOM 4736 C CA . SER A 1 597 ? -24.813 -2.172 8.436 1.00 90.44 597 SER A CA 1
ATOM 4737 C C . SER A 1 597 ? -25.968 -1.276 7.961 1.00 90.44 597 SER A C 1
ATOM 4739 O O . SER A 1 597 ? -26.603 -0.615 8.789 1.00 90.44 597 SER A O 1
ATOM 4741 N N . PRO A 1 598 ? -26.286 -1.223 6.652 1.00 86.62 598 PRO A N 1
ATOM 4742 C CA . PRO A 1 598 ? -27.392 -0.408 6.144 1.00 86.62 598 PRO A CA 1
ATOM 4743 C C . PRO A 1 598 ? -28.764 -0.903 6.631 1.00 86.62 598 PRO A C 1
ATOM 4745 O O . PRO A 1 598 ? -29.683 -0.101 6.762 1.00 86.62 598 PRO A O 1
ATOM 4748 N N . CYS A 1 599 ? -28.885 -2.197 6.938 1.00 87.31 599 CYS A N 1
ATOM 4749 C CA . CYS A 1 599 ? -30.070 -2.820 7.523 1.00 87.31 599 CYS A CA 1
ATOM 4750 C C . CYS A 1 599 ? -29.884 -3.017 9.035 1.00 87.31 599 CYS A C 1
ATOM 4752 O O . CYS A 1 599 ? -28.750 -3.136 9.505 1.00 87.31 599 CYS A O 1
ATOM 4754 N N . ALA A 1 600 ? -30.979 -3.107 9.794 1.00 85.62 600 ALA A N 1
ATOM 4755 C CA . ALA A 1 600 ? -30.907 -3.505 11.199 1.00 85.62 600 ALA A CA 1
ATOM 4756 C C . ALA A 1 600 ? -30.287 -4.919 11.315 1.00 85.62 600 ALA A C 1
ATOM 4758 O O . ALA A 1 600 ? -30.762 -5.827 10.625 1.00 85.62 600 ALA A O 1
ATOM 4759 N N . PRO A 1 601 ? -29.225 -5.120 12.119 1.00 89.62 601 PRO A N 1
ATOM 4760 C CA . PRO A 1 601 ? -28.650 -6.446 12.343 1.00 89.62 601 PRO A CA 1
ATOM 4761 C C . PRO A 1 601 ? -29.632 -7.350 13.101 1.00 89.62 601 PRO A C 1
ATOM 4763 O O . PRO A 1 601 ? -30.492 -6.862 13.834 1.00 89.62 601 PRO A O 1
ATOM 4766 N N . SER A 1 602 ? -29.519 -8.673 12.934 1.00 92.06 602 SER A N 1
ATOM 4767 C CA . SER A 1 602 ? -30.396 -9.596 13.659 1.00 92.06 602 SER A CA 1
ATOM 4768 C C . SER A 1 602 ? -29.977 -9.708 15.127 1.00 92.06 602 SER A C 1
ATOM 4770 O O . SER A 1 602 ? -28.785 -9.658 15.442 1.00 92.06 602 SER A O 1
ATOM 4772 N N . GLN A 1 603 ? -30.945 -9.920 16.025 1.00 91.94 603 GLN A N 1
ATOM 4773 C CA . GLN A 1 603 ? -30.657 -10.109 17.451 1.00 91.94 603 GLN A CA 1
ATOM 4774 C C . GLN A 1 603 ? -29.667 -11.261 17.677 1.00 91.94 603 GLN A C 1
ATOM 4776 O O . GLN A 1 603 ? -28.730 -11.121 18.447 1.00 91.94 603 GLN A O 1
ATOM 4781 N N . LYS A 1 604 ? -29.781 -12.348 16.904 1.00 94.44 604 LYS A N 1
ATOM 4782 C CA . LYS A 1 604 ? -28.854 -13.486 16.957 1.00 94.44 604 LYS A CA 1
ATOM 4783 C C . LYS A 1 604 ? -27.399 -13.096 16.657 1.00 94.44 604 LYS A C 1
ATOM 4785 O O . LYS A 1 604 ? -26.486 -13.660 17.256 1.00 94.44 604 LYS A O 1
ATOM 4790 N N . ASP A 1 605 ? -27.168 -12.163 15.733 1.00 93.38 605 ASP A N 1
ATOM 4791 C CA . ASP A 1 605 ? -25.813 -11.705 15.397 1.00 93.38 605 ASP A CA 1
ATOM 4792 C C . ASP A 1 605 ? -25.259 -10.748 16.465 1.00 93.38 605 ASP A C 1
ATOM 4794 O O . ASP A 1 605 ? -24.060 -10.775 16.749 1.00 93.38 605 ASP A O 1
ATOM 4798 N N . ILE A 1 606 ? -26.137 -9.946 17.086 1.00 94.12 606 ILE A N 1
ATOM 4799 C CA . ILE A 1 606 ? -25.841 -9.133 18.278 1.00 94.12 606 ILE A CA 1
ATOM 4800 C C . ILE A 1 606 ? -25.463 -10.039 19.461 1.00 94.12 606 ILE A C 1
ATOM 4802 O O . ILE A 1 606 ? -24.456 -9.791 20.127 1.00 94.12 606 ILE A O 1
ATOM 4806 N N . ASP A 1 607 ? -26.223 -11.106 19.700 1.00 94.88 607 ASP A N 1
ATOM 4807 C CA . ASP A 1 607 ? -25.982 -12.073 20.772 1.00 94.88 607 ASP A CA 1
ATOM 4808 C C . ASP A 1 607 ? -24.650 -12.821 20.558 1.00 94.88 607 ASP A C 1
ATOM 4810 O O . ASP A 1 607 ? -23.823 -12.861 21.469 1.00 94.88 607 ASP A O 1
ATOM 4814 N N . ASP A 1 608 ? -24.377 -13.321 19.341 1.00 96.31 608 ASP A N 1
ATOM 4815 C CA . ASP A 1 608 ? -23.124 -14.019 18.988 1.00 96.31 608 ASP A CA 1
ATOM 4816 C C . ASP A 1 608 ? -21.878 -13.151 19.225 1.00 96.31 608 ASP A C 1
ATOM 4818 O O . ASP A 1 608 ? -20.883 -13.625 19.783 1.00 96.31 608 ASP A O 1
ATOM 4822 N N . ILE A 1 609 ? -21.899 -11.871 18.826 1.00 96.25 609 ILE A N 1
ATOM 4823 C CA . ILE A 1 609 ? -20.752 -10.985 19.071 1.00 96.25 609 ILE A CA 1
ATOM 4824 C C . ILE A 1 609 ? -20.631 -10.609 20.556 1.00 96.25 609 ILE A C 1
ATOM 4826 O O . ILE A 1 609 ? -19.511 -10.499 21.063 1.00 96.25 609 ILE A O 1
ATOM 4830 N N . THR A 1 610 ? -21.755 -10.468 21.265 1.00 97.25 610 THR A N 1
ATOM 4831 C CA . THR A 1 610 ? -21.800 -10.093 22.686 1.00 97.25 610 THR A CA 1
ATOM 4832 C C . THR A 1 610 ? -21.285 -11.226 23.569 1.00 97.25 610 THR A C 1
ATOM 4834 O O . THR A 1 610 ? -20.394 -10.996 24.387 1.00 97.25 610 THR A O 1
ATOM 4837 N N . GLU A 1 611 ? -21.744 -12.464 23.358 1.00 97.06 611 GLU A N 1
ATOM 4838 C CA . GLU A 1 611 ? -21.250 -13.652 24.065 1.00 97.06 611 GLU A CA 1
ATOM 4839 C C . GLU A 1 611 ? -19.740 -13.834 23.843 1.00 97.06 611 GLU A C 1
ATOM 4841 O O . GLU A 1 611 ? -18.978 -13.990 24.803 1.00 97.06 611 GLU A O 1
ATOM 4846 N N . ARG A 1 612 ? -19.270 -13.729 22.589 1.00 95.88 612 ARG A N 1
ATOM 4847 C CA . ARG A 1 612 ? -17.837 -13.824 22.259 1.00 95.88 612 ARG A CA 1
ATOM 4848 C C . ARG A 1 612 ? -17.016 -12.730 22.939 1.00 95.88 612 ARG A C 1
ATOM 4850 O O . ARG A 1 612 ? -15.961 -13.032 23.500 1.00 95.88 612 ARG A O 1
ATOM 4857 N N . LEU A 1 613 ? -17.469 -11.475 22.919 1.00 96.44 613 LEU A N 1
ATOM 4858 C CA . LEU A 1 613 ? -16.771 -10.371 23.582 1.00 96.44 613 LEU A CA 1
ATOM 4859 C C . LEU A 1 613 ? -16.748 -10.546 25.106 1.00 96.44 613 LEU A C 1
ATOM 4861 O O . LEU A 1 613 ? -15.684 -10.379 25.707 1.00 96.44 613 LEU A O 1
ATOM 4865 N N . LEU A 1 614 ? -17.863 -10.949 25.726 1.00 96.38 614 LEU A N 1
ATOM 4866 C CA . LEU A 1 614 ? -17.939 -11.250 27.158 1.00 96.38 614 LEU A CA 1
ATOM 4867 C C . LEU A 1 614 ? -17.000 -12.397 27.545 1.00 96.38 614 LEU A C 1
ATOM 4869 O O . LEU A 1 614 ? -16.227 -12.252 28.492 1.00 96.38 614 LEU A O 1
ATOM 4873 N N . ALA A 1 615 ? -16.988 -13.500 26.793 1.00 95.38 615 ALA A N 1
ATOM 4874 C CA . ALA A 1 615 ? -16.092 -14.630 27.032 1.00 95.38 615 ALA A CA 1
ATOM 4875 C C . ALA A 1 615 ? -14.611 -14.224 26.911 1.00 95.38 615 ALA A C 1
ATOM 4877 O O . ALA A 1 615 ? -13.804 -14.492 27.804 1.00 95.38 615 ALA A O 1
ATOM 4878 N N . LYS A 1 616 ? -14.239 -13.499 25.847 1.00 94.00 616 LYS A N 1
ATOM 4879 C CA . LYS A 1 616 ? -12.851 -13.047 25.641 1.00 94.00 616 LYS A CA 1
ATOM 4880 C C . LYS A 1 616 ? -12.442 -11.934 26.613 1.00 94.00 616 LYS A C 1
ATOM 4882 O O . LYS A 1 616 ? -11.256 -11.816 26.911 1.00 94.00 616 LYS A O 1
ATOM 4887 N N . ARG A 1 617 ? -13.386 -11.160 27.163 1.00 92.62 617 ARG A N 1
ATOM 4888 C CA . ARG A 1 617 ? -13.145 -10.216 28.270 1.00 92.62 617 ARG A CA 1
ATOM 4889 C C . ARG A 1 617 ? -13.016 -10.937 29.617 1.00 92.62 617 ARG A C 1
ATOM 4891 O O . ARG A 1 617 ? -12.121 -10.598 30.385 1.00 92.62 617 ARG A O 1
ATOM 4898 N N . LYS A 1 618 ? -13.818 -11.973 29.888 1.00 93.25 618 LYS A N 1
ATOM 4899 C CA . LYS A 1 618 ? -13.691 -12.842 31.075 1.00 93.25 618 LYS A CA 1
ATOM 4900 C C . LYS A 1 618 ? -12.307 -13.493 31.145 1.00 93.25 618 LYS A C 1
ATOM 4902 O O . LYS A 1 618 ? -11.711 -13.521 32.218 1.00 93.25 618 LYS A O 1
ATOM 4907 N N . ASN A 1 619 ? -11.747 -13.906 30.007 1.00 93.25 619 ASN A N 1
ATOM 4908 C CA . ASN A 1 619 ? -10.369 -14.402 29.942 1.00 93.25 619 ASN A CA 1
ATOM 4909 C C . ASN A 1 619 ? -9.335 -13.351 30.392 1.00 93.25 619 ASN A C 1
ATOM 4911 O O . ASN A 1 619 ? -8.371 -13.713 31.058 1.00 93.25 619 ASN A O 1
ATOM 4915 N N . LEU A 1 620 ? -9.548 -12.057 30.110 1.00 92.44 620 LEU A N 1
ATOM 4916 C CA . LEU A 1 620 ? -8.686 -10.981 30.624 1.00 92.44 620 LEU A CA 1
ATOM 4917 C C . LEU A 1 620 ? -8.846 -10.782 32.140 1.00 92.44 620 LEU A C 1
ATOM 4919 O O . LEU A 1 620 ? -7.856 -10.528 32.818 1.00 92.44 620 LEU A O 1
ATOM 4923 N N . VAL A 1 621 ? -10.058 -10.927 32.692 1.00 91.88 621 VAL A N 1
ATOM 4924 C CA . VAL A 1 621 ? -10.275 -10.901 34.155 1.00 91.88 621 VAL A CA 1
ATOM 4925 C C . VAL A 1 621 ? -9.500 -12.040 34.825 1.00 91.88 621 VAL A C 1
ATOM 4927 O O . VAL A 1 621 ? -8.740 -11.796 35.757 1.00 91.88 621 VAL A O 1
ATOM 4930 N N . ILE A 1 622 ? -9.634 -13.265 34.304 1.00 92.50 622 ILE A N 1
ATOM 4931 C CA . ILE A 1 622 ? -8.908 -14.448 34.794 1.00 92.50 622 ILE A CA 1
ATOM 4932 C C . ILE A 1 622 ? -7.394 -14.230 34.684 1.00 92.50 622 ILE A C 1
ATOM 4934 O O . ILE A 1 622 ? -6.668 -14.493 35.640 1.00 92.50 622 ILE A O 1
ATOM 4938 N N . TRP A 1 623 ? -6.920 -13.695 33.555 1.00 92.06 623 TRP A N 1
ATOM 4939 C CA . TRP A 1 623 ? -5.514 -13.354 33.355 1.00 92.06 623 TRP A CA 1
ATOM 4940 C C . TRP A 1 623 ? -5.005 -12.362 34.407 1.00 92.06 623 TRP A C 1
ATOM 4942 O O . TRP A 1 623 ? -3.950 -12.602 34.994 1.00 92.06 623 TRP A O 1
ATOM 4952 N N . LEU A 1 624 ? -5.773 -11.307 34.718 1.00 90.94 624 LEU A N 1
ATOM 4953 C CA . LEU A 1 624 ? -5.415 -10.356 35.773 1.00 90.94 624 LEU A CA 1
ATOM 4954 C C . LEU A 1 624 ? -5.317 -11.045 37.144 1.00 90.94 624 LEU A C 1
ATOM 4956 O O . LEU A 1 624 ? -4.349 -10.835 37.874 1.00 90.94 624 LEU A O 1
ATOM 4960 N N . SER A 1 625 ? -6.291 -11.895 37.484 1.00 90.50 625 SER A N 1
ATOM 4961 C CA . SER A 1 625 ? -6.288 -12.668 38.733 1.00 90.50 625 SER A CA 1
ATOM 4962 C C . SER A 1 625 ? -5.134 -13.672 38.825 1.00 90.50 625 SER A C 1
ATOM 4964 O O . SER A 1 625 ? -4.722 -14.012 39.933 1.00 90.50 625 SER A O 1
ATOM 4966 N N . LEU A 1 626 ? -4.611 -14.154 37.693 1.00 88.50 626 LEU A N 1
ATOM 4967 C CA . LEU A 1 626 ? -3.409 -14.987 37.647 1.00 88.50 626 LEU A CA 1
ATOM 4968 C C . LEU A 1 626 ? -2.150 -14.137 37.850 1.00 88.50 626 LEU A C 1
ATOM 4970 O O . LEU A 1 626 ? -1.366 -14.436 38.745 1.00 88.50 626 LEU A O 1
ATOM 4974 N N . ILE A 1 627 ? -1.951 -13.054 37.090 1.00 85.38 627 ILE A N 1
ATOM 4975 C CA . ILE A 1 627 ? -0.726 -12.242 37.214 1.00 85.38 627 ILE A CA 1
ATOM 4976 C C . ILE A 1 627 ? -0.624 -11.528 38.573 1.00 85.38 627 ILE A C 1
ATOM 4978 O O . ILE A 1 627 ? 0.473 -11.450 39.120 1.00 85.38 627 ILE A O 1
ATOM 4982 N N . LYS A 1 628 ? -1.744 -11.123 39.195 1.00 85.62 628 LYS A N 1
ATOM 4983 C CA . LYS A 1 628 ? -1.756 -10.573 40.567 1.00 85.62 628 LYS A CA 1
ATOM 4984 C C . LYS A 1 628 ? -1.307 -11.577 41.648 1.00 85.62 628 LYS A C 1
ATOM 4986 O O . LYS A 1 628 ? -0.903 -11.145 42.721 1.00 85.62 628 LYS A O 1
ATOM 4991 N N . LYS A 1 629 ? -1.305 -12.894 41.381 1.00 85.81 629 LYS A N 1
ATOM 4992 C CA . LYS A 1 629 ? -0.721 -13.914 42.286 1.00 85.81 629 LYS A CA 1
ATOM 4993 C C . LYS A 1 629 ? 0.800 -14.055 42.154 1.00 85.81 629 LYS A C 1
ATOM 4995 O O . LYS A 1 629 ? 1.425 -14.667 43.014 1.00 85.81 629 LYS A O 1
ATOM 5000 N N . HIS A 1 630 ? 1.393 -13.495 41.099 1.00 81.44 630 HIS A N 1
ATOM 5001 C CA . HIS A 1 630 ? 2.825 -13.563 40.802 1.00 81.44 630 HIS A CA 1
ATOM 5002 C C . HIS A 1 630 ? 3.373 -12.134 40.599 1.00 81.44 630 HIS A C 1
ATOM 5004 O O . HIS A 1 630 ? 3.639 -11.733 39.460 1.00 81.44 630 HIS A O 1
ATOM 5010 N N . PRO A 1 631 ? 3.470 -11.335 41.685 1.00 73.44 631 PRO A N 1
ATOM 5011 C CA . PRO A 1 631 ? 3.809 -9.915 41.618 1.00 73.44 631 PRO A CA 1
ATOM 5012 C C . PRO A 1 631 ? 5.241 -9.662 41.126 1.00 73.44 631 PRO A C 1
ATOM 5014 O O . PRO A 1 631 ? 6.134 -10.495 41.271 1.00 73.44 631 PRO A O 1
ATOM 5017 N N . ILE A 1 632 ? 5.455 -8.469 40.562 1.00 67.75 632 ILE A N 1
ATOM 5018 C CA . ILE A 1 632 ? 6.727 -8.049 39.942 1.00 67.75 632 ILE A CA 1
ATOM 5019 C C . ILE A 1 632 ? 7.838 -7.841 40.989 1.00 67.75 632 ILE A C 1
ATOM 5021 O O . ILE A 1 632 ? 9.017 -7.994 40.679 1.00 67.75 632 ILE A O 1
ATOM 5025 N N . VAL A 1 633 ? 7.479 -7.531 42.236 1.00 64.69 633 VAL A N 1
ATOM 5026 C CA . VAL A 1 633 ? 8.404 -7.470 43.376 1.00 64.69 633 VAL A CA 1
ATOM 5027 C C . VAL A 1 633 ? 7.689 -8.025 44.609 1.00 64.69 633 VAL A C 1
ATOM 5029 O O . VAL A 1 633 ? 6.493 -7.799 44.776 1.00 64.69 633 VAL A O 1
ATOM 5032 N N . GLN A 1 634 ? 8.398 -8.762 45.469 1.00 55.75 634 GLN A N 1
ATOM 5033 C CA . GLN A 1 634 ? 7.840 -9.277 46.732 1.00 55.75 634 GLN A CA 1
ATOM 5034 C C . GLN A 1 634 ? 7.959 -8.278 47.898 1.00 55.75 634 GLN A C 1
ATOM 5036 O O . GLN A 1 634 ? 7.306 -8.450 48.924 1.00 55.75 634 GLN A O 1
ATOM 5041 N N . THR A 1 635 ? 8.779 -7.235 47.750 1.00 49.31 635 THR A N 1
ATOM 5042 C CA . THR A 1 635 ? 9.055 -6.213 48.767 1.00 49.31 635 THR A CA 1
ATOM 5043 C C . THR A 1 635 ? 9.164 -4.824 48.131 1.00 49.31 635 THR A C 1
ATOM 5045 O O . THR A 1 635 ? 9.594 -4.686 46.990 1.00 49.31 635 THR A O 1
ATOM 5048 N N . SER A 1 636 ? 8.792 -3.788 48.894 1.00 51.09 636 SER A N 1
ATOM 5049 C CA . SER A 1 636 ? 8.819 -2.356 48.528 1.00 51.09 636 SER A CA 1
ATOM 5050 C C . SER A 1 636 ? 8.027 -1.924 47.274 1.00 51.09 636 SER A C 1
ATOM 5052 O O . SER A 1 636 ? 8.498 -1.984 46.141 1.00 51.09 636 SER A O 1
ATOM 5054 N N . GLY A 1 637 ? 6.862 -1.317 47.521 1.00 58.94 637 GLY A N 1
ATOM 5055 C CA . GLY A 1 637 ? 6.439 -0.111 46.799 1.00 58.94 637 GLY A CA 1
ATOM 5056 C C . GLY A 1 637 ? 5.485 -0.277 45.614 1.00 58.94 637 GLY A C 1
ATOM 5057 O O . GLY A 1 637 ? 4.463 0.405 45.576 1.00 58.94 637 GLY A O 1
ATOM 5058 N N . LEU A 1 638 ? 5.797 -1.137 44.641 1.00 67.62 638 LEU A N 1
ATOM 5059 C CA . LEU A 1 638 ? 4.992 -1.224 43.414 1.00 67.62 638 LEU A CA 1
ATOM 5060 C C . LEU A 1 638 ? 3.614 -1.840 43.698 1.00 67.62 638 LEU A C 1
ATOM 5062 O O . LEU A 1 638 ? 3.525 -2.981 44.152 1.00 67.62 638 LEU A O 1
ATOM 5066 N N . SER A 1 639 ? 2.547 -1.098 43.402 1.00 73.56 639 SER A N 1
ATOM 5067 C CA . SER A 1 639 ? 1.162 -1.523 43.634 1.00 73.56 639 SER A CA 1
ATOM 5068 C C . SER A 1 639 ? 0.330 -1.470 42.350 1.00 73.56 639 SER A C 1
ATOM 5070 O O . SER A 1 639 ? 0.809 -1.046 41.298 1.00 73.56 639 SER A O 1
ATOM 5072 N N . GLU A 1 640 ? -0.906 -1.963 42.410 1.00 78.38 640 GLU A N 1
ATOM 5073 C CA . GLU A 1 640 ? -1.840 -1.997 41.283 1.00 78.38 640 GLU A CA 1
ATOM 5074 C C . GLU A 1 640 ? -3.215 -1.519 41.729 1.00 78.38 640 GLU A C 1
ATOM 5076 O O . GLU A 1 640 ? -3.681 -1.908 42.802 1.00 78.38 640 GLU A O 1
ATOM 5081 N N . ASP A 1 641 ? -3.889 -0.750 40.875 1.00 83.38 641 ASP A N 1
ATOM 5082 C CA . ASP A 1 641 ? -5.307 -0.448 41.053 1.00 83.38 641 ASP A CA 1
ATOM 5083 C C . ASP A 1 641 ? -6.181 -1.699 40.838 1.00 83.38 641 ASP A C 1
ATOM 5085 O O . ASP A 1 641 ? -5.700 -2.790 40.497 1.00 83.38 641 ASP A O 1
ATOM 5089 N N . GLU A 1 642 ? -7.490 -1.577 41.050 1.00 83.31 642 GLU A N 1
ATOM 5090 C CA . GLU A 1 642 ? -8.429 -2.685 40.853 1.00 83.31 642 GLU A CA 1
ATOM 5091 C C . GLU A 1 642 ? -8.383 -3.247 39.422 1.00 83.31 642 GLU A C 1
ATOM 5093 O O . GLU A 1 642 ? -8.307 -4.471 39.239 1.00 83.31 642 GLU A O 1
ATOM 5098 N N . TYR A 1 643 ? -8.285 -2.363 38.425 1.00 85.25 643 TYR A N 1
ATOM 5099 C CA . TYR A 1 643 ? -8.248 -2.683 37.000 1.00 85.25 643 TYR A CA 1
ATOM 5100 C C . TYR A 1 643 ? -6.961 -3.378 36.539 1.00 85.25 643 TYR A C 1
ATOM 5102 O O . TYR A 1 643 ? -6.982 -4.048 35.500 1.00 85.25 643 TYR A O 1
ATOM 5110 N N . GLY A 1 644 ? -5.873 -3.285 37.308 1.00 81.56 644 GLY A N 1
ATOM 5111 C CA . GLY A 1 644 ? -4.572 -3.891 37.013 1.00 81.56 644 GLY A CA 1
ATOM 5112 C C . GLY A 1 644 ? -3.549 -2.948 36.383 1.00 81.56 644 GLY A C 1
ATOM 5113 O O . GLY A 1 644 ? -2.535 -3.427 35.860 1.00 81.56 644 GLY A O 1
ATOM 5114 N N . VAL A 1 645 ? -3.816 -1.641 36.412 1.00 82.75 645 VAL A N 1
ATOM 5115 C CA . VAL A 1 645 ? -2.860 -0.586 36.073 1.00 82.75 645 VAL A CA 1
ATOM 5116 C C . VAL A 1 645 ? -1.904 -0.403 37.259 1.00 82.75 645 VAL A C 1
ATOM 5118 O O . VAL A 1 645 ? -2.308 -0.505 38.416 1.00 82.75 645 VAL A O 1
ATOM 5121 N N . LEU A 1 646 ? -0.616 -0.201 36.980 1.00 78.94 646 LEU A N 1
ATOM 5122 C CA . LEU A 1 646 ? 0.431 -0.095 37.999 1.00 78.94 646 LEU A CA 1
ATOM 5123 C C . LEU A 1 646 ? 0.475 1.317 38.577 1.00 78.94 646 LEU A C 1
ATOM 5125 O O . LEU A 1 646 ? 0.340 2.286 37.835 1.00 78.94 646 LEU A O 1
ATOM 5129 N N . VAL A 1 647 ? 0.733 1.413 39.877 1.00 77.06 647 VAL A N 1
ATOM 5130 C CA . VAL A 1 647 ? 0.939 2.662 40.614 1.00 77.06 647 VAL A CA 1
ATOM 5131 C C . VAL A 1 647 ? 2.364 2.660 41.162 1.00 77.06 647 VAL A C 1
ATOM 5133 O O . VAL A 1 647 ? 2.768 1.739 41.882 1.00 77.06 647 VAL A O 1
ATOM 5136 N N . PHE A 1 648 ? 3.133 3.683 40.793 1.00 73.81 648 PHE A N 1
ATOM 5137 C CA . PHE A 1 648 ? 4.555 3.808 41.107 1.00 73.81 648 PHE A CA 1
ATOM 5138 C C . PHE A 1 648 ? 4.754 4.776 42.286 1.00 73.81 648 PHE A C 1
ATOM 5140 O O . PHE A 1 648 ? 4.273 5.907 42.214 1.00 73.81 648 PHE A O 1
ATOM 5147 N N . PRO A 1 649 ? 5.430 4.370 43.377 1.00 70.12 649 PRO A N 1
ATOM 5148 C CA . PRO A 1 649 ? 5.700 5.260 44.503 1.00 70.12 649 PRO A CA 1
ATOM 5149 C C . PRO A 1 649 ? 6.812 6.271 44.179 1.00 70.12 649 PRO A C 1
ATOM 5151 O O . PRO A 1 649 ? 7.625 6.060 43.279 1.00 70.12 649 PRO A O 1
ATOM 5154 N N . GLY A 1 650 ? 6.870 7.360 44.953 1.00 65.06 650 GLY A N 1
ATOM 5155 C CA . GLY A 1 650 ? 7.774 8.493 44.711 1.00 65.06 650 GLY A CA 1
ATOM 5156 C C . GLY A 1 650 ? 9.280 8.198 44.808 1.00 65.06 650 GLY A C 1
ATOM 5157 O O . GLY A 1 650 ? 10.091 9.031 44.414 1.00 65.06 650 GLY A O 1
ATOM 5158 N N . ASP A 1 651 ? 9.654 7.030 45.328 1.00 66.00 651 ASP A N 1
ATOM 5159 C CA . ASP A 1 651 ? 11.021 6.546 45.545 1.00 66.00 651 ASP A CA 1
ATOM 5160 C C . ASP A 1 651 ? 11.391 5.342 44.646 1.00 66.00 651 ASP A C 1
ATOM 5162 O O . ASP A 1 651 ? 12.395 4.659 44.879 1.00 66.00 651 ASP A O 1
ATOM 5166 N N . PHE A 1 652 ? 10.584 5.057 43.615 1.00 68.44 652 PHE A N 1
ATOM 5167 C CA . PHE A 1 652 ? 10.699 3.846 42.800 1.00 68.44 652 PHE A CA 1
ATOM 5168 C C . PHE A 1 652 ? 11.953 3.796 41.909 1.00 68.44 652 PHE A C 1
ATOM 5170 O O . PHE A 1 652 ? 11.978 4.285 40.779 1.00 68.44 652 PHE A O 1
ATOM 5177 N N . ASP A 1 653 ? 12.988 3.108 42.388 1.00 64.88 653 ASP A N 1
ATOM 5178 C CA . ASP A 1 653 ? 14.198 2.829 41.613 1.00 64.88 653 ASP A CA 1
ATOM 5179 C C . ASP A 1 653 ? 14.087 1.518 40.814 1.00 64.88 653 ASP A C 1
ATOM 5181 O O . ASP A 1 653 ? 14.375 0.422 41.306 1.00 64.88 653 ASP A O 1
ATOM 5185 N N . TYR A 1 654 ? 13.717 1.647 39.538 1.00 61.19 654 TYR A N 1
ATOM 5186 C CA . TYR A 1 654 ? 13.638 0.539 38.581 1.00 61.19 654 TYR A CA 1
ATOM 5187 C C . TYR A 1 654 ? 14.978 -0.188 38.348 1.00 61.19 654 TYR A C 1
ATOM 5189 O O . TYR A 1 654 ? 14.966 -1.325 37.876 1.00 61.19 654 TYR A O 1
ATOM 5197 N N . ARG A 1 655 ? 16.133 0.419 38.675 1.00 58.62 655 ARG A N 1
ATOM 5198 C CA . ARG A 1 655 ? 17.468 -0.184 38.470 1.00 58.62 655 ARG A CA 1
ATOM 5199 C C . ARG A 1 655 ? 17.693 -1.393 39.386 1.00 58.62 655 ARG A C 1
ATOM 5201 O O . ARG A 1 655 ? 18.573 -2.209 39.123 1.00 58.62 655 ARG A O 1
ATOM 5208 N N . LYS A 1 656 ? 16.871 -1.530 40.434 1.00 59.50 656 LYS A N 1
ATOM 5209 C CA . LYS A 1 656 ? 16.811 -2.683 41.349 1.00 59.50 656 LYS A CA 1
ATOM 5210 C C . LYS A 1 656 ? 16.029 -3.874 40.774 1.00 59.50 656 LYS A C 1
ATOM 5212 O O . LYS A 1 656 ? 16.023 -4.943 41.382 1.00 59.50 656 LYS A O 1
ATOM 5217 N N . LEU A 1 657 ? 15.352 -3.712 39.635 1.00 61.53 657 LEU A N 1
ATOM 5218 C CA . LEU A 1 657 ? 14.524 -4.750 39.021 1.00 61.53 657 LEU A CA 1
ATOM 5219 C C . LEU A 1 657 ? 15.314 -5.562 37.987 1.00 61.53 657 LEU A C 1
ATOM 5221 O O . LEU A 1 657 ? 16.038 -5.017 37.156 1.00 61.53 657 LEU A O 1
ATOM 5225 N N . GLY A 1 658 ? 15.123 -6.882 37.986 1.00 56.69 658 GLY A N 1
ATOM 5226 C CA . GLY A 1 658 ? 15.714 -7.758 36.971 1.00 56.69 658 GLY A CA 1
ATOM 5227 C C . GLY A 1 658 ? 14.995 -7.669 35.610 1.00 56.69 658 GLY A C 1
ATOM 5228 O O . GLY A 1 658 ? 13.801 -7.366 35.582 1.00 56.69 658 GLY A O 1
ATOM 5229 N N . PRO A 1 659 ? 15.664 -8.019 34.490 1.00 55.53 659 PRO A N 1
ATOM 5230 C CA . PRO A 1 659 ? 15.121 -7.987 33.121 1.00 55.53 659 PRO A CA 1
ATOM 5231 C C . PRO A 1 659 ? 13.675 -8.486 32.939 1.00 55.53 659 PRO A C 1
ATOM 5233 O O . PRO A 1 659 ? 12.894 -7.889 32.200 1.00 55.53 659 PRO A O 1
ATOM 5236 N N . TRP A 1 660 ? 13.297 -9.548 33.653 1.00 61.41 660 TRP A N 1
ATOM 5237 C CA . TRP A 1 660 ? 11.964 -10.157 33.621 1.00 61.41 660 TRP A CA 1
ATOM 5238 C C . TRP A 1 660 ? 10.817 -9.190 33.978 1.00 61.41 660 TRP A C 1
ATOM 5240 O O . TRP A 1 660 ? 9.704 -9.351 33.477 1.00 61.41 660 TRP A O 1
ATOM 5250 N N . CYS A 1 661 ? 11.071 -8.144 34.776 1.00 67.38 661 CYS A N 1
ATOM 5251 C CA . CYS A 1 661 ? 10.044 -7.154 35.107 1.00 67.38 661 CYS A CA 1
ATOM 5252 C C . CYS A 1 661 ? 9.516 -6.427 33.857 1.00 67.38 661 CYS A C 1
ATOM 5254 O O . CYS A 1 661 ? 8.320 -6.162 33.767 1.00 67.38 661 CYS A O 1
ATOM 5256 N N . LEU A 1 662 ? 10.369 -6.167 32.858 1.00 68.31 662 LEU A N 1
ATOM 5257 C CA . LEU A 1 662 ? 10.013 -5.398 31.661 1.00 68.31 662 LEU A CA 1
ATOM 5258 C C . LEU A 1 662 ? 9.0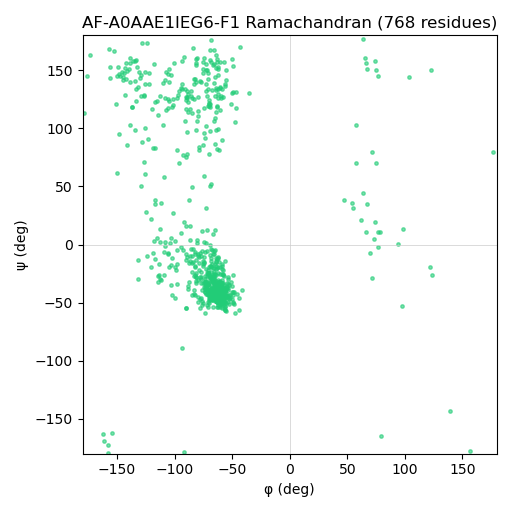37 -6.173 30.760 1.00 68.31 662 LEU A C 1
ATOM 5260 O O . LEU A 1 662 ? 8.193 -5.574 30.089 1.00 68.31 662 LEU A O 1
ATOM 5264 N N . THR A 1 663 ? 9.101 -7.508 30.796 1.00 71.19 663 THR A N 1
ATOM 5265 C CA . THR A 1 663 ? 8.112 -8.400 30.175 1.00 71.19 663 THR A CA 1
ATOM 5266 C C . THR A 1 663 ? 6.766 -8.290 30.893 1.00 71.19 663 THR A C 1
ATOM 5268 O O . THR A 1 663 ? 5.751 -8.041 30.240 1.00 71.19 663 THR A O 1
ATOM 5271 N N . ARG A 1 664 ? 6.748 -8.354 32.234 1.00 76.81 664 ARG A N 1
ATOM 5272 C CA . ARG A 1 664 ? 5.532 -8.160 33.049 1.00 76.81 664 ARG A CA 1
ATOM 5273 C C . ARG A 1 664 ? 4.886 -6.786 32.839 1.00 76.81 664 ARG A C 1
ATOM 5275 O O . ARG A 1 664 ? 3.662 -6.720 32.733 1.00 76.81 664 ARG A O 1
ATOM 5282 N N . LEU A 1 665 ? 5.673 -5.711 32.723 1.00 75.88 665 LEU A N 1
ATOM 5283 C CA . LEU A 1 665 ? 5.172 -4.371 32.382 1.00 75.88 665 LEU A CA 1
ATOM 5284 C C . LEU A 1 665 ? 4.451 -4.382 31.023 1.00 75.88 665 LEU A C 1
ATOM 5286 O O . LEU A 1 665 ? 3.276 -4.024 30.939 1.00 75.88 665 LEU A O 1
ATOM 5290 N N . ALA A 1 666 ? 5.115 -4.857 29.966 1.00 74.38 666 ALA A N 1
ATOM 5291 C CA . ALA A 1 666 ? 4.555 -4.859 28.612 1.00 74.38 666 ALA A CA 1
ATOM 5292 C C . ALA A 1 666 ? 3.318 -5.763 28.465 1.00 74.38 666 ALA A C 1
ATOM 5294 O O . ALA A 1 666 ? 2.369 -5.413 27.757 1.00 74.38 666 ALA A O 1
ATOM 5295 N N . LEU A 1 667 ? 3.293 -6.896 29.175 1.00 79.88 667 LEU A N 1
ATOM 5296 C CA . LEU A 1 667 ? 2.113 -7.751 29.304 1.00 79.88 667 LEU A CA 1
ATOM 5297 C C . LEU A 1 667 ? 0.925 -6.979 29.902 1.00 79.88 667 LEU A C 1
ATOM 5299 O O . LEU A 1 667 ? -0.182 -7.047 29.373 1.00 79.88 667 LEU A O 1
ATOM 5303 N N . ARG A 1 668 ? 1.143 -6.200 30.968 1.00 82.69 668 ARG A N 1
ATOM 5304 C CA . ARG A 1 668 ? 0.082 -5.423 31.629 1.00 82.69 668 ARG A CA 1
ATOM 5305 C C . ARG A 1 668 ? -0.434 -4.266 30.777 1.00 82.69 668 ARG A C 1
ATOM 5307 O O . ARG A 1 668 ? -1.646 -4.080 30.706 1.00 82.69 668 ARG A O 1
ATOM 5314 N N . GLY A 1 669 ? 0.444 -3.554 30.069 1.00 80.50 669 GLY A N 1
ATOM 5315 C CA . GLY A 1 669 ? 0.037 -2.539 29.088 1.00 80.50 669 GLY A CA 1
ATOM 5316 C C . GLY A 1 669 ? -0.835 -3.128 27.975 1.00 80.50 669 GLY A C 1
ATOM 5317 O O . GLY A 1 669 ? -1.917 -2.627 27.669 1.00 80.50 669 GLY A O 1
ATOM 5318 N N . THR A 1 670 ? -0.412 -4.273 27.438 1.00 81.81 670 THR A N 1
ATOM 5319 C CA . THR A 1 670 ? -1.145 -5.027 26.408 1.00 81.81 670 THR A CA 1
ATOM 5320 C C . THR A 1 670 ? -2.506 -5.526 26.912 1.00 81.81 670 THR A C 1
ATOM 5322 O O . THR A 1 670 ? -3.509 -5.429 26.198 1.00 81.81 670 THR A O 1
ATOM 5325 N N . TYR A 1 671 ? -2.572 -6.004 28.159 1.00 88.69 671 TYR A N 1
ATOM 5326 C CA . TYR A 1 671 ? -3.820 -6.343 28.844 1.00 88.69 671 TYR A CA 1
ATOM 5327 C C . TYR A 1 671 ? -4.748 -5.125 28.977 1.00 88.69 671 TYR A C 1
ATOM 5329 O O . TYR A 1 671 ? -5.926 -5.240 28.641 1.00 88.69 671 TYR A O 1
ATOM 5337 N N . ALA A 1 672 ? -4.241 -3.960 29.393 1.00 88.00 672 ALA A N 1
ATOM 5338 C CA . ALA A 1 672 ? -5.056 -2.762 29.593 1.00 88.00 672 ALA A CA 1
ATOM 5339 C C . ALA A 1 672 ? -5.674 -2.267 28.271 1.00 88.00 672 ALA A C 1
ATOM 5341 O O . ALA A 1 672 ? -6.871 -1.981 28.215 1.00 88.00 672 ALA A O 1
ATOM 5342 N N . VAL A 1 673 ? -4.906 -2.287 27.174 1.00 86.69 673 VAL A N 1
ATOM 5343 C CA . VAL A 1 673 ? -5.418 -2.024 25.815 1.00 86.69 673 VAL A CA 1
ATOM 5344 C C . VAL A 1 673 ? -6.493 -3.038 25.415 1.00 86.69 673 VAL A C 1
ATOM 5346 O O . VAL A 1 673 ? -7.577 -2.661 24.966 1.00 86.69 673 VAL A O 1
ATOM 5349 N N . CYS A 1 674 ? -6.242 -4.330 25.640 1.00 89.94 674 CYS A N 1
ATOM 5350 C CA . CYS A 1 674 ? -7.217 -5.389 25.381 1.00 89.94 674 CYS A CA 1
ATOM 5351 C C . CYS A 1 674 ? -8.502 -5.263 26.208 1.00 89.94 674 CYS A C 1
ATOM 5353 O O . CYS A 1 674 ? -9.557 -5.687 25.728 1.00 89.94 674 CYS A O 1
ATOM 5355 N N . ARG A 1 675 ? -8.404 -4.734 27.433 1.00 91.88 675 ARG A N 1
ATOM 5356 C CA . ARG A 1 675 ? -9.507 -4.519 28.372 1.00 91.88 675 ARG A CA 1
ATOM 5357 C C . ARG A 1 675 ? -10.361 -3.343 27.914 1.00 91.88 675 ARG A C 1
ATOM 5359 O O . ARG A 1 675 ? -11.518 -3.572 27.576 1.00 91.88 675 ARG A O 1
ATOM 5366 N N . MET A 1 676 ? -9.764 -2.152 27.777 1.00 92.94 676 MET A N 1
ATOM 5367 C CA . MET A 1 676 ? -10.430 -0.942 27.272 1.00 92.94 676 MET A CA 1
ATOM 5368 C C . MET A 1 676 ? -11.204 -1.213 25.978 1.00 92.94 676 MET A C 1
ATOM 5370 O O . MET A 1 676 ? -12.394 -0.923 25.897 1.00 92.94 676 MET A O 1
ATOM 5374 N N . ILE A 1 677 ? -10.556 -1.823 24.978 1.00 93.69 677 ILE A N 1
ATOM 5375 C CA . ILE A 1 677 ? -11.182 -2.057 23.671 1.00 93.69 677 ILE A CA 1
ATOM 5376 C C . ILE A 1 677 ? -12.369 -3.024 23.781 1.00 93.69 677 ILE A C 1
ATOM 5378 O O . ILE A 1 677 ? -13.416 -2.750 23.205 1.00 93.69 677 ILE A O 1
ATOM 5382 N N . LYS A 1 678 ? -12.261 -4.134 24.527 1.00 94.69 678 LYS A N 1
ATOM 5383 C CA . LYS A 1 678 ? -13.381 -5.090 24.650 1.00 94.69 678 LYS A CA 1
ATOM 5384 C C . LYS A 1 678 ? -14.542 -4.526 25.469 1.00 94.69 678 LYS A C 1
ATOM 5386 O O . LYS A 1 678 ? -15.687 -4.724 25.076 1.00 94.69 678 LYS A O 1
ATOM 5391 N N . SER A 1 679 ? -14.258 -3.808 26.555 1.00 95.31 679 SER A N 1
ATOM 5392 C CA . SER A 1 679 ? -15.272 -3.117 27.361 1.00 95.31 679 SER A CA 1
ATOM 5393 C C . SER A 1 679 ? -16.024 -2.070 26.528 1.00 95.31 679 SER A C 1
ATOM 5395 O O . SER A 1 679 ? -17.254 -2.058 26.509 1.00 95.31 679 SER A O 1
ATOM 5397 N N . ARG A 1 680 ? -15.298 -1.290 25.718 1.00 94.50 680 ARG A N 1
ATOM 5398 C CA . ARG A 1 680 ? -15.871 -0.263 24.843 1.00 94.50 680 ARG A CA 1
ATOM 5399 C C . ARG A 1 680 ? -16.620 -0.811 23.624 1.00 94.50 680 ARG A C 1
ATOM 5401 O O . ARG A 1 680 ? -17.611 -0.220 23.205 1.00 94.50 680 ARG A O 1
ATOM 5408 N N . LEU A 1 681 ? -16.200 -1.952 23.068 1.00 96.69 681 LEU A N 1
ATOM 5409 C CA . LEU A 1 681 ? -16.960 -2.653 22.023 1.00 96.69 681 LEU A CA 1
ATOM 5410 C C . LEU A 1 681 ? -18.278 -3.228 22.565 1.00 96.69 681 LEU A C 1
ATOM 5412 O O . LEU A 1 681 ? -19.282 -3.153 21.865 1.00 96.69 681 LEU A O 1
ATOM 5416 N N . LEU A 1 682 ? -18.297 -3.747 23.801 1.00 96.38 682 LEU A N 1
ATOM 5417 C CA . LEU A 1 682 ? -19.529 -4.199 24.463 1.00 96.38 682 LEU A CA 1
ATOM 5418 C C . LEU A 1 682 ? -20.505 -3.037 24.680 1.00 96.38 682 LEU A C 1
ATOM 5420 O O . LEU A 1 682 ? -21.650 -3.129 24.241 1.00 96.38 682 LEU A O 1
ATOM 5424 N N . TYR A 1 683 ? -20.042 -1.917 25.248 1.00 94.81 683 TYR A N 1
ATOM 5425 C CA . TYR A 1 683 ? -20.856 -0.700 25.356 1.00 94.81 683 TYR A CA 1
ATOM 5426 C C . TYR A 1 683 ? -21.367 -0.219 23.992 1.00 94.81 683 TYR A C 1
ATOM 5428 O O . TYR A 1 683 ? -22.534 0.133 23.867 1.00 94.81 683 TYR A O 1
ATOM 5436 N N . ALA A 1 684 ? -20.537 -0.260 22.944 1.00 94.44 684 ALA A N 1
ATOM 5437 C CA . ALA A 1 684 ? -20.973 0.134 21.607 1.00 94.44 684 ALA A CA 1
ATOM 5438 C C . ALA A 1 684 ? -22.109 -0.754 21.054 1.00 94.44 684 ALA A C 1
ATOM 5440 O O . ALA A 1 684 ? -22.937 -0.267 20.287 1.00 94.44 684 ALA A O 1
ATOM 5441 N N . ILE A 1 685 ? -22.170 -2.033 21.439 1.00 94.12 685 ILE A N 1
ATOM 5442 C CA . ILE A 1 685 ? -23.224 -2.967 21.017 1.00 94.12 685 ILE A CA 1
ATOM 5443 C C . ILE A 1 685 ? -24.513 -2.777 21.828 1.00 94.12 685 ILE A C 1
ATOM 5445 O O . ILE A 1 685 ? -25.581 -2.725 21.226 1.00 94.12 685 ILE A O 1
ATOM 5449 N N . ALA A 1 686 ? -24.425 -2.645 23.155 1.00 92.12 686 ALA A N 1
ATOM 5450 C CA . ALA A 1 686 ? -25.585 -2.451 24.032 1.00 92.12 686 ALA A CA 1
ATOM 5451 C C . ALA A 1 686 ? -25.277 -1.446 25.169 1.00 92.12 686 ALA A C 1
ATOM 5453 O O . ALA A 1 686 ? -24.913 -1.854 26.279 1.00 92.12 686 ALA A O 1
ATOM 5454 N N . PRO A 1 687 ? -25.438 -0.128 24.928 1.00 90.62 687 PRO A N 1
ATOM 5455 C CA . PRO A 1 687 ? -25.113 0.928 25.888 1.00 90.62 687 PRO A CA 1
ATOM 5456 C C . PRO A 1 687 ? -25.888 0.837 27.208 1.00 90.62 687 PRO A C 1
ATOM 5458 O O . PRO A 1 687 ? -25.337 1.163 28.257 1.00 90.62 687 PRO A O 1
ATOM 5461 N N . ALA A 1 688 ? -27.148 0.382 27.173 1.00 87.12 688 ALA A N 1
ATOM 5462 C CA . ALA A 1 688 ? -27.974 0.193 28.369 1.00 87.12 688 ALA A CA 1
ATOM 5463 C C . ALA A 1 688 ? -27.483 -0.953 29.268 1.00 87.12 688 ALA A C 1
ATOM 5465 O O . ALA A 1 688 ? -27.516 -0.839 30.488 1.00 87.12 688 ALA A O 1
ATOM 5466 N N . THR A 1 689 ? -27.020 -2.056 28.673 1.00 91.50 689 THR A N 1
ATOM 5467 C CA . THR A 1 689 ? -26.579 -3.257 29.402 1.00 91.50 689 THR A CA 1
ATOM 5468 C C . THR A 1 689 ? -25.154 -3.124 29.937 1.00 91.50 689 THR A C 1
ATOM 5470 O O . THR A 1 689 ? -24.806 -3.756 30.930 1.00 91.50 689 THR A O 1
ATOM 5473 N N . PHE A 1 690 ? -24.317 -2.324 29.272 1.00 93.62 690 PHE A N 1
ATOM 5474 C CA . PHE A 1 690 ? -22.874 -2.273 29.517 1.00 93.62 690 PHE A CA 1
ATOM 5475 C C . PHE A 1 690 ? -22.354 -0.865 29.843 1.00 93.62 690 PHE A C 1
ATOM 5477 O O . PHE A 1 690 ? -21.188 -0.577 29.576 1.00 93.62 690 PHE A O 1
ATOM 5484 N N . HIS A 1 691 ? -23.185 0.010 30.423 1.00 90.81 691 HIS A N 1
ATOM 5485 C CA . HIS A 1 691 ? -22.797 1.369 30.833 1.00 90.81 691 HIS A CA 1
ATOM 5486 C C . HIS A 1 691 ? -21.497 1.382 31.659 1.00 90.81 691 HIS A C 1
ATOM 5488 O O . HIS A 1 691 ? -20.529 2.050 31.290 1.00 90.81 691 HIS A O 1
ATOM 5494 N N . ASP A 1 692 ? -21.429 0.539 32.691 1.00 92.38 692 ASP A N 1
ATOM 5495 C CA . ASP A 1 692 ? -20.274 0.377 33.584 1.00 92.38 692 ASP A CA 1
ATOM 5496 C C . ASP A 1 692 ? -18.980 -0.016 32.842 1.00 92.38 692 ASP A C 1
ATOM 5498 O O . ASP A 1 692 ? -17.876 0.207 33.335 1.00 92.38 692 ASP A O 1
ATOM 5502 N N . LEU A 1 693 ? -19.087 -0.590 31.636 1.00 94.06 693 LEU A N 1
ATOM 5503 C CA . LEU A 1 693 ? -17.933 -0.971 30.818 1.00 94.06 693 LEU A CA 1
ATOM 5504 C C . LEU A 1 693 ? -17.351 0.206 30.020 1.00 94.06 693 LEU A C 1
ATOM 5506 O O . LEU A 1 693 ? -16.153 0.195 29.738 1.00 94.06 693 LEU A O 1
ATOM 5510 N N . GLU A 1 694 ? -18.141 1.234 29.697 1.00 93.19 694 GLU A N 1
ATOM 5511 C CA . GLU A 1 694 ? -17.588 2.514 29.230 1.00 93.19 694 GLU A CA 1
ATOM 5512 C C . GLU A 1 694 ? -16.970 3.286 30.399 1.00 93.19 694 GLU A C 1
ATOM 5514 O O . GLU A 1 694 ? -15.902 3.865 30.223 1.00 93.19 694 GLU A O 1
ATOM 5519 N N . VAL A 1 695 ? -17.561 3.233 31.601 1.00 92.25 695 VAL A N 1
ATOM 5520 C CA . VAL A 1 695 ? -16.958 3.822 32.813 1.00 92.25 695 VAL A CA 1
ATOM 5521 C C . VAL A 1 695 ? -15.592 3.185 33.097 1.00 92.25 695 VAL A C 1
ATOM 5523 O O . VAL A 1 695 ? -14.596 3.904 33.141 1.00 92.25 695 VAL A O 1
ATOM 5526 N N . GLU A 1 696 ? -15.497 1.849 33.137 1.00 92.69 696 GLU A N 1
ATOM 5527 C CA . GLU A 1 696 ? -14.214 1.135 33.250 1.00 92.69 696 GLU A CA 1
ATOM 5528 C C . GLU A 1 696 ? -13.226 1.546 32.142 1.00 92.69 696 GLU A C 1
ATOM 5530 O O . GLU A 1 696 ? -12.048 1.788 32.410 1.00 92.69 696 GLU A O 1
ATOM 5535 N N . ALA A 1 697 ? -13.674 1.625 30.883 1.00 94.19 697 ALA A N 1
ATOM 5536 C CA . ALA A 1 697 ? -12.796 1.991 29.773 1.00 94.19 697 ALA A CA 1
ATOM 5537 C C . ALA A 1 697 ? -12.261 3.430 29.902 1.00 94.19 697 ALA A C 1
ATOM 5539 O O . ALA A 1 697 ? -11.095 3.669 29.588 1.00 94.19 697 ALA A O 1
ATOM 5540 N N . GLN A 1 698 ? -13.083 4.366 30.387 1.00 93.50 698 GLN A N 1
ATOM 5541 C CA . GLN A 1 698 ? -12.705 5.756 30.650 1.00 93.50 698 GLN A CA 1
ATOM 5542 C C . GLN A 1 698 ? -11.781 5.888 31.868 1.00 93.50 698 GLN A C 1
ATOM 5544 O O . GLN A 1 698 ? -10.835 6.672 31.822 1.00 93.50 698 GLN A O 1
ATOM 5549 N N . GLU A 1 699 ? -11.998 5.119 32.936 1.00 92.62 699 GLU A N 1
ATOM 5550 C CA . GLU A 1 699 ? -11.141 5.143 34.128 1.00 92.62 699 GLU A CA 1
ATOM 5551 C C . GLU A 1 699 ? -9.764 4.534 33.859 1.00 92.62 699 GLU A C 1
ATOM 5553 O O . GLU A 1 699 ? -8.752 5.156 34.191 1.00 92.62 699 GLU A O 1
ATOM 5558 N N . ILE A 1 700 ? -9.697 3.394 33.159 1.00 91.69 700 ILE A N 1
ATOM 5559 C CA . ILE A 1 700 ? -8.422 2.836 32.687 1.00 91.69 700 ILE A CA 1
ATOM 5560 C C . ILE A 1 700 ? -7.730 3.844 31.758 1.00 91.69 700 ILE A C 1
ATOM 5562 O O . ILE A 1 700 ? -6.543 4.109 31.932 1.00 91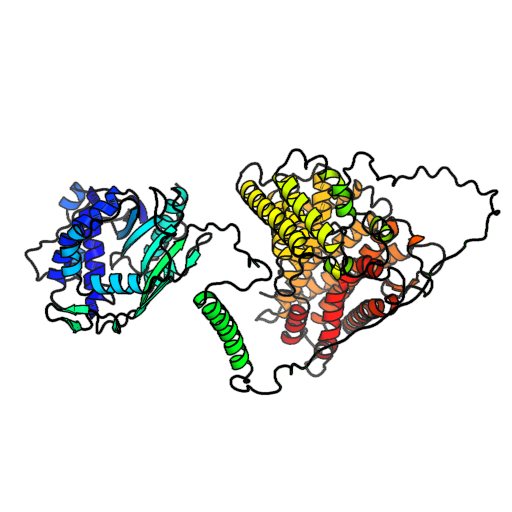.69 700 ILE A O 1
ATOM 5566 N N . ALA A 1 701 ? -8.448 4.460 30.812 1.00 90.81 701 ALA A N 1
ATOM 5567 C CA . ALA A 1 701 ? -7.869 5.477 29.934 1.00 90.81 701 ALA A CA 1
ATOM 5568 C C . ALA A 1 701 ? -7.317 6.686 30.712 1.00 90.81 701 ALA A C 1
ATOM 5570 O O . ALA A 1 701 ? -6.219 7.155 30.413 1.00 90.81 701 ALA A O 1
ATOM 5571 N N . HIS A 1 702 ? -8.029 7.165 31.735 1.00 90.06 702 HIS A N 1
ATOM 5572 C CA . HIS A 1 702 ? -7.579 8.276 32.572 1.00 90.06 702 HIS A CA 1
ATOM 5573 C C . HIS A 1 702 ? -6.333 7.905 33.388 1.00 90.06 702 HIS A C 1
ATOM 5575 O O . HIS A 1 702 ? -5.351 8.641 33.346 1.00 90.06 702 HIS A O 1
ATOM 5581 N N . ARG A 1 703 ? -6.308 6.728 34.033 1.00 86.94 703 ARG A N 1
ATOM 5582 C CA . ARG A 1 703 ? -5.119 6.210 34.740 1.00 86.94 703 ARG A CA 1
ATOM 5583 C C . ARG A 1 703 ? -3.903 6.098 33.821 1.00 86.94 703 ARG A C 1
ATOM 5585 O O . ARG A 1 703 ? -2.810 6.502 34.201 1.00 86.94 703 ARG A O 1
ATOM 5592 N N . ILE A 1 704 ? -4.097 5.611 32.595 1.00 82.75 704 ILE A N 1
ATOM 5593 C CA . ILE A 1 704 ? -3.042 5.504 31.576 1.00 82.75 704 ILE A CA 1
ATOM 5594 C C . ILE A 1 704 ? -2.476 6.871 31.178 1.00 82.75 704 ILE A C 1
ATOM 5596 O O . ILE A 1 704 ? -1.279 6.972 30.923 1.00 82.75 704 ILE A O 1
ATOM 5600 N N . LEU A 1 705 ? -3.305 7.912 31.099 1.00 82.69 705 LEU A N 1
ATOM 5601 C CA . LEU A 1 705 ? -2.851 9.255 30.734 1.00 82.69 705 LEU A CA 1
ATOM 5602 C C . LEU A 1 705 ? -2.160 9.952 31.915 1.00 82.69 705 LEU A C 1
ATOM 5604 O O . LEU A 1 705 ? -1.042 10.437 31.746 1.00 82.69 705 LEU A O 1
ATOM 5608 N N . ASN A 1 706 ? -2.761 9.915 33.110 1.00 82.31 706 ASN A N 1
ATOM 5609 C CA . ASN A 1 706 ? -2.200 10.515 34.325 1.00 82.31 706 ASN A CA 1
ATOM 5610 C C . ASN A 1 706 ? -0.839 9.909 34.683 1.00 82.31 706 ASN A C 1
ATOM 5612 O O . ASN A 1 706 ? 0.067 10.641 35.064 1.00 82.31 706 ASN A O 1
ATOM 5616 N N . LEU A 1 707 ? -0.649 8.601 34.466 1.00 76.12 707 LEU A N 1
ATOM 5617 C CA . LEU A 1 707 ? 0.640 7.930 34.658 1.00 76.12 707 LEU A CA 1
ATOM 5618 C C . LEU A 1 707 ? 1.800 8.592 33.904 1.00 76.12 707 LEU A C 1
ATOM 5620 O O . LEU A 1 707 ? 2.938 8.499 34.351 1.00 76.12 707 LEU A O 1
ATOM 5624 N N . LYS A 1 708 ? 1.554 9.274 32.779 1.00 69.56 708 LYS A N 1
ATOM 5625 C CA . LYS A 1 708 ? 2.620 10.011 32.088 1.00 69.56 708 LYS A CA 1
ATOM 5626 C C . LYS A 1 708 ? 3.130 11.184 32.926 1.00 69.56 708 LYS A C 1
ATOM 5628 O O . LYS A 1 708 ? 4.326 11.456 32.948 1.00 69.56 708 LYS A O 1
ATOM 5633 N N . GLU A 1 709 ? 2.210 11.876 33.585 1.00 71.81 709 GLU A N 1
ATOM 5634 C CA . GLU A 1 709 ? 2.449 13.090 34.364 1.00 71.81 709 GLU A CA 1
ATOM 5635 C C . GLU A 1 709 ? 2.943 12.738 35.772 1.00 71.81 709 GLU A C 1
ATOM 5637 O O . GLU A 1 709 ? 3.936 13.299 36.227 1.00 71.81 709 GLU A O 1
ATOM 5642 N N . GLU A 1 710 ? 2.332 11.730 36.406 1.00 72.50 710 GLU A N 1
ATOM 5643 C CA . GLU A 1 710 ? 2.767 11.144 37.682 1.00 72.50 710 GLU A CA 1
ATOM 5644 C C . GLU A 1 710 ? 4.208 10.618 37.609 1.00 72.50 710 GLU A C 1
ATOM 5646 O O . GLU A 1 710 ? 4.964 10.774 38.565 1.00 72.50 710 GLU A O 1
ATOM 5651 N N . MET A 1 711 ? 4.609 10.014 36.481 1.00 69.06 711 MET A N 1
ATOM 5652 C CA . MET A 1 711 ? 5.962 9.476 36.332 1.00 69.06 711 MET A CA 1
ATOM 5653 C C . MET A 1 711 ? 7.005 10.505 35.891 1.00 69.06 711 MET A C 1
ATOM 5655 O O . MET A 1 711 ? 8.182 10.290 36.168 1.00 69.06 711 MET A O 1
ATOM 5659 N N . ALA A 1 712 ? 6.623 11.609 35.240 1.00 68.44 712 ALA A N 1
ATOM 5660 C CA . ALA A 1 712 ? 7.562 12.585 34.670 1.00 68.44 712 ALA A CA 1
ATOM 5661 C C . ALA A 1 712 ? 8.684 13.078 35.624 1.00 68.44 712 ALA A C 1
ATOM 5663 O O . ALA A 1 712 ? 9.805 13.243 35.141 1.00 68.44 712 ALA A O 1
ATOM 5664 N N . PRO A 1 713 ? 8.469 13.263 36.947 1.00 64.75 713 PRO A N 1
ATOM 5665 C CA . PRO A 1 713 ? 9.531 13.672 37.873 1.00 64.75 713 PRO A CA 1
ATOM 5666 C C . PRO A 1 713 ? 10.623 12.620 38.125 1.00 64.75 713 PRO A C 1
ATOM 5668 O O . PRO A 1 713 ? 11.689 12.964 38.638 1.00 64.75 713 PRO A O 1
ATOM 5671 N N . PHE A 1 714 ? 10.380 11.338 37.827 1.00 64.62 714 PHE A N 1
ATOM 5672 C CA . PHE A 1 714 ? 11.318 10.268 38.169 1.00 64.62 714 PHE A CA 1
ATOM 5673 C C . PHE A 1 714 ? 12.437 10.124 37.142 1.00 64.62 714 PHE A C 1
ATOM 5675 O O . PHE A 1 714 ? 12.234 10.211 35.929 1.00 64.62 714 PHE A O 1
ATOM 5682 N N . LYS A 1 715 ? 13.640 9.822 37.636 1.00 52.31 715 LYS A N 1
ATOM 5683 C CA . LYS A 1 715 ? 14.778 9.513 36.774 1.00 52.31 715 LYS A CA 1
ATOM 5684 C C . LYS A 1 715 ? 14.471 8.260 35.946 1.00 52.31 715 LYS A C 1
ATOM 5686 O O . LYS A 1 715 ? 14.068 7.237 36.492 1.00 52.31 715 LYS A O 1
ATOM 5691 N N . ASP A 1 716 ? 14.676 8.363 34.634 1.00 53.72 716 ASP A N 1
ATOM 5692 C CA . ASP A 1 716 ? 14.389 7.316 33.643 1.00 53.72 716 ASP A CA 1
ATOM 5693 C C . ASP A 1 716 ? 12.899 6.911 33.540 1.00 53.72 716 ASP A C 1
ATOM 5695 O O . ASP A 1 716 ? 12.571 5.851 33.003 1.00 53.72 716 ASP A O 1
ATOM 5699 N N . SER A 1 717 ? 11.980 7.774 33.988 1.00 59.62 717 SER A N 1
ATOM 5700 C CA . SER A 1 717 ? 10.523 7.626 33.835 1.00 59.62 717 SER A CA 1
ATOM 5701 C C . SER A 1 717 ? 10.090 7.284 32.409 1.00 59.62 717 SER A C 1
ATOM 5703 O O . SER A 1 717 ? 9.261 6.389 32.211 1.00 59.62 717 SER A O 1
ATOM 5705 N N . ALA A 1 718 ? 10.724 7.921 31.418 1.00 57.22 718 ALA A N 1
ATOM 5706 C CA . ALA A 1 718 ? 10.561 7.636 30.001 1.00 57.22 718 ALA A CA 1
ATOM 5707 C C . ALA A 1 718 ? 10.683 6.140 29.686 1.00 57.22 718 ALA A C 1
ATOM 5709 O O . ALA A 1 718 ? 9.874 5.629 28.920 1.00 57.22 718 ALA A O 1
ATOM 5710 N N . LEU A 1 719 ? 11.622 5.403 30.298 1.00 56.53 719 LEU A N 1
ATOM 5711 C CA . LEU A 1 719 ? 11.761 3.960 30.080 1.00 56.53 719 LEU A CA 1
ATOM 5712 C C . LEU A 1 719 ? 10.505 3.206 30.521 1.00 56.53 719 LEU A C 1
ATOM 5714 O O . LEU A 1 719 ? 9.983 2.397 29.760 1.00 56.53 719 LEU A O 1
ATOM 5718 N N . ILE A 1 720 ? 10.009 3.458 31.731 1.00 60.00 720 ILE A N 1
ATOM 5719 C CA . ILE A 1 720 ? 8.879 2.704 32.287 1.00 60.00 720 ILE A CA 1
ATOM 5720 C C . ILE A 1 720 ? 7.595 3.048 31.528 1.00 60.00 720 ILE A C 1
ATOM 5722 O O . ILE A 1 720 ? 6.889 2.141 31.079 1.00 60.00 720 ILE A O 1
ATOM 5726 N N . TRP A 1 721 ? 7.360 4.342 31.279 1.00 62.56 721 TRP A N 1
ATOM 5727 C CA . TRP A 1 721 ? 6.307 4.839 30.390 1.00 62.56 721 TRP A CA 1
ATOM 5728 C C . TRP A 1 721 ? 6.327 4.128 29.029 1.00 62.56 721 TRP A C 1
ATOM 5730 O O . TRP A 1 721 ? 5.297 3.691 28.513 1.00 62.56 721 TRP A O 1
ATOM 5740 N N . ASN A 1 722 ? 7.518 3.942 28.470 1.00 60.25 722 ASN A N 1
ATOM 5741 C CA . ASN A 1 722 ? 7.722 3.311 27.178 1.00 60.25 722 ASN A CA 1
ATOM 5742 C C . ASN A 1 722 ? 7.550 1.780 27.174 1.00 60.25 722 ASN A C 1
ATOM 5744 O O . ASN A 1 722 ? 7.092 1.226 26.173 1.00 60.25 722 ASN A O 1
ATOM 5748 N N . GLN A 1 723 ? 7.891 1.076 28.258 1.00 58.16 723 GLN A N 1
ATOM 5749 C CA . GLN A 1 723 ? 7.640 -0.370 28.374 1.00 58.16 723 GLN A CA 1
ATOM 5750 C C . GLN A 1 723 ? 6.170 -0.682 28.688 1.00 58.16 723 GLN A C 1
ATOM 5752 O O . GLN A 1 723 ? 5.684 -1.749 28.315 1.00 58.16 723 GLN A O 1
ATOM 5757 N N . PHE A 1 724 ? 5.476 0.226 29.381 1.00 59.84 724 PHE A N 1
ATOM 5758 C CA . PHE A 1 724 ? 4.135 -0.003 29.920 1.00 59.84 724 PHE A CA 1
ATOM 5759 C C . PHE A 1 724 ? 3.017 0.648 29.088 1.00 59.84 724 PHE A C 1
ATOM 5761 O O . PHE A 1 724 ? 2.000 0.002 28.847 1.00 59.84 724 PHE A O 1
ATOM 5768 N N . MET A 1 725 ? 3.187 1.896 28.627 1.00 60.75 725 MET A N 1
ATOM 5769 C CA . MET A 1 725 ? 2.069 2.752 28.192 1.00 60.75 725 MET A CA 1
ATOM 5770 C C . MET A 1 725 ? 2.194 3.466 26.847 1.00 60.75 725 MET A C 1
ATOM 5772 O O . MET A 1 725 ? 1.160 3.850 26.296 1.00 60.75 725 MET A O 1
ATOM 5776 N N . ALA A 1 726 ? 3.373 3.533 26.224 1.00 56.47 726 ALA A N 1
ATOM 5777 C CA . ALA A 1 726 ? 3.514 4.055 24.854 1.00 56.47 726 ALA A CA 1
ATOM 5778 C C . ALA A 1 726 ? 2.628 3.333 23.807 1.00 56.47 726 ALA A C 1
ATOM 5780 O O . ALA A 1 726 ? 2.421 3.837 22.708 1.00 56.47 726 ALA A O 1
ATOM 5781 N N . GLN A 1 727 ? 2.074 2.168 24.159 1.00 57.19 727 GLN A N 1
ATOM 5782 C CA . GLN A 1 727 ? 1.204 1.346 23.314 1.00 57.19 727 GLN A CA 1
ATOM 5783 C C . GLN A 1 727 ? -0.290 1.498 23.606 1.00 57.19 727 GLN A C 1
ATOM 5785 O O . GLN A 1 727 ? -1.104 1.133 22.761 1.00 57.19 727 GLN A O 1
ATOM 5790 N N . GLY A 1 728 ? -0.646 2.009 24.788 1.00 64.44 728 GLY A N 1
ATOM 5791 C CA . GLY A 1 728 ? -2.028 2.266 25.191 1.00 64.44 728 GLY A CA 1
ATOM 5792 C C . GLY A 1 728 ? -2.413 3.738 25.159 1.00 64.44 728 GLY A C 1
ATOM 5793 O O . GLY A 1 728 ? -3.596 4.040 25.055 1.00 64.44 728 GLY A O 1
ATOM 5794 N N . SER A 1 729 ? -1.435 4.645 25.176 1.00 70.94 729 SER A N 1
ATOM 5795 C CA . SER A 1 729 ? -1.622 6.098 25.214 1.00 70.94 729 SER A CA 1
ATOM 5796 C C . SER A 1 729 ? -2.540 6.645 24.114 1.00 70.94 729 SER A C 1
ATOM 5798 O O . SER A 1 729 ? -3.411 7.454 24.411 1.00 70.94 729 SER A O 1
ATOM 5800 N N . TRP A 1 730 ? -2.412 6.190 22.864 1.00 74.44 730 TRP A N 1
ATOM 5801 C CA . TRP A 1 730 ? -3.253 6.633 21.738 1.00 74.44 730 TRP A CA 1
ATOM 5802 C C . TRP A 1 730 ? -4.685 6.074 21.803 1.00 74.44 730 TRP A C 1
ATOM 5804 O O . TRP A 1 730 ? -5.633 6.802 21.513 1.00 74.44 730 TRP A O 1
ATOM 5814 N N . ILE A 1 731 ? -4.869 4.828 22.263 1.00 83.75 731 ILE A N 1
ATOM 5815 C CA . ILE A 1 731 ? -6.200 4.262 22.547 1.00 83.75 731 ILE A CA 1
ATOM 5816 C C . ILE A 1 731 ? -6.856 5.019 23.706 1.00 83.75 731 ILE A C 1
ATOM 5818 O O . ILE A 1 731 ? -7.991 5.463 23.567 1.00 83.75 731 ILE A O 1
ATOM 5822 N N . ALA A 1 732 ? -6.139 5.217 24.815 1.00 87.19 732 ALA A N 1
ATOM 5823 C CA . ALA A 1 732 ? -6.614 5.946 25.988 1.00 87.19 732 ALA A CA 1
ATOM 5824 C C . ALA A 1 732 ? -6.976 7.400 25.643 1.00 87.19 732 ALA A C 1
ATOM 5826 O O . ALA A 1 732 ? -8.075 7.853 25.955 1.00 87.19 732 ALA A O 1
ATOM 5827 N N . LYS A 1 733 ? -6.111 8.098 24.896 1.00 84.81 733 LYS A N 1
ATOM 5828 C CA . LYS A 1 733 ? -6.379 9.435 24.351 1.00 84.81 733 LYS A CA 1
ATOM 5829 C C . LYS A 1 733 ? -7.627 9.437 23.471 1.00 84.81 733 LYS A C 1
ATOM 5831 O O . LYS A 1 733 ? -8.489 10.282 23.665 1.00 84.81 733 LYS A O 1
ATOM 5836 N N . GLY A 1 734 ? -7.782 8.468 22.568 1.00 87.19 734 GLY A N 1
ATOM 5837 C CA . GLY A 1 734 ? -8.969 8.360 21.716 1.00 87.19 734 GLY A CA 1
ATOM 5838 C C . GLY A 1 734 ? -10.261 7.983 22.449 1.00 87.19 734 GLY A C 1
ATOM 5839 O O . GLY A 1 734 ? -11.351 8.305 21.971 1.00 87.19 734 GLY A O 1
ATOM 5840 N N . ILE A 1 735 ? -10.161 7.339 23.612 1.00 92.06 735 ILE A N 1
ATOM 5841 C CA . ILE A 1 735 ? -11.284 7.069 24.518 1.00 92.06 735 ILE A CA 1
ATOM 5842 C C . ILE A 1 735 ? -11.678 8.352 25.260 1.00 92.06 735 ILE A C 1
ATOM 5844 O O . ILE A 1 735 ? -12.842 8.754 25.183 1.00 92.06 735 ILE A O 1
ATOM 5848 N N . ALA A 1 736 ? -10.711 9.051 25.859 1.00 91.44 736 ALA A N 1
ATOM 5849 C CA . ALA A 1 736 ? -10.921 10.324 26.546 1.00 91.44 736 ALA A CA 1
ATOM 5850 C C . ALA A 1 736 ? -11.451 11.426 25.601 1.00 91.44 736 ALA A C 1
ATOM 5852 O O . ALA A 1 736 ? -12.483 12.030 25.883 1.00 91.44 736 ALA A O 1
ATOM 5853 N N . GLU A 1 737 ? -10.832 11.622 24.427 1.00 91.19 737 GLU A N 1
ATOM 5854 C CA . GLU A 1 737 ? -11.256 12.593 23.396 1.00 91.19 737 GLU A CA 1
ATOM 5855 C C . GLU A 1 737 ? -12.683 12.363 22.871 1.00 91.19 737 GLU A C 1
ATOM 5857 O O . GLU A 1 737 ? -13.267 13.253 22.250 1.00 91.19 737 GLU A O 1
ATOM 5862 N N . THR A 1 738 ? -13.254 11.171 23.072 1.00 92.25 738 THR A N 1
ATOM 5863 C CA . THR A 1 738 ? -14.613 10.848 22.614 1.00 92.25 738 THR A CA 1
ATOM 5864 C C . THR A 1 738 ? -15.619 10.633 23.741 1.00 92.25 738 THR A C 1
ATOM 5866 O O . THR A 1 738 ? -16.787 10.395 23.435 1.00 92.25 738 THR A O 1
ATOM 5869 N N . LYS A 1 739 ? -15.216 10.786 25.012 1.00 89.69 739 LYS A N 1
ATOM 5870 C CA . LYS A 1 739 ? -16.067 10.624 26.204 1.00 89.69 739 LYS A CA 1
ATOM 5871 C C . LYS A 1 739 ? -17.398 11.368 26.071 1.00 89.69 739 LYS A C 1
ATOM 5873 O O . LYS A 1 739 ? -18.448 10.735 26.025 1.00 89.69 739 LYS A O 1
ATOM 5878 N N . ASP A 1 740 ? -17.348 12.684 25.874 1.00 85.50 740 ASP A N 1
ATOM 5879 C CA . ASP A 1 740 ? -18.531 13.560 25.805 1.00 85.50 740 ASP A CA 1
ATOM 5880 C C . ASP A 1 740 ? -19.409 13.327 24.564 1.00 85.50 740 ASP A C 1
ATOM 5882 O O . ASP A 1 740 ? -20.569 13.738 24.516 1.00 85.50 740 ASP A O 1
ATOM 5886 N N . ALA A 1 741 ? -18.860 12.698 23.521 1.00 83.19 741 ALA A N 1
ATOM 5887 C CA . ALA A 1 741 ? -19.626 12.293 22.347 1.00 83.19 741 ALA A CA 1
ATOM 5888 C C . ALA A 1 741 ? -20.340 10.952 22.572 1.00 83.19 741 ALA A C 1
ATOM 5890 O O . ALA A 1 741 ? -21.375 10.701 21.956 1.00 83.19 741 ALA A O 1
ATOM 5891 N N . TRP A 1 742 ? -19.798 10.095 23.440 1.00 83.38 742 TRP A N 1
ATOM 5892 C CA . TRP A 1 742 ? -20.362 8.792 23.777 1.00 83.38 742 TRP A CA 1
ATOM 5893 C C . TRP A 1 742 ? -21.419 8.924 24.884 1.00 83.38 742 TRP A C 1
ATOM 5895 O O . TRP A 1 742 ? -22.518 8.403 24.708 1.00 83.38 742 TRP A O 1
ATOM 5905 N N . SER A 1 743 ? -21.156 9.726 25.923 1.00 68.69 743 SER A N 1
ATOM 5906 C CA . SER A 1 743 ? -22.024 9.910 27.098 1.00 68.69 743 SER A CA 1
ATOM 5907 C C . SER A 1 743 ? -23.290 10.750 26.889 1.00 68.69 743 SER A C 1
ATOM 5909 O O . SER A 1 743 ? -24.171 10.715 27.741 1.00 68.69 743 SER A O 1
ATOM 5911 N N . LYS A 1 744 ? -23.416 11.514 25.792 1.00 59.91 744 LYS A N 1
ATOM 5912 C CA . LYS A 1 744 ? -24.599 12.363 25.555 1.00 59.91 744 LYS A CA 1
ATOM 5913 C C . LYS A 1 744 ? -25.883 11.547 25.378 1.00 59.91 744 LYS A C 1
ATOM 5915 O O . LYS A 1 744 ? -26.073 10.907 24.336 1.00 59.91 744 LYS A O 1
ATOM 5920 N N . GLU A 1 745 ? -26.732 11.649 26.398 1.00 49.34 745 GLU A N 1
ATOM 5921 C CA . GLU A 1 745 ? -28.123 11.197 26.475 1.00 49.34 745 GLU A CA 1
ATOM 5922 C C . GLU A 1 745 ? -29.021 11.925 25.455 1.00 49.34 745 GLU A C 1
ATOM 5924 O O . GLU A 1 745 ? -28.713 13.036 25.014 1.00 49.34 745 GLU A O 1
ATOM 5929 N N . GLY A 1 746 ? -30.147 11.303 25.088 1.00 50.16 746 GLY A N 1
ATOM 5930 C CA . GLY A 1 746 ? -31.194 11.895 24.238 1.00 50.16 746 GLY A CA 1
ATOM 5931 C C . GLY A 1 746 ? -31.524 11.092 22.974 1.00 50.16 746 GLY A C 1
ATOM 5932 O O . GLY A 1 746 ? -32.658 11.131 22.506 1.00 50.16 746 GLY A O 1
ATOM 5933 N N . GLU A 1 747 ? -30.576 10.305 22.464 1.00 46.50 747 GLU A N 1
ATOM 5934 C CA . GLU A 1 747 ? -30.859 9.198 21.540 1.00 46.50 747 GLU A CA 1
ATOM 5935 C C . GLU A 1 747 ? -31.059 7.927 22.381 1.00 46.50 747 GLU A C 1
ATOM 5937 O O . GLU A 1 747 ? -30.311 7.702 23.333 1.00 46.50 747 GLU A O 1
ATOM 5942 N N . GLY A 1 748 ? -32.106 7.147 22.090 1.00 46.31 748 GLY A N 1
ATOM 5943 C CA . GLY A 1 748 ? -32.626 6.127 23.007 1.00 46.31 748 GLY A CA 1
ATOM 5944 C C . GLY A 1 748 ? -31.595 5.087 23.462 1.00 46.31 748 GLY A C 1
ATOM 5945 O O . GLY A 1 748 ? -30.841 4.554 22.655 1.00 46.31 748 GLY A O 1
ATOM 5946 N N . HIS A 1 749 ? -31.625 4.750 24.756 1.00 52.75 749 HIS A N 1
ATOM 5947 C CA . HIS A 1 749 ? -30.805 3.681 25.347 1.00 52.75 749 HIS A CA 1
ATOM 5948 C C . HIS A 1 749 ? -31.140 2.279 24.793 1.00 52.75 749 HIS A C 1
ATOM 5950 O O . HIS A 1 749 ? -30.364 1.343 24.971 1.00 52.75 749 HIS A O 1
ATOM 5956 N N . ASP A 1 750 ? -32.286 2.145 24.125 1.00 56.97 750 ASP A N 1
ATOM 5957 C CA . ASP A 1 750 ? -32.820 0.909 23.557 1.00 56.97 750 ASP A CA 1
ATOM 5958 C C . ASP A 1 750 ? -32.313 0.714 22.109 1.00 56.97 750 ASP A C 1
ATOM 5960 O O . ASP A 1 750 ? -32.987 1.044 21.132 1.00 56.97 750 ASP A O 1
ATOM 5964 N N . GLY A 1 751 ? -31.059 0.269 21.967 1.00 79.06 751 GLY A N 1
ATOM 5965 C CA . GLY A 1 751 ? -30.408 0.048 20.669 1.00 79.06 751 GLY A CA 1
ATOM 5966 C C . GLY A 1 751 ? -28.876 0.087 20.721 1.00 79.06 751 GLY A C 1
ATOM 5967 O O . GLY A 1 751 ? -28.282 0.245 21.782 1.00 79.06 751 GLY A O 1
ATOM 5968 N N . MET A 1 752 ? -28.219 -0.051 19.563 1.00 89.75 752 MET A N 1
ATOM 5969 C CA . MET A 1 752 ? -26.753 0.046 19.448 1.00 89.75 752 MET A CA 1
ATOM 5970 C C . MET A 1 752 ? -26.264 1.507 19.405 1.00 89.75 752 MET A C 1
ATOM 5972 O O . MET A 1 752 ? -27.005 2.416 19.029 1.00 89.75 752 MET A O 1
ATOM 5976 N N . LEU A 1 753 ? -24.981 1.741 19.699 1.00 91.06 753 LEU A N 1
ATOM 5977 C CA . LEU A 1 753 ? -24.369 3.075 19.671 1.00 91.06 753 LEU A CA 1
ATOM 5978 C C . LEU A 1 753 ? -24.454 3.753 18.288 1.00 91.06 753 LEU A C 1
ATOM 5980 O O . LEU A 1 753 ? -24.075 3.186 17.262 1.00 91.06 753 LEU A O 1
ATOM 5984 N N . GLY A 1 754 ? -24.853 5.030 18.278 1.00 88.56 754 GLY A N 1
ATOM 5985 C CA . GLY A 1 754 ? -25.001 5.840 17.066 1.00 88.56 754 GLY A CA 1
ATOM 5986 C C . GLY A 1 754 ? -23.780 5.814 16.130 1.00 88.56 754 GLY A C 1
ATOM 5987 O O . GLY A 1 754 ? -22.640 6.072 16.530 1.00 88.56 754 GLY A O 1
ATOM 5988 N N . LYS A 1 755 ? -24.027 5.554 14.837 1.00 90.88 755 LYS A N 1
ATOM 5989 C CA . LYS A 1 755 ? -22.993 5.319 13.804 1.00 90.88 755 LYS A CA 1
ATOM 5990 C C . LYS A 1 755 ? -21.946 6.435 13.696 1.00 90.88 755 LYS A C 1
ATOM 5992 O O . LYS A 1 755 ? -20.788 6.169 13.378 1.00 90.88 755 LYS A O 1
ATOM 5997 N N . SER A 1 756 ? -22.342 7.681 13.950 1.00 90.75 756 SER A N 1
ATOM 5998 C CA . SER A 1 756 ? -21.465 8.859 13.993 1.00 90.75 756 SER A CA 1
ATOM 5999 C C . SER A 1 756 ? -20.479 8.804 15.170 1.00 90.75 756 SER A C 1
ATOM 6001 O O . SER A 1 756 ? -19.278 8.982 14.956 1.00 90.75 756 SER A O 1
ATOM 6003 N N . LYS A 1 757 ? -20.962 8.481 16.381 1.00 92.19 757 LYS A N 1
ATOM 6004 C CA . LYS A 1 757 ? -20.164 8.314 17.610 1.00 92.19 757 LYS A CA 1
ATOM 6005 C C . LYS A 1 757 ? -19.085 7.233 17.418 1.00 92.19 757 LYS A C 1
ATOM 6007 O O . LYS A 1 757 ? -17.908 7.472 17.704 1.00 92.19 757 LYS A O 1
ATOM 6012 N N . PHE A 1 758 ? -19.455 6.088 16.832 1.00 93.62 758 PHE A N 1
ATOM 6013 C CA . PHE A 1 758 ? -18.518 4.991 16.544 1.00 93.62 758 PHE A CA 1
ATOM 6014 C C . PHE A 1 758 ? -17.500 5.334 15.442 1.00 93.62 758 PHE A C 1
ATOM 6016 O O . PHE A 1 758 ? -16.301 5.091 15.612 1.00 93.62 758 PHE A O 1
ATOM 6023 N N . LYS A 1 759 ? -17.936 5.953 14.331 1.00 93.38 759 LYS A N 1
ATOM 6024 C CA . LYS A 1 759 ? -17.025 6.426 13.269 1.00 93.38 759 LYS A CA 1
ATOM 6025 C C . LYS A 1 759 ? -16.009 7.442 13.795 1.00 93.38 759 LYS A C 1
ATOM 6027 O O . LYS A 1 759 ? -14.839 7.361 13.428 1.00 93.38 759 LYS A O 1
ATOM 6032 N N . LYS A 1 760 ? -16.424 8.358 14.680 1.00 92.50 760 LYS A N 1
ATOM 6033 C CA . LYS A 1 760 ? -15.521 9.350 15.278 1.00 92.50 760 LYS A CA 1
ATOM 6034 C C . LYS A 1 760 ? -14.449 8.703 16.159 1.00 92.50 760 LYS A C 1
ATOM 6036 O O . LYS A 1 760 ? -13.295 9.102 16.055 1.00 92.50 760 LYS A O 1
ATOM 6041 N N . TRP A 1 761 ? -14.789 7.691 16.964 1.00 92.62 761 TRP A N 1
ATOM 6042 C CA . TRP A 1 761 ? -13.785 6.953 17.745 1.00 92.62 761 TRP A CA 1
ATOM 6043 C C . TRP A 1 761 ? -12.753 6.270 16.845 1.00 92.62 761 TRP A C 1
ATOM 6045 O O . TRP A 1 761 ? -11.562 6.510 17.021 1.00 92.62 761 TRP A O 1
ATOM 6055 N N . ASN A 1 762 ? -13.204 5.515 15.835 1.00 91.94 762 ASN A N 1
ATOM 6056 C CA . ASN A 1 762 ? -12.320 4.855 14.865 1.00 91.94 762 ASN A CA 1
ATOM 6057 C C . ASN A 1 762 ? -11.370 5.859 14.183 1.00 91.94 762 ASN A C 1
ATOM 6059 O O . ASN A 1 762 ? -10.170 5.609 14.125 1.00 91.94 762 ASN A O 1
ATOM 6063 N N . GLN A 1 763 ? -11.879 7.026 13.760 1.00 88.62 763 GLN A N 1
ATOM 6064 C CA . GLN A 1 763 ? -11.061 8.100 13.184 1.00 88.62 763 GLN A CA 1
ATOM 6065 C C . GLN A 1 763 ? -9.965 8.591 14.146 1.00 88.62 763 GLN A C 1
ATOM 6067 O O . GLN A 1 763 ? -8.829 8.777 13.720 1.00 88.62 763 GLN A O 1
ATOM 6072 N N . VAL A 1 764 ? -10.293 8.830 15.422 1.00 85.38 764 VAL A N 1
ATOM 6073 C CA . VAL A 1 764 ? -9.329 9.356 16.408 1.00 85.38 764 VAL A CA 1
ATOM 6074 C C . VAL A 1 764 ? -8.241 8.330 16.737 1.00 85.38 764 VAL A C 1
ATOM 6076 O O . VAL A 1 764 ? -7.090 8.711 16.920 1.00 85.38 764 VAL A O 1
ATOM 6079 N N . ILE A 1 765 ? -8.567 7.034 16.739 1.00 83.94 765 ILE A N 1
ATOM 6080 C CA . ILE A 1 765 ? -7.583 5.953 16.924 1.00 83.94 765 ILE A CA 1
ATOM 6081 C C . ILE A 1 765 ? -6.905 5.511 15.608 1.00 83.94 765 ILE A C 1
ATOM 6083 O O . ILE A 1 765 ? -6.337 4.425 15.553 1.00 83.94 765 ILE A O 1
ATOM 6087 N N . GLY A 1 766 ? -6.993 6.297 14.526 1.00 81.19 766 GLY A N 1
ATOM 6088 C CA . GLY A 1 766 ? -6.338 5.998 13.240 1.00 81.19 766 GLY A CA 1
ATOM 6089 C C . GLY A 1 766 ? -6.862 4.756 12.500 1.00 81.19 766 GLY A C 1
ATOM 6090 O O . GLY A 1 766 ? -6.259 4.311 11.524 1.00 81.19 766 GLY A O 1
ATOM 6091 N N . ARG A 1 767 ? -7.981 4.172 12.943 1.00 87.56 767 ARG A N 1
ATOM 6092 C CA . ARG A 1 767 ? -8.518 2.913 12.419 1.00 87.56 767 ARG A CA 1
ATOM 6093 C C . ARG A 1 767 ? -9.408 3.146 11.195 1.00 87.56 767 ARG A C 1
ATOM 6095 O O . ARG A 1 767 ? -10.369 3.917 11.239 1.00 87.56 767 ARG A O 1
ATOM 6102 N N . LYS A 1 768 ? -9.115 2.424 10.110 1.00 86.50 768 LYS A N 1
ATOM 6103 C CA . LYS A 1 768 ? -9.913 2.397 8.875 1.00 86.50 768 LYS A CA 1
ATOM 6104 C C . LYS A 1 768 ? -11.258 1.703 9.111 1.00 86.50 768 LYS A C 1
ATOM 6106 O O . LYS A 1 768 ? -11.428 0.933 10.053 1.00 86.50 768 LYS A O 1
ATOM 6111 N N . ILE A 1 769 ? -12.231 2.012 8.258 1.00 84.00 769 ILE A N 1
ATOM 6112 C CA . ILE A 1 769 ? -13.639 1.593 8.415 1.00 84.00 769 ILE A CA 1
ATOM 6113 C C . ILE A 1 769 ? -14.201 1.000 7.111 1.00 84.00 769 ILE A C 1
ATOM 6115 O O . ILE A 1 769 ? -15.075 0.138 7.159 1.00 84.00 769 ILE A O 1
ATOM 6119 N N . SER A 1 770 ? -13.687 1.465 5.968 1.00 65.12 770 SER A N 1
ATOM 6120 C CA . SER A 1 770 ? -13.872 0.906 4.623 1.00 65.12 770 SER A CA 1
ATOM 6121 C C . SER A 1 770 ? -12.870 -0.212 4.358 1.00 65.12 770 SER A C 1
ATOM 6123 O O . SER A 1 770 ? -11.663 0.110 4.483 1.00 65.12 770 SER A O 1
#

InterPro domains:
  IPR016181 Acyl-CoA N-acyltransferase [SSF55729] (5-212)
  IPR021858 Fungal transcription factor [PF11951] (447-529)

Radius of gyration: 34.99 Å; Cα contacts (8 Å, |Δi|>4): 1017; chains: 1; bounding box: 72×71×113 Å

Solvent-accessible surface area (backbone atoms only — not comparable to full-atom values): 43622 Å² total; per-residue (Å²): 134,81,83,66,80,83,59,63,88,59,50,45,82,42,74,47,49,80,90,44,37,69,60,52,28,48,46,44,17,45,35,55,34,73,69,33,62,40,50,22,52,33,45,73,66,66,47,47,48,40,26,46,46,26,27,62,35,38,45,55,61,47,45,54,18,28,75,56,71,59,13,35,31,32,32,44,76,81,59,78,66,85,46,76,69,25,61,78,61,74,31,42,78,62,80,60,83,87,56,56,79,57,47,72,72,52,56,59,58,28,53,33,47,38,72,44,32,41,40,36,17,27,46,51,51,71,62,83,64,66,78,68,39,47,60,29,39,74,44,38,68,41,47,56,44,50,53,49,51,42,56,73,47,39,82,68,72,77,82,79,59,44,92,44,80,56,35,26,33,36,38,79,47,74,34,59,40,76,97,56,56,93,70,50,55,69,53,41,50,50,57,46,48,52,53,54,40,39,76,62,58,20,51,30,34,39,35,68,31,68,43,69,71,57,41,52,46,60,72,60,53,62,87,80,36,49,59,50,88,56,14,78,48,50,34,64,73,39,60,43,65,50,101,85,67,53,76,44,50,52,28,44,79,12,86,39,66,34,37,31,32,50,40,28,41,46,81,73,64,82,84,65,90,78,78,85,64,97,67,81,73,86,50,68,66,58,53,47,49,54,51,50,50,59,46,48,56,53,47,50,54,25,52,78,68,74,52,66,83,80,82,87,84,84,84,80,89,86,88,85,83,82,90,84,87,88,80,91,88,83,92,78,89,84,90,90,84,86,85,82,88,90,85,81,91,80,84,75,77,90,77,75,66,90,78,66,80,71,52,91,79,62,57,78,74,58,60,62,57,39,58,36,65,55,79,31,28,86,44,57,41,81,46,62,47,55,73,76,54,77,75,81,93,62,80,72,65,48,60,66,79,14,38,69,56,28,43,69,46,57,67,60,42,70,85,38,41,85,77,36,70,39,38,29,25,21,48,51,15,40,41,33,42,50,56,34,50,70,42,56,81,94,69,54,51,72,69,43,50,52,53,14,51,57,26,41,58,50,15,55,53,39,45,55,52,31,66,71,34,97,72,43,43,74,33,65,58,49,46,49,25,37,50,40,45,21,50,41,43,38,63,65,62,61,95,84,58,75,58,31,55,53,31,40,53,46,38,42,50,52,51,59,74,56,37,63,90,67,45,83,49,72,67,36,25,33,56,46,47,20,41,49,14,46,38,40,35,49,17,42,34,61,51,30,63,36,77,64,63,38,72,62,39,48,45,52,56,50,51,40,46,75,70,33,74,74,39,66,95,42,43,68,63,51,56,61,47,43,64,50,50,41,50,42,20,41,52,54,33,52,54,51,49,53,58,62,42,95,56,88,66,55,68,69,60,54,48,55,53,47,54,50,44,51,54,49,44,49,52,52,53,53,47,49,63,52,49,69,76,61,62,90,61,96,67,82,71,76,45,62,51,95,92,58,54,77,44,80,48,100,80,69,63,69,88,80,56,62,72,63,45,55,54,56,36,31,51,40,26,40,47,50,43,51,45,33,53,44,30,38,53,47,18,42,57,33,40,67,84,25,48,71,29,41,52,50,26,46,51,54,20,47,53,58,53,48,50,58,65,75,34,60,85,46,88,68,28,62,56,56,45,55,46,31,35,42,52,29,44,57,56,22,48,27,46,59,79,34,42,78,65,66,69,60,77,87,70,73,62,87,50,60,49,56,55,65,52,54,52,52,36,33,54,62,55,67,27,49,86,124

Secondary structure (DSSP, 8-state):
-PPPTT--TTEEEEE--GGGHHHHHHHHHHIIIII-TTTTTS--SSHHHHHHHHHHHTHHHHHHHHHTT--EEEEETT---SSHHHHHHT-EE---SS-TT--HHHHHHTEESSEEEEEEEEETTSPPPSGGGHHHHTTSTTHHHHHHHHHHH----GGGS-SSTTSEEEEEEEEE-GGGTTSSHHHHHHHHHHHHHHHTT-SEEEEEE-SHHHHHHHHSPPTT-EE---EEEEGGG--EE-TTS-EE-TTTT---EEEEEEEE----S--------SS--S-HHHHHHHHHHHHHHHHHHHHHTT-TT------PPPP---------------------------PPP----TT----TTS-TTGGGGGGS---SSS------GGGGTS--S-SSTHHHHT-TTTHHHHTTSHHHHTT-HHHHHHHHHHHHHHHHHTS-TTT--HHHHHHHHHHHHHHHHHHHHHTTSTTTTTSHHHHHHHHHHHHHHHHH--TT--HHHHHHHHHHHHHHHH-GGG--SHHHHHHHHHHHHHHHHHHHHTT---GGGSHHHHHHHHHHHHT-STTTTTHHHHHHHHHHHHTHHHHHHHHHHHHH-SSPPPHHHHHHHHHHHHHHHHHHHHHHHHHTTS-S-SSSS-EE-TTS-EE--TT--GGGS-THHHHHHHHHHHHHHHHHHHHHHHHHH-TTT-HHHHHHHHHHHHHHHHHHHHHTTSTTHHHHHHHHTTTTHHHHHHHHTTHHHHS--SS-SSSSPPHHHHHHHHHHTT----

Nearest PDB structures (foldseek):
  4pv6-assembly8_N  TM=6.118E-01  e=3.693E-02  Thermoplasma volcanium GSS1
  2cnt-assembly4_D  TM=5.564E-01  e=1.977E-02  Salmonella enterica subsp. enterica serovar Typhimurium str. LT2
  5c82-assembly1_A-2  TM=6.733E-01  e=7.497E-02  Streptomyces noursei
  2r7h-assembly1_A  TM=6.373E-01  e=1.343E-01  Oleidesulfovibrio alaskensis G20
  8qai-assembly2_B  TM=2.961E-01  e=7.816E-02  synthetic construct

Organism: NCBI:txid173218

Mean predicted aligned error: 19.43 Å

pLDDT: mean 75.66, std 20.99, range [23.88, 97.69]

Foldseek 3Di:
DDDQPQDDPQKDKDADAQVCLLVVLLQQLCCLQPVFLWQCQLDVPLSLLLSLLLSVLCSQVSNQQRVLRLKMFMFGNPQDFPDPVCVVVQFDADDDNVCSPQDPVVNLVSRRHGTFKIWGKHWCVPPDDVVSNVSNCVSRWCPVLVVVQQVVLQPDDPVQGDPDTLEEMEGEDIGGRPVCPPSCVSLSNVLVSLVVSVVSNYQKYKYKDRDPVSVVSLCDHDPPKHKDWRGKDFLQPRWDADPVRDIDRSGPPRGTIMTIMITGNDPPPPPDPDPPDDDDDPDPVVVVVVVVVVCVVVQVVCVVVVNNPVDDDDDDDDDDDDDDDDDDDDDDDDDDDDDDDDDDDDDDDPCPPPPPPPPVPPPPLLLLVLLDALLFALFQDDLQCVLSLQDDDDDPVSNQLRPQQSVLQSVVLVVCLVPQQLSVLLSQLLSLLSVLSNDDPVPNDPVSNVSSVVSLSSNSVSLVVLCVDPPSLLDLSSLSSLLSSLVSVSSVDDVPDPPSLVSLVVSLVSDVVNFLVSQDDSNSLRSLNSNLNSQLNSLQQALHAGPCLDPSNLVSVLVSLVPDPSCVVPSVLRNLLSNLRRRLSVLVSLLLCQQVPPDHDDVVSLVVSLVVLVVSLVSLVVSLVVVVVVDQDPDDAWDADPLGHIDGDPPDDCVPGDSNSLVVQLSSLSSLQSQLSSLVSNCQSQVLVRVVSLVSSLVSLVSLQVLLVNQVVDDVSSSSNVSHRSRCNQLSVLSNVLVVVQPDDDPDSPGGGHSVSVVSSSVSSSHDSD

Sequence (770 aa):
MASVPNLPSRYEIRPLEPKHCNWAQAIVALSNVYQTTVWTASCPEELTRRAYKVCKSMAYLIQHQIESGHSLGVFDREYEFKRPESVTTSGRLYWDADDETVSFTKLLDQMDFPLVSVAMAYDSFDALNPERLMDMMAALPGFGPAMGALQAADQRNNSWKATGAGQVLFRAATSTRHEYEGKGIMKSLAHHLMRTAAAKGFRAIQIECVSDAVTHVWSHPPEPFHTDLVSEINSMDVMAEDESGSTYYPLRPAKQRLYKMPQQASTKSFSFVNYDGPNLATDAQVRRRIRQQAMKDTATARRQRGDYGKHNMRQYPMFVGPKPLLDDDSEALDDASSLDQLQRFYQPPSLSMPFAFQDPMMPKQFSVLLNLMPLTGLRLGVGTLSHYLYEPTQPKDRIIAAQVSSQRLLSFIPSRYGHVSLLRHATDCVIAKLQYLSQREEDRSPKGDLKALMHYQKALKALQHALLDEREWAKPETLCATQLLGIFEALNGDEREDSWMHHVGGAARLVEARGAHMFNTEFEKALFLAHIGPTVMSAFLNNTPCFLEESQWQAVIREAVSEDTTLTNDKEFALALWGGLIEMPRLFKRTTELLLSPCAPSQKDIDDITERLLAKRKNLVIWLSLIKKHPIVQTSGLSEDEYGVLVFPGDFDYRKLGPWCLTRLALRGTYAVCRMIKSRLLYAIAPATFHDLEVEAQEIAHRILNLKEEMAPFKDSALIWNQFMAQGSWIAKGIAETKDAWSKEGEGHDGMLGKSKFKKWNQVIGRKIS